Protein AF-0000000074131274 (afdb_homodimer)

Secondary structure (DSSP, 8-state):
---TTS----TTBSTT-S-TT-EE--SS--SSPPPHHHHHHHHHHHTT-----B---HHHHHHHHHHHHHHH-----GGGEEEES-HHHHHHHHHHHH--TT-EEEEEES--HHHHHHHBTTBEEEEEEPEEETTTTEEE--HHHHHHHHTT-SEEEEESSBTTTTBPPPHHHHHHHHHHHHHHT-EEEEE-TTTT-BSSS----GGGS-GGG-TTEEEEE-STTTTT-GGG--EEEE--SHHHHHHHHHHHHHTTTT---TTHHHHHHHHHHH-HHHHHHHHHHHHHHHHHHHHHHHHH-TT-EE----BSSEEEEE-GGG---HHHHHHHHHHHH-EE-EEGGGG-TTGGGEEEEE--S-HHHHHHHHHHHHHHHHHHHHHHHHHHHHHHT-/---TTS----TTBSTT-S-TT-EE--SS--SSPPPHHHHHHHHHHHTT-----BPPPHHHHHHHHHHHHHHH-----GGGEEEES-HHHHHHHHHHHH--TT-EEEEEES--HHHHHHHBTTBEEEEEEPEEETTTTEEE--HHHHHHHHTT-SEEEEESSBTTTTBPPPHHHHHHHHHHHHHHT-EEEEE-TTTT-BSSS----GGGS-GGG-TTEEEEE-STTTTT-GGG--EEEE--SHHHHHHHHHHHHHTTTT---TTHHHHHHHHHHH-HHHHHHHHHHHHHHHHHHHHHHHHH-TT-EE----BSSEEEEE-GGG---HHHHHHHHHHHH-EE-EEGGGG-TTGGGEEEEE--S-HHHHHHHHHHHHHHHHHHHHHHHHHHHHHHT-

Nearest PDB structures (foldseek):
  3dzz-assembly1_B  TM=9.775E-01  e=3.479E-48  Lactobacillus delbrueckii subsp. bulgaricus ATCC BAA-365
  9jwc-assembly1_A  TM=9.780E-01  e=1.658E-47  Lactobacillus delbrueckii subsp. lactis DSM 20072
  8y54-assembly1_B  TM=9.751E-01  e=2.514E-46  Lactobacillus delbrueckii subsp. lactis DSM 20072
  9k71-assembly1_A  TM=9.589E-01  e=5.764E-39  Bacillus cereus ATCC 14579
  8juj-assembly1_A  TM=9.642E-01  e=7.345E-38  Bacillus cereus ATCC 14579

Radius of gyration: 29.0 Å; Cα contacts (8 Å, |Δi|>4): 1614; chains: 2; bounding box: 60×97×66 Å

Structure (mmCIF, N/CA/C/O backbone):
data_AF-0000000074131274-model_v1
#
loop_
_entity.id
_entity.type
_entity.pdbx_description
1 polymer 'cysteine-S-conjugate beta-lyase'
#
loop_
_atom_site.group_PDB
_atom_site.id
_atom_site.type_symbol
_atom_site.label_atom_id
_atom_site.label_alt_id
_atom_site.label_comp_id
_atom_site.label_asym_id
_atom_site.label_entity_id
_atom_site.label_seq_id
_atom_site.pdbx_PDB_ins_code
_atom_site.Cartn_x
_atom_site.Cartn_y
_atom_site.Cartn_z
_atom_site.occupancy
_atom_site.B_iso_or_equiv
_atom_site.auth_seq_id
_atom_site.auth_comp_id
_atom_site.auth_asym_id
_atom_site.auth_atom_id
_atom_site.pdbx_PDB_model_num
ATOM 1 N N . MET A 1 1 ? 10.516 -29.219 14.75 1 77.88 1 MET A N 1
ATOM 2 C CA . MET A 1 1 ? 9.719 -29.672 13.609 1 77.88 1 MET A CA 1
ATOM 3 C C . MET A 1 1 ? 8.422 -28.891 13.5 1 77.88 1 MET A C 1
ATOM 5 O O . MET A 1 1 ? 7.723 -28.688 14.5 1 77.88 1 MET A O 1
ATOM 9 N N . TYR A 1 2 ? 8.242 -28.25 12.359 1 90.81 2 TYR A N 1
ATOM 10 C CA . TYR A 1 2 ? 7.035 -27.453 12.125 1 90.81 2 TYR A CA 1
ATOM 11 C C . TYR A 1 2 ? 5.871 -28.359 11.711 1 90.81 2 TYR A C 1
ATOM 13 O O . TYR A 1 2 ? 6.082 -29.453 11.188 1 90.81 2 TYR A O 1
ATOM 21 N N . ASN A 1 3 ? 4.707 -28 12.086 1 94.12 3 ASN A N 1
ATOM 22 C CA . ASN A 1 3 ? 3.543 -28.844 11.82 1 94.12 3 ASN A CA 1
ATOM 23 C C . ASN A 1 3 ? 2.754 -28.344 10.609 1 94.12 3 ASN A C 1
ATOM 25 O O . ASN A 1 3 ? 1.866 -27.5 10.75 1 94.12 3 ASN A O 1
ATOM 29 N N . PHE A 1 4 ? 2.924 -28.984 9.469 1 96.5 4 PHE A N 1
ATOM 30 C CA . PHE A 1 4 ? 2.252 -28.562 8.242 1 96.5 4 PHE A CA 1
ATOM 31 C C . PHE A 1 4 ? 0.988 -29.391 8.016 1 96.5 4 PHE A C 1
ATOM 33 O O . PHE A 1 4 ? 0.271 -29.172 7.035 1 96.5 4 PHE A O 1
ATOM 40 N N . ASP A 1 5 ? 0.711 -30.297 8.961 1 95.38 5 ASP A N 1
ATOM 41 C CA . ASP A 1 5 ? -0.532 -31.062 8.891 1 95.38 5 ASP A CA 1
ATOM 42 C C . ASP A 1 5 ? -1.709 -30.25 9.422 1 95.38 5 ASP A C 1
ATOM 44 O O . ASP A 1 5 ? -2.867 -30.562 9.141 1 95.38 5 ASP A O 1
ATOM 48 N N . LYS A 1 6 ? -1.356 -29.297 10.133 1 93.12 6 LYS A N 1
ATOM 49 C CA . LYS A 1 6 ? -2.389 -28.438 10.711 1 93.12 6 LYS A CA 1
ATOM 50 C C . LYS A 1 6 ? -2.758 -27.312 9.758 1 93.12 6 LYS A C 1
ATOM 52 O O . LYS A 1 6 ? -1.895 -26.531 9.336 1 93.12 6 LYS A O 1
ATOM 57 N N . VAL A 1 7 ? -4.047 -27.234 9.438 1 93.81 7 VAL A N 1
ATOM 58 C CA . VAL A 1 7 ? -4.547 -26.172 8.586 1 93.81 7 VAL A CA 1
ATOM 59 C C . VAL A 1 7 ? -4.805 -24.906 9.422 1 93.81 7 VAL A C 1
ATOM 61 O O . VAL A 1 7 ? -5.566 -24.953 10.383 1 93.81 7 VAL A O 1
ATOM 64 N N . ALA A 1 8 ? -4.184 -23.844 9.055 1 92.62 8 ALA A N 1
ATOM 65 C CA . ALA A 1 8 ? -4.32 -22.578 9.758 1 92.62 8 ALA A CA 1
ATOM 66 C C . ALA A 1 8 ? -5.234 -21.625 8.984 1 92.62 8 ALA A C 1
ATOM 68 O O . ALA A 1 8 ? -4.758 -20.797 8.203 1 92.62 8 ALA A O 1
ATOM 69 N N . LYS A 1 9 ? -6.496 -21.719 9.266 1 90.12 9 LYS A N 1
ATOM 70 C CA . LYS A 1 9 ? -7.449 -20.766 8.711 1 90.12 9 LYS A CA 1
ATOM 71 C C . LYS A 1 9 ? -7.535 -19.516 9.586 1 90.12 9 LYS A C 1
ATOM 73 O O . LYS A 1 9 ? -7.387 -19.594 10.812 1 90.12 9 LYS A O 1
ATOM 78 N N . PHE A 1 10 ? -7.602 -18.344 8.984 1 90.75 10 PHE A N 1
ATOM 79 C CA . PHE A 1 10 ? -7.715 -17.109 9.742 1 90.75 10 PHE A CA 1
ATOM 80 C C . PHE A 1 10 ? -8.953 -16.328 9.328 1 90.75 10 PHE A C 1
ATOM 82 O O . PHE A 1 10 ? -9.547 -16.609 8.281 1 90.75 10 PHE A O 1
ATOM 89 N N . GLN A 1 11 ? -9.281 -15.398 10.195 1 88.81 11 GLN A N 1
ATOM 90 C CA . GLN A 1 11 ? -10.477 -14.586 9.953 1 88.81 11 GLN A CA 1
ATOM 91 C C . GLN A 1 11 ? -10.328 -13.758 8.68 1 88.81 11 GLN A C 1
ATOM 93 O O . GLN A 1 11 ? -9.258 -13.195 8.422 1 88.81 11 GLN A O 1
ATOM 98 N N . ASN A 1 12 ? -11.297 -13.758 7.812 1 93.94 12 ASN A N 1
ATOM 99 C CA . ASN A 1 12 ? -11.391 -12.945 6.605 1 93.94 12 ASN A CA 1
ATOM 100 C C . ASN A 1 12 ? -10.461 -13.461 5.508 1 93.94 12 ASN A C 1
ATOM 102 O O . ASN A 1 12 ? -10.078 -12.711 4.609 1 93.94 12 ASN A O 1
ATOM 106 N N . SER A 1 13 ? -10.016 -14.711 5.617 1 96.31 13 SER A N 1
ATOM 107 C CA . SER A 1 13 ? -9.219 -15.297 4.547 1 96.31 13 SER A CA 1
ATOM 108 C C . SER A 1 13 ? -9.969 -15.273 3.221 1 96.31 13 SER A C 1
ATOM 110 O O . SER A 1 13 ? -11.078 -15.797 3.119 1 96.31 13 SER A O 1
ATOM 112 N N . LEU A 1 14 ? -9.352 -14.703 2.234 1 97.44 14 LEU A N 1
ATOM 113 C CA . LEU A 1 14 ? -9.969 -14.648 0.915 1 97.44 14 LEU A CA 1
ATOM 114 C C . LEU A 1 14 ? -10.07 -16.047 0.305 1 97.44 14 LEU A C 1
ATOM 116 O O . LEU A 1 14 ? -11.078 -16.391 -0.312 1 97.44 14 LEU A O 1
ATOM 120 N N . LYS A 1 15 ? -9.07 -16.859 0.461 1 97.12 15 LYS A N 1
ATOM 121 C CA . LYS A 1 15 ? -9.023 -18.219 -0.06 1 97.12 15 LYS A CA 1
ATOM 122 C C . LYS A 1 15 ? -10.18 -19.062 0.473 1 97.12 15 LYS A C 1
ATOM 124 O O . LYS A 1 15 ? -10.812 -19.812 -0.278 1 97.12 15 LYS A O 1
ATOM 129 N N . TRP A 1 16 ? -10.531 -18.891 1.694 1 97.19 16 TRP A N 1
ATOM 130 C CA . TRP A 1 16 ? -11.5 -19.75 2.367 1 97.19 16 TRP A CA 1
ATOM 131 C C . TRP A 1 16 ? -12.859 -19.078 2.455 1 97.19 16 TRP A C 1
ATOM 133 O O . TRP A 1 16 ? -13.734 -19.516 3.209 1 97.19 16 TRP A O 1
ATOM 143 N N . HIS A 1 17 ? -12.953 -17.938 1.712 1 96.88 17 HIS A N 1
ATOM 144 C CA . HIS A 1 17 ? -14.266 -17.312 1.594 1 96.88 17 HIS A CA 1
ATOM 145 C C . HIS A 1 17 ? -15.148 -18.062 0.608 1 96.88 17 HIS A C 1
ATOM 147 O O . HIS A 1 17 ? -15.484 -17.531 -0.456 1 96.88 17 HIS A O 1
ATOM 153 N N . VAL A 1 18 ? -15.492 -19.203 0.914 1 97.12 18 VAL A N 1
ATOM 154 C CA . VAL A 1 18 ? -16.266 -20.125 0.09 1 97.12 18 VAL A CA 1
ATOM 155 C C . VAL A 1 18 ? -17.391 -20.734 0.922 1 97.12 18 VAL A C 1
ATOM 157 O O . VAL A 1 18 ? -17.516 -20.453 2.115 1 97.12 18 VAL A O 1
ATOM 160 N N . ASN A 1 19 ? -18.266 -21.531 0.282 1 96.69 19 ASN A N 1
ATOM 161 C CA . ASN A 1 19 ? -19.344 -22.188 1.003 1 96.69 19 ASN A CA 1
ATOM 162 C C . ASN A 1 19 ? -18.812 -23.344 1.858 1 96.69 19 ASN A C 1
ATOM 164 O O . ASN A 1 19 ? -17.734 -23.875 1.605 1 96.69 19 ASN A O 1
ATOM 168 N N . ASP A 1 20 ? -19.516 -23.797 2.887 1 94.62 20 ASP A N 1
ATOM 169 C CA . ASP A 1 20 ? -19.109 -24.781 3.889 1 94.62 20 ASP A CA 1
ATOM 170 C C . ASP A 1 20 ? -18.703 -26.109 3.236 1 94.62 20 ASP A C 1
ATOM 172 O O . ASP A 1 20 ? -17.797 -26.781 3.711 1 94.62 20 ASP A O 1
ATOM 176 N N . ASN A 1 21 ? -19.25 -26.469 2.16 1 95.56 21 ASN A N 1
ATOM 177 C CA . ASN A 1 21 ? -19 -27.75 1.534 1 95.56 21 ASN A CA 1
ATOM 178 C C . ASN A 1 21 ? -17.953 -27.641 0.431 1 95.56 21 ASN A C 1
ATOM 180 O O . ASN A 1 21 ? -17.609 -28.625 -0.216 1 95.56 21 ASN A O 1
ATOM 184 N N . GLU A 1 22 ? -17.375 -26.453 0.36 1 98.25 22 GLU A N 1
ATOM 185 C CA . GLU A 1 22 ? -16.422 -26.234 -0.733 1 98.25 22 GLU A CA 1
ATOM 186 C C . GLU A 1 22 ? -14.984 -26.312 -0.238 1 98.25 22 GLU A C 1
ATOM 188 O O . GLU A 1 22 ? -14.711 -26.016 0.927 1 98.25 22 GLU A O 1
ATOM 193 N N . LEU A 1 23 ? -14.109 -26.781 -1.054 1 98.5 23 LEU A N 1
ATOM 194 C CA . LEU A 1 23 ? -12.68 -26.891 -0.795 1 98.5 23 LEU A CA 1
ATOM 195 C C . LEU A 1 23 ? -11.875 -26.078 -1.816 1 98.5 23 LEU A C 1
ATOM 197 O O . LEU A 1 23 ? -11.727 -26.5 -2.965 1 98.5 23 LEU A O 1
ATOM 201 N N . PRO A 1 24 ? -11.383 -24.906 -1.401 1 98.31 24 PRO A N 1
ATOM 202 C CA . PRO A 1 24 ? -10.633 -24.062 -2.344 1 98.31 24 PRO A CA 1
ATOM 203 C C . PRO A 1 24 ? -9.172 -24.484 -2.486 1 98.31 24 PRO A C 1
ATOM 205 O O . PRO A 1 24 ? -8.453 -24.578 -1.489 1 98.31 24 PRO A O 1
ATOM 208 N N . MET A 1 25 ? -8.742 -24.797 -3.674 1 98.44 25 MET A N 1
ATOM 209 C CA . MET A 1 25 ? -7.348 -25.047 -4.035 1 98.44 25 MET A CA 1
ATOM 210 C C . MET A 1 25 ? -6.871 -24.047 -5.078 1 98.44 25 MET A C 1
ATOM 212 O O . MET A 1 25 ? -6.316 -24.422 -6.109 1 98.44 25 MET A O 1
ATOM 216 N N . THR A 1 26 ? -7.09 -22.719 -4.801 1 96.44 26 THR A N 1
ATOM 217 C CA . THR A 1 26 ? -6.984 -21.734 -5.875 1 96.44 26 THR A CA 1
ATOM 218 C C . THR A 1 26 ? -5.926 -20.688 -5.543 1 96.44 26 THR A C 1
ATOM 220 O O . THR A 1 26 ? -4.82 -20.719 -6.094 1 96.44 26 THR A O 1
ATOM 223 N N . LEU A 1 27 ? -6.074 -19.797 -4.523 1 94.25 27 LEU A N 1
ATOM 224 C CA . LEU A 1 27 ? -5.305 -18.594 -4.246 1 94.25 27 LEU A CA 1
ATOM 225 C C . LEU A 1 27 ? -3.891 -18.938 -3.797 1 94.25 27 LEU A C 1
ATOM 227 O O . LEU A 1 27 ? -3.658 -20.016 -3.234 1 94.25 27 LEU A O 1
ATOM 231 N N . GLY A 1 28 ? -3.012 -17.953 -4.078 1 93.06 28 GLY A N 1
ATOM 232 C CA . GLY A 1 28 ? -1.587 -18.156 -3.865 1 93.06 28 GLY A CA 1
ATOM 233 C C . GLY A 1 28 ? -1.158 -17.922 -2.43 1 93.06 28 GLY A C 1
ATOM 234 O O . GLY A 1 28 ? -0.138 -17.281 -2.18 1 93.06 28 GLY A O 1
ATOM 235 N N . ASP A 1 29 ? -1.82 -18.328 -1.443 1 93.94 29 ASP A N 1
ATOM 236 C CA . ASP A 1 29 ? -1.374 -18.406 -0.056 1 93.94 29 ASP A CA 1
ATOM 237 C C . ASP A 1 29 ? -1.478 -19.844 0.468 1 93.94 29 ASP A C 1
ATOM 239 O O . ASP A 1 29 ? -2.072 -20.703 -0.182 1 93.94 29 ASP A O 1
ATOM 243 N N . MET A 1 30 ? -0.783 -20.109 1.493 1 97.81 30 MET A N 1
ATOM 244 C CA . MET A 1 30 ? -0.675 -21.438 2.066 1 97.81 30 MET A CA 1
ATOM 245 C C . MET A 1 30 ? -1.571 -21.578 3.293 1 97.81 30 MET A C 1
ATOM 247 O O . MET A 1 30 ? -1.964 -20.578 3.896 1 97.81 30 MET A O 1
ATOM 251 N N . ASP A 1 31 ? -1.888 -22.812 3.629 1 97.88 31 ASP A N 1
ATOM 252 C CA . ASP A 1 31 ? -2.754 -23.078 4.777 1 97.88 31 ASP A CA 1
ATOM 253 C C . ASP A 1 31 ? -1.932 -23.422 6.02 1 97.88 31 ASP A C 1
ATOM 255 O O . ASP A 1 31 ? -2.33 -24.266 6.82 1 97.88 31 ASP A O 1
ATOM 259 N N . PHE A 1 32 ? -0.758 -22.812 6.141 1 98.06 32 PHE A N 1
ATOM 260 C CA . PHE A 1 32 ? 0.133 -23.156 7.242 1 98.06 32 PHE A CA 1
ATOM 261 C C . PHE A 1 32 ? 0.371 -21.938 8.133 1 98.06 32 PHE A C 1
ATOM 263 O O . PHE A 1 32 ? 0.301 -20.797 7.668 1 98.06 32 PHE A O 1
ATOM 270 N N . GLU A 1 33 ? 0.65 -22.25 9.43 1 97.56 33 GLU A N 1
ATOM 271 C CA . GLU A 1 33 ? 1.215 -21.203 10.281 1 97.56 33 GLU A CA 1
ATOM 272 C C . GLU A 1 33 ? 2.592 -20.781 9.781 1 97.56 33 GLU A C 1
ATOM 274 O O . GLU A 1 33 ? 3.385 -21.609 9.336 1 97.56 33 GLU A O 1
ATOM 279 N N . VAL A 1 34 ? 2.832 -19.516 9.797 1 97.44 34 VAL A N 1
ATOM 280 C CA . VAL A 1 34 ? 4.148 -19.031 9.375 1 97.44 34 VAL A CA 1
ATOM 281 C C . VAL A 1 34 ? 5.191 -19.422 10.422 1 97.44 34 VAL A C 1
ATOM 283 O O . VAL A 1 34 ? 4.848 -19.844 11.523 1 97.44 34 VAL A O 1
ATOM 286 N N . ALA A 1 35 ? 6.445 -19.25 10.07 1 98 35 ALA A N 1
ATOM 287 C CA . ALA A 1 35 ? 7.547 -19.547 10.984 1 98 35 ALA A CA 1
ATOM 288 C C . ALA A 1 35 ? 7.375 -18.812 12.305 1 98 35 ALA A C 1
ATOM 290 O O . ALA A 1 35 ? 7.105 -17.609 12.32 1 98 35 ALA A O 1
ATOM 291 N N . PRO A 1 36 ? 7.52 -19.562 13.461 1 98.06 36 PRO A N 1
ATOM 292 C CA . PRO A 1 36 ? 7.363 -18.906 14.766 1 98.06 36 PRO A CA 1
ATOM 293 C C . PRO A 1 36 ? 8.32 -17.734 14.953 1 98.06 36 PRO A C 1
ATOM 295 O O . PRO A 1 36 ? 7.996 -16.781 15.672 1 98.06 36 PRO A O 1
ATOM 298 N N . GLU A 1 37 ? 9.5 -17.766 14.289 1 98.12 37 GLU A N 1
ATOM 299 C CA . GLU A 1 37 ? 10.461 -16.672 14.336 1 98.12 37 GLU A CA 1
ATOM 300 C C . GLU A 1 37 ? 9.852 -15.383 13.805 1 98.12 37 GLU A C 1
ATOM 302 O O . GLU A 1 37 ? 10.117 -14.297 14.336 1 98.12 37 GLU A O 1
ATOM 307 N N . ILE A 1 38 ? 9.07 -15.461 12.758 1 98.5 38 ILE A N 1
ATOM 308 C CA . ILE A 1 38 ? 8.383 -14.297 12.195 1 98.5 38 ILE A CA 1
ATOM 309 C C . ILE A 1 38 ? 7.348 -13.789 13.195 1 98.5 38 ILE A C 1
ATOM 311 O O . ILE A 1 38 ? 7.273 -12.586 13.461 1 98.5 38 ILE A O 1
ATOM 315 N N . ILE A 1 39 ? 6.57 -14.703 13.82 1 98.31 39 ILE A N 1
ATOM 316 C CA . ILE A 1 39 ? 5.531 -14.352 14.781 1 98.31 39 ILE A CA 1
ATOM 317 C C . ILE A 1 39 ? 6.148 -13.586 15.945 1 98.31 39 ILE A C 1
ATOM 319 O O . ILE A 1 39 ? 5.594 -12.578 16.391 1 98.31 39 ILE A O 1
ATOM 323 N N . THR A 1 40 ? 7.266 -14.023 16.422 1 98.44 40 THR A N 1
ATOM 324 C CA . THR A 1 40 ? 7.957 -13.398 17.547 1 98.44 40 THR A CA 1
ATOM 325 C C . THR A 1 40 ? 8.297 -11.945 17.219 1 98.44 40 THR A C 1
ATOM 327 O O . THR A 1 40 ? 8.047 -11.055 18.047 1 98.44 40 THR A O 1
ATOM 330 N N . GLU A 1 41 ? 8.836 -11.68 16.047 1 98.06 41 GLU A N 1
ATOM 331 C CA . GLU A 1 41 ? 9.234 -10.328 15.656 1 98.06 41 GLU A CA 1
ATOM 332 C C . GLU A 1 41 ? 8.016 -9.43 15.453 1 98.06 41 GLU A C 1
ATOM 334 O O . GLU A 1 41 ? 8.07 -8.227 15.719 1 98.06 41 GLU A O 1
ATOM 339 N N . LEU A 1 42 ? 6.945 -9.992 14.945 1 98.44 42 LEU A N 1
ATOM 340 C CA . LEU A 1 42 ? 5.723 -9.211 14.773 1 98.44 42 LEU A CA 1
ATOM 341 C C . LEU A 1 42 ? 5.145 -8.797 16.125 1 98.44 42 LEU A C 1
ATOM 343 O O . LEU A 1 42 ? 4.672 -7.672 16.281 1 98.44 42 LEU A O 1
ATOM 347 N N . HIS A 1 43 ? 5.125 -9.703 17.109 1 98.12 43 HIS A N 1
ATOM 348 C CA . HIS A 1 43 ? 4.676 -9.367 18.453 1 98.12 43 HIS A CA 1
ATOM 349 C C . HIS A 1 43 ? 5.527 -8.25 19.047 1 98.12 43 HIS A C 1
ATOM 351 O O . HIS A 1 43 ? 5 -7.324 19.672 1 98.12 43 HIS A O 1
ATOM 357 N N . LYS A 1 44 ? 6.828 -8.359 18.859 1 97.5 44 LYS A N 1
ATOM 358 C CA . LYS A 1 44 ? 7.727 -7.324 19.359 1 97.5 44 LYS A CA 1
ATOM 359 C C . LYS A 1 44 ? 7.371 -5.961 18.766 1 97.5 44 LYS A C 1
ATOM 361 O O . LYS A 1 44 ? 7.383 -4.953 19.469 1 97.5 44 LYS A O 1
ATOM 366 N N . ARG A 1 45 ? 7.062 -5.906 17.484 1 97.62 45 ARG A N 1
ATOM 367 C CA . ARG A 1 45 ? 6.715 -4.648 16.828 1 97.62 45 ARG A CA 1
ATOM 368 C C . ARG A 1 45 ? 5.445 -4.055 17.438 1 97.62 45 ARG A C 1
ATOM 370 O O . ARG A 1 45 ? 5.363 -2.846 17.656 1 97.62 45 ARG A O 1
ATOM 377 N N . ILE A 1 46 ? 4.426 -4.875 17.656 1 97.44 46 ILE A N 1
ATOM 378 C CA . ILE A 1 46 ? 3.15 -4.426 18.203 1 97.44 46 ILE A CA 1
ATOM 379 C C . ILE A 1 46 ? 3.348 -3.902 19.625 1 97.44 46 ILE A C 1
ATOM 381 O O . ILE A 1 46 ? 2.701 -2.934 20.031 1 97.44 46 ILE A O 1
ATOM 385 N N . GLU A 1 47 ? 4.312 -4.422 20.297 1 95.81 47 GLU A N 1
ATOM 386 C CA . GLU A 1 47 ? 4.586 -4.035 21.688 1 95.81 47 GLU A CA 1
ATOM 387 C C . GLU A 1 47 ? 5.168 -2.627 21.75 1 95.81 47 GLU A C 1
ATOM 389 O O . GLU A 1 47 ? 5.195 -2.016 22.828 1 95.81 47 GLU A O 1
ATOM 394 N N . GLY A 1 48 ? 5.578 -2.139 20.703 1 94.81 48 GLY A N 1
ATOM 395 C CA . GLY A 1 48 ? 6.02 -0.755 20.656 1 94.81 48 GLY A CA 1
ATOM 396 C C . GLY A 1 48 ? 4.887 0.24 20.828 1 94.81 48 GLY A C 1
ATOM 397 O O . GLY A 1 48 ? 5.117 1.388 21.219 1 94.81 48 GLY A O 1
ATOM 398 N N . LYS A 1 49 ? 3.678 -0.146 20.469 1 96.88 49 LYS A N 1
ATOM 399 C CA . LYS A 1 49 ? 2.414 0.528 20.75 1 96.88 49 LYS A CA 1
ATOM 400 C C . LYS A 1 49 ? 2.346 1.886 20.062 1 96.88 49 LYS A C 1
ATOM 402 O O . LYS A 1 49 ? 1.616 2.777 20.5 1 96.88 49 LYS A O 1
ATOM 407 N N . ASN A 1 50 ? 3.148 2.188 19.141 1 97.5 50 ASN A N 1
ATOM 408 C CA . ASN A 1 50 ? 3.141 3.359 18.266 1 97.5 50 ASN A CA 1
ATOM 409 C C . ASN A 1 50 ? 3.34 2.973 16.797 1 97.5 50 ASN A C 1
ATOM 411 O O . ASN A 1 50 ? 4.25 2.209 16.469 1 97.5 50 ASN A O 1
ATOM 415 N N . PHE A 1 51 ? 2.455 3.428 15.961 1 97.75 51 PHE A N 1
ATOM 416 C CA . PHE A 1 51 ? 2.428 2.986 14.57 1 97.75 51 PHE A CA 1
ATOM 417 C C . PHE A 1 51 ? 2.529 4.172 13.625 1 97.75 51 PHE A C 1
ATOM 419 O O . PHE A 1 51 ? 1.744 4.289 12.68 1 97.75 51 PHE A O 1
ATOM 426 N N . GLY A 1 52 ? 3.48 5.105 13.844 1 96.62 52 GLY A N 1
ATOM 427 C CA . GLY A 1 52 ? 3.77 6.23 12.969 1 96.62 52 GLY A CA 1
ATOM 428 C C . GLY A 1 52 ? 4.52 5.828 11.711 1 96.62 52 GLY A C 1
ATOM 429 O O . GLY A 1 52 ? 4.625 4.641 11.398 1 96.62 52 GLY A O 1
ATOM 430 N N . TYR A 1 53 ? 4.996 6.805 10.961 1 96.69 53 TYR A N 1
ATOM 431 C CA . TYR A 1 53 ? 5.742 6.578 9.727 1 96.69 53 TYR A CA 1
ATOM 432 C C . TYR A 1 53 ? 7.121 6.004 10.016 1 96.69 53 TYR A C 1
ATOM 434 O O . TYR A 1 53 ? 7.77 6.398 10.992 1 96.69 53 TYR A O 1
ATOM 442 N N . GLU A 1 54 ? 7.543 5.117 9.148 1 96.44 54 GLU A N 1
ATOM 443 C CA . GLU A 1 54 ? 8.82 4.449 9.352 1 96.44 54 GLU A CA 1
ATOM 444 C C . GLU A 1 54 ? 9.75 4.668 8.156 1 96.44 54 GLU A C 1
ATOM 446 O O . GLU A 1 54 ? 9.289 4.812 7.023 1 96.44 54 GLU A O 1
ATOM 451 N N . TYR A 1 55 ? 11.039 4.816 8.445 1 96.88 55 TYR A N 1
ATOM 452 C CA . TYR A 1 55 ? 12.023 4.684 7.383 1 96.88 55 TYR A CA 1
ATOM 453 C C . TYR A 1 55 ? 12.438 3.229 7.199 1 96.88 55 TYR A C 1
ATOM 455 O O . TYR A 1 55 ? 12.219 2.398 8.086 1 96.88 55 TYR A O 1
ATOM 463 N N . ILE A 1 56 ? 12.914 2.867 6.055 1 98.25 56 ILE A N 1
ATOM 464 C CA . ILE A 1 56 ? 13.438 1.528 5.816 1 98.25 56 ILE A CA 1
ATOM 465 C C . ILE A 1 56 ? 14.898 1.456 6.277 1 98.25 56 ILE A C 1
ATOM 467 O O . ILE A 1 56 ? 15.773 2.1 5.695 1 98.25 56 ILE A O 1
ATOM 471 N N . PRO A 1 57 ? 15.156 0.663 7.246 1 98 57 PRO A N 1
ATOM 472 C CA . PRO A 1 57 ? 16.531 0.626 7.77 1 98 57 PRO A CA 1
ATOM 473 C C . PRO A 1 57 ? 17.469 -0.199 6.898 1 98 57 PRO A C 1
ATOM 475 O O . PRO A 1 57 ? 17.016 -1.031 6.105 1 98 57 PRO A O 1
ATOM 478 N N . TYR A 1 58 ? 18.719 0.021 7.07 1 97.88 58 TYR A N 1
ATOM 479 C CA . TYR A 1 58 ? 19.766 -0.722 6.371 1 97.88 58 TYR A CA 1
ATOM 480 C C . TYR A 1 58 ? 19.594 -2.223 6.582 1 97.88 58 TYR A C 1
ATOM 482 O O . TYR A 1 58 ? 19.828 -3.014 5.664 1 97.88 58 TYR A O 1
ATOM 490 N N . GLU A 1 59 ? 19.188 -2.6 7.777 1 98.38 59 GLU A N 1
ATOM 491 C CA . GLU A 1 59 ? 19.047 -4 8.164 1 98.38 59 GLU A CA 1
ATOM 492 C C . GLU A 1 59 ? 18.047 -4.723 7.266 1 98.38 59 GLU A C 1
ATOM 494 O O . GLU A 1 59 ? 18.172 -5.926 7.031 1 98.38 59 GLU A O 1
ATOM 499 N N . TYR A 1 60 ? 17.062 -3.988 6.77 1 98.69 60 TYR A N 1
ATOM 500 C CA . TYR A 1 60 ? 16.109 -4.562 5.824 1 98.69 60 TYR A CA 1
ATOM 501 C C . TYR A 1 60 ? 16.812 -5.062 4.57 1 98.69 60 TYR A C 1
ATOM 503 O O . TYR A 1 60 ? 16.703 -6.238 4.211 1 98.69 60 TYR A O 1
ATOM 511 N N . TYR A 1 61 ? 17.562 -4.246 3.896 1 98.75 61 TYR A N 1
ATOM 512 C CA . TYR A 1 61 ? 18.25 -4.574 2.656 1 98.75 61 TYR A CA 1
ATOM 513 C C . TYR A 1 61 ? 19.359 -5.586 2.904 1 98.75 61 TYR A C 1
ATOM 515 O O . TYR A 1 61 ? 19.594 -6.48 2.086 1 98.75 61 TYR A O 1
ATOM 523 N N . ALA A 1 62 ? 20.031 -5.434 4.039 1 98.75 62 ALA A N 1
ATOM 524 C CA . ALA A 1 62 ? 21.094 -6.363 4.398 1 98.75 62 ALA A CA 1
ATOM 525 C C . ALA A 1 62 ? 20.562 -7.781 4.559 1 98.75 62 ALA A C 1
ATOM 527 O O . ALA A 1 62 ? 21.234 -8.758 4.207 1 98.75 62 ALA A O 1
ATOM 528 N N . SER A 1 63 ? 19.375 -7.906 5.133 1 98.81 63 SER A N 1
ATOM 529 C CA . SER A 1 63 ? 18.766 -9.219 5.305 1 98.81 63 SER A CA 1
ATOM 530 C C . SER A 1 63 ? 18.469 -9.875 3.957 1 98.81 63 SER A C 1
ATOM 532 O O . SER A 1 63 ? 18.672 -11.078 3.787 1 98.81 63 SER A O 1
ATOM 534 N N . VAL A 1 64 ? 18.062 -9.094 2.971 1 98.75 64 VAL A N 1
ATOM 535 C CA . VAL A 1 64 ? 17.797 -9.594 1.626 1 98.75 64 VAL A CA 1
ATOM 536 C C . VAL A 1 64 ? 19.094 -10.047 0.98 1 98.75 64 VAL A C 1
ATOM 538 O O . VAL A 1 64 ? 19.172 -11.148 0.43 1 98.75 64 VAL A O 1
ATOM 541 N N . ALA A 1 65 ? 20.078 -9.195 1.055 1 98.62 65 ALA A N 1
ATOM 542 C CA . ALA A 1 65 ? 21.375 -9.523 0.481 1 98.62 65 ALA A CA 1
ATOM 543 C C . ALA A 1 65 ? 21.953 -10.797 1.094 1 98.62 65 ALA A C 1
ATOM 545 O O . ALA A 1 65 ? 22.484 -11.656 0.381 1 98.62 65 ALA A O 1
ATOM 546 N N . LYS A 1 66 ? 21.875 -10.914 2.375 1 98.25 66 LYS A N 1
ATOM 547 C CA . LYS A 1 66 ? 22.391 -12.086 3.086 1 98.25 66 LYS A CA 1
ATOM 548 C C . LYS A 1 66 ? 21.672 -13.352 2.641 1 98.25 66 LYS A C 1
ATOM 550 O O . LYS A 1 66 ? 22.297 -14.391 2.441 1 98.25 66 LYS A O 1
ATOM 555 N N . TRP A 1 67 ? 20.422 -13.281 2.516 1 98.38 67 TRP A N 1
ATOM 556 C CA . TRP A 1 67 ? 19.625 -14.422 2.074 1 98.38 67 TRP A CA 1
ATOM 557 C C . TRP A 1 67 ? 20.125 -14.945 0.731 1 98.38 67 TRP A C 1
ATOM 559 O O . TRP A 1 67 ? 20.375 -16.141 0.579 1 98.38 67 TRP A O 1
ATOM 569 N N . TYR A 1 68 ? 20.281 -14.062 -0.24 1 98 68 TYR A N 1
ATOM 570 C CA . TYR A 1 68 ? 20.641 -14.492 -1.585 1 98 68 TYR A CA 1
ATOM 571 C C . TYR A 1 68 ? 22.094 -14.938 -1.637 1 98 68 TYR A C 1
ATOM 573 O O . TYR A 1 68 ? 22.453 -15.812 -2.432 1 98 68 TYR A O 1
ATOM 581 N N . LYS A 1 69 ? 22.906 -14.422 -0.782 1 97.88 69 LYS A N 1
ATOM 582 C CA . LYS A 1 69 ? 24.266 -14.93 -0.653 1 97.88 69 LYS A CA 1
ATOM 583 C C . LYS A 1 69 ? 24.266 -16.359 -0.121 1 97.88 69 LYS A C 1
ATOM 585 O O . LYS A 1 69 ? 24.938 -17.234 -0.678 1 97.88 69 LYS A O 1
ATOM 590 N N . GLU A 1 70 ? 23.562 -16.594 0.913 1 97.12 70 GLU A N 1
ATOM 591 C CA . GLU A 1 70 ? 23.547 -17.875 1.586 1 97.12 70 GLU A CA 1
ATOM 592 C C . GLU A 1 70 ? 22.844 -18.938 0.742 1 97.12 70 GLU A C 1
ATOM 594 O O . GLU A 1 70 ? 23.312 -20.078 0.642 1 97.12 70 GLU A O 1
ATOM 599 N N . MET A 1 71 ? 21.75 -18.578 0.128 1 96 71 MET A N 1
ATOM 600 C CA . MET A 1 71 ? 20.906 -19.562 -0.534 1 96 71 MET A CA 1
ATOM 601 C C . MET A 1 71 ? 21.344 -19.781 -1.977 1 96 71 MET A C 1
ATOM 603 O O . MET A 1 71 ? 21.203 -20.875 -2.514 1 96 71 MET A O 1
ATOM 607 N N . TYR A 1 72 ? 21.922 -18.688 -2.605 1 95.44 72 TYR A N 1
ATOM 608 C CA . TYR A 1 72 ? 22.156 -18.766 -4.043 1 95.44 72 TYR A CA 1
ATOM 609 C C . TYR A 1 72 ? 23.578 -18.359 -4.383 1 95.44 72 TYR A C 1
ATOM 611 O O . TYR A 1 72 ? 23.953 -18.281 -5.559 1 95.44 72 TYR A O 1
ATOM 619 N N . ASN A 1 73 ? 24.375 -18.094 -3.424 1 94.88 73 ASN A N 1
ATOM 620 C CA . ASN A 1 73 ? 25.75 -17.672 -3.6 1 94.88 73 ASN A CA 1
ATOM 621 C C . ASN A 1 73 ? 25.859 -16.453 -4.516 1 94.88 73 ASN A C 1
ATOM 623 O O . ASN A 1 73 ? 26.703 -16.422 -5.414 1 94.88 73 ASN A O 1
ATOM 627 N N . CYS A 1 74 ? 24.891 -15.602 -4.348 1 94.12 74 CYS A N 1
ATOM 628 C CA . CYS A 1 74 ? 24.812 -14.383 -5.141 1 94.12 74 CYS A CA 1
ATOM 629 C C . CYS A 1 74 ? 25.109 -13.156 -4.281 1 94.12 74 CYS A C 1
ATOM 631 O O . CYS A 1 74 ? 24.453 -12.945 -3.252 1 94.12 74 CYS A O 1
ATOM 633 N N . THR A 1 75 ? 26.125 -12.414 -4.688 1 93 75 THR A N 1
ATOM 634 C CA . THR A 1 75 ? 26.391 -11.156 -3.998 1 93 75 THR A CA 1
ATOM 635 C C . THR A 1 75 ? 25.547 -10.023 -4.59 1 93 75 THR A C 1
ATOM 637 O O . THR A 1 75 ? 25.719 -9.672 -5.758 1 93 75 THR A O 1
ATOM 640 N N . LEU A 1 76 ? 24.719 -9.508 -3.836 1 95.44 76 LEU A N 1
ATOM 641 C CA . LEU A 1 76 ? 23.797 -8.453 -4.246 1 95.44 76 LEU A CA 1
ATOM 642 C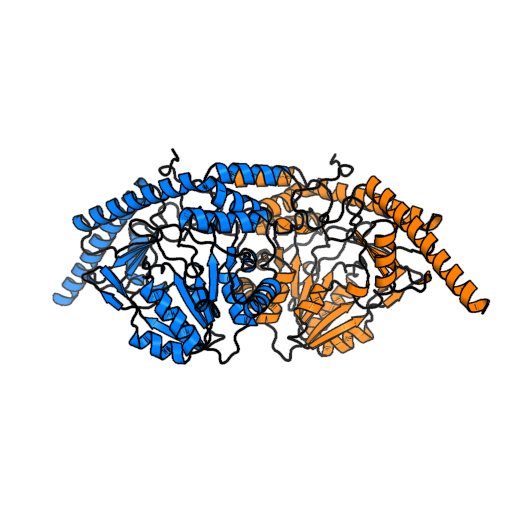 C . LEU A 1 76 ? 24.234 -7.105 -3.668 1 95.44 76 LEU A C 1
ATOM 644 O O . LEU A 1 76 ? 24.484 -6.992 -2.467 1 95.44 76 LEU A O 1
ATOM 648 N N . ASP A 1 77 ? 24.406 -6.105 -4.547 1 96.5 77 ASP A N 1
ATOM 649 C CA . ASP A 1 77 ? 24.703 -4.746 -4.098 1 96.5 77 ASP A CA 1
ATOM 650 C C . ASP A 1 77 ? 23.469 -4.09 -3.488 1 96.5 77 ASP A C 1
ATOM 652 O O . ASP A 1 77 ? 22.438 -3.949 -4.156 1 96.5 77 ASP A O 1
ATOM 656 N N . ILE A 1 78 ? 23.594 -3.676 -2.32 1 97.88 78 ILE A N 1
ATOM 657 C CA . ILE A 1 78 ? 22.484 -3.072 -1.595 1 97.88 78 ILE A CA 1
ATOM 658 C C . ILE A 1 78 ? 22.047 -1.791 -2.299 1 97.88 78 ILE A C 1
ATOM 660 O O . ILE A 1 78 ? 20.859 -1.458 -2.307 1 97.88 78 ILE A O 1
ATOM 664 N N . SER A 1 79 ? 22.938 -1.113 -2.979 1 97.94 79 SER A N 1
ATOM 665 C CA . SER A 1 79 ? 22.609 0.133 -3.664 1 97.94 79 SER A CA 1
ATOM 666 C C . SER A 1 79 ? 21.641 -0.106 -4.816 1 97.94 79 SER A C 1
ATOM 668 O O . SER A 1 79 ? 21.031 0.835 -5.328 1 97.94 79 SER A O 1
ATOM 670 N N . TRP A 1 80 ? 21.438 -1.381 -5.273 1 98.56 80 TRP A N 1
ATOM 671 C CA . TRP A 1 80 ? 20.5 -1.729 -6.34 1 98.56 80 TRP A CA 1
ATOM 672 C C . TRP A 1 80 ? 19.078 -1.82 -5.809 1 98.56 80 TRP A C 1
ATOM 674 O O . TRP A 1 80 ? 18.125 -1.85 -6.586 1 98.56 80 TRP A O 1
ATOM 684 N N . MET A 1 81 ? 18.953 -1.793 -4.457 1 98.81 81 MET A N 1
ATOM 685 C CA . MET A 1 81 ? 17.688 -2.246 -3.873 1 98.81 81 MET A CA 1
ATOM 686 C C . MET A 1 81 ? 16.812 -1.061 -3.488 1 98.81 81 MET A C 1
ATOM 688 O O . MET A 1 81 ? 17.312 -0.036 -3.021 1 98.81 81 MET A O 1
ATOM 692 N N . SER A 1 82 ? 15.508 -1.23 -3.715 1 98.81 82 SER A N 1
ATOM 693 C CA . SER A 1 82 ? 14.469 -0.323 -3.244 1 98.81 82 SER A CA 1
ATOM 694 C C . SER A 1 82 ? 13.289 -1.092 -2.658 1 98.81 82 SER A C 1
ATOM 696 O O . SER A 1 82 ? 12.969 -2.193 -3.113 1 98.81 82 SER A O 1
ATOM 698 N N . PHE A 1 83 ? 12.695 -0.514 -1.657 1 98.75 83 PHE A N 1
ATOM 699 C CA . PHE A 1 83 ? 11.492 -1.094 -1.069 1 98.75 83 PHE A CA 1
ATOM 700 C C . PHE A 1 83 ? 10.266 -0.766 -1.913 1 98.75 83 PHE A C 1
ATOM 702 O O . PHE A 1 83 ? 10.148 0.335 -2.455 1 98.75 83 PHE A O 1
ATOM 709 N N . SER A 1 84 ? 9.336 -1.7 -1.997 1 98.69 84 SER A N 1
ATOM 710 C CA . SER A 1 84 ? 7.992 -1.479 -2.525 1 98.69 84 SER A CA 1
ATOM 711 C C . SER A 1 84 ? 6.957 -2.316 -1.78 1 98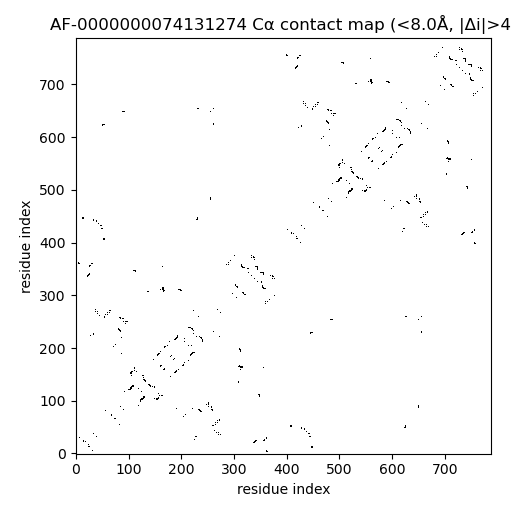.69 84 SER A C 1
ATOM 713 O O . SER A 1 84 ? 7.297 -3.334 -1.173 1 98.69 84 SER A O 1
ATOM 715 N N . GLN A 1 85 ? 5.727 -1.933 -1.845 1 97.75 85 GLN A N 1
ATOM 716 C CA . GLN A 1 85 ? 4.648 -2.609 -1.127 1 97.75 85 GLN A CA 1
ATOM 717 C C . GLN A 1 85 ? 4.219 -3.881 -1.852 1 97.75 85 GLN A C 1
ATOM 719 O O . GLN A 1 85 ? 3.557 -4.742 -1.268 1 97.75 85 GLN A O 1
ATOM 724 N N . GLY A 1 86 ? 4.562 -3.957 -3.17 1 97.19 86 GLY A N 1
ATOM 725 C CA . GLY A 1 86 ? 4.152 -5.137 -3.914 1 97.19 86 GLY A CA 1
ATOM 726 C C . GLY A 1 86 ? 4.754 -5.203 -5.305 1 97.19 86 GLY A C 1
ATOM 727 O O . GLY A 1 86 ? 5.133 -4.176 -5.871 1 97.19 86 GLY A O 1
ATOM 728 N N . VAL A 1 87 ? 4.73 -6.406 -5.852 1 97.5 87 VAL A N 1
ATOM 729 C CA . VAL A 1 87 ? 5.383 -6.656 -7.133 1 97.5 87 VAL A CA 1
ATOM 730 C C . VAL A 1 87 ? 4.488 -6.184 -8.273 1 97.5 87 VAL A C 1
ATOM 732 O O . VAL A 1 87 ? 4.922 -5.418 -9.141 1 97.5 87 VAL A O 1
ATOM 735 N N . VAL A 1 88 ? 3.232 -6.586 -8.305 1 96.75 88 VAL A N 1
ATOM 736 C CA . VAL A 1 88 ? 2.332 -6.234 -9.398 1 96.75 88 VAL A CA 1
ATOM 737 C C . VAL A 1 88 ? 2.037 -4.738 -9.367 1 96.75 88 VAL A C 1
ATOM 739 O O . VAL A 1 88 ? 1.946 -4.094 -10.414 1 96.75 88 VAL A O 1
ATOM 742 N N . ALA A 1 89 ? 1.875 -4.207 -8.164 1 96.81 89 ALA A N 1
ATOM 743 C CA . ALA A 1 89 ? 1.695 -2.764 -8.023 1 96.81 89 ALA A CA 1
ATOM 744 C C . ALA A 1 89 ? 2.887 -2.002 -8.594 1 96.81 89 ALA A C 1
ATOM 746 O O . ALA A 1 89 ? 2.717 -0.966 -9.242 1 96.81 89 ALA A O 1
ATOM 747 N N . THR A 1 90 ? 4.062 -2.494 -8.32 1 98.12 90 THR A N 1
ATOM 748 C CA . THR A 1 90 ? 5.281 -1.891 -8.859 1 98.12 90 THR A CA 1
ATOM 749 C C . THR A 1 90 ? 5.285 -1.939 -10.383 1 98.12 90 THR A C 1
ATOM 751 O O . THR A 1 90 ? 5.629 -0.955 -11.039 1 98.12 90 THR A O 1
ATOM 754 N N . LEU A 1 91 ? 4.918 -3.08 -10.938 1 98.06 91 LEU A N 1
ATOM 755 C CA . LEU A 1 91 ? 4.824 -3.207 -12.391 1 98.06 91 LEU A CA 1
ATOM 756 C C . LEU A 1 91 ? 3.854 -2.184 -12.961 1 98.06 91 LEU A C 1
ATOM 758 O O . LEU A 1 91 ? 4.148 -1.538 -13.969 1 98.06 91 LEU A O 1
ATOM 762 N N . SER A 1 92 ? 2.711 -2.025 -12.312 1 96.88 92 SER A N 1
ATOM 763 C CA . SER A 1 92 ? 1.729 -1.038 -12.742 1 96.88 92 SER A CA 1
ATOM 764 C C . SER A 1 92 ? 2.314 0.37 -12.734 1 96.88 92 SER A C 1
ATOM 766 O O . SER A 1 92 ? 2.096 1.149 -13.664 1 96.88 92 SER A O 1
ATOM 768 N N . ALA A 1 93 ? 3.016 0.696 -11.656 1 96.81 93 ALA A N 1
ATOM 769 C CA . ALA A 1 93 ? 3.633 2.012 -11.523 1 96.81 93 ALA A CA 1
ATOM 770 C C . ALA A 1 93 ? 4.668 2.25 -12.617 1 96.81 93 ALA A C 1
ATOM 772 O O . ALA A 1 93 ? 4.75 3.35 -13.172 1 96.81 93 ALA A O 1
ATOM 773 N N . ILE A 1 94 ? 5.43 1.234 -12.906 1 97.31 94 ILE A N 1
ATOM 774 C CA . ILE A 1 94 ? 6.48 1.325 -13.922 1 97.31 94 ILE A CA 1
ATOM 775 C C . ILE A 1 94 ? 5.852 1.539 -15.297 1 97.31 94 ILE A C 1
ATOM 777 O O . ILE A 1 94 ? 6.277 2.418 -16.047 1 97.31 94 ILE A O 1
ATOM 781 N N . ILE A 1 95 ? 4.852 0.789 -15.641 1 96.81 95 ILE A N 1
ATOM 782 C CA . ILE A 1 95 ? 4.203 0.891 -16.938 1 96.81 95 ILE A CA 1
ATOM 783 C C . ILE A 1 95 ? 3.586 2.279 -17.094 1 96.81 95 ILE A C 1
ATOM 785 O O . ILE A 1 95 ? 3.729 2.908 -18.156 1 96.81 95 ILE A O 1
ATOM 789 N N . THR A 1 96 ? 3.014 2.768 -16.078 1 93.94 96 THR A N 1
ATOM 790 C CA . THR A 1 96 ? 2.328 4.055 -16.094 1 93.94 96 THR A CA 1
ATOM 791 C C . THR A 1 96 ? 3.326 5.195 -16.281 1 93.94 96 THR A C 1
ATOM 793 O O . THR A 1 96 ? 3.043 6.168 -16.984 1 93.94 96 THR A O 1
ATOM 796 N N . ASN A 1 97 ? 4.48 5.098 -15.68 1 93.75 97 ASN A N 1
ATOM 797 C CA . ASN A 1 97 ? 5.379 6.246 -15.602 1 93.75 97 ASN A CA 1
ATOM 798 C C . ASN A 1 97 ? 6.484 6.16 -16.656 1 93.75 97 ASN A C 1
ATOM 800 O O . ASN A 1 97 ? 7.012 7.188 -17.094 1 93.75 97 ASN A O 1
ATOM 804 N N . LEU A 1 98 ? 6.832 4.949 -17.047 1 95.75 98 LEU A N 1
ATOM 805 C CA . LEU A 1 98 ? 8.016 4.801 -17.891 1 95.75 98 LEU A CA 1
ATOM 806 C C . LEU A 1 98 ? 7.625 4.426 -19.312 1 95.75 98 LEU A C 1
ATOM 808 O O . LEU A 1 98 ? 8.445 4.504 -20.234 1 95.75 98 LEU A O 1
ATOM 812 N N . MET A 1 99 ? 6.406 3.961 -19.578 1 94.69 99 MET A N 1
ATOM 813 C CA . MET A 1 99 ? 5.965 3.551 -20.906 1 94.69 99 MET A CA 1
ATOM 814 C C . MET A 1 99 ? 5.059 4.605 -21.531 1 94.69 99 MET A C 1
ATOM 816 O O . MET A 1 99 ? 4.254 5.227 -20.828 1 94.69 99 MET A O 1
ATOM 820 N N . SER A 1 100 ? 5.223 4.836 -22.781 1 93.06 100 SER A N 1
ATOM 821 C CA . SER A 1 100 ? 4.332 5.715 -23.531 1 93.06 100 SER A CA 1
ATOM 822 C C . SER A 1 100 ? 3.135 4.949 -24.078 1 93.06 100 SER A C 1
ATOM 824 O O . SER A 1 100 ? 3.086 3.721 -24 1 93.06 100 SER A O 1
ATOM 826 N N . GLU A 1 101 ? 2.225 5.641 -24.641 1 89.56 101 GLU A N 1
ATOM 827 C CA . GLU A 1 101 ? 1.033 5.023 -25.203 1 89.56 101 GLU A CA 1
ATOM 828 C C . GLU A 1 101 ? 1.393 4.109 -26.375 1 89.56 101 GLU A C 1
ATOM 830 O O . GLU A 1 101 ? 0.699 3.123 -26.625 1 89.56 101 GLU A O 1
ATOM 835 N N . ASP A 1 102 ? 2.506 4.352 -27.031 1 94.81 102 ASP A N 1
ATOM 836 C CA . ASP A 1 102 ? 2.906 3.584 -28.203 1 94.81 102 ASP A CA 1
ATOM 837 C C . ASP A 1 102 ? 3.838 2.438 -27.828 1 94.81 102 ASP A C 1
ATOM 839 O O . ASP A 1 102 ? 4.246 1.648 -28.672 1 94.81 102 ASP A O 1
ATOM 843 N N . SER A 1 103 ? 4.07 2.352 -26.531 1 96.94 103 SER A N 1
ATOM 844 C CA . SER A 1 103 ? 4.973 1.301 -26.078 1 96.94 103 SER A CA 1
ATOM 845 C C . SER A 1 103 ? 4.348 -0.079 -26.25 1 96.94 103 SER A C 1
ATOM 847 O O . SER A 1 103 ? 3.121 -0.211 -26.266 1 96.94 103 SER A O 1
ATOM 849 N N . VAL A 1 104 ? 5.25 -1.008 -26.453 1 98.19 104 VAL A N 1
ATOM 850 C CA . VAL A 1 104 ? 4.852 -2.402 -26.609 1 98.19 104 VAL A CA 1
ATOM 851 C C . VAL A 1 104 ? 5.344 -3.221 -25.422 1 98.19 104 VAL A C 1
ATOM 853 O O . VAL A 1 104 ? 6.523 -3.156 -25.062 1 98.19 104 VAL A O 1
ATOM 856 N N . ILE A 1 105 ? 4.41 -3.938 -24.812 1 98.31 105 ILE A N 1
ATOM 857 C CA . ILE A 1 105 ? 4.715 -4.848 -23.719 1 98.31 105 ILE A CA 1
ATOM 858 C C . ILE A 1 105 ? 4.578 -6.293 -24.188 1 98.31 105 ILE A C 1
ATOM 860 O O . ILE A 1 105 ? 3.611 -6.641 -24.859 1 98.31 105 ILE A O 1
ATOM 864 N N . THR A 1 106 ? 5.586 -7.145 -23.891 1 98.69 106 THR A N 1
ATOM 865 C CA . THR A 1 106 ? 5.531 -8.555 -24.266 1 98.69 106 THR A CA 1
ATOM 866 C C . THR A 1 106 ? 5.469 -9.445 -23.031 1 98.69 106 THR A C 1
ATOM 868 O O . THR A 1 106 ? 6.16 -9.188 -22.031 1 98.69 106 THR A O 1
ATOM 871 N N . VAL A 1 107 ? 4.641 -10.469 -23.031 1 98.38 107 VAL A N 1
ATOM 872 C CA . VAL A 1 107 ? 4.516 -11.453 -21.953 1 98.38 107 VAL A CA 1
ATOM 873 C C . VAL A 1 107 ? 4.566 -12.859 -22.531 1 98.38 107 VAL A C 1
ATOM 875 O O . VAL A 1 107 ? 4.41 -13.047 -23.75 1 98.38 107 VAL A O 1
ATOM 878 N N . LEU A 1 108 ? 4.887 -13.82 -21.672 1 98.56 108 LEU A N 1
ATOM 879 C CA . LEU A 1 108 ? 4.824 -15.234 -22.016 1 98.56 108 LEU A CA 1
ATOM 880 C C . LEU A 1 108 ? 3.535 -15.859 -21.484 1 98.56 108 LEU A C 1
ATOM 882 O O . LEU A 1 108 ? 3.086 -15.523 -20.391 1 98.56 108 LEU A O 1
ATOM 886 N N . THR A 1 109 ? 2.926 -16.766 -22.203 1 98 109 THR A N 1
ATOM 887 C CA . THR A 1 109 ? 1.735 -17.484 -21.75 1 98 109 THR A CA 1
ATOM 888 C C . THR A 1 109 ? 1.891 -18.984 -22 1 98 109 THR A C 1
ATOM 890 O O . THR A 1 109 ? 2.598 -19.406 -22.906 1 98 109 THR A O 1
ATOM 893 N N . PRO A 1 110 ? 1.195 -19.922 -21.266 1 98.06 110 PRO A N 1
ATOM 894 C CA . PRO A 1 110 ? 0.4 -19.547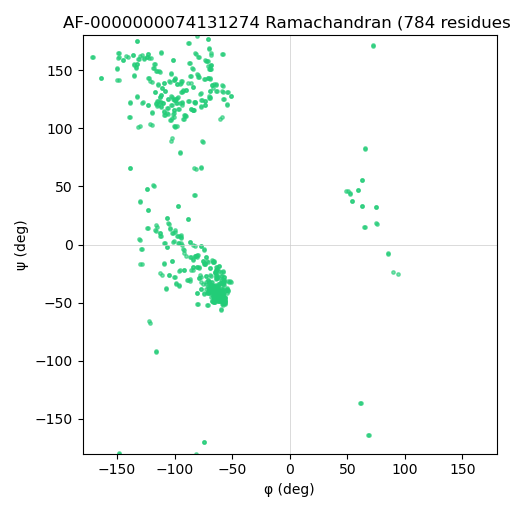 -20.094 1 98.06 110 PRO A CA 1
ATOM 895 C C . PRO A 1 110 ? 1.229 -18.844 -19.016 1 98.06 110 PRO A C 1
ATOM 897 O O . PRO A 1 110 ? 2.354 -19.266 -18.734 1 98.06 110 PRO A O 1
ATOM 900 N N . GLY A 1 111 ? 0.717 -17.719 -18.531 1 97.5 111 GLY A N 1
ATOM 901 C CA . GLY A 1 111 ? 1.407 -16.922 -17.531 1 97.5 111 GLY A CA 1
ATOM 902 C C . GLY A 1 111 ? 0.462 -16.188 -16.594 1 97.5 111 GLY A C 1
ATOM 903 O O . GLY A 1 111 ? -0.74 -16.109 -16.859 1 97.5 111 GLY A O 1
ATOM 904 N N . PHE A 1 112 ? 1.008 -15.742 -15.562 1 94.25 112 PHE A N 1
ATOM 905 C CA . PHE A 1 112 ? 0.221 -14.992 -14.594 1 94.25 112 PHE A CA 1
ATOM 906 C C . PHE A 1 112 ? -0.56 -13.875 -15.273 1 94.25 112 PHE A C 1
ATOM 908 O O . PHE A 1 112 ? 0.027 -13.016 -15.922 1 94.25 112 PHE A O 1
ATOM 915 N N . ASP A 1 113 ? -1.817 -13.797 -15.062 1 92.69 113 ASP A N 1
ATOM 916 C CA . ASP A 1 113 ? -2.742 -12.992 -15.852 1 92.69 113 ASP A CA 1
ATOM 917 C C . ASP A 1 113 ? -2.541 -11.5 -15.594 1 92.69 113 ASP A C 1
ATOM 919 O O . ASP A 1 113 ? -2.766 -10.68 -16.484 1 92.69 113 ASP A O 1
ATOM 923 N N . LYS A 1 114 ? -2.125 -11.195 -14.383 1 90.94 114 LYS A N 1
ATOM 924 C CA . LYS A 1 114 ? -1.982 -9.789 -14.016 1 90.94 114 LYS A CA 1
ATOM 925 C C . LYS A 1 114 ? -0.911 -9.102 -14.859 1 90.94 114 LYS A C 1
ATOM 927 O O . LYS A 1 114 ? -0.973 -7.895 -15.094 1 90.94 114 LYS A O 1
ATOM 932 N N . PHE A 1 115 ? 0.043 -9.781 -15.352 1 91.38 115 PHE A N 1
ATOM 933 C CA . PHE A 1 115 ? 1.12 -9.203 -16.156 1 91.38 115 PHE A CA 1
ATOM 934 C C . PHE A 1 115 ? 0.586 -8.656 -17.469 1 91.38 115 PHE A C 1
ATOM 936 O O . PHE A 1 115 ? 0.986 -7.578 -17.906 1 91.38 115 PHE A O 1
ATOM 943 N N . LYS A 1 116 ? -0.294 -9.422 -18.047 1 91.62 116 LYS A N 1
ATOM 944 C CA . LYS A 1 116 ? -0.944 -8.969 -19.266 1 91.62 116 LYS A CA 1
ATOM 945 C C . LYS A 1 116 ? -1.938 -7.848 -18.984 1 91.62 116 LYS A C 1
ATOM 947 O O . LYS A 1 116 ? -1.977 -6.848 -19.703 1 91.62 116 LYS A O 1
ATOM 952 N N . LYS A 1 117 ? -2.645 -7.992 -17.969 1 91.06 117 LYS A N 1
ATOM 953 C CA . LYS A 1 117 ? -3.75 -7.094 -17.641 1 91.06 117 LYS A CA 1
ATOM 954 C C . LYS A 1 117 ? -3.24 -5.691 -17.328 1 91.06 117 LYS A C 1
ATOM 956 O O . LYS A 1 117 ? -3.91 -4.699 -17.625 1 91.06 117 LYS A O 1
ATOM 961 N N . VAL A 1 118 ? -2.145 -5.602 -16.688 1 89.38 118 VAL A N 1
ATOM 962 C CA . VAL A 1 118 ? -1.581 -4.316 -16.297 1 89.38 118 VAL A CA 1
ATOM 963 C C . VAL A 1 118 ? -1.326 -3.459 -17.531 1 89.38 118 VAL A C 1
ATOM 965 O O . VAL A 1 118 ? -1.463 -2.234 -17.5 1 89.38 118 VAL A O 1
ATOM 968 N N . GLY A 1 119 ? -0.979 -4.059 -18.656 1 88.5 119 GLY A N 1
ATOM 969 C CA . GLY A 1 119 ? -0.675 -3.318 -19.875 1 88.5 119 GLY A CA 1
ATOM 970 C C . GLY A 1 119 ? -1.881 -3.127 -20.766 1 88.5 119 GLY A C 1
ATOM 971 O O . GLY A 1 119 ? -1.913 -2.205 -21.578 1 88.5 119 GLY A O 1
ATOM 972 N N . GLU A 1 120 ? -2.82 -4.027 -20.531 1 88.5 120 GLU A N 1
ATOM 973 C CA . GLU A 1 120 ? -3.957 -4.055 -21.453 1 88.5 120 GLU A CA 1
ATOM 974 C C . GLU A 1 120 ? -4.781 -2.775 -21.344 1 88.5 120 GLU A C 1
ATOM 976 O O . GLU A 1 120 ? -5.051 -2.295 -20.234 1 88.5 120 GLU A O 1
ATOM 981 N N . GLY A 1 121 ? -5.227 -2.211 -22.484 1 79.38 121 GLY A N 1
ATOM 982 C CA . GLY A 1 121 ? -6.031 -0.999 -22.547 1 79.38 121 GLY A CA 1
ATOM 983 C C . GLY A 1 121 ? -5.199 0.264 -22.641 1 79.38 121 GLY A C 1
ATOM 984 O O . GLY A 1 121 ? -5.695 1.311 -23.062 1 79.38 121 GLY A O 1
ATOM 985 N N . LYS A 1 122 ? -3.928 0.162 -22.156 1 82.62 122 LYS A N 1
ATOM 986 C CA . LYS A 1 122 ? -3.074 1.348 -22.156 1 82.62 122 LYS A CA 1
ATOM 987 C C . LYS A 1 122 ? -1.982 1.234 -23.219 1 82.62 122 LYS A C 1
ATOM 989 O O . LYS A 1 122 ? -1.597 2.232 -23.828 1 82.62 122 LYS A O 1
ATOM 994 N N . GLN A 1 123 ? -1.508 -0.033 -23.328 1 91.56 123 GLN A N 1
ATOM 995 C CA . GLN A 1 123 ? -0.435 -0.296 -24.281 1 91.56 123 GLN A CA 1
ATOM 996 C C . GLN A 1 123 ? -0.775 -1.481 -25.172 1 91.56 123 GLN A C 1
ATOM 998 O O . GLN A 1 123 ? -1.712 -2.232 -24.891 1 91.56 123 GLN A O 1
ATOM 1003 N N . LYS A 1 124 ? 0.042 -1.479 -26.328 1 95.06 124 LYS A N 1
ATOM 1004 C CA . LYS A 1 124 ? 0.011 -2.703 -27.125 1 95.06 124 LYS A CA 1
ATOM 1005 C C . LYS A 1 124 ? 0.687 -3.855 -26.391 1 95.06 124 LYS A C 1
ATOM 1007 O O . LYS A 1 124 ? 1.808 -3.711 -25.891 1 95.06 124 LYS A O 1
ATOM 1012 N N . VAL A 1 125 ? -0.027 -4.98 -26.266 1 96.88 125 VAL A N 1
ATOM 1013 C CA . VAL A 1 125 ? 0.512 -6.148 -25.578 1 96.88 125 VAL A CA 1
ATOM 1014 C C . VAL A 1 125 ? 0.682 -7.297 -26.578 1 96.88 125 VAL A C 1
ATOM 1016 O O . VAL A 1 125 ? -0.277 -7.699 -27.234 1 96.88 125 VAL A O 1
ATOM 1019 N N . LEU A 1 126 ? 1.937 -7.711 -26.688 1 97.5 126 LEU A N 1
ATOM 1020 C CA . LEU A 1 126 ? 2.24 -8.891 -27.5 1 97.5 126 LEU A CA 1
ATOM 1021 C C . LEU A 1 126 ? 2.377 -10.125 -26.609 1 97.5 126 LEU A C 1
ATOM 1023 O O . LEU A 1 126 ? 2.941 -10.055 -25.516 1 97.5 126 LEU A O 1
ATOM 1027 N N . VAL A 1 127 ? 1.812 -11.234 -27.094 1 97.56 127 VAL A N 1
ATOM 1028 C CA . VAL A 1 127 ? 1.828 -12.484 -26.344 1 97.56 127 VAL A CA 1
ATOM 1029 C C . VAL A 1 127 ? 2.633 -13.531 -27.094 1 97.56 127 VAL A C 1
ATOM 1031 O O . VAL A 1 127 ? 2.346 -13.828 -28.266 1 97.56 127 VAL A O 1
ATOM 1034 N N . SER A 1 128 ? 3.672 -14.047 -26.484 1 98.38 128 SER A N 1
ATOM 1035 C CA . SER A 1 128 ? 4.391 -15.211 -26.984 1 98.38 128 SER A CA 1
ATOM 1036 C C . SER A 1 128 ? 3.982 -16.484 -26.25 1 98.38 128 SER A C 1
ATOM 1038 O O . SER A 1 128 ? 4.109 -16.562 -25.031 1 98.38 128 SER A O 1
ATOM 1040 N N . GLU A 1 129 ? 3.551 -17.453 -26.953 1 98 129 GLU A N 1
ATOM 1041 C CA . GLU A 1 129 ? 3.078 -18.688 -26.328 1 98 129 GLU A CA 1
ATOM 1042 C C . GLU A 1 129 ? 4.211 -19.688 -26.172 1 98 129 GLU A C 1
ATOM 1044 O O . GLU A 1 129 ? 4.992 -19.906 -27.109 1 98 129 GLU A O 1
ATOM 1049 N N . LEU A 1 130 ? 4.309 -20.25 -25.031 1 98.44 130 LEU A N 1
ATOM 1050 C CA . LEU A 1 130 ? 5.27 -21.328 -24.766 1 98.44 130 LEU A CA 1
ATOM 1051 C C . LEU A 1 130 ? 4.887 -22.594 -25.531 1 98.44 130 LEU A C 1
ATOM 1053 O O . LEU A 1 130 ? 3.717 -22.797 -25.844 1 98.44 130 LEU A O 1
ATOM 1057 N N . ILE A 1 131 ? 5.926 -23.391 -25.781 1 98.06 131 ILE A N 1
ATOM 1058 C CA . ILE A 1 131 ? 5.707 -24.672 -26.438 1 98.06 131 ILE A CA 1
ATOM 1059 C C . ILE A 1 131 ? 5.547 -25.766 -25.375 1 98.06 131 ILE A C 1
ATOM 1061 O O . ILE A 1 131 ? 6.414 -25.938 -24.516 1 98.06 131 ILE A O 1
ATOM 1065 N N . TYR A 1 132 ? 4.422 -26.391 -25.453 1 97.62 132 TYR A N 1
ATOM 1066 C CA . TYR A 1 132 ? 4.176 -27.484 -24.531 1 97.62 132 TYR A CA 1
ATOM 1067 C C . TYR A 1 132 ? 4.562 -28.828 -25.141 1 97.62 132 TYR A C 1
ATOM 1069 O O . TYR A 1 132 ? 4.074 -29.188 -26.219 1 97.62 132 TYR A O 1
ATOM 1077 N N . ASP A 1 133 ? 5.492 -29.531 -24.5 1 97 133 ASP A N 1
ATOM 1078 C CA . ASP A 1 133 ? 5.832 -30.906 -24.859 1 97 133 ASP A CA 1
ATOM 1079 C C . ASP A 1 133 ? 5.004 -31.906 -24.062 1 97 133 ASP A C 1
ATOM 1081 O O . ASP A 1 133 ? 5.301 -32.188 -22.891 1 97 133 ASP A O 1
ATOM 1085 N N . LYS A 1 134 ? 4.105 -32.531 -24.672 1 94.38 134 LYS A N 1
ATOM 1086 C CA . LYS A 1 134 ? 3.17 -33.406 -23.984 1 94.38 134 LYS A CA 1
ATOM 1087 C C . LYS A 1 134 ? 3.887 -34.656 -23.422 1 94.38 134 LYS A C 1
ATOM 1089 O O . LYS A 1 134 ? 3.539 -35.125 -22.344 1 94.38 134 LYS A O 1
ATOM 1094 N N . GLU A 1 135 ? 4.816 -35.156 -24.109 1 94.56 135 GLU A N 1
ATOM 1095 C CA . GLU A 1 135 ? 5.539 -36.344 -23.672 1 94.56 135 GLU A CA 1
ATOM 1096 C C . GLU A 1 135 ? 6.379 -36.062 -22.438 1 94.56 135 GLU A C 1
ATOM 1098 O O . GLU A 1 135 ? 6.395 -36.844 -21.484 1 94.56 135 GLU A O 1
ATOM 1103 N N . LYS A 1 136 ? 6.977 -34.906 -22.406 1 95.5 136 LYS A N 1
ATOM 1104 C CA . LYS A 1 136 ? 7.816 -34.531 -21.281 1 95.5 136 LYS A CA 1
ATOM 1105 C C . LYS A 1 136 ? 7.008 -33.781 -20.219 1 95.5 136 LYS A C 1
ATOM 1107 O O . LYS A 1 136 ? 7.469 -33.594 -19.094 1 95.5 136 LYS A O 1
ATOM 1112 N N . ARG A 1 137 ? 5.797 -33.5 -20.578 1 96.25 137 ARG A N 1
ATOM 1113 C CA . ARG A 1 137 ? 4.91 -32.719 -19.719 1 96.25 137 ARG A CA 1
ATOM 1114 C C . ARG A 1 137 ? 5.598 -31.453 -19.219 1 96.25 137 ARG A C 1
ATOM 1116 O O . ARG A 1 137 ? 5.555 -31.141 -18.031 1 96.25 137 ARG A O 1
ATOM 1123 N N . ASP A 1 138 ? 6.238 -30.781 -20.141 1 96.38 138 ASP A N 1
ATOM 1124 C CA . ASP A 1 138 ? 7.074 -29.625 -19.828 1 96.38 138 ASP A CA 1
ATOM 1125 C C . ASP A 1 138 ? 6.922 -28.531 -20.875 1 96.38 138 ASP A C 1
ATOM 1127 O O . ASP A 1 138 ? 6.395 -28.766 -21.953 1 96.38 138 ASP A O 1
ATOM 1131 N N . TYR A 1 139 ? 7.324 -27.281 -20.516 1 97.56 139 TYR A N 1
ATOM 1132 C CA . TYR A 1 139 ? 7.207 -26.125 -21.391 1 97.56 139 TYR A CA 1
ATOM 1133 C C . TYR A 1 139 ? 8.578 -25.609 -21.797 1 97.56 139 TYR A C 1
ATOM 1135 O O . TYR A 1 139 ? 9.531 -25.688 -21.031 1 97.56 139 TYR A O 1
ATOM 1143 N N . ASP A 1 140 ? 8.641 -25.047 -22.984 1 97.44 140 ASP A N 1
ATOM 1144 C CA . ASP A 1 140 ? 9.828 -24.359 -23.453 1 97.44 140 ASP A CA 1
ATOM 1145 C C . ASP A 1 140 ? 9.461 -23.047 -24.141 1 97.44 140 ASP A C 1
ATOM 1147 O O . ASP A 1 140 ? 8.312 -22.859 -24.562 1 97.44 140 ASP A O 1
ATOM 1151 N N . ILE A 1 141 ? 10.453 -22.203 -24.281 1 98.5 141 ILE A N 1
ATOM 1152 C CA . ILE A 1 141 ? 10.258 -20.938 -24.969 1 98.5 141 ILE A CA 1
ATOM 1153 C C . ILE A 1 141 ? 10.242 -21.156 -26.484 1 98.5 141 ILE A C 1
ATOM 1155 O O . ILE A 1 141 ? 11.078 -21.891 -27 1 98.5 141 ILE A O 1
ATOM 1159 N N . ASN A 1 142 ? 9.234 -20.625 -27.141 1 98.44 142 ASN A N 1
ATOM 1160 C CA . ASN A 1 142 ? 9.273 -20.484 -28.594 1 98.44 142 ASN A CA 1
ATOM 1161 C C . ASN A 1 142 ? 10.172 -19.344 -29.031 1 98.44 142 ASN A C 1
ATOM 1163 O O . ASN A 1 142 ? 9.688 -18.234 -29.312 1 98.44 142 ASN A O 1
ATOM 1167 N N . TRP A 1 143 ? 11.422 -19.656 -29.203 1 98.69 143 TRP A N 1
ATOM 1168 C CA . TRP A 1 143 ? 12.438 -18.625 -29.359 1 98.69 143 TRP A CA 1
ATOM 1169 C C . TRP A 1 143 ? 12.203 -17.797 -30.625 1 98.69 143 TRP A C 1
ATOM 1171 O O . TRP A 1 143 ? 12.43 -16.594 -30.641 1 98.69 143 TRP A O 1
ATOM 1181 N N . LEU A 1 144 ? 11.867 -18.438 -31.703 1 98.25 144 LEU A N 1
ATOM 1182 C CA . LEU A 1 144 ? 11.609 -17.703 -32.938 1 98.25 144 LEU A CA 1
ATOM 1183 C C . LEU A 1 144 ? 10.477 -16.703 -32.75 1 98.25 144 LEU A C 1
ATOM 1185 O O . LEU A 1 144 ? 10.609 -15.531 -33.125 1 98.25 144 LEU A O 1
ATOM 1189 N N . ASP A 1 145 ? 9.406 -17.141 -32.188 1 98.56 145 ASP A N 1
ATOM 1190 C CA . ASP A 1 145 ? 8.258 -16.281 -31.938 1 98.56 145 ASP A CA 1
ATOM 1191 C C . ASP A 1 145 ? 8.602 -15.164 -30.953 1 98.56 145 ASP A C 1
ATOM 1193 O O . ASP A 1 145 ? 8.281 -14 -31.188 1 98.56 145 ASP A O 1
ATOM 1197 N N . LEU A 1 146 ? 9.258 -15.523 -29.859 1 98.75 146 LEU A N 1
ATOM 1198 C CA . LEU A 1 146 ? 9.594 -14.555 -28.828 1 98.75 146 LEU A CA 1
ATOM 1199 C C . LEU A 1 146 ? 10.531 -13.477 -29.375 1 98.75 146 LEU A C 1
ATOM 1201 O O . LEU A 1 146 ? 10.305 -12.289 -29.141 1 98.75 146 LEU A O 1
ATOM 1205 N N . GLU A 1 147 ? 11.547 -13.906 -30.031 1 98.62 147 GLU A N 1
ATOM 1206 C CA . GLU A 1 147 ? 12.508 -12.93 -30.531 1 98.62 147 GLU A CA 1
ATOM 1207 C C . GLU A 1 147 ? 11.859 -11.961 -31.516 1 98.62 147 GLU A C 1
ATOM 1209 O O . GLU A 1 147 ? 12.18 -10.773 -31.531 1 98.62 147 GLU A O 1
ATOM 1214 N N . ASP A 1 148 ? 11.047 -12.461 -32.406 1 98.56 148 ASP A N 1
ATOM 1215 C CA . ASP A 1 148 ? 10.336 -11.609 -33.344 1 98.56 148 ASP A CA 1
ATOM 1216 C C . ASP A 1 148 ? 9.539 -10.531 -32.625 1 98.56 148 ASP A C 1
ATOM 1218 O O . ASP A 1 148 ? 9.492 -9.383 -33.062 1 98.56 148 ASP A O 1
ATOM 1222 N N . LYS A 1 149 ? 8.953 -10.852 -31.562 1 98.56 149 LYS A N 1
ATOM 1223 C CA . LYS A 1 149 ? 8.148 -9.914 -30.781 1 98.56 149 LYS A CA 1
ATOM 1224 C C . LYS A 1 149 ? 9.031 -8.969 -29.969 1 98.56 149 LYS A C 1
ATOM 1226 O O . LYS A 1 149 ? 8.711 -7.789 -29.828 1 98.56 149 LYS A O 1
ATOM 1231 N N . LEU A 1 150 ? 10.117 -9.469 -29.438 1 98.62 150 LEU A N 1
ATOM 1232 C CA . LEU A 1 150 ? 11.016 -8.672 -28.609 1 98.62 150 LEU A CA 1
ATOM 1233 C C . LEU A 1 150 ? 11.664 -7.562 -29.422 1 98.62 150 LEU A C 1
ATOM 1235 O O . LEU A 1 150 ? 12.023 -6.512 -28.891 1 98.62 150 LEU A O 1
ATOM 1239 N N . LYS A 1 151 ? 11.75 -7.754 -30.781 1 98.38 151 LYS A N 1
ATOM 1240 C CA . LYS A 1 151 ? 12.297 -6.727 -31.656 1 98.38 151 LYS A CA 1
ATOM 1241 C C . LYS A 1 151 ? 11.484 -5.441 -31.594 1 98.38 151 LYS A C 1
ATOM 1243 O O . LYS A 1 151 ? 11.992 -4.355 -31.859 1 98.38 151 LYS A O 1
ATOM 1248 N N . LYS A 1 152 ? 10.266 -5.605 -31.188 1 97.62 152 LYS A N 1
ATOM 1249 C CA . LYS A 1 152 ? 9.352 -4.469 -31.172 1 97.62 152 LYS A CA 1
ATOM 1250 C C . LYS A 1 152 ? 8.969 -4.082 -29.75 1 97.62 152 LYS A C 1
ATOM 1252 O O . LYS A 1 152 ? 8.125 -3.207 -29.547 1 97.62 152 LYS A O 1
ATOM 1257 N N . THR A 1 153 ? 9.547 -4.637 -28.812 1 98.25 153 THR A N 1
ATOM 1258 C CA . THR A 1 153 ? 9.125 -4.543 -27.422 1 98.25 153 THR A CA 1
ATOM 1259 C C . THR A 1 153 ? 9.859 -3.408 -26.703 1 98.25 153 THR A C 1
ATOM 1261 O O . THR A 1 153 ? 11.047 -3.18 -26.953 1 98.25 153 THR A O 1
ATOM 1264 N N . ASN A 1 154 ? 9.094 -2.711 -25.859 1 98.56 154 ASN A N 1
ATOM 1265 C CA . ASN A 1 154 ? 9.711 -1.745 -24.953 1 98.56 154 ASN A CA 1
ATOM 1266 C C . ASN A 1 154 ? 9.906 -2.332 -23.562 1 98.56 154 ASN A C 1
ATOM 1268 O O . ASN A 1 154 ? 10.836 -1.956 -22.844 1 98.56 154 ASN A O 1
ATOM 1272 N N . LEU A 1 155 ? 9.039 -3.176 -23.141 1 98.75 155 LEU A N 1
ATOM 1273 C CA . LEU A 1 155 ? 9.109 -3.842 -21.844 1 98.75 155 LEU A CA 1
ATOM 1274 C C . LEU A 1 155 ? 8.719 -5.312 -21.969 1 98.75 155 LEU A C 1
ATOM 1276 O O . LEU A 1 155 ? 7.645 -5.633 -22.484 1 98.75 155 LEU A O 1
ATOM 1280 N N . PHE A 1 156 ? 9.609 -6.211 -21.578 1 98.81 156 PHE A N 1
ATOM 1281 C CA . PHE A 1 156 ? 9.336 -7.637 -21.484 1 98.81 156 PHE A CA 1
ATOM 1282 C C . PHE A 1 156 ? 9.109 -8.047 -20.031 1 98.81 156 PHE A C 1
ATOM 1284 O O . PHE A 1 156 ? 9.977 -7.844 -19.172 1 98.81 156 PHE A O 1
ATOM 1291 N N . VAL A 1 157 ? 7.949 -8.586 -19.672 1 98.69 157 VAL A N 1
ATOM 1292 C CA . VAL A 1 157 ? 7.66 -9.07 -18.328 1 98.69 157 VAL A CA 1
ATOM 1293 C C . VAL A 1 157 ? 8.023 -10.555 -18.219 1 98.69 157 VAL A C 1
ATOM 1295 O O . VAL A 1 157 ? 7.355 -11.406 -18.812 1 98.69 157 VAL A O 1
ATOM 1298 N N . LEU A 1 158 ? 9.039 -10.797 -17.484 1 98.69 158 LEU A N 1
ATOM 1299 C CA . LEU A 1 158 ? 9.562 -12.148 -17.281 1 98.69 158 LEU A CA 1
ATOM 1300 C C . LEU A 1 158 ? 9.148 -12.703 -15.922 1 98.69 158 LEU A C 1
ATOM 1302 O O . LEU A 1 158 ? 9.219 -12 -14.914 1 98.69 158 LEU A O 1
ATOM 1306 N N . CYS A 1 159 ? 8.57 -13.836 -15.906 1 98.44 159 CYS A N 1
ATOM 1307 C CA . CYS A 1 159 ? 8.289 -14.586 -14.688 1 98.44 159 CYS A CA 1
ATOM 1308 C C . CYS A 1 159 ? 9.312 -15.695 -14.477 1 98.44 159 CYS A C 1
ATOM 1310 O O . CYS A 1 159 ? 9.391 -16.625 -15.273 1 98.44 159 CYS A O 1
ATOM 1312 N N . ASN A 1 160 ? 10.109 -15.586 -13.383 1 98.5 160 ASN A N 1
ATOM 1313 C CA . ASN A 1 160 ? 11.234 -16.484 -13.148 1 98.5 160 ASN A CA 1
ATOM 1314 C C . ASN A 1 160 ? 11.32 -16.906 -11.68 1 98.5 160 ASN A C 1
ATOM 1316 O O . ASN A 1 160 ? 11.75 -16.109 -10.836 1 98.5 160 ASN A O 1
ATOM 1320 N N . PRO A 1 161 ? 11.016 -18.234 -11.375 1 98.12 161 PRO A N 1
ATOM 1321 C CA . PRO A 1 161 ? 10.453 -19.281 -12.219 1 98.12 161 PRO A CA 1
ATOM 1322 C C . PRO A 1 161 ? 9.094 -18.906 -12.805 1 98.12 161 PRO A C 1
ATOM 1324 O O . PRO A 1 161 ? 8.469 -17.953 -12.352 1 98.12 161 PRO A O 1
ATOM 1327 N N . HIS A 1 162 ? 8.719 -19.641 -13.789 1 98.25 162 HIS A N 1
ATOM 1328 C CA . HIS A 1 162 ? 7.535 -19.25 -14.555 1 98.25 162 HIS A CA 1
ATOM 1329 C C . HIS A 1 162 ? 6.277 -19.906 -13.984 1 98.25 162 HIS A C 1
ATOM 1331 O O . HIS A 1 162 ? 6.137 -21.125 -14.016 1 98.25 162 HIS A O 1
ATOM 1337 N N . SER A 1 163 ? 5.41 -19.203 -13.422 1 96.19 163 SER A N 1
ATOM 1338 C CA . SER A 1 163 ? 4.098 -19.609 -12.93 1 96.19 163 SER A CA 1
ATOM 1339 C C . SER A 1 163 ? 3.014 -19.344 -13.969 1 96.19 163 SER A C 1
ATOM 1341 O O . SER A 1 163 ? 3.047 -18.328 -14.664 1 96.19 163 SER A O 1
ATOM 1343 N N . PRO A 1 164 ? 2.143 -20.172 -14.141 1 96.38 164 PRO A N 1
ATOM 1344 C CA . PRO A 1 164 ? 1.753 -21.266 -13.234 1 96.38 164 PRO A CA 1
ATOM 1345 C C . PRO A 1 164 ? 2.338 -22.609 -13.648 1 96.38 164 PRO A C 1
ATOM 1347 O O . PRO A 1 164 ? 2.107 -23.625 -12.977 1 96.38 164 PRO A O 1
ATOM 1350 N N . VAL A 1 165 ? 3.145 -22.672 -14.688 1 97 165 VAL A N 1
ATOM 1351 C CA . VAL A 1 165 ? 3.49 -23.969 -15.25 1 97 165 VAL A CA 1
ATOM 1352 C C . VAL A 1 165 ? 4.625 -24.609 -14.445 1 97 165 VAL A C 1
ATOM 1354 O O . VAL A 1 165 ? 4.945 -25.781 -14.625 1 97 165 VAL A O 1
ATOM 1357 N N . GLY A 1 166 ? 5.199 -23.797 -13.562 1 96.56 166 GLY A N 1
ATOM 1358 C CA . GLY A 1 166 ? 6.199 -24.328 -12.648 1 96.56 166 GLY A CA 1
ATOM 1359 C C . GLY A 1 166 ? 7.535 -24.594 -13.32 1 96.56 166 GLY A C 1
ATOM 1360 O O . GLY A 1 166 ? 8.242 -25.531 -12.961 1 96.56 166 GLY A O 1
ATOM 1361 N N . LYS A 1 167 ? 7.875 -23.812 -14.289 1 97.44 167 LYS A N 1
ATOM 1362 C CA . LYS A 1 167 ? 9.102 -23.984 -15.062 1 97.44 167 LYS A CA 1
ATOM 1363 C C . LYS A 1 167 ? 10.242 -23.156 -14.492 1 97.44 167 LYS A C 1
ATOM 1365 O O . LYS A 1 167 ? 10.055 -21.969 -14.195 1 97.44 167 LYS A O 1
ATOM 1370 N N . ILE A 1 168 ? 11.406 -23.75 -14.297 1 98.25 168 ILE A N 1
ATOM 1371 C CA . ILE A 1 168 ? 12.641 -23.031 -14.008 1 98.25 168 ILE A CA 1
ATOM 1372 C C . ILE A 1 168 ? 13.438 -22.844 -15.297 1 98.25 168 ILE A C 1
ATOM 1374 O O . ILE A 1 168 ? 13.812 -23.812 -15.953 1 98.25 168 ILE A O 1
ATOM 1378 N N . TRP A 1 169 ? 13.633 -21.609 -15.695 1 98.25 169 TRP A N 1
ATOM 1379 C CA . TRP A 1 169 ? 14.422 -21.312 -16.891 1 98.25 169 TRP A CA 1
ATOM 1380 C C . TRP A 1 169 ? 15.891 -21.625 -16.672 1 98.25 169 TRP A C 1
ATOM 1382 O O . TRP A 1 169 ? 16.438 -21.391 -15.586 1 98.25 169 TRP A O 1
ATOM 1392 N N . SER A 1 170 ? 16.562 -22.141 -17.688 1 97.56 170 SER A N 1
ATOM 1393 C CA . SER A 1 170 ? 17.984 -22.391 -17.594 1 97.56 170 SER A CA 1
ATOM 1394 C C . SER A 1 170 ? 18.797 -21.094 -17.594 1 97.56 170 SER A C 1
ATOM 1396 O O . SER A 1 170 ? 18.312 -20.062 -18.062 1 97.56 170 SER A O 1
ATOM 1398 N N . GLN A 1 171 ? 19.969 -21.188 -17.078 1 97.75 171 GLN A N 1
ATOM 1399 C CA . GLN A 1 171 ? 20.875 -20.047 -17.156 1 97.75 171 GLN A CA 1
ATOM 1400 C C . GLN A 1 171 ? 21.062 -19.578 -18.594 1 97.75 171 GLN A C 1
ATOM 1402 O O . GLN A 1 171 ? 21.109 -18.375 -18.859 1 97.75 171 GLN A O 1
ATOM 1407 N N . LYS A 1 172 ? 21.188 -20.531 -19.484 1 98.12 172 LYS A N 1
ATOM 1408 C CA . LYS A 1 172 ? 21.375 -20.219 -20.891 1 98.12 172 LYS A CA 1
ATOM 1409 C C . LYS A 1 172 ? 20.172 -19.438 -21.453 1 98.12 172 LYS A C 1
ATOM 1411 O O . LYS A 1 172 ? 20.344 -18.484 -22.203 1 98.12 172 LYS A O 1
ATOM 1416 N N . ASP A 1 173 ? 18.969 -19.875 -21.125 1 98.44 173 ASP A N 1
ATOM 1417 C CA . ASP A 1 173 ? 17.766 -19.172 -21.547 1 98.44 173 ASP A CA 1
ATOM 1418 C C . ASP A 1 173 ? 17.734 -17.734 -21.031 1 98.44 173 ASP A C 1
ATOM 1420 O O . ASP A 1 173 ? 17.438 -16.812 -21.797 1 98.44 173 ASP A O 1
ATOM 1424 N N . LEU A 1 174 ? 18.062 -17.547 -19.781 1 98.75 174 LEU A N 1
ATOM 1425 C CA . LEU A 1 174 ? 18.047 -16.234 -19.141 1 98.75 174 LEU A CA 1
ATOM 1426 C C . LEU A 1 174 ? 19.094 -15.312 -19.75 1 98.75 174 LEU A C 1
ATOM 1428 O O . LEU A 1 174 ? 18.828 -14.133 -20 1 98.75 174 LEU A O 1
ATOM 1432 N N . GLU A 1 175 ? 20.266 -15.852 -19.984 1 98.75 175 GLU A N 1
ATOM 1433 C CA . GLU A 1 175 ? 21.328 -15.062 -20.609 1 98.75 175 GLU A CA 1
ATOM 1434 C C . GLU A 1 175 ? 20.938 -14.633 -22.031 1 98.75 175 GLU A C 1
ATOM 1436 O O . GLU A 1 175 ? 21.234 -13.508 -22.438 1 98.75 175 GLU A O 1
ATOM 1441 N N . LYS A 1 176 ? 20.328 -15.57 -22.734 1 98.81 176 LYS A N 1
ATOM 1442 C CA . LYS A 1 176 ? 19.875 -15.219 -24.062 1 98.81 176 LYS A CA 1
ATOM 1443 C C . LYS A 1 176 ? 18.859 -14.07 -24.016 1 98.81 176 LYS A C 1
ATOM 1445 O O . LYS A 1 176 ? 18.938 -13.141 -24.828 1 98.81 176 LYS A O 1
ATOM 1450 N N . ILE A 1 177 ? 17.938 -14.094 -23.094 1 98.88 177 ILE A N 1
ATOM 1451 C CA . ILE A 1 177 ? 16.938 -13.039 -22.938 1 98.88 177 ILE A CA 1
ATOM 1452 C C . ILE A 1 177 ? 17.641 -11.719 -22.625 1 98.88 177 ILE A C 1
ATOM 1454 O O . ILE A 1 177 ? 17.312 -10.68 -23.203 1 98.88 177 ILE A O 1
ATOM 1458 N N . LEU A 1 178 ? 18.609 -11.758 -21.719 1 98.81 178 LEU A N 1
ATOM 1459 C CA . LEU A 1 178 ? 19.344 -10.562 -21.328 1 98.81 178 LEU A CA 1
ATOM 1460 C C . LEU A 1 178 ? 20.094 -9.984 -22.531 1 98.81 178 LEU A C 1
ATOM 1462 O O . LEU A 1 178 ? 20.094 -8.773 -22.734 1 98.81 178 LEU A O 1
ATOM 1466 N N . LYS A 1 179 ? 20.734 -10.844 -23.297 1 98.81 179 LYS A N 1
ATOM 1467 C CA . LYS A 1 179 ? 21.469 -10.406 -24.484 1 98.81 179 LYS A CA 1
ATOM 1468 C C . LYS A 1 179 ? 20.531 -9.758 -25.484 1 98.81 179 LYS A C 1
ATOM 1470 O O . LYS A 1 179 ? 20.875 -8.75 -26.109 1 98.81 179 LYS A O 1
ATOM 1475 N N . LEU A 1 180 ? 19.375 -10.32 -25.672 1 98.81 180 LEU A N 1
ATOM 1476 C CA . LEU A 1 180 ? 18.375 -9.758 -26.578 1 98.81 180 LEU A CA 1
ATOM 1477 C C . LEU A 1 180 ? 17.906 -8.391 -26.094 1 98.81 180 LEU A C 1
ATOM 1479 O O . LEU A 1 180 ? 17.625 -7.504 -26.906 1 98.81 180 LEU A O 1
ATOM 1483 N N . SER A 1 181 ? 17.781 -8.227 -24.734 1 98.81 181 SER A N 1
ATOM 1484 C CA . SER A 1 181 ? 17.359 -6.938 -24.188 1 98.81 181 SER A CA 1
ATOM 1485 C C . SER A 1 181 ? 18.359 -5.836 -24.531 1 98.81 181 SER A C 1
ATOM 1487 O O . SER A 1 181 ? 17.969 -4.691 -24.781 1 98.81 181 SER A O 1
ATOM 1489 N N . LEU A 1 182 ? 19.641 -6.145 -24.562 1 98.56 182 LEU A N 1
ATOM 1490 C CA . LEU A 1 182 ? 20.672 -5.191 -24.938 1 98.56 182 LEU A CA 1
ATOM 1491 C C . LEU A 1 182 ? 20.672 -4.953 -26.453 1 98.56 182 LEU A C 1
ATOM 1493 O O . LEU A 1 182 ? 20.797 -3.814 -26.906 1 98.56 182 LEU A O 1
ATOM 1497 N N . LYS A 1 183 ? 20.516 -6.047 -27.188 1 98.56 183 LYS A N 1
ATOM 1498 C CA . LYS A 1 183 ? 20.547 -5.98 -28.656 1 98.56 183 LYS A CA 1
ATOM 1499 C C . LYS A 1 183 ? 19.406 -5.121 -29.188 1 98.56 183 LYS A C 1
ATOM 1501 O O . LYS A 1 183 ? 19.609 -4.309 -30.094 1 98.56 183 LYS A O 1
ATOM 1506 N N . TYR A 1 184 ? 18.234 -5.316 -28.625 1 98.56 184 TYR A N 1
ATOM 1507 C CA . TYR A 1 184 ? 17.062 -4.652 -29.188 1 98.56 184 TYR A CA 1
ATOM 1508 C C . TYR A 1 184 ? 16.609 -3.498 -28.297 1 98.56 184 TYR A C 1
ATOM 1510 O O . TYR A 1 184 ? 15.625 -2.824 -28.594 1 98.56 184 TYR A O 1
ATOM 1518 N N . ASP A 1 185 ? 17.266 -3.271 -27.156 1 98.12 185 ASP A N 1
ATOM 1519 C CA . ASP A 1 185 ? 17.109 -2.137 -26.25 1 98.12 185 ASP A CA 1
ATOM 1520 C C . ASP A 1 185 ? 15.711 -2.09 -25.656 1 98.12 185 ASP A C 1
ATOM 1522 O O . ASP A 1 185 ? 15.016 -1.076 -25.766 1 98.12 185 ASP A O 1
ATOM 1526 N N . PHE A 1 186 ? 15.289 -3.09 -25.047 1 98.56 186 PHE A N 1
ATOM 1527 C CA . PHE A 1 186 ? 14.055 -3.109 -24.266 1 98.56 186 PHE A CA 1
ATOM 1528 C C . PHE A 1 186 ? 14.344 -3.402 -22.812 1 98.56 186 PHE A C 1
ATOM 1530 O O . PHE A 1 186 ? 15.391 -3.967 -22.469 1 98.56 186 PHE A O 1
ATOM 1537 N N . LYS A 1 187 ? 13.477 -2.996 -21.875 1 98.75 187 LYS A N 1
ATOM 1538 C CA . LYS A 1 187 ? 13.594 -3.279 -20.453 1 98.75 187 LYS A CA 1
ATOM 1539 C C . LYS A 1 187 ? 12.992 -4.637 -20.109 1 98.75 187 LYS A C 1
ATOM 1541 O O . LYS A 1 187 ? 12.102 -5.125 -20.812 1 98.75 187 LYS A O 1
ATOM 1546 N N . ILE A 1 188 ? 13.523 -5.242 -19.062 1 98.94 188 ILE A N 1
ATOM 1547 C CA . ILE A 1 188 ? 12.984 -6.48 -18.5 1 98.94 188 ILE A CA 1
ATOM 1548 C C . ILE A 1 188 ? 12.477 -6.227 -17.094 1 98.94 188 ILE A C 1
ATOM 1550 O O . ILE A 1 188 ? 13.195 -5.668 -16.25 1 98.94 188 ILE A O 1
ATOM 1554 N N . PHE A 1 189 ? 11.258 -6.52 -16.844 1 98.88 189 PHE A N 1
ATOM 1555 C CA . PHE A 1 189 ? 10.75 -6.672 -15.484 1 98.88 189 PHE A CA 1
ATOM 1556 C C . PHE A 1 189 ? 10.633 -8.148 -15.117 1 98.88 189 PHE A C 1
ATOM 1558 O O . PHE A 1 189 ? 9.789 -8.859 -15.656 1 98.88 189 PHE A O 1
ATOM 1565 N N . SER A 1 190 ? 11.438 -8.594 -14.195 1 98.88 190 SER A N 1
ATOM 1566 C CA . SER A 1 190 ? 11.453 -10 -13.805 1 98.88 190 SER A CA 1
ATOM 1567 C C . SER A 1 190 ? 10.797 -10.203 -12.445 1 98.88 190 SER A C 1
ATOM 1569 O O . SER A 1 190 ? 11.289 -9.711 -11.43 1 98.88 190 SER A O 1
ATOM 1571 N N . ASP A 1 191 ? 9.695 -10.852 -12.43 1 98.62 191 ASP A N 1
ATOM 1572 C CA . ASP A 1 191 ? 9.047 -11.297 -11.195 1 98.62 191 ASP A CA 1
ATOM 1573 C C . ASP A 1 191 ? 9.641 -12.617 -10.711 1 98.62 191 ASP A C 1
ATOM 1575 O O . ASP A 1 191 ? 9.43 -13.664 -11.336 1 98.62 191 ASP A O 1
ATOM 1579 N N . GLU A 1 192 ? 10.281 -12.562 -9.531 1 98.5 192 GLU A N 1
ATOM 1580 C CA . GLU A 1 192 ? 10.984 -13.766 -9.094 1 98.5 192 GLU A CA 1
ATOM 1581 C C . GLU A 1 192 ? 10.492 -14.227 -7.727 1 98.5 192 GLU A C 1
ATOM 1583 O O . GLU A 1 192 ? 11.234 -14.859 -6.977 1 98.5 192 GLU A O 1
ATOM 1588 N N . ILE A 1 193 ? 9.234 -13.969 -7.406 1 97.38 193 ILE A N 1
ATOM 1589 C CA . ILE A 1 193 ? 8.719 -14.133 -6.051 1 97.38 193 ILE A CA 1
ATOM 1590 C C . ILE A 1 193 ? 8.539 -15.617 -5.742 1 97.38 193 ILE A C 1
ATOM 1592 O O . ILE A 1 193 ? 8.367 -16 -4.582 1 97.38 193 ILE A O 1
ATOM 1596 N N . HIS A 1 194 ? 8.531 -16.484 -6.746 1 97.44 194 HIS A N 1
ATOM 1597 C CA . HIS A 1 194 ? 8.422 -17.922 -6.523 1 97.44 194 HIS A CA 1
ATOM 1598 C C . HIS A 1 194 ? 9.805 -18.578 -6.488 1 97.44 194 HIS A C 1
ATOM 1600 O O . HIS A 1 194 ? 9.914 -19.797 -6.438 1 97.44 194 HIS A O 1
ATOM 1606 N N . GLY A 1 195 ? 10.812 -17.797 -6.5 1 97.62 195 GLY A N 1
ATOM 1607 C CA . GLY A 1 195 ? 12.18 -18.266 -6.648 1 97.62 195 GLY A CA 1
ATOM 1608 C C . GLY A 1 195 ? 12.625 -19.172 -5.512 1 97.62 195 GLY A C 1
ATOM 1609 O O . GLY A 1 195 ? 13.461 -20.047 -5.703 1 97.62 195 GLY A O 1
ATOM 1610 N N . GLU A 1 196 ? 12.078 -19.031 -4.324 1 97.19 196 GLU A N 1
ATOM 1611 C CA . GLU A 1 196 ? 12.5 -19.797 -3.162 1 97.19 196 GLU A CA 1
ATOM 1612 C C . GLU A 1 196 ? 11.805 -21.156 -3.119 1 97.19 196 GLU A C 1
ATOM 1614 O O . GLU A 1 196 ? 12.289 -22.078 -2.465 1 97.19 196 GLU A O 1
ATOM 1619 N N . ILE A 1 197 ? 10.711 -21.266 -3.771 1 97.56 197 ILE A N 1
ATOM 1620 C CA . ILE A 1 197 ? 9.945 -22.516 -3.729 1 97.56 197 ILE A CA 1
ATOM 1621 C C . ILE A 1 197 ? 10.312 -23.375 -4.93 1 97.56 197 ILE A C 1
ATOM 1623 O O . ILE A 1 197 ? 9.547 -23.453 -5.898 1 97.56 197 ILE A O 1
ATOM 1627 N N . THR A 1 198 ? 11.406 -24.016 -4.832 1 97.75 198 THR A N 1
ATOM 1628 C CA . THR A 1 198 ? 11.891 -24.953 -5.836 1 97.75 198 THR A CA 1
ATOM 1629 C C . THR A 1 198 ? 12.156 -26.328 -5.215 1 97.75 198 THR A C 1
ATOM 1631 O O . THR A 1 198 ? 12.305 -26.438 -3.996 1 97.75 198 THR A O 1
ATOM 1634 N N . PHE A 1 199 ? 12.234 -27.375 -5.965 1 95.56 199 PHE A N 1
ATOM 1635 C CA . PHE A 1 199 ? 12.336 -28.734 -5.461 1 95.56 199 PHE A CA 1
ATOM 1636 C C . PHE A 1 199 ? 13.664 -29.359 -5.855 1 95.56 199 PHE A C 1
ATOM 1638 O O . PHE A 1 199 ? 14.703 -29.031 -5.281 1 95.56 199 PHE A O 1
ATOM 1645 N N . GLU A 1 200 ? 13.703 -30.047 -6.977 1 93.62 200 GLU A N 1
ATOM 1646 C CA . GLU A 1 200 ? 14.914 -30.75 -7.359 1 93.62 200 GLU A CA 1
ATOM 1647 C C . GLU A 1 200 ? 15.969 -29.797 -7.922 1 93.62 200 GLU A C 1
ATOM 1649 O O . GLU A 1 200 ? 17.172 -30.047 -7.789 1 93.62 200 GLU A O 1
ATOM 1654 N N . LYS A 1 201 ? 15.492 -28.734 -8.477 1 93.88 201 LYS A N 1
ATOM 1655 C CA . LYS A 1 201 ? 16.344 -27.766 -9.148 1 93.88 201 LYS A CA 1
ATOM 1656 C C . LYS A 1 201 ? 16.234 -26.391 -8.492 1 93.88 201 LYS A C 1
ATOM 1658 O O . LYS A 1 201 ? 15.141 -25.969 -8.086 1 93.88 201 LYS A O 1
ATOM 1663 N N . LYS A 1 202 ? 17.406 -25.766 -8.391 1 94 202 LYS A N 1
ATOM 1664 C CA . LYS A 1 202 ? 17.391 -24.375 -7.965 1 94 202 LYS A CA 1
ATOM 1665 C C . LYS A 1 202 ? 17.172 -23.438 -9.156 1 94 202 LYS A C 1
ATOM 1667 O O . LYS A 1 202 ? 17.625 -23.734 -10.266 1 94 202 LYS A O 1
ATOM 1672 N N . TYR A 1 203 ? 16.453 -22.344 -8.898 1 96.62 203 TYR A N 1
ATOM 1673 C CA . TYR A 1 203 ? 16.344 -21.375 -9.977 1 96.62 203 TYR A CA 1
ATOM 1674 C C . TYR A 1 203 ? 17.562 -20.469 -10.023 1 96.62 203 TYR A C 1
ATOM 1676 O O . TYR A 1 203 ? 18.391 -20.5 -9.117 1 96.62 203 TYR A O 1
ATOM 1684 N N . THR A 1 204 ? 17.766 -19.781 -11.062 1 97.31 204 THR A N 1
ATOM 1685 C CA . THR A 1 204 ? 18.828 -18.797 -11.242 1 97.31 204 THR A CA 1
ATOM 1686 C C . THR A 1 204 ? 18.281 -17.391 -11.133 1 97.31 204 THR A C 1
ATOM 1688 O O . THR A 1 204 ? 17.578 -16.906 -12.031 1 97.31 204 THR A O 1
ATOM 1691 N N . PRO A 1 205 ? 18.625 -16.719 -9.953 1 97.81 205 PRO A N 1
ATOM 1692 C CA . PRO A 1 205 ? 18.219 -15.305 -9.938 1 97.81 205 PRO A CA 1
ATOM 1693 C C . PRO A 1 205 ? 18.844 -14.508 -11.086 1 97.81 205 PRO A C 1
ATOM 1695 O O . PRO A 1 205 ? 20.031 -14.656 -11.375 1 97.81 205 PRO A O 1
ATOM 1698 N N . LEU A 1 206 ? 18.062 -13.68 -11.711 1 97.94 206 LEU A N 1
ATOM 1699 C CA . LEU A 1 206 ? 18.547 -12.906 -12.852 1 97.94 206 LEU A CA 1
ATOM 1700 C C . LEU A 1 206 ? 19.734 -12.039 -12.453 1 97.94 206 LEU A C 1
ATOM 1702 O O . LEU A 1 206 ? 20.703 -11.914 -13.219 1 97.94 206 LEU A O 1
ATOM 1706 N N . PHE A 1 207 ? 19.672 -11.469 -11.234 1 96.81 207 PHE A N 1
ATOM 1707 C CA . PHE A 1 207 ? 20.703 -10.539 -10.781 1 96.81 207 PHE A CA 1
ATOM 1708 C C . PHE A 1 207 ? 21.984 -11.289 -10.414 1 96.81 207 PHE A C 1
ATOM 1710 O O . PHE A 1 207 ? 22.984 -10.672 -10.062 1 96.81 207 PHE A O 1
ATOM 1717 N N . SER A 1 208 ? 22.031 -12.633 -10.445 1 96.62 208 SER A N 1
ATOM 1718 C CA . SER A 1 208 ? 23.234 -13.414 -10.195 1 96.62 208 SER A CA 1
ATOM 1719 C C . SER A 1 208 ? 24.078 -13.539 -11.461 1 96.62 208 SER A C 1
ATOM 1721 O O . SER A 1 208 ? 25.234 -13.984 -11.398 1 96.62 208 SER A O 1
ATOM 1723 N N . LEU A 1 209 ? 23.578 -13.211 -12.625 1 97.5 209 LEU A N 1
ATOM 1724 C CA . LEU A 1 209 ? 24.266 -13.352 -13.906 1 97.5 209 LEU A CA 1
ATOM 1725 C C . LEU A 1 209 ? 25.219 -12.195 -14.133 1 97.5 209 LEU A C 1
ATOM 1727 O O . LEU A 1 209 ? 25.391 -11.344 -13.258 1 97.5 209 LEU A O 1
ATOM 1731 N N . ASP A 1 210 ? 25.922 -12.195 -15.281 1 96.75 210 ASP A N 1
ATOM 1732 C CA . ASP A 1 210 ? 26.922 -11.195 -15.609 1 96.75 210 ASP A CA 1
ATOM 1733 C C . ASP A 1 210 ? 26.344 -9.781 -15.516 1 96.75 210 ASP A C 1
ATOM 1735 O O . ASP A 1 210 ? 25.375 -9.461 -16.219 1 96.75 210 ASP A O 1
ATOM 1739 N N . GLU A 1 211 ? 26.953 -9.016 -14.656 1 96.5 211 GLU A N 1
ATOM 1740 C CA . GLU A 1 211 ? 26.484 -7.656 -14.406 1 96.5 211 GLU A CA 1
ATOM 1741 C C . GLU A 1 211 ? 26.359 -6.863 -15.703 1 96.5 211 GLU A C 1
ATOM 1743 O O . GLU A 1 211 ? 25.469 -6.02 -15.836 1 96.5 211 GLU A O 1
ATOM 1748 N N . LYS A 1 212 ? 27.188 -7.137 -16.656 1 97.25 212 LYS A N 1
ATOM 1749 C CA . LYS A 1 212 ? 27.188 -6.422 -17.922 1 97.25 212 LYS A CA 1
ATOM 1750 C C . LYS A 1 212 ? 25.875 -6.637 -18.688 1 97.25 212 LYS A C 1
ATOM 1752 O O . LYS A 1 212 ? 25.5 -5.82 -19.531 1 97.25 212 LYS A O 1
ATOM 1757 N N . LEU A 1 213 ? 25.203 -7.711 -18.359 1 98.19 213 LEU A N 1
ATOM 1758 C CA . LEU A 1 213 ? 23.984 -8.047 -19.062 1 98.19 213 LEU A CA 1
ATOM 1759 C C . LEU A 1 213 ? 22.766 -7.461 -18.359 1 98.19 213 LEU A C 1
ATOM 1761 O O . LEU A 1 213 ? 21.641 -7.516 -18.891 1 98.19 213 LEU A O 1
ATOM 1765 N N . LEU A 1 214 ? 22.922 -6.812 -17.172 1 98.38 214 LEU A N 1
ATOM 1766 C CA . LEU A 1 214 ? 21.797 -6.496 -16.312 1 98.38 214 LEU A CA 1
ATOM 1767 C C . LEU A 1 214 ? 21.375 -5.043 -16.484 1 98.38 214 LEU A C 1
ATOM 1769 O O . LEU A 1 214 ? 20.531 -4.547 -15.727 1 98.38 214 LEU A O 1
ATOM 1773 N N . LYS A 1 215 ? 21.828 -4.352 -17.453 1 98 215 LYS A N 1
ATOM 1774 C CA . LYS A 1 215 ? 21.672 -2.912 -17.625 1 98 215 LYS A CA 1
ATOM 1775 C C . LYS A 1 215 ? 20.188 -2.541 -17.766 1 98 215 LYS A C 1
ATOM 1777 O O . LYS A 1 215 ? 19.766 -1.475 -17.312 1 98 215 LYS A O 1
ATOM 1782 N N . ASN A 1 216 ? 19.406 -3.406 -18.375 1 98.62 216 ASN A N 1
ATOM 1783 C CA . ASN A 1 216 ? 18.016 -3.09 -18.688 1 98.62 216 ASN A CA 1
ATOM 1784 C C . ASN A 1 216 ? 17.047 -3.832 -17.781 1 98.62 216 ASN A C 1
ATOM 1786 O O . ASN A 1 216 ? 15.875 -3.988 -18.109 1 98.62 216 ASN A O 1
ATOM 1790 N N . THR A 1 217 ? 17.547 -4.242 -16.578 1 98.81 217 THR A N 1
ATOM 1791 C CA . THR A 1 217 ? 16.719 -5.16 -15.797 1 98.81 217 THR A CA 1
ATOM 1792 C C . THR A 1 217 ? 16.156 -4.461 -14.562 1 98.81 217 THR A C 1
ATOM 1794 O O . THR A 1 217 ? 16.828 -3.623 -13.961 1 98.81 217 THR A O 1
ATOM 1797 N N . ILE A 1 218 ? 14.906 -4.715 -14.234 1 98.94 218 ILE A N 1
ATOM 1798 C CA . ILE A 1 218 ? 14.188 -4.465 -12.992 1 98.94 218 ILE A CA 1
ATOM 1799 C C . ILE A 1 218 ? 13.68 -5.781 -12.414 1 98.94 218 ILE A C 1
ATOM 1801 O O . ILE A 1 218 ? 12.82 -6.438 -13.008 1 98.94 218 ILE A O 1
ATOM 1805 N N . ILE A 1 219 ? 14.195 -6.172 -11.273 1 98.88 219 ILE A N 1
ATOM 1806 C CA . ILE A 1 219 ? 13.914 -7.496 -10.734 1 98.88 219 ILE A CA 1
ATOM 1807 C C . ILE A 1 219 ? 13.18 -7.367 -9.398 1 98.88 219 ILE A C 1
ATOM 1809 O O . ILE A 1 219 ? 13.594 -6.59 -8.531 1 98.88 219 ILE A O 1
ATOM 1813 N N . ALA A 1 220 ? 12.125 -8.078 -9.242 1 98.88 220 ALA A N 1
ATOM 1814 C CA . ALA A 1 220 ? 11.344 -8.031 -8.008 1 98.88 220 ALA A CA 1
ATOM 1815 C C . ALA A 1 220 ? 11.445 -9.344 -7.238 1 98.88 220 ALA A C 1
ATOM 1817 O O . ALA A 1 220 ? 11.25 -10.422 -7.805 1 98.88 220 ALA A O 1
ATOM 1818 N N . VAL A 1 221 ? 11.781 -9.258 -5.969 1 98.69 221 VAL A N 1
ATOM 1819 C CA . VAL A 1 221 ? 11.766 -10.398 -5.055 1 98.69 221 VAL A CA 1
ATOM 1820 C C . VAL A 1 221 ? 10.938 -10.055 -3.82 1 98.69 221 VAL A C 1
ATOM 1822 O O . VAL A 1 221 ? 10.641 -8.891 -3.566 1 98.69 221 VAL A O 1
ATOM 1825 N N . SER A 1 222 ? 10.5 -11.055 -3.127 1 98.62 222 SER A N 1
ATOM 1826 C CA . SER A 1 222 ? 9.648 -10.883 -1.954 1 98.62 222 SER A CA 1
ATOM 1827 C C . SER A 1 222 ? 9.602 -12.156 -1.115 1 98.62 222 SER A C 1
ATOM 1829 O O . SER A 1 222 ? 9.625 -13.266 -1.656 1 98.62 222 SER A O 1
ATOM 1831 N N . PRO A 1 223 ? 9.555 -12 0.17 1 98.25 223 PRO A N 1
ATOM 1832 C CA . PRO A 1 223 ? 9.336 -13.188 1.003 1 98.25 223 PRO A CA 1
ATOM 1833 C C . PRO A 1 223 ? 7.879 -13.641 1.011 1 98.25 223 PRO A C 1
ATOM 1835 O O . PRO A 1 223 ? 7.543 -14.641 1.644 1 98.25 223 PRO A O 1
ATOM 1838 N N . SER A 1 224 ? 7 -12.992 0.354 1 97.56 224 SER A N 1
ATOM 1839 C CA . SER A 1 224 ? 5.555 -13.141 0.48 1 97.56 224 SER A CA 1
ATOM 1840 C C . SER A 1 224 ? 5.117 -14.57 0.203 1 97.56 224 SER A C 1
ATOM 1842 O O . SER A 1 224 ? 4.359 -15.156 0.983 1 97.56 224 SER A O 1
ATOM 1844 N N . LYS A 1 225 ? 5.59 -15.141 -0.943 1 98.19 225 LYS A N 1
ATOM 1845 C CA . LYS A 1 225 ? 5.141 -16.469 -1.34 1 98.19 225 LYS A CA 1
ATOM 1846 C C . LYS A 1 225 ? 5.891 -17.562 -0.574 1 98.19 225 LYS A C 1
ATOM 1848 O O . LYS A 1 225 ? 5.281 -18.484 -0.047 1 98.19 225 LYS A O 1
ATOM 1853 N N . ALA A 1 226 ? 7.164 -17.375 -0.426 1 97.88 226 ALA A N 1
ATOM 1854 C CA . ALA A 1 226 ? 8.008 -18.391 0.208 1 97.88 226 ALA A CA 1
ATOM 1855 C C . ALA A 1 226 ? 7.637 -18.578 1.676 1 97.88 226 ALA A C 1
ATOM 1857 O O . ALA A 1 226 ? 7.664 -19.688 2.193 1 97.88 226 ALA A O 1
ATOM 1858 N N . PHE A 1 227 ? 7.25 -17.516 2.344 1 98.44 227 PHE A N 1
ATOM 1859 C CA . PHE A 1 227 ? 7.09 -17.594 3.791 1 98.44 227 PHE A CA 1
ATOM 1860 C C . PHE A 1 227 ? 5.637 -17.359 4.188 1 98.44 227 PHE A C 1
ATOM 1862 O O . PHE A 1 227 ? 5.34 -17.125 5.359 1 98.44 227 PHE A O 1
ATOM 1869 N N . ASN A 1 228 ? 4.738 -17.375 3.209 1 97.94 228 ASN A N 1
ATOM 1870 C CA . ASN A 1 228 ? 3.299 -17.281 3.43 1 97.94 228 ASN A CA 1
ATOM 1871 C C . ASN A 1 228 ? 2.922 -15.984 4.148 1 97.94 228 ASN A C 1
ATOM 1873 O O . ASN A 1 228 ? 2.146 -16 5.105 1 97.94 228 ASN A O 1
ATOM 1877 N N . ILE A 1 229 ? 3.482 -14.852 3.668 1 98.12 229 ILE A N 1
ATOM 1878 C CA . ILE A 1 229 ? 3.191 -13.586 4.332 1 98.12 229 ILE A CA 1
ATOM 1879 C C . ILE A 1 229 ? 2.752 -12.547 3.299 1 98.12 229 ILE A C 1
ATOM 1881 O O . ILE A 1 229 ? 3.141 -11.383 3.379 1 98.12 229 ILE A O 1
ATOM 1885 N N . ALA A 1 230 ? 1.991 -12.977 2.266 1 97.25 230 ALA A N 1
ATOM 1886 C CA . ALA A 1 230 ? 1.523 -12.07 1.218 1 97.25 230 ALA A CA 1
ATOM 1887 C C . ALA A 1 230 ? 0.719 -10.914 1.808 1 97.25 230 ALA A C 1
ATOM 1889 O O . ALA A 1 230 ? 0.765 -9.797 1.297 1 97.25 230 ALA A O 1
ATOM 1890 N N . GLY A 1 231 ? -0.001 -11.141 2.906 1 97.38 231 GLY A N 1
ATOM 1891 C CA . GLY A 1 231 ? -0.824 -10.117 3.531 1 97.38 231 GLY A CA 1
ATOM 1892 C C . GLY A 1 231 ? -0.013 -9.055 4.254 1 97.38 231 GLY A C 1
ATOM 1893 O O . GLY A 1 231 ? -0.553 -8.031 4.664 1 97.38 231 GLY A O 1
ATOM 1894 N N . ILE A 1 232 ? 1.284 -9.281 4.418 1 97.81 232 ILE A N 1
ATOM 1895 C CA . ILE A 1 232 ? 2.158 -8.289 5.031 1 97.81 232 ILE A CA 1
ATOM 1896 C C . ILE A 1 232 ? 2.504 -7.199 4.016 1 97.81 232 ILE A C 1
ATOM 1898 O O . ILE A 1 232 ? 2.773 -6.055 4.387 1 97.81 232 ILE A O 1
ATOM 1902 N N . GLN A 1 233 ? 2.525 -7.543 2.68 1 97.69 233 GLN A N 1
ATOM 1903 C CA . GLN A 1 233 ? 2.703 -6.625 1.562 1 97.69 233 GLN A CA 1
ATOM 1904 C C . GLN A 1 233 ? 4.094 -5.996 1.579 1 97.69 233 GLN A C 1
ATOM 1906 O O . GLN A 1 233 ? 4.25 -4.832 1.944 1 97.69 233 GLN A O 1
ATOM 1911 N N . THR A 1 234 ? 5.062 -6.699 1.07 1 97.81 234 THR A N 1
ATOM 1912 C CA . THR A 1 234 ? 6.445 -6.242 0.989 1 97.81 234 THR A CA 1
ATOM 1913 C C . THR A 1 234 ? 7.137 -6.828 -0.24 1 97.81 234 THR A C 1
ATOM 1915 O O . THR A 1 234 ? 6.875 -7.969 -0.623 1 97.81 234 THR A O 1
ATOM 1918 N N . ALA A 1 235 ? 7.957 -6.016 -0.861 1 98.69 235 ALA A N 1
ATOM 1919 C CA . ALA A 1 235 ? 8.805 -6.453 -1.97 1 98.69 235 ALA A CA 1
ATOM 1920 C C . ALA A 1 235 ? 10.102 -5.652 -2.021 1 98.69 235 ALA A C 1
ATOM 1922 O O . ALA A 1 235 ? 10.172 -4.543 -1.481 1 98.69 235 ALA A O 1
ATOM 1923 N N . THR A 1 236 ? 11.109 -6.223 -2.504 1 98.94 236 THR A N 1
ATOM 1924 C CA . THR A 1 236 ? 12.375 -5.562 -2.816 1 98.94 236 THR A CA 1
ATOM 1925 C C . THR A 1 236 ? 12.609 -5.531 -4.324 1 98.94 236 THR A C 1
ATOM 1927 O O . THR A 1 236 ? 12.578 -6.57 -4.984 1 98.94 236 THR A O 1
ATOM 1930 N N . ILE A 1 237 ? 12.773 -4.297 -4.816 1 98.94 237 ILE A N 1
ATOM 1931 C CA . ILE A 1 237 ? 13.023 -4.102 -6.242 1 98.94 237 ILE A CA 1
ATOM 1932 C C . ILE A 1 237 ? 14.516 -3.881 -6.477 1 98.94 237 ILE A C 1
ATOM 1934 O O . ILE A 1 237 ? 15.133 -3.021 -5.84 1 98.94 237 ILE A O 1
ATOM 1938 N N . ILE A 1 238 ? 15.086 -4.684 -7.312 1 98.88 238 ILE A N 1
ATOM 1939 C CA . ILE A 1 238 ? 16.516 -4.672 -7.594 1 98.88 238 ILE A CA 1
ATOM 1940 C C . ILE A 1 238 ? 16.766 -4.137 -9 1 98.88 238 ILE A C 1
ATOM 1942 O O . ILE A 1 238 ? 16.375 -4.766 -9.992 1 98.88 238 ILE A O 1
ATOM 1946 N N . THR A 1 239 ? 17.391 -3.014 -9.133 1 98.88 239 THR A N 1
ATOM 1947 C CA . THR A 1 239 ? 17.688 -2.338 -10.391 1 98.88 239 THR A CA 1
ATOM 1948 C C . THR A 1 239 ? 19.156 -1.934 -10.461 1 98.88 239 THR A C 1
ATOM 1950 O O . THR A 1 239 ? 19.531 -0.853 -10 1 98.88 239 THR A O 1
ATOM 1953 N N . PRO A 1 240 ? 19.984 -2.662 -11.172 1 98.44 240 PRO A N 1
ATOM 1954 C CA . PRO A 1 240 ? 21.422 -2.438 -11.18 1 98.44 240 PRO A CA 1
ATOM 1955 C C . PRO A 1 240 ? 21.812 -1.122 -11.852 1 98.44 240 PRO A C 1
ATOM 1957 O O . PRO A 1 240 ? 22.766 -0.459 -11.414 1 98.44 240 PRO A O 1
ATOM 1960 N N . ASN A 1 241 ? 21.109 -0.73 -12.906 1 98.44 241 ASN A N 1
ATOM 1961 C CA . ASN A 1 241 ? 21.391 0.511 -13.617 1 98.44 241 ASN A CA 1
ATOM 1962 C C . ASN A 1 241 ? 20.938 1.73 -12.82 1 98.44 241 ASN A C 1
ATOM 1964 O O . ASN A 1 241 ? 19.75 1.905 -12.562 1 98.44 241 ASN A O 1
ATOM 1968 N N . LYS A 1 242 ? 21.859 2.615 -12.477 1 98.25 242 LYS A N 1
ATOM 1969 C CA . LYS A 1 242 ? 21.594 3.742 -11.586 1 98.25 242 LYS A CA 1
ATOM 1970 C C . LYS A 1 242 ? 20.516 4.66 -12.164 1 98.25 242 LYS A C 1
ATOM 1972 O O . LYS A 1 242 ? 19.625 5.098 -11.445 1 98.25 242 LYS A O 1
ATOM 1977 N N . GLU A 1 243 ? 20.641 4.98 -13.391 1 98.38 243 GLU A N 1
ATOM 1978 C CA . GLU A 1 243 ? 19.672 5.867 -14.031 1 98.38 243 GLU A CA 1
ATOM 1979 C C . GLU A 1 243 ? 18.281 5.234 -14.07 1 98.38 243 GLU A C 1
ATOM 1981 O O . GLU A 1 243 ? 17.281 5.898 -13.789 1 98.38 243 GLU A O 1
ATOM 1986 N N . LEU A 1 244 ? 18.266 3.973 -14.469 1 98.69 244 LEU A N 1
ATOM 1987 C CA . LEU A 1 244 ? 17 3.252 -14.484 1 98.69 244 LEU A CA 1
ATOM 1988 C C . LEU A 1 244 ? 16.406 3.146 -13.078 1 98.69 244 LEU A C 1
ATOM 1990 O O . LEU A 1 244 ? 15.195 3.254 -12.898 1 98.69 244 LEU A O 1
ATOM 1994 N N . LYS A 1 245 ? 17.219 2.943 -12.078 1 98.81 245 LYS A N 1
ATOM 1995 C CA . LYS A 1 245 ? 16.75 2.848 -10.695 1 98.81 245 LYS A CA 1
ATOM 1996 C C . LYS A 1 245 ? 16.062 4.133 -10.258 1 98.81 245 LYS A C 1
ATOM 1998 O O . LYS A 1 245 ? 15.047 4.09 -9.555 1 98.81 245 LYS A O 1
ATOM 2003 N N . GLU A 1 246 ? 16.641 5.227 -10.586 1 98.69 246 GLU A N 1
ATOM 2004 C CA . GLU A 1 246 ? 16.031 6.504 -10.242 1 98.69 246 GLU A CA 1
ATOM 2005 C C . GLU A 1 246 ? 14.633 6.629 -10.828 1 98.69 246 GLU A C 1
ATOM 2007 O O . GLU A 1 246 ? 13.711 7.102 -10.164 1 98.69 246 GLU A O 1
ATOM 2012 N N . GLN A 1 247 ? 14.5 6.223 -12.078 1 98.56 247 GLN A N 1
ATOM 2013 C CA . GLN A 1 247 ? 13.203 6.246 -12.734 1 98.56 247 GLN A CA 1
ATOM 2014 C C . GLN A 1 247 ? 12.211 5.312 -12.047 1 98.56 247 GLN A C 1
ATOM 2016 O O . GLN A 1 247 ? 11.055 5.676 -11.828 1 98.56 247 GLN A O 1
ATOM 2021 N N . VAL A 1 248 ? 12.711 4.148 -11.695 1 98.81 248 VAL A N 1
ATOM 2022 C CA . VAL A 1 248 ? 11.883 3.146 -11.031 1 98.81 248 VAL A CA 1
ATOM 2023 C C . VAL A 1 248 ? 11.469 3.652 -9.648 1 98.81 248 VAL A C 1
ATOM 2025 O O . VAL A 1 248 ? 10.297 3.537 -9.266 1 98.81 248 VAL A O 1
ATOM 2028 N N . ASP A 1 249 ? 12.383 4.207 -8.922 1 98.69 249 ASP A N 1
ATOM 2029 C CA . ASP A 1 249 ? 12.102 4.75 -7.594 1 98.69 249 ASP A CA 1
ATOM 2030 C C . ASP A 1 249 ? 11.047 5.85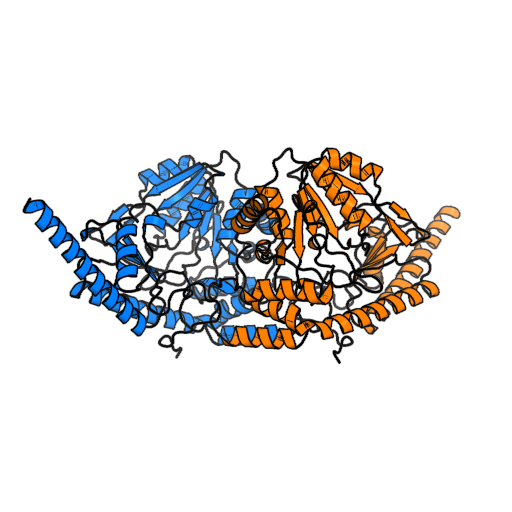2 -7.668 1 98.69 249 ASP A C 1
ATOM 2032 O O . ASP A 1 249 ? 10.156 5.918 -6.82 1 98.69 249 ASP A O 1
ATOM 2036 N N . ASN A 1 250 ? 11.18 6.699 -8.641 1 97.44 250 ASN A N 1
ATOM 2037 C CA . ASN A 1 250 ? 10.203 7.77 -8.812 1 97.44 250 ASN A CA 1
ATOM 2038 C C . ASN A 1 250 ? 8.82 7.219 -9.156 1 97.44 250 ASN A C 1
ATOM 2040 O O . ASN A 1 250 ? 7.809 7.734 -8.68 1 97.44 250 ASN A O 1
ATOM 2044 N N . ALA A 1 251 ? 8.805 6.188 -9.977 1 97.38 251 ALA A N 1
ATOM 2045 C CA . ALA A 1 251 ? 7.543 5.535 -10.312 1 97.38 251 ALA A CA 1
ATOM 2046 C C . ALA A 1 251 ? 6.883 4.945 -9.07 1 97.38 251 ALA A C 1
ATOM 2048 O O . ALA A 1 251 ? 5.684 5.137 -8.852 1 97.38 251 ALA A O 1
ATOM 2049 N N . ILE A 1 252 ? 7.672 4.273 -8.258 1 97.88 252 ILE A N 1
ATOM 2050 C CA . ILE A 1 252 ? 7.195 3.662 -7.023 1 97.88 252 ILE A CA 1
ATOM 2051 C C . ILE A 1 252 ? 6.664 4.742 -6.082 1 97.88 252 ILE A C 1
ATOM 2053 O O . ILE A 1 252 ? 5.59 4.59 -5.496 1 97.88 252 ILE A O 1
ATOM 2057 N N . LYS A 1 253 ? 7.332 5.789 -6.02 1 96.56 253 LYS A N 1
ATOM 2058 C CA . LYS A 1 253 ? 7 6.891 -5.121 1 96.56 253 LYS A CA 1
ATOM 2059 C C . LYS A 1 253 ? 5.719 7.598 -5.566 1 96.56 253 LYS A C 1
ATOM 2061 O O . LYS A 1 253 ? 4.953 8.086 -4.73 1 96.56 253 LYS A O 1
ATOM 2066 N N . SER A 1 254 ? 5.469 7.641 -6.836 1 94.19 254 SER A N 1
ATOM 2067 C CA . SER A 1 254 ? 4.352 8.391 -7.395 1 94.19 254 SER A CA 1
ATOM 2068 C C . SER A 1 254 ? 3.018 7.871 -6.875 1 94.19 254 SER A C 1
ATOM 2070 O O . SER A 1 254 ? 2.023 8.602 -6.855 1 94.19 254 SER A O 1
ATOM 2072 N N . PHE A 1 255 ? 3.004 6.664 -6.352 1 94.25 255 PHE A N 1
ATOM 2073 C CA . PHE A 1 255 ? 1.783 6.102 -5.789 1 94.25 255 PHE A CA 1
ATOM 2074 C C . PHE A 1 255 ? 1.996 5.684 -4.34 1 94.25 255 PHE A C 1
ATOM 2076 O O . PHE A 1 255 ? 1.263 4.844 -3.814 1 94.25 255 PHE A O 1
ATOM 2083 N N . HIS A 1 256 ? 3.072 6.156 -3.791 1 94.5 256 HIS A N 1
ATOM 2084 C CA . HIS A 1 256 ? 3.4 5.992 -2.379 1 94.5 256 HIS A CA 1
ATOM 2085 C C . HIS A 1 256 ? 3.578 4.52 -2.023 1 94.5 256 HIS A C 1
ATOM 2087 O O . HIS A 1 256 ? 3.242 4.102 -0.912 1 94.5 256 HIS A O 1
ATOM 2093 N N . LEU A 1 257 ? 4.066 3.789 -2.971 1 97.19 257 LEU A N 1
ATOM 2094 C CA . LEU A 1 257 ? 4.328 2.367 -2.777 1 97.19 257 LEU A CA 1
ATOM 2095 C C . LEU A 1 257 ? 5.641 2.152 -2.029 1 97.19 257 LEU A C 1
ATOM 2097 O O . LEU A 1 257 ? 5.922 1.044 -1.569 1 97.19 257 LEU A O 1
ATOM 2101 N N . ASN A 1 258 ? 6.426 3.193 -1.838 1 97.62 258 ASN A N 1
ATOM 2102 C CA . ASN A 1 258 ? 7.73 3.105 -1.194 1 97.62 258 ASN A CA 1
ATOM 2103 C C . ASN A 1 258 ? 7.617 3.209 0.324 1 97.62 258 ASN A C 1
ATOM 2105 O O . ASN A 1 258 ? 8.625 3.176 1.03 1 97.62 258 ASN A O 1
ATOM 2109 N N . GLU A 1 259 ? 6.426 3.324 0.88 1 96.38 259 GLU A N 1
ATOM 2110 C CA . GLU A 1 259 ? 6.207 3.434 2.318 1 96.38 259 GLU A CA 1
ATOM 2111 C C . GLU A 1 259 ? 5.809 2.09 2.922 1 96.38 259 GLU A C 1
ATOM 2113 O O . GLU A 1 259 ? 4.793 1.506 2.537 1 96.38 259 GLU A O 1
ATOM 2118 N N . ALA A 1 260 ? 6.555 1.686 3.904 1 97.12 260 ALA A N 1
ATOM 2119 C CA . ALA A 1 260 ? 6.305 0.393 4.535 1 97.12 260 ALA A CA 1
ATOM 2120 C C . ALA A 1 260 ? 5.211 0.505 5.598 1 97.12 260 ALA A C 1
ATOM 2122 O O . ALA A 1 260 ? 5.164 1.484 6.348 1 97.12 260 ALA A O 1
ATOM 2123 N N . ASN A 1 261 ? 4.293 -0.478 5.57 1 97.62 261 ASN A N 1
ATOM 2124 C CA . ASN A 1 261 ? 3.438 -0.602 6.75 1 97.62 261 ASN A CA 1
ATOM 2125 C C . ASN A 1 261 ? 4.211 -1.145 7.949 1 97.62 261 ASN A C 1
ATOM 2127 O O . ASN A 1 261 ? 5.336 -1.62 7.801 1 97.62 261 ASN A O 1
ATOM 2131 N N . SER A 1 262 ? 3.588 -1.241 9.07 1 97.75 262 SER A N 1
ATOM 2132 C CA . SER A 1 262 ? 4.281 -1.427 10.344 1 97.75 262 SER A CA 1
ATOM 2133 C C . SER A 1 262 ? 4.82 -2.846 10.477 1 97.75 262 SER A C 1
ATOM 2135 O O . SER A 1 262 ? 5.691 -3.109 11.305 1 97.75 262 SER A O 1
ATOM 2137 N N . LEU A 1 263 ? 4.344 -3.777 9.664 1 98.25 263 LEU A N 1
ATOM 2138 C CA . LEU A 1 263 ? 4.797 -5.156 9.82 1 98.25 263 LEU A CA 1
ATOM 2139 C C . LEU A 1 263 ? 5.828 -5.512 8.75 1 98.25 263 LEU A C 1
ATOM 2141 O O . LEU A 1 263 ? 6.516 -6.527 8.867 1 98.25 263 LEU A O 1
ATOM 2145 N N . ALA A 1 264 ? 5.961 -4.73 7.73 1 98.38 264 ALA A N 1
ATOM 2146 C CA . ALA A 1 264 ? 6.707 -5.086 6.523 1 98.38 264 ALA A CA 1
ATOM 2147 C C . ALA A 1 264 ? 8.172 -5.348 6.844 1 98.38 264 ALA A C 1
ATOM 2149 O O . ALA A 1 264 ? 8.719 -6.387 6.469 1 98.38 264 ALA A O 1
ATOM 2150 N N . VAL A 1 265 ? 8.812 -4.441 7.582 1 98.44 265 VAL A N 1
ATOM 2151 C CA . VAL A 1 265 ? 10.25 -4.488 7.812 1 98.44 265 VAL A CA 1
ATOM 2152 C C . VAL A 1 265 ? 10.586 -5.648 8.742 1 98.44 265 VAL A C 1
ATOM 2154 O O . VAL A 1 265 ? 11.383 -6.523 8.391 1 98.44 265 VAL A O 1
ATOM 2157 N N . PRO A 1 266 ? 9.914 -5.75 9.906 1 98.44 266 PRO A N 1
ATOM 2158 C CA . PRO A 1 266 ? 10.305 -6.848 10.797 1 98.44 266 PRO A CA 1
ATOM 2159 C C . PRO A 1 266 ? 9.961 -8.219 10.227 1 98.44 266 PRO A C 1
ATOM 2161 O O . PRO A 1 266 ? 10.711 -9.18 10.438 1 98.44 266 PRO A O 1
ATOM 2164 N N . ALA A 1 267 ? 8.883 -8.359 9.516 1 98.75 267 ALA A N 1
ATOM 2165 C CA . ALA A 1 267 ? 8.516 -9.648 8.922 1 98.75 267 ALA A CA 1
ATOM 2166 C C . ALA A 1 267 ? 9.555 -10.094 7.895 1 98.75 267 ALA A C 1
ATOM 2168 O O . ALA A 1 267 ? 9.945 -11.258 7.867 1 98.75 267 ALA A O 1
ATOM 2169 N N . THR A 1 268 ? 9.953 -9.156 7.047 1 98.75 268 THR A N 1
ATOM 2170 C CA . THR A 1 268 ? 10.914 -9.469 5.992 1 98.75 268 THR A CA 1
ATOM 2171 C C . THR A 1 268 ? 12.258 -9.875 6.586 1 98.75 268 THR A C 1
ATOM 2173 O O . THR A 1 268 ? 12.836 -10.883 6.18 1 98.75 268 THR A O 1
ATOM 2176 N N . ILE A 1 269 ? 12.734 -9.094 7.559 1 98.81 269 ILE A N 1
ATOM 2177 C CA . ILE A 1 269 ? 14.016 -9.398 8.188 1 98.81 269 ILE A CA 1
ATOM 2178 C C . ILE A 1 269 ? 13.953 -10.773 8.852 1 98.81 269 ILE A C 1
ATOM 2180 O O . ILE A 1 269 ? 14.844 -11.602 8.656 1 98.81 269 ILE A O 1
ATOM 2184 N N . ALA A 1 270 ? 12.891 -11.047 9.594 1 98.81 270 ALA A N 1
ATOM 2185 C CA . ALA A 1 270 ? 12.75 -12.32 10.289 1 98.81 270 ALA A CA 1
ATOM 2186 C C . ALA A 1 270 ? 12.68 -13.477 9.289 1 98.81 270 ALA A C 1
ATOM 2188 O O . ALA A 1 270 ? 13.281 -14.531 9.508 1 98.81 270 ALA A O 1
ATOM 2189 N N . ALA A 1 271 ? 11.945 -13.312 8.203 1 98.75 271 ALA A N 1
ATOM 2190 C CA . ALA A 1 271 ? 11.828 -14.352 7.184 1 98.75 271 ALA A CA 1
ATOM 2191 C C . ALA A 1 271 ? 13.188 -14.711 6.594 1 98.75 271 ALA A C 1
ATOM 2193 O O . ALA A 1 271 ? 13.562 -15.883 6.547 1 98.75 271 ALA A O 1
ATOM 2194 N N . TYR A 1 272 ? 13.969 -13.742 6.238 1 98.69 272 TYR A N 1
ATOM 2195 C CA . TYR A 1 272 ? 15.203 -13.953 5.484 1 98.69 272 TYR A CA 1
ATOM 2196 C C . TYR A 1 272 ? 16.359 -14.312 6.414 1 98.69 272 TYR A C 1
ATOM 2198 O O . TYR A 1 272 ? 17.359 -14.875 5.98 1 98.69 272 TYR A O 1
ATOM 2206 N N . THR A 1 273 ? 16.219 -14 7.688 1 98.62 273 THR A N 1
ATOM 2207 C CA . THR A 1 273 ? 17.344 -14.258 8.578 1 98.62 273 THR A CA 1
ATOM 2208 C C . THR A 1 273 ? 17.078 -15.477 9.453 1 98.62 273 THR A C 1
ATOM 2210 O O . THR A 1 273 ? 18.016 -16.156 9.891 1 98.62 273 THR A O 1
ATOM 2213 N N . GLU A 1 274 ? 15.805 -15.773 9.695 1 98.25 274 GLU A N 1
ATOM 2214 C CA . GLU A 1 274 ? 15.5 -16.812 10.672 1 98.25 274 GLU A CA 1
ATOM 2215 C C . GLU A 1 274 ? 14.539 -17.859 10.094 1 98.25 274 GLU A C 1
ATOM 2217 O O . GLU A 1 274 ? 14.25 -18.859 10.742 1 98.25 274 GLU A O 1
ATOM 2222 N N . GLY A 1 275 ? 14.062 -17.688 8.906 1 97.88 275 GLY A N 1
ATOM 2223 C CA . GLY A 1 275 ? 12.992 -18.5 8.383 1 97.88 275 GLY A CA 1
ATOM 2224 C C . GLY A 1 275 ? 13.484 -19.688 7.562 1 97.88 275 GLY A C 1
ATOM 2225 O O . GLY A 1 275 ? 12.688 -20.469 7.051 1 97.88 275 GLY A O 1
ATOM 2226 N N . ARG A 1 276 ? 14.805 -19.938 7.492 1 97.88 276 ARG A N 1
ATOM 2227 C CA . ARG A 1 276 ? 15.367 -20.906 6.551 1 97.88 276 ARG A CA 1
ATOM 2228 C C . ARG A 1 276 ? 14.898 -22.328 6.867 1 97.88 276 ARG A C 1
ATOM 2230 O O . ARG A 1 276 ? 14.484 -23.062 5.973 1 97.88 276 ARG A O 1
ATOM 2237 N N . VAL A 1 277 ? 14.984 -22.781 8.094 1 98.31 277 VAL A N 1
ATOM 2238 C CA . VAL A 1 277 ? 14.625 -24.141 8.469 1 98.31 277 VAL A CA 1
ATOM 2239 C C . VAL A 1 277 ? 13.148 -24.391 8.18 1 98.31 277 VAL A C 1
ATOM 2241 O O . VAL A 1 277 ? 12.781 -25.453 7.656 1 98.31 277 VAL A O 1
ATOM 2244 N N . TRP A 1 278 ? 12.312 -23.438 8.531 1 98.5 278 TRP A N 1
ATOM 2245 C CA . TRP A 1 278 ? 10.891 -23.531 8.242 1 98.5 278 TRP A CA 1
ATOM 2246 C C . TRP A 1 278 ? 10.648 -23.734 6.75 1 98.5 278 TRP A C 1
ATOM 2248 O O . TRP A 1 278 ? 9.867 -24.609 6.352 1 98.5 278 TRP A O 1
ATOM 2258 N N . LEU A 1 279 ? 11.328 -22.969 5.926 1 98.31 279 LEU A N 1
ATOM 2259 C CA . LEU A 1 279 ? 11.164 -23.016 4.477 1 98.31 279 LEU A CA 1
ATOM 2260 C C . LEU A 1 279 ? 11.602 -24.375 3.93 1 98.31 279 LEU A C 1
ATOM 2262 O O . LEU A 1 279 ? 10.938 -24.938 3.053 1 98.31 279 LEU A O 1
ATOM 2266 N N . GLU A 1 280 ? 12.711 -24.859 4.402 1 97.81 280 GLU A N 1
ATOM 2267 C CA . GLU A 1 280 ? 13.203 -26.156 3.938 1 97.81 280 GLU A CA 1
ATOM 2268 C C . GLU A 1 280 ? 12.234 -27.281 4.277 1 97.81 280 GLU A C 1
ATOM 2270 O O . GLU A 1 280 ? 11.977 -28.156 3.449 1 97.81 280 GLU A O 1
ATOM 2275 N N . GLU A 1 281 ? 11.727 -27.25 5.441 1 98.31 281 GLU A N 1
ATOM 2276 C CA . GLU A 1 281 ? 10.742 -28.266 5.82 1 98.31 281 GLU A CA 1
ATOM 2277 C C . GLU A 1 281 ? 9.453 -28.109 5.016 1 98.31 281 GLU A C 1
ATOM 2279 O O . GLU A 1 281 ? 8.805 -29.094 4.684 1 98.31 281 GLU A O 1
ATOM 2284 N N . LEU A 1 282 ? 9.062 -26.859 4.812 1 98.19 282 LEU A N 1
ATOM 2285 C CA . LEU A 1 282 ? 7.906 -26.625 3.955 1 98.19 282 LEU A CA 1
ATOM 2286 C C . LEU A 1 282 ? 8.102 -27.25 2.582 1 98.19 282 LEU A C 1
ATOM 2288 O O . LEU A 1 282 ? 7.211 -27.922 2.07 1 98.19 282 LEU A O 1
ATOM 2292 N N . LYS A 1 283 ? 9.242 -27.016 1.966 1 97.88 283 LYS A N 1
ATOM 2293 C CA . LYS A 1 283 ? 9.523 -27.547 0.637 1 97.88 283 LYS A CA 1
ATOM 2294 C C . LYS A 1 283 ? 9.469 -29.078 0.634 1 97.88 283 LYS A C 1
ATOM 2296 O O . LYS A 1 283 ? 8.977 -29.672 -0.319 1 97.88 283 LYS A O 1
ATOM 2301 N N . ASP A 1 284 ? 9.992 -29.656 1.687 1 97.94 284 ASP A N 1
ATOM 2302 C CA . ASP A 1 284 ? 9.914 -31.109 1.812 1 97.94 284 ASP A CA 1
ATOM 2303 C C . ASP A 1 284 ? 8.461 -31.578 1.848 1 97.94 284 ASP A C 1
ATOM 2305 O O . ASP A 1 284 ? 8.102 -32.562 1.187 1 97.94 284 ASP A O 1
ATOM 2309 N N . TYR A 1 285 ? 7.703 -30.891 2.631 1 98.12 285 TYR A N 1
ATOM 2310 C CA . TYR A 1 285 ? 6.293 -31.234 2.762 1 98.12 285 TYR A CA 1
ATOM 2311 C C . TYR A 1 285 ? 5.566 -31.078 1.429 1 98.12 285 TYR A C 1
ATOM 2313 O O . TYR A 1 285 ? 4.777 -31.953 1.042 1 98.12 285 TYR A O 1
ATOM 2321 N N . LEU A 1 286 ? 5.828 -29.984 0.729 1 98 286 LEU A N 1
ATOM 2322 C CA . LEU A 1 286 ? 5.223 -29.734 -0.574 1 98 286 LEU A CA 1
ATOM 2323 C C . LEU A 1 286 ? 5.629 -30.812 -1.579 1 98 286 LEU A C 1
ATOM 2325 O O . LEU A 1 286 ? 4.816 -31.234 -2.404 1 98 286 LEU A O 1
ATOM 2329 N N . ARG A 1 287 ? 6.863 -31.203 -1.542 1 97.19 287 ARG A N 1
ATOM 2330 C CA . ARG A 1 287 ? 7.348 -32.281 -2.41 1 97.19 287 ARG A CA 1
ATOM 2331 C C . ARG A 1 287 ? 6.586 -33.562 -2.162 1 97.19 287 ARG A C 1
ATOM 2333 O O . ARG A 1 287 ? 6.234 -34.281 -3.105 1 97.19 287 ARG A O 1
ATOM 2340 N N . GLU A 1 288 ? 6.363 -33.844 -0.958 1 97.31 288 GLU A N 1
ATOM 2341 C CA . GLU A 1 288 ? 5.605 -35.062 -0.607 1 97.31 288 GLU A CA 1
ATOM 2342 C C . GLU A 1 288 ? 4.172 -34.969 -1.124 1 97.31 288 GLU A C 1
ATOM 2344 O O . GLU A 1 288 ? 3.629 -35.938 -1.622 1 97.31 288 GLU A O 1
ATOM 2349 N N . ASN A 1 289 ? 3.578 -33.812 -0.914 1 97.88 289 ASN A N 1
ATOM 2350 C CA . ASN A 1 289 ? 2.244 -33.625 -1.463 1 97.88 289 ASN A CA 1
ATOM 2351 C C . ASN A 1 289 ? 2.221 -33.812 -2.975 1 97.88 289 ASN A C 1
ATOM 2353 O O . ASN A 1 289 ? 1.327 -34.469 -3.502 1 97.88 289 ASN A O 1
ATOM 2357 N N . ARG A 1 290 ? 3.162 -33.219 -3.641 1 97.5 290 ARG A N 1
ATOM 2358 C CA . ARG A 1 290 ? 3.27 -33.375 -5.09 1 97.5 290 ARG A CA 1
ATOM 2359 C C . ARG A 1 290 ? 3.387 -34.812 -5.508 1 97.5 290 ARG A C 1
ATOM 2361 O O . ARG A 1 290 ? 2.695 -35.281 -6.422 1 97.5 290 ARG A O 1
ATOM 2368 N N . ASN A 1 291 ? 4.234 -35.562 -4.816 1 97.19 291 ASN A N 1
ATOM 2369 C CA . ASN A 1 291 ? 4.43 -37 -5.109 1 97.19 291 ASN A CA 1
ATOM 2370 C C . ASN A 1 291 ? 3.15 -37.781 -4.879 1 97.19 291 ASN A C 1
ATOM 2372 O O . ASN A 1 291 ? 2.82 -38.688 -5.668 1 97.19 291 ASN A O 1
ATOM 2376 N N . PHE A 1 292 ? 2.541 -37.5 -3.832 1 98 292 PHE A N 1
ATOM 2377 C CA . PHE A 1 292 ? 1.285 -38.156 -3.512 1 98 292 PHE A CA 1
ATOM 2378 C C . PHE A 1 292 ? 0.251 -37.938 -4.605 1 98 292 PHE A C 1
ATOM 2380 O O . PHE A 1 292 ? -0.424 -38.875 -5.043 1 98 292 PHE A O 1
ATOM 2387 N N . ILE A 1 293 ? 0.131 -36.688 -5.012 1 98.44 293 ILE A N 1
ATOM 2388 C CA . ILE A 1 293 ? -0.83 -36.312 -6.043 1 98.44 293 ILE A CA 1
ATOM 2389 C C . ILE A 1 293 ? -0.514 -37.031 -7.34 1 98.44 293 ILE A C 1
ATOM 2391 O O . ILE A 1 293 ? -1.414 -37.594 -7.992 1 98.44 293 ILE A O 1
ATOM 2395 N N . GLU A 1 294 ? 0.715 -37.031 -7.719 1 97.31 294 GLU A N 1
ATOM 2396 C CA . GLU A 1 294 ? 1.126 -37.688 -8.953 1 97.31 294 GLU A CA 1
ATOM 2397 C C . GLU A 1 294 ? 0.757 -39.188 -8.945 1 97.31 294 GLU A C 1
ATOM 2399 O O . GLU A 1 294 ? 0.218 -39.688 -9.922 1 97.31 294 GLU A O 1
ATOM 2404 N N . ARG A 1 295 ? 1.026 -39.844 -7.883 1 97.81 295 ARG A N 1
ATOM 2405 C CA . ARG A 1 295 ? 0.717 -41.25 -7.762 1 97.81 295 ARG A CA 1
ATOM 2406 C C . ARG A 1 295 ? -0.789 -41.5 -7.797 1 97.81 295 ARG A C 1
ATOM 2408 O O . ARG A 1 295 ? -1.263 -42.406 -8.469 1 97.81 295 ARG A O 1
ATOM 2415 N N . PHE A 1 296 ? -1.459 -40.719 -7.059 1 98.38 296 PHE A N 1
ATOM 2416 C CA . PHE A 1 296 ? -2.908 -40.875 -7 1 98.38 296 PHE A CA 1
ATOM 2417 C C . PHE A 1 296 ? -3.527 -40.688 -8.383 1 98.38 296 PHE A C 1
ATOM 2419 O O . PHE A 1 296 ? -4.375 -41.5 -8.789 1 98.38 296 PHE A O 1
ATOM 2426 N N . LEU A 1 297 ? -3.154 -39.656 -9.086 1 98.25 297 LEU A N 1
ATOM 2427 C CA . LEU A 1 297 ? -3.73 -39.375 -10.398 1 98.25 297 LEU A CA 1
ATOM 2428 C C . LEU A 1 297 ? -3.393 -40.469 -11.398 1 98.25 297 LEU A C 1
ATOM 2430 O O . LEU A 1 297 ? -4.242 -40.875 -12.195 1 98.25 297 LEU A O 1
ATOM 2434 N N . GLU A 1 298 ? -2.18 -40.938 -11.359 1 97.12 298 GLU A N 1
ATOM 2435 C CA . GLU A 1 298 ? -1.75 -42 -12.273 1 97.12 298 GLU A CA 1
ATOM 2436 C C . GLU A 1 298 ? -2.625 -43.219 -12.125 1 97.12 298 GLU A C 1
ATOM 2438 O O . GLU A 1 298 ? -2.982 -43.875 -13.125 1 97.12 298 GLU A O 1
ATOM 2443 N N . HIS A 1 299 ? -3.078 -43.5 -10.992 1 97.44 299 HIS A N 1
ATOM 2444 C CA . HIS A 1 299 ? -3.787 -44.719 -10.719 1 97.44 299 HIS A CA 1
ATOM 2445 C C . HIS A 1 299 ? -5.297 -44.531 -10.797 1 97.44 299 HIS A C 1
ATOM 2447 O O . HIS A 1 299 ? -6.027 -45.438 -11.227 1 97.44 299 HIS A O 1
ATOM 2453 N N . ASN A 1 300 ? -5.723 -43.406 -10.375 1 97.38 300 ASN A N 1
ATOM 2454 C CA . ASN A 1 300 ? -7.152 -43.25 -10.133 1 97.38 300 ASN A CA 1
ATOM 2455 C C . ASN A 1 300 ? -7.801 -42.312 -11.141 1 97.38 300 ASN A C 1
ATOM 2457 O O . ASN A 1 300 ? -9.008 -42.375 -11.367 1 97.38 300 ASN A O 1
ATOM 2461 N N . VAL A 1 301 ? -6.984 -41.406 -11.672 1 97.88 301 VAL A N 1
ATOM 2462 C CA . VAL A 1 301 ? -7.523 -40.406 -12.617 1 97.88 301 VAL A CA 1
ATOM 2463 C C . VAL A 1 301 ? -6.535 -40.219 -13.758 1 97.88 301 VAL A C 1
ATOM 2465 O O . VAL A 1 301 ? -6.09 -39.094 -14 1 97.88 301 VAL A O 1
ATOM 2468 N N . PRO A 1 302 ? -6.32 -41.188 -14.547 1 96.5 302 PRO A N 1
ATOM 2469 C CA . PRO A 1 302 ? -5.242 -41.156 -15.539 1 96.5 302 PRO A CA 1
ATOM 2470 C C . PRO A 1 302 ? -5.48 -40.094 -16.625 1 96.5 302 PRO A C 1
ATOM 2472 O O . PRO A 1 302 ? -4.547 -39.719 -17.328 1 96.5 302 PRO A O 1
ATOM 2475 N N . ASP A 1 303 ? -6.711 -39.562 -16.75 1 96.56 303 ASP A N 1
ATOM 2476 C CA . ASP A 1 303 ? -7.043 -38.531 -17.75 1 96.56 303 ASP A CA 1
ATOM 2477 C C . ASP A 1 303 ? -6.496 -37.188 -17.344 1 96.56 303 ASP A C 1
ATOM 2479 O O . ASP A 1 303 ? -6.449 -36.25 -18.156 1 96.56 303 ASP A O 1
ATOM 2483 N N . VAL A 1 304 ? -6.102 -37.062 -16.109 1 97.94 304 VAL A N 1
ATOM 2484 C CA . VAL A 1 304 ? -5.527 -35.812 -15.586 1 97.94 304 VAL A CA 1
ATOM 2485 C C . VAL A 1 304 ? -4.043 -36.031 -15.281 1 97.94 304 VAL A C 1
ATOM 2487 O O . VAL A 1 304 ? -3.686 -36.844 -14.438 1 97.94 304 VAL A O 1
ATOM 2490 N N . LYS A 1 305 ? -3.219 -35.281 -15.953 1 97.44 305 LYS A N 1
ATOM 2491 C CA . LYS A 1 305 ? -1.778 -35.469 -15.82 1 97.44 305 LYS A CA 1
ATOM 2492 C C . LYS A 1 305 ? -1.092 -34.188 -15.375 1 97.44 305 LYS A C 1
ATOM 2494 O O . LYS A 1 305 ? -1.152 -33.156 -16.078 1 97.44 305 LYS A O 1
ATOM 2499 N N . PRO A 1 306 ? -0.423 -34.219 -14.234 1 96.88 306 PRO A N 1
ATOM 2500 C CA . PRO A 1 306 ? 0.34 -33.031 -13.836 1 96.88 306 PRO A CA 1
ATOM 2501 C C . PRO A 1 306 ? 1.536 -32.75 -14.75 1 96.88 306 PRO A C 1
ATOM 2503 O O . PRO A 1 306 ? 2.219 -33.719 -15.164 1 96.88 306 PRO A O 1
ATOM 2506 N N . SER A 1 307 ? 1.733 -31.469 -15.086 1 94 307 SER A N 1
ATOM 2507 C CA . SER A 1 307 ? 2.975 -31.094 -15.75 1 94 307 SER A CA 1
ATOM 2508 C C . SER A 1 307 ? 4.168 -31.219 -14.812 1 94 307 SER A C 1
ATOM 2510 O O . SER A 1 307 ? 3.998 -31.406 -13.609 1 94 307 SER A O 1
ATOM 2512 N N . LEU A 1 308 ? 5.367 -31.203 -15.469 1 90.5 308 LEU A N 1
ATOM 2513 C CA . LEU A 1 308 ? 6.578 -31.172 -14.664 1 90.5 308 LEU A CA 1
ATOM 2514 C C . LEU A 1 308 ? 6.617 -29.906 -13.797 1 90.5 308 LEU A C 1
ATOM 2516 O O . LEU A 1 308 ? 6.645 -28.797 -14.32 1 90.5 308 LEU A O 1
ATOM 2520 N N . ASN A 1 309 ? 6.422 -30.078 -12.578 1 92.12 309 ASN A N 1
ATOM 2521 C CA . ASN A 1 309 ? 6.395 -28.984 -11.625 1 92.12 309 ASN A CA 1
ATOM 2522 C C . ASN A 1 309 ? 7.734 -28.828 -10.906 1 92.12 309 ASN A C 1
ATOM 2524 O O . ASN A 1 309 ? 7.98 -29.484 -9.898 1 92.12 309 ASN A O 1
ATOM 2528 N N . GLU A 1 310 ? 8.5 -27.828 -11.367 1 96.5 310 GLU A N 1
ATOM 2529 C CA . GLU A 1 310 ? 9.828 -27.625 -10.797 1 96.5 310 GLU A CA 1
ATOM 2530 C C . GLU A 1 310 ? 9.805 -26.562 -9.695 1 96.5 310 GLU A C 1
ATOM 2532 O O . GLU A 1 310 ? 10.688 -26.531 -8.836 1 96.5 310 GLU A O 1
ATOM 2537 N N . ALA A 1 311 ? 8.812 -25.734 -9.758 1 97.19 311 ALA A N 1
ATOM 2538 C CA . ALA A 1 311 ? 8.781 -24.609 -8.82 1 97.19 311 ALA A CA 1
ATOM 2539 C C . ALA A 1 311 ? 7.348 -24.234 -8.461 1 97.19 311 ALA A C 1
ATOM 2541 O O . ALA A 1 311 ? 6.406 -24.625 -9.148 1 97.19 311 ALA A O 1
ATOM 2542 N N . SER A 1 312 ? 7.227 -23.516 -7.355 1 96.44 312 SER A N 1
ATOM 2543 C CA . SER A 1 312 ? 5.973 -23 -6.82 1 96.44 312 SER A CA 1
ATOM 2544 C C . SER A 1 312 ? 5.121 -24.125 -6.227 1 96.44 312 SER A C 1
ATOM 2546 O O . SER A 1 312 ? 5.492 -25.297 -6.305 1 96.44 312 SER A O 1
ATOM 2548 N N . TYR A 1 313 ? 4.094 -23.812 -5.582 1 97.88 313 TYR A N 1
ATOM 2549 C CA . TYR A 1 313 ? 3.18 -24.781 -5 1 97.88 313 TYR A CA 1
ATOM 2550 C C . TYR A 1 313 ? 1.897 -24.891 -5.816 1 97.88 313 TYR A C 1
ATOM 2552 O O . TYR A 1 313 ? 0.868 -25.344 -5.312 1 97.88 313 TYR A O 1
ATOM 2560 N N . PHE A 1 314 ? 1.938 -24.391 -7.098 1 97.88 314 PHE A N 1
ATOM 2561 C CA . PHE A 1 314 ? 0.838 -24.578 -8.039 1 97.88 314 PHE A CA 1
ATOM 2562 C C . PHE A 1 314 ? 1.11 -25.734 -8.977 1 97.88 314 PHE A C 1
ATOM 2564 O O . PHE A 1 314 ? 2.115 -25.75 -9.695 1 97.88 314 PHE A O 1
ATOM 2571 N N . LEU A 1 315 ? 0.219 -26.672 -8.945 1 97.94 315 LEU A N 1
ATOM 2572 C CA . LEU A 1 315 ? 0.31 -27.766 -9.906 1 97.94 315 LEU A CA 1
ATOM 2573 C C . LEU A 1 315 ? -0.521 -27.469 -11.148 1 97.94 315 LEU A C 1
ATOM 2575 O O . LEU A 1 315 ? -1.642 -26.953 -11.047 1 97.94 315 LEU A O 1
ATOM 2579 N N . TRP A 1 316 ? 0.055 -27.656 -12.273 1 98.06 316 TRP A N 1
ATOM 2580 C CA . TRP A 1 316 ? -0.539 -27.453 -13.594 1 98.06 316 TRP A CA 1
ATOM 2581 C C . TRP A 1 316 ? -0.971 -28.781 -14.203 1 98.06 316 TRP A C 1
ATOM 2583 O O . TRP A 1 316 ? -0.131 -29.609 -14.555 1 98.06 316 TRP A O 1
ATOM 2593 N N . LEU A 1 317 ? -2.291 -29 -14.305 1 98.38 317 LEU A N 1
ATOM 2594 C CA . LEU A 1 317 ? -2.854 -30.312 -14.617 1 98.38 317 LEU A CA 1
ATOM 2595 C C . LEU A 1 317 ? -3.385 -30.344 -16.047 1 98.38 317 LEU A C 1
ATOM 2597 O O . LEU A 1 317 ? -4.348 -29.656 -16.375 1 98.38 317 LEU A O 1
ATOM 2601 N N . ASP A 1 318 ? -2.828 -31.188 -16.875 1 98.19 318 ASP A N 1
ATOM 2602 C CA . ASP A 1 318 ? -3.246 -31.375 -18.25 1 98.19 318 ASP A CA 1
ATOM 2603 C C . ASP A 1 318 ? -4.523 -32.219 -18.328 1 98.19 318 ASP A C 1
ATOM 2605 O O . ASP A 1 318 ? -4.543 -33.375 -17.906 1 98.19 318 ASP A O 1
ATOM 2609 N N . ILE A 1 319 ? -5.551 -31.641 -18.875 1 98.12 319 ILE A N 1
ATOM 2610 C CA . ILE A 1 319 ? -6.824 -32.344 -18.984 1 98.12 319 ILE A CA 1
ATOM 2611 C C . ILE A 1 319 ? -7.176 -32.562 -20.453 1 98.12 319 ILE A C 1
ATOM 2613 O O . ILE A 1 319 ? -8.336 -32.781 -20.781 1 98.12 319 ILE A O 1
ATOM 2617 N N . SER A 1 320 ? -6.258 -32.406 -21.328 1 96.31 320 SER A N 1
ATOM 2618 C CA . SER A 1 320 ? -6.512 -32.438 -22.766 1 96.31 320 SER A CA 1
ATOM 2619 C C . SER A 1 320 ? -7.137 -33.781 -23.188 1 96.31 320 SER A C 1
ATOM 2621 O O . SER A 1 320 ? -7.91 -33.812 -24.141 1 96.31 320 SER A O 1
ATOM 2623 N N . SER A 1 321 ? -6.906 -34.812 -22.5 1 94.56 321 SER A N 1
ATOM 2624 C CA . SER A 1 321 ? -7.434 -36.156 -22.828 1 94.56 321 SER A CA 1
ATOM 2625 C C . SER A 1 321 ? -8.945 -36.219 -22.625 1 94.56 321 SER A C 1
ATOM 2627 O O . SER A 1 321 ? -9.617 -37.094 -23.172 1 94.56 321 SER A O 1
ATOM 2629 N N . LEU A 1 322 ? -9.422 -35.281 -21.844 1 96 322 LEU A N 1
ATOM 2630 C CA . LEU A 1 322 ? -10.844 -35.281 -21.547 1 96 322 LEU A CA 1
ATOM 2631 C C . LEU A 1 322 ? -11.625 -34.531 -22.625 1 96 322 LEU A C 1
ATOM 2633 O O . LEU A 1 322 ? -12.852 -34.594 -22.656 1 96 322 LEU A O 1
ATOM 2637 N N . ASN A 1 323 ? -10.938 -33.812 -23.531 1 94.31 323 ASN A N 1
ATOM 2638 C CA . ASN A 1 323 ? -11.547 -33.062 -24.625 1 94.31 323 ASN A CA 1
ATOM 2639 C C . ASN A 1 323 ? -12.641 -32.125 -24.125 1 94.31 323 ASN A C 1
ATOM 2641 O O . ASN A 1 323 ? -13.758 -32.156 -24.641 1 94.31 323 ASN A O 1
ATOM 2645 N N . VAL A 1 324 ? -12.391 -31.422 -23.047 1 94.88 324 VAL A N 1
ATOM 2646 C CA . VAL A 1 324 ? -13.297 -30.438 -22.469 1 94.88 324 VAL A CA 1
ATOM 2647 C C . VAL A 1 324 ? -12.531 -29.172 -22.125 1 94.88 324 VAL A C 1
ATOM 2649 O O . VAL A 1 324 ? -11.328 -29.219 -21.859 1 94.88 324 VAL A O 1
ATOM 2652 N N . ASP A 1 325 ? -13.234 -28.078 -22.141 1 95.25 325 ASP A N 1
ATOM 2653 C CA . ASP A 1 325 ? -12.656 -26.797 -21.766 1 95.25 325 ASP A CA 1
ATOM 2654 C C . ASP A 1 325 ? -12.469 -26.703 -20.25 1 95.25 325 ASP A C 1
ATOM 2656 O O . ASP A 1 325 ? -13.336 -27.125 -19.484 1 95.25 325 ASP A O 1
ATOM 2660 N N . ALA A 1 326 ? -11.359 -26.078 -19.906 1 98 326 ALA A N 1
ATOM 2661 C CA . ALA A 1 326 ? -11.016 -25.984 -18.484 1 98 326 ALA A CA 1
ATOM 2662 C C . ALA A 1 326 ? -12.117 -25.281 -17.703 1 98 326 ALA A C 1
ATOM 2664 O O . ALA A 1 326 ? -12.406 -25.656 -16.562 1 98 326 ALA A O 1
ATOM 2665 N N . GLN A 1 327 ? -12.672 -24.219 -18.25 1 98 327 GLN A N 1
ATOM 2666 C CA . GLN A 1 327 ? -13.734 -23.484 -17.578 1 98 327 GLN A CA 1
ATOM 2667 C C . GLN A 1 327 ? -14.953 -24.375 -17.328 1 98 327 GLN A C 1
ATOM 2669 O O . GLN A 1 327 ? -15.523 -24.359 -16.234 1 98 327 GLN A O 1
ATOM 2674 N N . GLU A 1 328 ? -15.367 -25.094 -18.344 1 97.31 328 GLU A N 1
ATOM 2675 C CA . GLU A 1 328 ? -16.5 -26 -18.219 1 97.31 328 GLU A CA 1
ATOM 2676 C C . GLU A 1 328 ? -16.25 -27.062 -17.172 1 97.31 328 GLU A C 1
ATOM 2678 O O . GLU A 1 328 ? -17.109 -27.328 -16.312 1 97.31 328 GLU A O 1
ATOM 2683 N N . LEU A 1 329 ? -15.094 -27.641 -17.25 1 97.88 329 LEU A N 1
ATOM 2684 C CA . LEU A 1 329 ? -14.781 -28.719 -16.312 1 97.88 329 LEU A CA 1
ATOM 2685 C C . LEU A 1 329 ? -14.719 -28.203 -14.883 1 97.88 329 LEU A C 1
ATOM 2687 O O . LEU A 1 329 ? -15.195 -28.875 -13.953 1 97.88 329 LEU A O 1
ATOM 2691 N N . THR A 1 330 ? -14.078 -27.078 -14.656 1 98.38 330 THR A N 1
ATOM 2692 C CA . THR A 1 330 ? -13.961 -26.516 -13.312 1 98.38 330 THR A CA 1
ATOM 2693 C C . THR A 1 330 ? -15.344 -26.25 -12.719 1 98.38 330 THR A C 1
ATOM 2695 O O . THR A 1 330 ? -15.594 -26.516 -11.547 1 98.38 330 THR A O 1
ATOM 2698 N N . LYS A 1 331 ? -16.266 -25.672 -13.523 1 98.12 331 LYS A N 1
ATOM 2699 C CA . LYS A 1 331 ? -17.625 -25.422 -13.07 1 98.12 331 LYS A CA 1
ATOM 2700 C C . LYS A 1 331 ? -18.328 -26.719 -12.68 1 98.12 331 LYS A C 1
ATOM 2702 O O . LYS A 1 331 ? -19.016 -26.781 -11.664 1 98.12 331 LYS A O 1
ATOM 2707 N N . PHE A 1 332 ? -18.156 -27.688 -13.539 1 97.81 332 PHE A N 1
ATOM 2708 C CA . PHE A 1 332 ? -18.75 -29 -13.281 1 97.81 332 PHE A CA 1
ATOM 2709 C C . PHE A 1 332 ? -18.219 -29.594 -11.984 1 97.81 332 PHE A C 1
ATOM 2711 O O . PHE A 1 332 ? -18.984 -30.078 -11.156 1 97.81 332 PHE A O 1
ATOM 2718 N N . ILE A 1 333 ? -16.891 -29.562 -11.781 1 98.56 333 ILE A N 1
ATOM 2719 C CA . ILE A 1 333 ? -16.234 -30.109 -10.594 1 98.56 333 ILE A CA 1
ATOM 2720 C C . ILE A 1 333 ? -16.797 -29.422 -9.344 1 98.56 333 ILE A C 1
ATOM 2722 O O . ILE A 1 333 ? -17.188 -30.094 -8.391 1 98.56 333 ILE A O 1
ATOM 2726 N N . ARG A 1 334 ? -16.797 -28.125 -9.352 1 98.69 334 ARG A N 1
ATOM 2727 C CA . ARG A 1 334 ? -17.266 -27.359 -8.195 1 98.69 334 ARG A CA 1
ATOM 2728 C C . ARG A 1 334 ? -18.734 -27.703 -7.879 1 98.69 334 ARG A C 1
ATOM 2730 O O . ARG A 1 334 ? -19.078 -27.906 -6.715 1 98.69 334 ARG A O 1
ATOM 2737 N N . LYS A 1 335 ? -19.578 -27.734 -8.891 1 97.75 335 LYS A N 1
ATOM 2738 C CA . LYS A 1 335 ? -21 -28 -8.719 1 97.75 335 LYS A CA 1
ATOM 2739 C C . LYS A 1 335 ? -21.219 -29.391 -8.117 1 97.75 335 LYS A C 1
ATOM 2741 O O . LYS A 1 335 ? -22.078 -29.562 -7.246 1 97.75 335 LYS A O 1
ATOM 2746 N N . LYS A 1 336 ? -20.484 -30.359 -8.562 1 97.38 336 LYS A N 1
ATOM 2747 C CA . LYS A 1 336 ? -20.75 -31.75 -8.211 1 97.38 336 LYS A CA 1
ATOM 2748 C C . LYS A 1 336 ? -20.078 -32.125 -6.898 1 97.38 336 LYS A C 1
ATOM 2750 O O . LYS A 1 336 ? -20.562 -33 -6.172 1 97.38 336 LYS A O 1
ATOM 2755 N N . THR A 1 337 ? -18.953 -31.5 -6.637 1 98.44 337 THR A N 1
ATOM 2756 C CA . THR A 1 337 ? -18.156 -32.031 -5.539 1 98.44 337 THR A CA 1
ATOM 2757 C C . THR A 1 337 ? -17.781 -30.953 -4.543 1 98.44 337 THR A C 1
ATOM 2759 O O . THR A 1 337 ? -17.328 -31.25 -3.436 1 98.44 337 THR A O 1
ATOM 2762 N N . GLY A 1 338 ? -17.875 -29.641 -4.883 1 98.62 338 GLY A N 1
ATOM 2763 C CA . GLY A 1 338 ? -17.469 -28.531 -4.027 1 98.62 338 GLY A CA 1
ATOM 2764 C C . GLY A 1 338 ? -16 -28.203 -4.148 1 98.62 338 GLY A C 1
ATOM 2765 O O . GLY A 1 338 ? -15.523 -27.219 -3.57 1 98.62 338 GLY A O 1
ATOM 2766 N N . LEU A 1 339 ? -15.211 -29.016 -4.875 1 98.88 339 LEU A N 1
ATOM 2767 C CA . LEU A 1 339 ? -13.805 -28.719 -5.105 1 98.88 339 LEU A CA 1
ATOM 2768 C C . LEU A 1 339 ? -13.656 -27.516 -6.039 1 98.88 339 LEU A C 1
ATOM 2770 O O . LEU A 1 339 ? -14.273 -27.484 -7.109 1 98.88 339 LEU A O 1
ATOM 2774 N N . ILE A 1 340 ? -12.922 -26.531 -5.633 1 98.81 340 ILE A N 1
ATOM 2775 C CA . ILE A 1 340 ? -12.719 -25.328 -6.434 1 98.81 340 ILE A CA 1
ATOM 2776 C C . ILE A 1 340 ? -11.281 -25.312 -6.961 1 98.81 340 ILE A C 1
ATOM 2778 O O . ILE A 1 340 ? -10.328 -25.234 -6.18 1 98.81 340 ILE A O 1
ATOM 2782 N N . LEU A 1 341 ? -11.102 -25.469 -8.234 1 98.75 341 LEU A N 1
ATOM 2783 C CA . LEU A 1 341 ? -9.836 -25.344 -8.953 1 98.75 341 LEU A CA 1
ATOM 2784 C C . LEU A 1 341 ? -9.844 -24.141 -9.867 1 98.75 341 LEU A C 1
ATOM 2786 O O . LEU A 1 341 ? -10.898 -23.531 -10.109 1 98.75 341 LEU A O 1
ATOM 2790 N N . THR A 1 342 ? -8.703 -23.734 -10.336 1 98.5 342 THR A N 1
ATOM 2791 C CA . THR A 1 342 ? -8.617 -22.609 -11.258 1 98.5 342 THR A CA 1
ATOM 2792 C C . THR A 1 342 ? -8.555 -23.109 -12.703 1 98.5 342 THR A C 1
ATOM 2794 O O . THR A 1 342 ? -7.707 -23.938 -13.039 1 98.5 342 THR A O 1
ATOM 2797 N N . ALA A 1 343 ? -9.484 -22.547 -13.5 1 98.56 343 ALA A N 1
ATOM 2798 C CA . ALA A 1 343 ? -9.422 -22.844 -14.93 1 98.56 343 ALA A CA 1
ATOM 2799 C C . ALA A 1 343 ? -8.203 -22.188 -15.57 1 98.56 343 ALA A C 1
ATOM 2801 O O . ALA A 1 343 ? -7.941 -21 -15.352 1 98.56 343 ALA A O 1
ATOM 2802 N N . GLY A 1 344 ? -7.473 -22.938 -16.328 1 98.19 344 GLY A N 1
ATOM 2803 C CA . GLY A 1 344 ? -6.246 -22.438 -16.922 1 98.19 344 GLY A CA 1
ATOM 2804 C C . GLY A 1 344 ? -6.48 -21.359 -17.953 1 98.19 344 GLY A C 1
ATOM 2805 O O . GLY A 1 344 ? -5.547 -20.656 -18.344 1 98.19 344 GLY A O 1
ATOM 2806 N N . ASP A 1 345 ? -7.754 -21.188 -18.391 1 96.56 345 ASP A N 1
ATOM 2807 C CA . ASP A 1 345 ? -8.125 -20.109 -19.312 1 96.56 345 ASP A CA 1
ATOM 2808 C C . ASP A 1 345 ? -7.613 -18.766 -18.812 1 96.56 345 ASP A C 1
ATOM 2810 O O . ASP A 1 345 ? -7.246 -17.891 -19.609 1 96.56 345 ASP A O 1
ATOM 2814 N N . LYS A 1 346 ? -7.566 -18.641 -17.578 1 95.94 346 LYS A N 1
ATOM 2815 C CA . LYS A 1 346 ? -7.168 -17.391 -16.922 1 95.94 346 LYS A CA 1
ATOM 2816 C C . LYS A 1 346 ? -5.727 -17.031 -17.266 1 95.94 346 LYS A C 1
ATOM 2818 O O . LYS A 1 346 ? -5.348 -15.859 -17.203 1 95.94 346 LYS A O 1
ATOM 2823 N N . PHE A 1 347 ? -4.93 -17.969 -17.672 1 97.69 347 PHE A N 1
ATOM 2824 C CA . PHE A 1 347 ? -3.498 -17.766 -17.844 1 97.69 347 PHE A CA 1
ATOM 2825 C C . PHE A 1 347 ? -3.135 -17.75 -19.328 1 97.69 347 PHE A C 1
ATOM 2827 O O . PHE A 1 347 ? -1.956 -17.688 -19.688 1 97.69 347 PHE A O 1
ATOM 2834 N N . ASP A 1 348 ? -4.145 -17.891 -20.25 1 96.62 348 ASP A N 1
ATOM 2835 C CA . ASP A 1 348 ? -4.012 -17.797 -21.703 1 96.62 348 ASP A CA 1
ATOM 2836 C C . ASP A 1 348 ? -3.211 -18.984 -22.25 1 96.62 348 ASP A C 1
ATOM 2838 O O . ASP A 1 348 ? -3.215 -20.062 -21.672 1 96.62 348 ASP A O 1
ATOM 2842 N N . GLY A 1 349 ? -2.74 -18.859 -23.469 1 96.19 349 GLY A N 1
ATOM 2843 C CA . GLY A 1 349 ? -2.051 -19.969 -24.094 1 96.19 349 GLY A CA 1
ATOM 2844 C C . GLY A 1 349 ? -2.922 -21.203 -24.25 1 96.19 349 GLY A C 1
ATOM 2845 O O . GLY A 1 349 ? -4.078 -21.109 -24.672 1 96.19 349 GLY A O 1
ATOM 2846 N N . ASN A 1 350 ? -2.262 -22.312 -23.906 1 96.88 350 ASN A N 1
ATOM 2847 C CA . ASN A 1 350 ? -3.029 -23.547 -23.953 1 96.88 350 ASN A CA 1
ATOM 2848 C C . ASN A 1 350 ? -3.746 -23.812 -22.641 1 96.88 350 ASN A C 1
ATOM 2850 O O . ASN A 1 350 ? -4.078 -24.953 -22.312 1 96.88 350 ASN A O 1
ATOM 2854 N N . GLY A 1 351 ? -3.971 -22.766 -21.859 1 97.44 351 GLY A N 1
ATOM 2855 C CA . GLY A 1 351 ? -4.566 -22.875 -20.531 1 97.44 351 GLY A CA 1
ATOM 2856 C C . GLY A 1 351 ? -5.934 -23.531 -20.547 1 97.44 351 GLY A C 1
ATOM 2857 O O . GLY A 1 351 ? -6.344 -24.125 -19.562 1 97.44 351 GLY A O 1
ATOM 2858 N N . LYS A 1 352 ? -6.625 -23.5 -21.656 1 97.5 352 LYS A N 1
ATOM 2859 C CA . LYS A 1 352 ? -7.961 -24.078 -21.766 1 97.5 352 LYS A CA 1
ATOM 2860 C C . LYS A 1 352 ? -7.922 -25.594 -21.547 1 97.5 352 LYS A C 1
ATOM 2862 O O . LYS A 1 352 ? -8.945 -26.203 -21.266 1 97.5 352 LYS A O 1
ATOM 2867 N N . GLN A 1 353 ? -6.789 -26.141 -21.688 1 97.88 353 GLN A N 1
ATOM 2868 C CA . GLN A 1 353 ? -6.641 -27.578 -21.531 1 97.88 353 GLN A CA 1
ATOM 2869 C C . GLN A 1 353 ? -5.992 -27.938 -20.203 1 97.88 353 GLN A C 1
ATOM 2871 O O . GLN A 1 353 ? -5.531 -29.062 -20 1 97.88 353 GLN A O 1
ATOM 2876 N N . PHE A 1 354 ? -5.949 -26.953 -19.312 1 98.44 354 PHE A N 1
ATOM 2877 C CA . PHE A 1 354 ? -5.258 -27.203 -18.062 1 98.44 354 PHE A CA 1
ATOM 2878 C C . PHE A 1 354 ? -6.078 -26.688 -16.891 1 98.44 354 PHE A C 1
ATOM 2880 O O . PHE A 1 354 ? -6.91 -25.781 -17.047 1 98.44 354 PHE A O 1
ATOM 2887 N N . LEU A 1 355 ? -5.887 -27.234 -15.727 1 98.62 355 LEU A N 1
ATOM 2888 C CA . LEU A 1 355 ? -6.324 -26.734 -14.422 1 98.62 355 LEU A CA 1
ATOM 2889 C C . LEU A 1 355 ? -5.125 -26.391 -13.539 1 98.62 355 LEU A C 1
ATOM 2891 O O . LEU A 1 355 ? -4.055 -26.984 -13.688 1 98.62 355 LEU A O 1
ATOM 2895 N N . ARG A 1 356 ? -5.27 -25.453 -12.703 1 98.62 356 ARG A N 1
ATOM 2896 C CA . ARG A 1 356 ? -4.258 -25.141 -11.703 1 98.62 356 ARG A CA 1
ATOM 2897 C C . ARG A 1 356 ? -4.754 -25.5 -10.305 1 98.62 356 ARG A C 1
ATOM 2899 O O . ARG A 1 356 ? -5.891 -25.188 -9.945 1 98.62 356 ARG A O 1
ATOM 2906 N N . MET A 1 357 ? -3.932 -26.125 -9.555 1 98.62 357 MET A N 1
ATOM 2907 C CA . MET A 1 357 ? -4.246 -26.562 -8.195 1 98.62 357 MET A CA 1
ATOM 2908 C C . MET A 1 357 ? -3.174 -26.094 -7.215 1 98.62 357 MET A C 1
ATOM 2910 O O . MET A 1 357 ? -1.992 -26.391 -7.391 1 98.62 357 MET A O 1
ATOM 2914 N N . ASN A 1 358 ? -3.541 -25.344 -6.227 1 98.44 358 ASN A N 1
ATOM 2915 C CA . ASN A 1 358 ? -2.645 -25.016 -5.121 1 98.44 358 ASN A CA 1
ATOM 2916 C C . ASN A 1 358 ? -2.484 -26.188 -4.156 1 98.44 358 ASN A C 1
ATOM 2918 O O . ASN A 1 358 ? -3.463 -26.656 -3.574 1 98.44 358 ASN A O 1
ATOM 2922 N N . ILE A 1 359 ? -1.265 -26.594 -3.92 1 98.12 359 ILE A N 1
ATOM 2923 C CA . ILE A 1 359 ? -1.082 -27.812 -3.154 1 98.12 359 ILE A CA 1
ATOM 2924 C C . ILE A 1 359 ? -0.453 -27.5 -1.802 1 98.12 359 ILE A C 1
ATOM 2926 O O . ILE A 1 359 ? 0.023 -28.391 -1.102 1 98.12 359 ILE A O 1
ATOM 2930 N N . ALA A 1 360 ? -0.363 -26.172 -1.458 1 98.12 360 ALA A N 1
ATOM 2931 C CA . ALA A 1 360 ? 0.197 -25.734 -0.18 1 98.12 360 ALA A CA 1
ATOM 2932 C C . ALA A 1 360 ? -0.844 -25.828 0.932 1 98.12 360 ALA A C 1
ATOM 2934 O O . ALA A 1 360 ? -1.223 -24.812 1.517 1 98.12 360 ALA A O 1
ATOM 2935 N N . THR A 1 361 ? -1.269 -27 1.242 1 98.25 361 THR A N 1
ATOM 2936 C CA . THR A 1 361 ? -2.215 -27.359 2.295 1 98.25 361 THR A CA 1
ATOM 2937 C C . THR A 1 361 ? -1.894 -28.734 2.869 1 98.25 361 THR A C 1
ATOM 2939 O O . THR A 1 361 ? -0.902 -29.359 2.484 1 98.25 361 THR A O 1
ATOM 2942 N N . SER A 1 362 ? -2.662 -29.219 3.832 1 98.12 362 SER A N 1
ATOM 2943 C CA . SER A 1 362 ? -2.377 -30.484 4.48 1 98.12 362 SER A CA 1
ATOM 2944 C C . SER A 1 362 ? -2.592 -31.656 3.523 1 98.12 362 SER A C 1
ATOM 2946 O O . SER A 1 362 ? -3.43 -31.578 2.621 1 98.12 362 SER A O 1
ATOM 2948 N N . THR A 1 363 ? -1.856 -32.688 3.76 1 98 363 THR A N 1
ATOM 2949 C CA . THR A 1 363 ? -1.996 -33.906 2.949 1 98 363 THR A CA 1
ATOM 2950 C C . THR A 1 363 ? -3.424 -34.438 3.014 1 98 363 THR A C 1
ATOM 2952 O O . THR A 1 363 ? -3.939 -34.969 2.025 1 98 363 THR A O 1
ATOM 2955 N N . ASP A 1 364 ? -4.055 -34.281 4.133 1 98 364 ASP A N 1
ATOM 2956 C CA . ASP A 1 364 ? -5.441 -34.688 4.289 1 98 364 ASP A CA 1
ATOM 2957 C C . ASP A 1 364 ? -6.359 -33.938 3.318 1 98 364 ASP A C 1
ATOM 2959 O O . ASP A 1 364 ? -7.227 -34.562 2.686 1 98 364 ASP A O 1
ATOM 2963 N N . LEU A 1 365 ? -6.184 -32.688 3.27 1 98 365 LEU A N 1
ATOM 2964 C CA . LEU A 1 365 ? -7.004 -31.906 2.357 1 98 365 LEU A CA 1
ATOM 2965 C C . LEU A 1 365 ? -6.664 -32.219 0.906 1 98 365 LEU A C 1
ATOM 2967 O O . LEU A 1 365 ? -7.539 -32.188 0.037 1 98 365 LEU A O 1
ATOM 2971 N N . ILE A 1 366 ? -5.41 -32.531 0.649 1 98.5 366 ILE A N 1
ATOM 2972 C CA . ILE A 1 366 ? -5.004 -32.938 -0.688 1 98.5 366 ILE A CA 1
ATOM 2973 C C . ILE A 1 366 ? -5.746 -34.219 -1.071 1 98.5 366 ILE A C 1
ATOM 2975 O O . ILE A 1 366 ? -6.285 -34.312 -2.176 1 98.5 366 ILE A O 1
ATOM 2979 N N . GLU A 1 367 ? -5.781 -35.156 -0.193 1 98.38 367 GLU A N 1
ATOM 2980 C CA . GLU A 1 367 ? -6.473 -36.406 -0.462 1 98.38 367 GLU A CA 1
ATOM 2981 C C . GLU A 1 367 ? -7.957 -36.188 -0.728 1 98.38 367 GLU A C 1
ATOM 2983 O O . GLU A 1 367 ? -8.523 -36.75 -1.655 1 98.38 367 GLU A O 1
ATOM 2988 N N . ASP A 1 368 ? -8.531 -35.375 0.1 1 98.56 368 ASP A N 1
ATOM 2989 C CA . ASP A 1 368 ? -9.938 -35.031 -0.105 1 98.56 368 ASP A CA 1
ATOM 2990 C C . ASP A 1 368 ? -10.148 -34.406 -1.482 1 98.56 368 ASP A C 1
ATOM 2992 O O . ASP A 1 368 ? -11.086 -34.781 -2.197 1 98.56 368 ASP A O 1
ATOM 2996 N N . ALA A 1 369 ? -9.312 -33.469 -1.846 1 98.81 369 ALA A N 1
ATOM 2997 C CA . ALA A 1 369 ? -9.398 -32.812 -3.143 1 98.81 369 ALA A CA 1
ATOM 2998 C C . ALA A 1 369 ? -9.297 -33.812 -4.285 1 98.81 369 ALA A C 1
ATOM 3000 O O . ALA A 1 369 ? -10.039 -33.719 -5.262 1 98.81 369 ALA A O 1
ATOM 3001 N N . LEU A 1 370 ? -8.398 -34.75 -4.129 1 98.75 370 LEU A N 1
ATOM 3002 C CA . LEU A 1 370 ? -8.164 -35.719 -5.188 1 98.75 370 LEU A CA 1
ATOM 3003 C C . LEU A 1 370 ? -9.344 -36.688 -5.316 1 98.75 370 LEU A C 1
ATOM 3005 O O . LEU A 1 370 ? -9.703 -37.062 -6.426 1 98.75 370 LEU A O 1
ATOM 3009 N N . ARG A 1 371 ? -9.922 -37.062 -4.234 1 98.69 371 ARG A N 1
ATOM 3010 C CA . ARG A 1 371 ? -11.109 -37.906 -4.273 1 98.69 371 ARG A CA 1
ATOM 3011 C C . ARG A 1 371 ? -12.273 -37.188 -4.941 1 98.69 371 ARG A C 1
ATOM 3013 O O . ARG A 1 371 ? -13.023 -37.781 -5.719 1 98.69 371 ARG A O 1
ATOM 3020 N N . ARG A 1 372 ? -12.406 -35.969 -4.613 1 98.62 372 ARG A N 1
ATOM 3021 C CA . ARG A 1 372 ? -13.43 -35.156 -5.258 1 98.62 372 ARG A CA 1
ATOM 3022 C C . ARG A 1 372 ? -13.18 -35.031 -6.758 1 98.62 372 ARG A C 1
ATOM 3024 O O . ARG A 1 372 ? -14.109 -35.156 -7.562 1 98.62 372 ARG A O 1
ATOM 3031 N N . LEU A 1 373 ? -11.953 -34.781 -7.105 1 98.69 373 LEU A N 1
ATOM 3032 C CA . LEU A 1 373 ? -11.586 -34.719 -8.516 1 98.69 373 LEU A CA 1
ATOM 3033 C C . LEU A 1 373 ? -11.891 -36 -9.242 1 98.69 373 LEU A C 1
ATOM 3035 O O . LEU A 1 373 ? -12.445 -36 -10.344 1 98.69 373 LEU A O 1
ATOM 3039 N N . GLN A 1 374 ? -11.539 -37.125 -8.617 1 98.44 374 GLN A N 1
ATOM 3040 C CA . GLN A 1 374 ? -11.805 -38.438 -9.18 1 98.44 374 GLN A CA 1
ATOM 3041 C C . GLN A 1 374 ? -13.297 -38.625 -9.445 1 98.44 374 GLN A C 1
ATOM 3043 O O . GLN A 1 374 ? -13.695 -39.062 -10.547 1 98.44 374 GLN A O 1
ATOM 3048 N N . ARG A 1 375 ? -14.039 -38.344 -8.453 1 97.94 375 ARG A N 1
ATOM 3049 C CA . ARG A 1 375 ? -15.484 -38.469 -8.578 1 97.94 375 ARG A CA 1
ATOM 3050 C C . ARG A 1 375 ? -16.031 -37.625 -9.711 1 97.94 375 ARG A C 1
ATOM 3052 O O . ARG A 1 375 ? -16.844 -38.062 -10.508 1 97.94 375 ARG A O 1
ATOM 3059 N N . ALA A 1 376 ? -15.617 -36.406 -9.758 1 97.81 376 ALA A N 1
ATOM 3060 C CA . ALA A 1 376 ? -16.109 -35.469 -10.773 1 97.81 376 ALA A CA 1
ATOM 3061 C C . ALA A 1 376 ? -15.742 -35.969 -12.18 1 97.81 376 ALA A C 1
ATOM 3063 O O . ALA A 1 376 ? -16.547 -35.844 -13.102 1 97.81 376 ALA A O 1
ATOM 3064 N N . VAL A 1 377 ? -14.523 -36.406 -12.359 1 97.44 377 VAL A N 1
ATOM 3065 C CA . VAL A 1 377 ? -14.062 -36.844 -13.672 1 97.44 377 VAL A CA 1
ATOM 3066 C C . VAL A 1 377 ? -14.859 -38.062 -14.117 1 97.44 377 VAL A C 1
ATOM 3068 O O . VAL A 1 377 ? -15.258 -38.188 -15.281 1 97.44 377 VAL A O 1
ATOM 3071 N N . VAL A 1 378 ? -15.125 -38.969 -13.219 1 96.25 378 VAL A N 1
ATOM 3072 C CA . VAL A 1 378 ? -15.914 -40.156 -13.523 1 96.25 378 VAL A CA 1
ATOM 3073 C C . VAL A 1 378 ? -17.312 -39.75 -13.953 1 96.25 378 VAL A C 1
ATOM 3075 O O . VAL A 1 378 ? -17.828 -40.25 -14.961 1 96.25 378 VAL A O 1
ATOM 3078 N N . LEU A 1 379 ? -17.859 -38.875 -13.18 1 95.75 379 LEU A N 1
ATOM 3079 C CA . LEU A 1 379 ? -19.203 -38.406 -13.492 1 95.75 379 LEU A CA 1
ATOM 3080 C C . LEU A 1 379 ? -19.234 -37.656 -14.828 1 95.75 379 LEU A C 1
ATOM 3082 O O . LEU A 1 379 ? -20.188 -37.781 -15.594 1 95.75 379 LEU A O 1
ATOM 3086 N N . PHE A 1 380 ? -18.25 -36.875 -15.055 1 95.19 380 PHE A N 1
ATOM 3087 C CA . PHE A 1 380 ? -18.188 -36.094 -16.297 1 95.19 380 PHE A CA 1
ATOM 3088 C C . PHE A 1 380 ? -18.109 -37 -17.5 1 95.19 380 PHE A C 1
ATOM 3090 O O . PHE A 1 380 ? -18.781 -36.781 -18.516 1 95.19 380 PHE A O 1
ATOM 3097 N N . LYS A 1 381 ? -17.328 -38 -17.438 1 92.81 381 LYS A N 1
ATOM 3098 C CA . LYS A 1 381 ? -17.172 -38.938 -18.531 1 92.81 381 LYS A CA 1
ATOM 3099 C C . LYS A 1 381 ? -18.469 -39.719 -18.781 1 92.81 381 LYS A C 1
ATOM 3101 O O . LYS A 1 381 ? -18.781 -40.062 -19.922 1 92.81 381 LYS A O 1
ATOM 3106 N N . ARG A 1 382 ? -19.172 -40.031 -17.766 1 87.75 382 ARG A N 1
ATOM 3107 C CA . ARG A 1 382 ? -20.453 -40.75 -17.891 1 87.75 382 ARG A CA 1
ATOM 3108 C C . ARG A 1 382 ? -21.5 -39.844 -18.547 1 87.75 382 ARG A C 1
ATOM 3110 O O . ARG A 1 382 ? -22.312 -40.312 -19.344 1 87.75 382 ARG A O 1
ATOM 3117 N N . LYS A 1 383 ? -21.562 -38.625 -18.109 1 80 383 LYS A N 1
ATOM 3118 C CA . LYS A 1 383 ? -22.453 -37.656 -18.734 1 80 383 LYS A CA 1
ATOM 3119 C C . LYS A 1 383 ? -22.219 -37.562 -20.234 1 80 383 LYS A C 1
ATOM 3121 O O . LYS A 1 383 ? -23.172 -37.5 -21.016 1 80 383 LYS A O 1
ATOM 3126 N N . ASP A 1 384 ? -21.016 -37.625 -20.578 1 69.44 384 ASP A N 1
ATOM 3127 C CA . ASP A 1 384 ? -20.625 -37.531 -21.984 1 69.44 384 ASP A CA 1
ATOM 3128 C C . ASP A 1 384 ? -20.984 -38.812 -22.734 1 69.44 384 ASP A C 1
ATOM 3130 O O . ASP A 1 384 ? -21.422 -38.75 -23.891 1 69.44 384 ASP A O 1
ATOM 3134 N N . ASP A 1 385 ? -20.906 -39.844 -22 1 68.94 385 ASP A N 1
ATOM 3135 C CA . ASP A 1 385 ? -21.281 -41.125 -22.594 1 68.94 385 ASP A CA 1
ATOM 3136 C C . ASP A 1 385 ? -22.781 -41.219 -22.828 1 68.94 385 ASP A C 1
ATOM 3138 O O . ASP A 1 385 ? -23.234 -41.719 -23.859 1 68.94 385 ASP A O 1
ATOM 3142 N N . ASP A 1 386 ? -23.375 -40.719 -21.797 1 68.19 386 ASP A N 1
ATOM 3143 C CA . ASP A 1 386 ? -24.828 -40.75 -21.906 1 68.19 386 ASP A CA 1
ATOM 3144 C C . ASP A 1 386 ? -25.312 -39.844 -23.031 1 68.19 386 ASP A C 1
ATOM 3146 O O . ASP A 1 386 ? -26.219 -40.188 -23.797 1 68.19 386 ASP A O 1
ATOM 3150 N N . LEU A 1 387 ? -24.656 -38.688 -23.141 1 65.81 387 LEU A N 1
ATOM 3151 C CA . LEU A 1 387 ? -25.016 -37.75 -24.203 1 65.81 387 LEU A CA 1
ATOM 3152 C C . LEU A 1 387 ? -24.641 -38.281 -25.562 1 65.81 387 LEU A C 1
ATOM 3154 O O . LEU A 1 387 ? -25.406 -38.156 -26.516 1 65.81 387 LEU A O 1
ATOM 3158 N N . MET A 1 388 ? -23.438 -38.906 -25.578 1 56.66 388 MET A N 1
ATOM 3159 C CA . MET A 1 388 ? -22.969 -39.469 -26.828 1 56.66 388 MET A CA 1
ATOM 3160 C C . MET A 1 388 ? -23.859 -40.656 -27.25 1 56.66 388 MET A C 1
ATOM 3162 O O . MET A 1 388 ? -24.172 -40.781 -28.422 1 56.66 388 MET A O 1
ATOM 3166 N N . SER A 1 389 ? -24.266 -41.438 -26.281 1 62.84 389 SER A N 1
ATOM 3167 C CA . SER A 1 389 ? -25.156 -42.562 -26.562 1 62.84 389 SER A CA 1
ATOM 3168 C C . SER A 1 389 ? -26.5 -42.062 -27.078 1 62.84 389 SER A C 1
ATOM 3170 O O . SER A 1 389 ? -27.094 -42.656 -27.984 1 62.84 389 SER A O 1
ATOM 3172 N N . LEU A 1 390 ? -26.891 -40.969 -26.5 1 60.5 390 LEU A N 1
ATOM 3173 C CA . LEU A 1 390 ? -28.172 -40.406 -26.938 1 60.5 390 LEU A CA 1
ATOM 3174 C C . LEU A 1 390 ? -28.078 -39.875 -28.359 1 60.5 390 LEU A C 1
ATOM 3176 O O . LEU A 1 390 ? -29.031 -40 -29.125 1 60.5 390 LEU A O 1
ATOM 3180 N N . ILE A 1 391 ? -26.953 -39.312 -28.625 1 58.62 391 ILE A N 1
ATOM 3181 C CA . ILE A 1 391 ? -26.75 -38.75 -29.969 1 58.62 391 ILE A CA 1
ATOM 3182 C C . ILE A 1 391 ? -26.609 -39.875 -30.984 1 58.62 391 ILE A C 1
ATOM 3184 O O . ILE A 1 391 ? -27.156 -39.812 -32.094 1 58.62 391 ILE A O 1
ATOM 3188 N N . LEU A 1 392 ? -26 -40.938 -30.625 1 59.22 392 LEU A N 1
ATOM 3189 C CA . LEU A 1 392 ? -25.797 -42.062 -31.531 1 59.22 392 LEU A CA 1
ATOM 3190 C C . LEU A 1 392 ? -27.062 -42.875 -31.688 1 59.22 392 LEU A C 1
ATOM 3192 O O . LEU A 1 392 ? -27.281 -43.5 -32.75 1 59.22 392 LEU A O 1
ATOM 3196 N N . ASN A 1 393 ? -27.797 -42.938 -30.75 1 59.22 393 ASN A N 1
ATOM 3197 C CA . ASN A 1 393 ? -29.047 -43.688 -30.875 1 59.22 393 ASN A CA 1
ATOM 3198 C C . ASN A 1 393 ? -30.156 -42.844 -31.5 1 59.22 393 ASN A C 1
ATOM 3200 O O . ASN A 1 393 ? -31.297 -43.312 -31.578 1 59.22 393 ASN A O 1
ATOM 3204 N N . LYS A 1 394 ? -29.812 -41.688 -31.781 1 52.25 394 LYS A N 1
ATOM 3205 C CA . LYS A 1 394 ? -30.734 -40.969 -32.625 1 52.25 394 LYS A CA 1
ATOM 3206 C C . LYS A 1 394 ? -30.328 -41.031 -34.094 1 52.25 394 LYS A C 1
ATOM 3208 O O . LYS A 1 394 ? -29.141 -40.938 -34.406 1 52.25 394 LYS A O 1
ATOM 3213 N N . MET B 1 1 ? -7.402 6.191 32.594 1 77.75 1 MET B N 1
ATOM 3214 C CA . MET B 1 1 ? -6.727 7.398 32.125 1 77.75 1 MET B CA 1
ATOM 3215 C C . MET B 1 1 ? -5.484 7.047 31.312 1 77.75 1 MET B C 1
ATOM 3217 O O . MET B 1 1 ? -4.691 6.199 31.719 1 77.75 1 MET B O 1
ATOM 3221 N N . TYR B 1 2 ? -5.473 7.527 30.078 1 90.81 2 TYR B N 1
ATOM 3222 C CA . TYR B 1 2 ? -4.332 7.277 29.203 1 90.81 2 TYR B CA 1
ATOM 3223 C C . TYR B 1 2 ? -3.18 8.219 29.516 1 90.81 2 TYR B C 1
ATOM 3225 O O . TYR B 1 2 ? -3.393 9.305 30.062 1 90.81 2 TYR B O 1
ATOM 3233 N N . ASN B 1 3 ? -2.004 7.758 29.375 1 94.19 3 ASN B N 1
ATOM 3234 C CA . ASN B 1 3 ? -0.835 8.547 29.75 1 94.19 3 ASN B CA 1
ATOM 3235 C C . ASN B 1 3 ? -0.189 9.195 28.516 1 94.19 3 ASN B C 1
ATOM 3237 O O . ASN B 1 3 ? 0.685 8.602 27.891 1 94.19 3 ASN B O 1
ATOM 3241 N N . PHE B 1 4 ? -0.452 10.477 28.297 1 96.5 4 PHE B N 1
ATOM 3242 C CA . PHE B 1 4 ? 0.077 11.188 27.141 1 96.5 4 PHE B CA 1
ATOM 3243 C C . PHE B 1 4 ? 1.35 11.945 27.5 1 96.5 4 PHE B C 1
ATOM 3245 O O . PHE B 1 4 ? 1.958 12.594 26.656 1 96.5 4 PHE B O 1
ATOM 3252 N N . ASP B 1 5 ? 1.761 11.805 28.781 1 95.31 5 ASP B N 1
ATOM 3253 C CA . ASP B 1 5 ? 3.023 12.406 29.203 1 95.31 5 ASP B CA 1
ATOM 3254 C C . ASP B 1 5 ? 4.207 11.539 28.797 1 95.31 5 ASP B C 1
ATOM 3256 O O . ASP B 1 5 ? 5.348 12.008 28.766 1 95.31 5 ASP B O 1
ATOM 3260 N N . LYS B 1 6 ? 3.881 10.359 28.547 1 93.12 6 LYS B N 1
ATOM 3261 C CA . LYS B 1 6 ? 4.926 9.414 28.156 1 93.12 6 LYS B CA 1
ATOM 3262 C C . LYS B 1 6 ? 5.145 9.445 26.641 1 93.12 6 LYS B C 1
ATOM 3264 O O . LYS B 1 6 ? 4.211 9.234 25.875 1 93.12 6 LYS B O 1
ATOM 3269 N N . VAL B 1 7 ? 6.391 9.719 26.266 1 93.81 7 VAL B N 1
ATOM 3270 C CA . VAL B 1 7 ? 6.754 9.719 24.859 1 93.81 7 VAL B CA 1
ATOM 3271 C C . VAL B 1 7 ? 7.027 8.289 24.391 1 93.81 7 VAL B C 1
ATOM 3273 O O . VAL B 1 7 ? 7.883 7.602 24.953 1 93.81 7 VAL B O 1
ATOM 3276 N N . ALA B 1 8 ? 6.32 7.863 23.406 1 92.62 8 ALA B N 1
ATOM 3277 C CA . ALA B 1 8 ? 6.477 6.523 22.844 1 92.62 8 ALA B CA 1
ATOM 3278 C C . ALA B 1 8 ? 7.266 6.566 21.547 1 92.62 8 ALA B C 1
ATOM 3280 O O . ALA B 1 8 ? 6.684 6.695 20.453 1 92.62 8 ALA B O 1
ATOM 3281 N N . LYS B 1 9 ? 8.547 6.418 21.656 1 90 9 LYS B N 1
ATOM 3282 C CA . LYS B 1 9 ? 9.398 6.277 20.469 1 90 9 LYS B CA 1
ATOM 3283 C C . LYS B 1 9 ? 9.508 4.812 20.047 1 90 9 LYS B C 1
ATOM 3285 O O . LYS B 1 9 ? 9.469 3.914 20.891 1 90 9 LYS B O 1
ATOM 3290 N N . PHE B 1 10 ? 9.461 4.551 18.766 1 90.56 10 PHE B N 1
ATOM 3291 C CA . PHE B 1 10 ? 9.594 3.186 18.281 1 90.56 10 PHE B CA 1
ATOM 3292 C C . PHE B 1 10 ? 10.758 3.074 17.297 1 90.56 10 PHE B C 1
ATOM 3294 O O . PHE B 1 10 ? 11.25 4.086 16.797 1 90.56 10 PHE B O 1
ATOM 3301 N N . GLN B 1 11 ? 11.125 1.83 17.094 1 88.69 11 GLN B N 1
ATOM 3302 C CA . GLN B 1 11 ? 12.25 1.56 16.219 1 88.69 11 GLN B CA 1
ATOM 3303 C C . GLN B 1 11 ? 11.945 2.006 14.781 1 88.69 11 GLN B C 1
ATOM 3305 O O . GLN B 1 11 ? 10.836 1.798 14.289 1 88.69 11 GLN B O 1
ATOM 3310 N N . ASN B 1 12 ? 12.836 2.727 14.148 1 94 12 ASN B N 1
ATOM 3311 C CA . ASN B 1 12 ? 12.773 3.139 12.75 1 94 12 ASN B CA 1
ATOM 3312 C C . ASN B 1 12 ? 11.773 4.27 12.539 1 94 12 ASN B C 1
ATOM 3314 O O . ASN B 1 12 ? 11.273 4.461 11.43 1 94 12 ASN B O 1
ATOM 3318 N N . SER B 1 13 ? 11.391 4.965 13.609 1 96.25 13 SER B N 1
ATOM 3319 C CA . SER B 1 13 ? 10.516 6.129 13.469 1 96.25 13 SER B CA 1
ATOM 3320 C C . SER B 1 13 ? 11.133 7.168 12.531 1 96.25 13 SER B C 1
ATOM 3322 O O . SER B 1 13 ? 12.25 7.637 12.766 1 96.25 13 SER B O 1
ATOM 3324 N N . LEU B 1 14 ? 10.391 7.531 11.531 1 97.44 14 LEU B N 1
ATOM 3325 C CA . LEU B 1 14 ? 10.875 8.539 10.602 1 97.44 14 LEU B CA 1
ATOM 3326 C C . LEU B 1 14 ? 10.969 9.906 11.281 1 97.44 14 LEU B C 1
ATOM 3328 O O . LEU B 1 14 ? 11.93 10.648 11.055 1 97.44 14 LEU B O 1
ATOM 3332 N N . LYS B 1 15 ? 10.031 10.266 12.102 1 97.12 15 LYS B N 1
ATOM 3333 C CA . LYS B 1 15 ? 9.992 11.531 12.828 1 97.12 15 LYS B CA 1
ATOM 3334 C C . LYS B 1 15 ? 11.234 11.703 13.695 1 97.12 15 LYS B C 1
ATOM 3336 O O . LYS B 1 15 ? 11.82 12.789 13.734 1 97.12 15 LYS B O 1
ATOM 3341 N N . TRP B 1 16 ? 11.695 10.672 14.305 1 97.19 16 TRP B N 1
ATOM 3342 C CA . TRP B 1 16 ? 12.766 10.742 15.297 1 97.19 16 TRP B CA 1
ATOM 3343 C C . TRP B 1 16 ? 14.094 10.312 14.703 1 97.19 16 TRP B C 1
ATOM 3345 O O . TRP B 1 16 ? 15.055 10.047 15.43 1 97.19 16 TRP B O 1
ATOM 3355 N N . HIS B 1 17 ? 14.07 10.164 13.344 1 96.94 17 HIS B N 1
ATOM 3356 C CA . HIS B 1 17 ? 15.328 9.914 12.656 1 96.94 17 HIS B CA 1
ATOM 3357 C C . HIS B 1 17 ? 16.141 11.195 12.531 1 96.94 17 HIS B C 1
ATOM 3359 O O . HIS B 1 17 ? 16.359 11.695 11.422 1 96.94 17 HIS B O 1
ATOM 3365 N N . VAL B 1 18 ? 16.562 11.695 13.57 1 97.12 18 VAL B N 1
ATOM 3366 C CA . VAL B 1 18 ? 17.297 12.953 13.68 1 97.12 18 VAL B CA 1
ATOM 3367 C C . VAL B 1 18 ? 18.516 12.766 14.57 1 97.12 18 VAL B C 1
ATOM 3369 O O . VAL B 1 18 ? 18.75 11.672 15.102 1 97.12 18 VAL B O 1
ATOM 3372 N N . ASN B 1 19 ? 19.359 13.805 14.688 1 96.75 19 ASN B N 1
ATOM 3373 C CA . ASN B 1 19 ? 20.547 13.727 15.547 1 96.75 19 ASN B CA 1
ATOM 3374 C C . ASN B 1 19 ? 20.156 13.773 17.016 1 96.75 19 ASN B C 1
ATOM 3376 O O . ASN B 1 19 ? 19.078 14.25 17.375 1 96.75 19 ASN B O 1
ATOM 3380 N N . ASP B 1 20 ? 20.969 13.297 17.953 1 94.69 20 ASP B N 1
ATOM 3381 C CA . ASP B 1 20 ? 20.719 13.125 19.375 1 94.69 20 ASP B CA 1
ATOM 3382 C C . ASP B 1 20 ? 20.312 14.453 20.031 1 94.69 20 ASP B C 1
ATOM 3384 O O . ASP B 1 20 ? 19.484 14.477 20.938 1 94.69 20 ASP B O 1
ATOM 3388 N N . ASN B 1 21 ? 20.766 15.539 19.562 1 95.56 21 ASN B N 1
ATOM 3389 C CA . ASN B 1 21 ? 20.516 16.828 20.188 1 95.56 21 ASN B CA 1
ATOM 3390 C C . ASN B 1 21 ? 19.359 17.562 19.516 1 95.56 21 ASN B C 1
ATOM 3392 O O . ASN B 1 21 ? 19.016 18.672 19.891 1 95.56 21 ASN B O 1
ATOM 3396 N N . GLU B 1 22 ? 18.703 16.828 18.609 1 98.25 22 GLU B N 1
ATOM 3397 C CA . GLU B 1 22 ? 17.641 17.484 17.844 1 98.25 22 GLU B CA 1
ATOM 3398 C C . GLU B 1 22 ? 16.266 17.078 18.359 1 98.25 22 GLU B C 1
ATOM 3400 O O . GLU B 1 22 ? 16.094 15.984 18.891 1 98.25 22 GLU B O 1
ATOM 3405 N N . LEU B 1 23 ? 15.336 17.969 18.281 1 98.5 23 LEU B N 1
ATOM 3406 C CA . LEU B 1 23 ? 13.945 17.766 18.672 1 98.5 23 LEU B CA 1
ATOM 3407 C C . LEU B 1 23 ? 13.016 18.016 17.484 1 98.5 23 LEU B C 1
ATOM 3409 O O . LEU B 1 23 ? 12.773 19.156 17.109 1 98.5 23 LEU B O 1
ATOM 3413 N N . PRO B 1 24 ? 12.508 16.906 16.891 1 98.31 24 PRO B N 1
ATOM 3414 C CA . PRO B 1 24 ? 11.633 17.062 15.727 1 98.31 24 PRO B CA 1
ATOM 3415 C C . PRO B 1 24 ? 10.188 17.375 16.109 1 98.31 24 PRO B C 1
ATOM 3417 O O . PRO B 1 24 ? 9.57 16.625 16.859 1 98.31 24 PRO B O 1
ATOM 3420 N N . MET B 1 25 ? 9.648 18.469 15.648 1 98.44 25 MET B N 1
ATOM 3421 C CA . MET B 1 25 ? 8.242 18.844 15.75 1 98.44 25 MET B CA 1
ATOM 3422 C C . MET B 1 25 ? 7.617 18.984 14.359 1 98.44 25 MET B C 1
ATOM 3424 O O . MET B 1 25 ? 6.98 20 14.062 1 98.44 25 MET B O 1
ATOM 3428 N N . THR B 1 26 ? 7.801 17.938 13.492 1 96.44 26 THR B N 1
ATOM 3429 C CA . THR B 1 26 ? 7.547 18.141 12.07 1 96.44 26 THR B CA 1
ATOM 3430 C C . THR B 1 26 ? 6.48 17.156 11.57 1 96.44 26 THR B C 1
ATOM 3432 O O . THR B 1 26 ? 5.328 17.547 11.359 1 96.44 26 THR B O 1
ATOM 3435 N N . LEU B 1 27 ? 6.684 15.812 11.523 1 94.44 27 LEU B N 1
ATOM 3436 C CA . LEU B 1 27 ? 5.895 14.797 10.836 1 94.44 27 LEU B CA 1
ATOM 3437 C C . LEU B 1 27 ? 4.547 14.602 11.531 1 94.44 27 LEU B C 1
ATOM 3439 O O . LEU B 1 27 ? 4.422 14.844 12.734 1 94.44 27 LEU B O 1
ATOM 3443 N N . GLY B 1 28 ? 3.6 14.156 10.688 1 93.12 28 GLY B N 1
ATOM 3444 C CA . GLY B 1 28 ? 2.215 14.047 11.117 1 93.12 28 GLY B CA 1
ATOM 3445 C C . GLY B 1 28 ? 1.927 12.766 11.883 1 93.12 28 GLY B C 1
ATOM 3446 O O . GLY B 1 28 ? 0.912 12.109 11.641 1 93.12 28 GLY B O 1
ATOM 3447 N N . ASP B 1 29 ? 2.709 12.305 12.766 1 93.88 29 ASP B N 1
ATOM 3448 C CA . ASP B 1 29 ? 2.424 11.266 13.758 1 93.88 29 ASP B CA 1
ATOM 3449 C C . ASP B 1 29 ? 2.605 11.797 15.18 1 93.88 29 ASP B C 1
ATOM 3451 O O . ASP B 1 29 ? 3.156 12.883 15.375 1 93.88 29 ASP B O 1
ATOM 3455 N N . MET B 1 30 ? 2.035 11.133 16.078 1 97.81 30 MET B N 1
ATOM 3456 C CA . MET B 1 30 ? 2.039 11.539 17.484 1 97.81 30 MET B CA 1
ATOM 3457 C C . MET B 1 30 ? 3.059 10.727 18.281 1 97.81 30 MET B C 1
ATOM 3459 O O . MET B 1 30 ? 3.463 9.641 17.859 1 97.81 30 MET B O 1
ATOM 3463 N N . ASP B 1 31 ? 3.467 11.273 19.406 1 97.88 31 ASP B N 1
ATOM 3464 C CA . ASP B 1 31 ? 4.449 10.602 20.25 1 97.88 31 ASP B CA 1
ATOM 3465 C C . ASP B 1 31 ? 3.77 9.82 21.375 1 97.88 31 ASP B C 1
ATOM 3467 O O . ASP B 1 31 ? 4.277 9.773 22.5 1 97.88 31 ASP B O 1
ATOM 3471 N N . PHE B 1 32 ? 2.594 9.281 21.094 1 98.06 32 PHE B N 1
ATOM 3472 C CA . PHE B 1 32 ? 1.83 8.602 22.141 1 98.06 32 PHE B CA 1
ATOM 3473 C C . PHE B 1 32 ? 1.623 7.137 21.781 1 98.06 32 PHE B C 1
ATOM 3475 O O . PHE B 1 32 ? 1.599 6.77 20.609 1 98.06 32 PHE B O 1
ATOM 3482 N N . GLU B 1 33 ? 1.485 6.32 22.875 1 97.56 33 GLU B N 1
ATOM 3483 C CA . GLU B 1 33 ? 0.961 4.973 22.672 1 97.56 33 GLU B CA 1
ATOM 3484 C C . GLU B 1 33 ? -0.476 5.02 22.156 1 97.56 33 GLU B C 1
ATOM 3486 O O . GLU B 1 33 ? -1.271 5.852 22.594 1 97.56 33 GLU B O 1
ATOM 3491 N N . VAL B 1 34 ? -0.768 4.188 21.203 1 97.38 34 VAL B N 1
ATOM 3492 C CA . VAL B 1 34 ? -2.137 4.145 20.703 1 97.38 34 VAL B CA 1
ATOM 3493 C C . VAL B 1 34 ? -3.059 3.537 21.75 1 97.38 34 VAL B C 1
ATOM 3495 O O . VAL B 1 34 ? -2.59 2.973 22.75 1 97.38 34 VAL B O 1
ATOM 3498 N N . ALA B 1 35 ? -4.34 3.648 21.531 1 98 35 ALA B N 1
ATOM 3499 C CA . ALA B 1 35 ? -5.336 3.086 22.453 1 98 35 ALA B CA 1
ATOM 3500 C C . ALA B 1 35 ? -5.078 1.602 22.688 1 98 35 ALA B C 1
ATOM 3502 O O . ALA B 1 35 ? -4.867 0.836 21.75 1 98 35 ALA B O 1
ATOM 3503 N N . PRO B 1 36 ? -5.074 1.189 24 1 98.06 36 PRO B N 1
ATOM 3504 C CA . PRO B 1 36 ? -4.824 -0.221 24.312 1 98.06 36 PRO B CA 1
ATOM 3505 C C . PRO B 1 36 ? -5.809 -1.159 23.625 1 98.06 36 PRO B C 1
ATOM 3507 O O . PRO B 1 36 ? -5.465 -2.303 23.312 1 98.06 36 PRO B O 1
ATOM 3510 N N . GLU B 1 37 ? -7.043 -0.676 23.344 1 98.06 37 GLU B N 1
ATOM 3511 C CA . GLU B 1 37 ? -8.047 -1.455 22.625 1 98.06 37 GLU B CA 1
ATOM 3512 C C . GLU B 1 37 ? -7.555 -1.84 21.234 1 98.06 37 GLU B C 1
ATOM 3514 O O . GLU B 1 37 ? -7.816 -2.949 20.766 1 98.06 37 GLU B O 1
ATOM 3519 N N . ILE B 1 38 ? -6.875 -0.947 20.562 1 98.5 38 ILE B N 1
ATOM 3520 C CA . ILE B 1 38 ? -6.305 -1.227 19.25 1 98.5 38 ILE B CA 1
ATOM 3521 C C . ILE B 1 38 ? -5.199 -2.271 19.375 1 98.5 38 ILE B C 1
ATOM 3523 O O . ILE B 1 38 ? -5.152 -3.236 18.609 1 98.5 38 ILE B O 1
ATOM 3527 N N . ILE B 1 39 ? -4.32 -2.127 20.406 1 98.25 39 ILE B N 1
ATOM 3528 C CA . ILE B 1 39 ? -3.207 -3.041 20.641 1 98.25 39 ILE B CA 1
ATOM 3529 C C . ILE B 1 39 ? -3.738 -4.461 20.844 1 98.25 39 ILE B C 1
ATOM 3531 O O . ILE B 1 39 ? -3.188 -5.418 20.297 1 98.25 39 ILE B O 1
ATOM 3535 N N . THR B 1 40 ? -4.785 -4.598 21.594 1 98.44 40 THR B N 1
ATOM 3536 C CA . THR B 1 40 ? -5.391 -5.891 21.875 1 98.44 40 THR B CA 1
ATOM 3537 C C . THR B 1 40 ? -5.816 -6.59 20.594 1 98.44 40 THR B C 1
ATOM 3539 O O . THR B 1 40 ? -5.527 -7.773 20.391 1 98.44 40 THR B O 1
ATOM 3542 N N . GLU B 1 41 ? -6.484 -5.879 19.703 1 98.12 41 GLU B N 1
ATOM 3543 C CA . GLU B 1 41 ? -6.977 -6.465 18.453 1 98.12 41 GLU B CA 1
ATOM 3544 C C . GLU B 1 41 ? -5.828 -6.812 17.516 1 98.12 41 GLU B C 1
ATOM 3546 O O . GLU B 1 41 ? -5.906 -7.789 16.766 1 98.12 41 GLU B O 1
ATOM 3551 N N . LEU B 1 42 ? -4.789 -6.016 17.516 1 98.44 42 LEU B N 1
ATOM 3552 C CA . LEU B 1 42 ? -3.627 -6.32 16.688 1 98.44 42 LEU B CA 1
ATOM 3553 C C . LEU B 1 42 ? -2.936 -7.594 17.172 1 98.44 42 LEU B C 1
ATOM 3555 O O . LEU B 1 42 ? -2.5 -8.414 16.359 1 98.44 42 LEU B O 1
ATOM 3559 N N . HIS B 1 43 ? -2.785 -7.777 18.5 1 98.12 43 HIS B N 1
ATOM 3560 C CA . HIS B 1 43 ? -2.223 -9.008 19.031 1 98.12 43 HIS B CA 1
ATOM 3561 C C . HIS B 1 43 ? -3.062 -10.219 18.641 1 98.12 43 HIS B C 1
ATOM 3563 O O . HIS B 1 43 ? -2.52 -11.258 18.266 1 98.12 43 HIS B O 1
ATOM 3569 N N . LYS B 1 44 ? -4.363 -10.047 18.719 1 97.56 44 LYS B N 1
ATOM 3570 C CA . LYS B 1 44 ? -5.258 -11.133 18.328 1 97.56 44 LYS B CA 1
ATOM 3571 C C . LYS B 1 44 ? -5.023 -11.531 16.875 1 97.56 44 LYS B C 1
ATOM 3573 O O . LYS B 1 44 ? -5.012 -12.719 16.547 1 97.56 44 LYS B O 1
ATOM 3578 N N . ARG B 1 45 ? -4.852 -10.578 15.984 1 97.62 45 ARG B N 1
ATOM 3579 C CA . ARG B 1 45 ? -4.625 -10.867 14.57 1 97.62 45 ARG B CA 1
ATOM 3580 C C . ARG B 1 45 ? -3.33 -11.648 14.375 1 97.62 45 ARG B C 1
ATOM 3582 O O . ARG B 1 45 ? -3.285 -12.586 13.578 1 97.62 45 ARG B O 1
ATOM 3589 N N . ILE B 1 46 ? -2.258 -11.25 15.047 1 97.5 46 ILE B N 1
ATOM 3590 C CA . ILE B 1 46 ? -0.956 -11.891 14.922 1 97.5 46 ILE B CA 1
ATOM 3591 C C . ILE B 1 46 ? -1.038 -13.328 15.43 1 97.5 46 ILE B C 1
ATOM 3593 O O . ILE B 1 46 ? -0.4 -14.227 14.883 1 97.5 46 ILE B O 1
ATOM 3597 N N . GLU B 1 47 ? -1.903 -13.562 16.359 1 95.88 47 GLU B N 1
ATOM 3598 C CA . GLU B 1 47 ? -2.059 -14.883 16.969 1 95.88 47 GLU B CA 1
ATOM 3599 C C . GLU B 1 47 ? -2.697 -15.859 15.984 1 95.88 47 GLU B C 1
ATOM 3601 O O . GLU B 1 47 ? -2.648 -17.078 16.188 1 95.88 47 GLU B O 1
ATOM 3606 N N . GLY B 1 48 ? -3.229 -15.383 14.984 1 94.88 48 GLY B N 1
ATOM 3607 C CA . GLY B 1 48 ? -3.736 -16.25 13.93 1 94.88 48 GLY B CA 1
ATOM 3608 C C . GLY B 1 48 ? -2.641 -16.969 13.164 1 94.88 48 GLY B C 1
ATOM 3609 O O . GLY B 1 48 ? -2.883 -18 12.547 1 94.88 48 GLY B O 1
ATOM 3610 N N . LYS B 1 49 ? -1.454 -16.375 13.109 1 96.94 49 LYS B N 1
ATOM 3611 C CA . LYS B 1 49 ? -0.2 -16.969 12.641 1 96.94 49 LYS B CA 1
ATOM 3612 C C . LYS B 1 49 ? -0.261 -17.297 11.156 1 96.94 49 LYS B C 1
ATOM 3614 O O . LYS B 1 49 ? 0.477 -18.156 10.672 1 96.94 49 LYS B O 1
ATOM 3619 N N . ASN B 1 50 ? -1.169 -16.812 10.414 1 97.56 50 ASN B N 1
ATOM 3620 C CA . ASN B 1 50 ? -1.299 -16.891 8.961 1 97.56 50 ASN B CA 1
ATOM 3621 C C . ASN B 1 50 ? -1.618 -15.531 8.359 1 97.56 50 ASN B C 1
ATOM 3623 O O . ASN B 1 50 ? -2.52 -14.828 8.828 1 97.56 50 ASN B O 1
ATOM 3627 N N . PHE B 1 51 ? -0.842 -15.141 7.391 1 97.81 51 PHE B N 1
ATOM 3628 C CA . PHE B 1 51 ? -0.928 -13.789 6.848 1 97.81 51 PHE B CA 1
ATOM 3629 C C . PHE B 1 51 ? -1.176 -13.828 5.344 1 97.81 51 PHE B C 1
ATOM 3631 O O . PHE B 1 51 ? -0.491 -13.141 4.582 1 97.81 51 PHE B O 1
ATOM 3638 N N . GLY B 1 52 ? -2.139 -14.633 4.867 1 96.69 52 GLY B N 1
ATOM 3639 C CA . GLY B 1 52 ? -2.57 -14.688 3.479 1 96.69 52 GLY B CA 1
ATOM 3640 C C . GLY B 1 52 ? -3.416 -13.492 3.072 1 96.69 52 GLY B C 1
ATOM 3641 O O . GLY B 1 52 ? -3.492 -12.5 3.801 1 96.69 52 GLY B O 1
ATOM 3642 N N . TYR B 1 53 ? -4.012 -13.555 1.898 1 96.75 53 TYR B N 1
ATOM 3643 C CA . TYR B 1 53 ? -4.855 -12.492 1.369 1 96.75 53 TYR B CA 1
ATOM 3644 C C . TYR B 1 53 ? -6.172 -12.414 2.129 1 96.75 53 TYR B C 1
ATOM 3646 O O . TYR B 1 53 ? -6.746 -13.438 2.506 1 96.75 53 TYR B O 1
ATOM 3654 N N . GLU B 1 54 ? -6.629 -11.203 2.303 1 96.56 54 GLU B N 1
ATOM 3655 C CA . GLU B 1 54 ? -7.852 -10.984 3.07 1 96.56 54 GLU B CA 1
ATOM 3656 C C . GLU B 1 54 ? -8.906 -10.258 2.238 1 96.56 54 GLU B C 1
ATOM 3658 O O . GLU B 1 54 ? -8.562 -9.453 1.365 1 96.56 54 GLU B O 1
ATOM 3663 N N . TYR B 1 55 ? -10.156 -10.625 2.434 1 96.94 55 TYR B N 1
ATOM 3664 C CA . TYR B 1 55 ? -11.242 -9.773 1.957 1 96.94 55 TYR B CA 1
ATOM 3665 C C . TYR B 1 55 ? -11.609 -8.727 3 1 96.94 55 TYR B C 1
ATOM 3667 O O . TYR B 1 55 ? -11.273 -8.867 4.176 1 96.94 55 TYR B O 1
ATOM 3675 N N . ILE B 1 56 ? -12.18 -7.637 2.6 1 98.25 56 ILE B N 1
ATOM 3676 C CA . ILE B 1 56 ? -12.672 -6.625 3.531 1 98.25 56 ILE B CA 1
ATOM 3677 C C . ILE B 1 56 ? -14.07 -7.004 4.02 1 98.25 56 ILE B C 1
ATOM 3679 O O . ILE B 1 56 ? -15.023 -7.012 3.238 1 98.25 56 ILE B O 1
ATOM 3683 N N . PRO B 1 57 ? -14.195 -7.25 5.262 1 98 57 PRO B N 1
ATOM 3684 C CA . PRO B 1 57 ? -15.5 -7.695 5.754 1 98 57 PRO B CA 1
ATOM 3685 C C . PRO B 1 57 ? -16.484 -6.543 5.934 1 98 57 PRO B C 1
ATOM 3687 O O . PRO B 1 57 ? -16.078 -5.383 6.027 1 98 57 PRO B O 1
ATOM 3690 N N . TYR B 1 58 ? -17.719 -6.879 6 1 97.94 58 TYR B N 1
ATOM 3691 C CA . TYR B 1 58 ? -18.797 -5.918 6.238 1 97.94 58 TYR B CA 1
ATOM 3692 C C . TYR B 1 58 ? -18.531 -5.117 7.508 1 97.94 58 TYR B C 1
ATOM 3694 O O . TYR B 1 58 ? -18.828 -3.918 7.562 1 97.94 58 TYR B O 1
ATOM 3702 N N . GLU B 1 59 ? -18 -5.781 8.516 1 98.38 59 GLU B N 1
ATOM 3703 C CA . GLU B 1 59 ? -17.75 -5.18 9.82 1 98.38 59 GLU B CA 1
ATOM 3704 C C . GLU B 1 59 ? -16.812 -3.979 9.711 1 98.38 59 GLU B C 1
ATOM 3706 O O . GLU B 1 59 ? -16.906 -3.037 10.5 1 98.38 59 GLU B O 1
ATOM 3711 N N . TYR B 1 60 ? -15.922 -4.016 8.734 1 98.69 60 TYR B N 1
ATOM 3712 C CA . TYR B 1 60 ? -15.039 -2.879 8.484 1 98.69 60 TYR B CA 1
ATOM 3713 C C . TYR B 1 60 ? -15.852 -1.63 8.156 1 98.69 60 TYR B C 1
ATOM 3715 O O . TYR B 1 60 ? -15.719 -0.6 8.82 1 98.69 60 TYR B O 1
ATOM 3723 N N . TYR B 1 61 ? -16.688 -1.669 7.176 1 98.75 61 TYR B N 1
ATOM 3724 C CA . TYR B 1 61 ? -17.5 -0.538 6.715 1 98.75 61 TYR B CA 1
ATOM 3725 C C . TYR B 1 61 ? -18.531 -0.139 7.758 1 98.75 61 TYR B C 1
ATOM 3727 O O . TYR B 1 61 ? -18.797 1.05 7.957 1 98.75 61 TYR B O 1
ATOM 3735 N N . ALA B 1 62 ? -19.078 -1.139 8.422 1 98.75 62 ALA B N 1
ATOM 3736 C CA . ALA B 1 62 ? -20.062 -0.875 9.477 1 98.75 62 ALA B CA 1
ATOM 3737 C C . ALA B 1 62 ? -19.438 -0.07 10.609 1 98.75 62 ALA B C 1
ATOM 3739 O O . ALA B 1 62 ? -20.094 0.79 11.203 1 98.75 62 ALA B O 1
ATOM 3740 N N . SER B 1 63 ? -18.203 -0.369 10.953 1 98.81 63 SER B N 1
ATOM 3741 C CA . SER B 1 63 ? -17.516 0.367 12.016 1 98.81 63 SER B CA 1
ATOM 3742 C C . SER B 1 63 ? -17.328 1.832 11.633 1 98.81 63 SER B C 1
ATOM 3744 O O . SER B 1 63 ? -17.484 2.721 12.477 1 98.81 63 SER B O 1
ATOM 3746 N N . VAL B 1 64 ? -17.047 2.111 10.375 1 98.75 64 VAL B N 1
ATOM 3747 C CA . VAL B 1 64 ? -16.891 3.479 9.891 1 98.75 64 VAL B CA 1
ATOM 3748 C C . VAL B 1 64 ? -18.234 4.203 9.953 1 98.75 64 VAL B C 1
ATOM 3750 O O . VAL B 1 64 ? -18.328 5.324 10.461 1 98.75 64 VAL B O 1
ATOM 3753 N N . ALA B 1 65 ? -19.234 3.555 9.445 1 98.62 65 ALA B N 1
ATOM 3754 C CA . ALA B 1 65 ? -20.578 4.141 9.461 1 98.62 65 ALA B CA 1
ATOM 3755 C C . ALA B 1 65 ? -21.016 4.453 10.883 1 98.62 65 ALA B C 1
ATOM 3757 O O . ALA B 1 65 ? -21.578 5.523 11.141 1 98.62 65 ALA B O 1
ATOM 3758 N N . LYS B 1 66 ? -20.812 3.553 11.773 1 98.25 66 LYS B N 1
ATOM 3759 C CA . LYS B 1 66 ? -21.203 3.725 13.172 1 98.25 66 LYS B CA 1
ATOM 3760 C C . LYS B 1 66 ? -20.484 4.91 13.797 1 98.25 66 LYS B C 1
ATOM 3762 O O . LYS B 1 66 ? -21.078 5.695 14.531 1 98.25 66 LYS B O 1
ATOM 3767 N N . TRP B 1 67 ? -19.266 5.023 13.539 1 98.38 67 TRP B N 1
ATOM 3768 C CA . TRP B 1 67 ? -18.453 6.129 14.055 1 98.38 67 TRP B CA 1
ATOM 3769 C C . TRP B 1 67 ? -19.062 7.473 13.656 1 98.38 67 TRP B C 1
ATOM 3771 O O . TRP B 1 67 ? -19.266 8.344 14.508 1 98.38 67 TRP B O 1
ATOM 3781 N N . TYR B 1 68 ? -19.359 7.641 12.383 1 98 68 TYR B N 1
ATOM 3782 C CA . TYR B 1 68 ? -19.828 8.93 11.898 1 98 68 TYR B CA 1
ATOM 3783 C C . TYR B 1 68 ? -21.266 9.195 12.359 1 98 68 TYR B C 1
ATOM 3785 O O . TYR B 1 68 ? -21.656 10.344 12.562 1 98 68 TYR B O 1
ATOM 3793 N N . LYS B 1 69 ? -21.984 8.164 12.57 1 97.88 69 LYS B N 1
ATOM 3794 C CA . LYS B 1 69 ? -23.312 8.328 13.18 1 97.88 69 LYS B CA 1
ATOM 3795 C C . LYS B 1 69 ? -23.188 8.828 14.617 1 97.88 69 LYS B C 1
ATOM 3797 O O . LYS B 1 69 ? -23.875 9.773 15.008 1 97.88 69 LYS B O 1
ATOM 3802 N N . GLU B 1 70 ? -22.375 8.211 15.375 1 97.12 70 GLU B N 1
ATOM 3803 C CA . GLU B 1 70 ? -22.25 8.516 16.797 1 97.12 70 GLU B CA 1
ATOM 3804 C C . GLU B 1 70 ? -21.578 9.875 17.016 1 97.12 70 GLU B C 1
ATOM 3806 O O . GLU B 1 70 ? -22 10.648 17.875 1 97.12 70 GLU B O 1
ATOM 3811 N N . MET B 1 71 ? -20.578 10.164 16.234 1 96 71 MET B N 1
ATOM 3812 C CA . MET B 1 71 ? -19.75 11.336 16.484 1 96 71 MET B CA 1
ATOM 3813 C C . MET B 1 71 ? -20.312 12.562 15.789 1 96 71 MET B C 1
ATOM 3815 O O . MET B 1 71 ? -20.172 13.688 16.281 1 96 71 MET B O 1
ATOM 3819 N N . TYR B 1 72 ? -21 12.328 14.609 1 95.38 72 TYR B N 1
ATOM 3820 C CA . TYR B 1 72 ? -21.375 13.477 13.789 1 95.38 72 TYR B CA 1
ATOM 3821 C C . TYR B 1 72 ? -22.844 13.414 13.398 1 95.38 72 TYR B C 1
ATOM 3823 O O . TYR B 1 72 ? -23.328 14.25 12.641 1 95.38 72 TYR B O 1
ATOM 3831 N N . ASN B 1 73 ? -23.547 12.461 13.891 1 94.81 73 ASN B N 1
ATOM 3832 C CA . ASN B 1 73 ? -24.969 12.266 13.594 1 94.81 73 ASN B CA 1
ATOM 3833 C C . ASN B 1 73 ? -25.219 12.188 12.094 1 94.81 73 ASN B C 1
ATOM 3835 O O . ASN B 1 73 ? -26.141 12.82 11.586 1 94.81 73 ASN B O 1
ATOM 3839 N N . CYS B 1 74 ? -24.281 11.562 11.438 1 94.19 74 CYS B N 1
ATOM 3840 C CA . CYS B 1 74 ? -24.344 11.398 9.992 1 94.19 74 CYS B CA 1
ATOM 3841 C C . CYS B 1 74 ? -24.594 9.938 9.617 1 94.19 74 CYS B C 1
ATOM 3843 O O . CYS B 1 74 ? -23.859 9.047 10.031 1 94.19 74 CYS B O 1
ATOM 3845 N N . THR B 1 75 ? -25.688 9.742 8.898 1 93 75 THR B N 1
ATOM 3846 C CA . THR B 1 75 ? -25.938 8.398 8.391 1 93 75 THR B CA 1
ATOM 3847 C C . THR B 1 75 ? -25.219 8.172 7.059 1 93 75 THR B C 1
ATOM 3849 O O . THR B 1 75 ? -25.516 8.844 6.066 1 93 75 THR B O 1
ATOM 3852 N N . LEU B 1 76 ? -24.344 7.301 7.055 1 95.38 76 LEU B N 1
ATOM 3853 C CA . LEU B 1 76 ? -23.516 6.988 5.895 1 95.38 76 LEU B CA 1
ATOM 3854 C C . LEU B 1 76 ? -23.953 5.668 5.262 1 95.38 76 LEU B C 1
ATOM 3856 O O . LEU B 1 76 ? -24.094 4.66 5.961 1 95.38 76 LEU B O 1
ATOM 3860 N N . ASP B 1 77 ? -24.25 5.699 3.953 1 96.44 77 ASP B N 1
ATOM 3861 C CA . ASP B 1 77 ? -24.562 4.477 3.221 1 96.44 77 ASP B CA 1
ATOM 3862 C C . ASP B 1 77 ? -23.297 3.648 2.979 1 96.44 77 ASP B C 1
ATOM 3864 O O . ASP B 1 77 ? -22.359 4.117 2.338 1 96.44 77 ASP B O 1
ATOM 3868 N N . ILE B 1 78 ? -23.328 2.484 3.406 1 97.88 78 ILE B N 1
ATOM 3869 C CA . ILE B 1 78 ? -22.188 1.595 3.293 1 97.88 78 ILE B CA 1
ATOM 3870 C C . ILE B 1 78 ? -21.875 1.338 1.82 1 97.88 78 ILE B C 1
ATOM 3872 O O . ILE B 1 78 ? -20.703 1.185 1.442 1 97.88 78 ILE B O 1
ATOM 3876 N N . SER B 1 79 ? -22.859 1.389 0.961 1 97.94 79 SER B N 1
ATOM 3877 C CA . SER B 1 79 ? -22.672 1.135 -0.462 1 97.94 79 SER B CA 1
ATOM 3878 C C . SER B 1 79 ? -21.797 2.217 -1.104 1 97.94 79 SER B C 1
ATOM 3880 O O . SER B 1 79 ? -21.297 2.035 -2.211 1 97.94 79 SER B O 1
ATOM 3882 N N . TRP B 1 80 ? -21.578 3.387 -0.427 1 98.56 80 TRP B N 1
ATOM 3883 C CA . TRP B 1 80 ? -20.734 4.473 -0.927 1 98.56 80 TRP B CA 1
ATOM 3884 C C . TRP B 1 80 ? -19.266 4.184 -0.663 1 98.56 80 TRP B C 1
ATOM 3886 O O . TRP B 1 80 ? -18.391 4.84 -1.229 1 98.56 80 TRP B O 1
ATOM 3896 N N . MET B 1 81 ? -19.016 3.135 0.148 1 98.81 81 MET B N 1
ATOM 3897 C CA . MET B 1 81 ? -17.688 3.031 0.742 1 98.81 81 MET B CA 1
ATOM 3898 C C . MET B 1 81 ? -16.828 2.023 -0.016 1 98.81 81 MET B C 1
ATOM 3900 O O . MET B 1 81 ? -17.328 0.989 -0.463 1 98.81 81 MET B O 1
ATOM 3904 N N . SER B 1 82 ? -15.539 2.367 -0.156 1 98.81 82 SER B N 1
ATOM 3905 C CA . SER B 1 82 ? -14.5 1.477 -0.66 1 98.81 82 SER B CA 1
ATOM 3906 C C . SER B 1 82 ? -13.234 1.569 0.188 1 98.81 82 SER B C 1
ATOM 3908 O O . SER B 1 82 ? -12.914 2.637 0.71 1 98.81 82 SER B O 1
ATOM 3910 N N . PHE B 1 83 ? -12.578 0.447 0.327 1 98.75 83 PHE B N 1
ATOM 3911 C CA . PHE B 1 83 ? -11.297 0.42 1.023 1 98.75 83 PHE B CA 1
ATOM 3912 C C . PHE B 1 83 ? -10.18 0.922 0.118 1 98.75 83 PHE B C 1
ATOM 3914 O O . PHE B 1 83 ? -10.18 0.65 -1.084 1 98.75 83 PHE B O 1
ATOM 3921 N N . SER B 1 84 ? -9.219 1.621 0.686 1 98.69 84 SER B N 1
ATOM 3922 C CA . SER B 1 84 ? -7.949 1.952 0.049 1 98.69 84 SER B CA 1
ATOM 3923 C C . SER B 1 84 ? -6.809 1.961 1.062 1 98.69 84 SER B C 1
ATOM 3925 O O . SER B 1 84 ? -7.039 2.125 2.262 1 98.69 84 SER B O 1
ATOM 3927 N N . GLN B 1 85 ? -5.609 1.827 0.609 1 97.75 85 GLN B N 1
ATOM 3928 C CA . GLN B 1 85 ? -4.438 1.754 1.476 1 97.75 85 GLN B CA 1
ATOM 3929 C C . GLN B 1 85 ? -4.02 3.141 1.959 1 97.75 85 GLN B C 1
ATOM 3931 O O . GLN B 1 85 ? -3.268 3.266 2.926 1 97.75 85 GLN B O 1
ATOM 3936 N N . GLY B 1 86 ? -4.48 4.191 1.209 1 97.25 86 GLY B N 1
ATOM 3937 C CA . GLY B 1 86 ? -4.09 5.535 1.605 1 97.25 86 GLY B CA 1
ATOM 3938 C C . GLY B 1 86 ? -4.82 6.621 0.839 1 97.25 86 GLY B C 1
ATOM 3939 O O . GLY B 1 86 ? -5.309 6.387 -0.269 1 97.25 86 GLY B O 1
ATOM 3940 N N . VAL B 1 87 ? -4.797 7.805 1.421 1 97.56 87 VAL B N 1
ATOM 3941 C CA . VAL B 1 87 ? -5.562 8.914 0.871 1 97.56 87 VAL B CA 1
ATOM 3942 C C . VAL B 1 87 ? -4.809 9.531 -0.302 1 97.56 87 VAL B C 1
ATOM 3944 O O . VAL B 1 87 ? -5.363 9.688 -1.393 1 97.56 87 VAL B O 1
ATOM 3947 N N . VAL B 1 88 ? -3.539 9.875 -0.138 1 96.81 88 VAL B N 1
ATOM 3948 C CA . VAL B 1 88 ? -2.771 10.539 -1.187 1 96.81 88 VAL B CA 1
ATOM 3949 C C . VAL B 1 88 ? -2.545 9.578 -2.35 1 96.81 88 VAL B C 1
ATOM 3951 O O . VAL B 1 88 ? -2.592 9.977 -3.514 1 96.81 88 VAL B O 1
ATOM 3954 N N . ALA B 1 89 ? -2.291 8.328 -2.021 1 96.81 89 ALA B N 1
ATOM 3955 C CA . ALA B 1 89 ? -2.164 7.309 -3.059 1 96.81 89 ALA B CA 1
ATOM 3956 C C . ALA B 1 89 ? -3.441 7.207 -3.887 1 96.81 89 ALA B C 1
ATOM 3958 O O . ALA B 1 89 ? -3.387 7.051 -5.109 1 96.81 89 ALA B O 1
ATOM 3959 N N . THR B 1 90 ? -4.559 7.246 -3.221 1 98.12 90 THR B N 1
ATOM 3960 C CA . THR B 1 90 ? -5.852 7.211 -3.898 1 98.12 90 THR B CA 1
ATOM 3961 C C . THR B 1 90 ? -6.012 8.414 -4.82 1 98.12 90 THR B C 1
ATOM 3963 O O . THR B 1 90 ? -6.465 8.273 -5.957 1 98.12 90 THR B O 1
ATOM 3966 N N . LEU B 1 91 ? -5.645 9.594 -4.324 1 98.06 91 LEU B N 1
ATOM 3967 C CA . LEU B 1 91 ? -5.695 10.789 -5.148 1 98.06 91 LEU B CA 1
ATOM 3968 C C . LEU B 1 91 ? -4.836 10.633 -6.398 1 98.06 91 LEU B C 1
ATOM 3970 O O . LEU B 1 91 ? -5.266 10.977 -7.504 1 98.06 91 LEU B O 1
ATOM 3974 N N . SER B 1 92 ? -3.643 10.086 -6.227 1 96.88 92 SER B N 1
ATOM 3975 C CA . SER B 1 92 ? -2.754 9.836 -7.359 1 96.88 92 SER B CA 1
ATOM 3976 C C . SER B 1 92 ? -3.4 8.898 -8.375 1 96.88 92 SER B C 1
ATOM 3978 O O . SER B 1 92 ? -3.314 9.133 -9.586 1 96.88 92 SER B O 1
ATOM 3980 N N . ALA B 1 93 ? -4.004 7.832 -7.879 1 96.75 93 ALA B N 1
ATOM 3981 C CA . ALA B 1 93 ? -4.66 6.855 -8.742 1 96.75 93 ALA B CA 1
ATOM 3982 C C . ALA B 1 93 ? -5.812 7.496 -9.516 1 96.75 93 ALA B C 1
ATOM 3984 O O . ALA B 1 93 ? -6 7.223 -10.703 1 96.75 93 ALA B O 1
ATOM 3985 N N . ILE B 1 94 ? -6.559 8.328 -8.836 1 97.31 94 ILE B N 1
ATOM 3986 C CA . ILE B 1 94 ? -7.707 9 -9.445 1 97.31 94 ILE B CA 1
ATOM 3987 C C . ILE B 1 94 ? -7.23 9.953 -10.539 1 97.31 94 ILE B C 1
ATOM 3989 O O . ILE B 1 94 ? -7.77 9.945 -11.648 1 97.31 94 ILE B O 1
ATOM 3993 N N . ILE B 1 95 ? -6.238 10.742 -10.273 1 96.75 95 ILE B N 1
ATOM 3994 C CA . ILE B 1 95 ? -5.727 11.711 -11.234 1 96.75 95 ILE B CA 1
ATOM 3995 C C . ILE B 1 95 ? -5.195 10.984 -12.469 1 96.75 95 ILE B C 1
ATOM 3997 O O . ILE B 1 95 ? -5.473 11.375 -13.602 1 96.75 95 ILE B O 1
ATOM 4001 N N . THR B 1 96 ? -4.539 9.906 -12.258 1 93.94 96 THR B N 1
ATOM 4002 C CA . THR B 1 96 ? -3.92 9.133 -13.328 1 93.94 96 THR B CA 1
ATOM 4003 C C . THR B 1 96 ? -4.98 8.5 -14.227 1 93.94 96 THR B C 1
ATOM 4005 O O . THR B 1 96 ? -4.812 8.438 -15.445 1 93.94 96 THR B O 1
ATOM 4008 N N . ASN B 1 97 ? -6.066 8.055 -13.664 1 93.75 97 ASN B N 1
ATOM 4009 C CA . ASN B 1 97 ? -7.008 7.223 -14.406 1 93.75 97 ASN B CA 1
ATOM 4010 C C . ASN B 1 97 ? -8.203 8.031 -14.898 1 93.75 97 ASN B C 1
ATOM 4012 O O . ASN B 1 97 ? -8.82 7.688 -15.906 1 93.75 97 ASN B O 1
ATOM 4016 N N . LEU B 1 98 ? -8.531 9.094 -14.172 1 95.75 98 LEU B N 1
ATOM 4017 C CA . LEU B 1 98 ? -9.781 9.773 -14.477 1 95.75 98 LEU B CA 1
ATOM 4018 C C . LEU B 1 98 ? -9.516 11.133 -15.125 1 95.75 98 LEU B C 1
ATOM 4020 O O . LEU B 1 98 ? -10.43 11.75 -15.68 1 95.75 98 LEU B O 1
ATOM 4024 N N . MET B 1 99 ? -8.305 11.68 -15.055 1 94.69 99 MET B N 1
ATOM 4025 C CA . MET B 1 99 ? -7.973 12.984 -15.617 1 94.69 99 MET B CA 1
ATOM 4026 C C . MET B 1 99 ? -7.164 12.836 -16.906 1 94.69 99 MET B C 1
ATOM 4028 O O . MET B 1 99 ? -6.324 11.945 -17.016 1 94.69 99 MET B O 1
ATOM 4032 N N . SER B 1 100 ? -7.445 13.656 -17.859 1 93.12 100 SER B N 1
ATOM 4033 C CA . SER B 1 100 ? -6.656 13.719 -19.078 1 93.12 100 SER B CA 1
ATOM 4034 C C . SER B 1 100 ? -5.496 14.695 -18.938 1 93.12 100 SER B C 1
ATOM 4036 O O . SER B 1 100 ? -5.406 15.422 -17.953 1 93.12 100 SER B O 1
ATOM 4038 N N . GLU B 1 101 ? -4.664 14.719 -19.906 1 89.75 101 GLU B N 1
ATOM 4039 C CA . GLU B 1 101 ? -3.52 15.625 -19.891 1 89.75 101 GLU B CA 1
ATOM 4040 C C . GLU B 1 101 ? -3.971 17.078 -19.906 1 89.75 101 GLU B C 1
ATOM 4042 O O . GLU B 1 101 ? -3.279 17.953 -19.391 1 89.75 101 GLU B O 1
ATOM 4047 N N . ASP B 1 102 ? -5.137 17.359 -20.406 1 94.88 102 ASP B N 1
ATOM 4048 C CA . ASP B 1 102 ? -5.637 18.719 -20.547 1 94.88 102 ASP B CA 1
ATOM 4049 C C . ASP B 1 102 ? -6.48 19.125 -19.328 1 94.88 102 ASP B C 1
ATOM 4051 O O . ASP B 1 102 ? -6.938 20.25 -19.234 1 94.88 102 ASP B O 1
ATOM 4055 N N . SER B 1 103 ? -6.578 18.172 -18.422 1 96.88 103 SER B N 1
ATOM 4056 C CA . SER B 1 103 ? -7.387 18.453 -17.25 1 96.88 103 SER B CA 1
ATOM 4057 C C . SER B 1 103 ? -6.719 19.5 -16.344 1 96.88 103 SER B C 1
ATOM 4059 O O . SER B 1 103 ? -5.5 19.656 -16.391 1 96.88 103 SER B O 1
ATOM 4061 N N . VAL B 1 104 ? -7.598 20.203 -15.672 1 98.19 104 VAL B N 1
ATOM 4062 C CA . VAL B 1 104 ? -7.152 21.234 -14.734 1 98.19 104 VAL B CA 1
ATOM 4063 C C . VAL B 1 104 ? -7.488 20.812 -13.305 1 98.19 104 VAL B C 1
ATOM 4065 O O . VAL B 1 104 ? -8.625 20.438 -13.016 1 98.19 104 VAL B O 1
ATOM 4068 N N . ILE B 1 105 ? -6.469 20.844 -12.461 1 98.25 105 ILE B N 1
ATOM 4069 C CA . ILE B 1 105 ? -6.621 20.562 -11.039 1 98.25 105 ILE B CA 1
ATOM 4070 C C . ILE B 1 105 ? -6.465 21.844 -10.242 1 98.25 105 ILE B C 1
ATOM 4072 O O . ILE B 1 105 ? -5.555 22.641 -10.5 1 98.25 105 ILE B O 1
ATOM 4076 N N . THR B 1 106 ? -7.395 22.109 -9.297 1 98.62 106 THR B N 1
ATOM 4077 C CA . THR B 1 106 ? -7.312 23.297 -8.461 1 98.62 106 THR B CA 1
ATOM 4078 C C . THR B 1 106 ? -7.086 22.906 -7 1 98.62 106 THR B C 1
ATOM 4080 O O . THR B 1 106 ? -7.691 21.953 -6.5 1 98.62 106 THR B O 1
ATOM 4083 N N . VAL B 1 107 ? -6.227 23.609 -6.289 1 98.38 107 VAL B N 1
ATOM 4084 C CA . VAL B 1 107 ? -5.953 23.422 -4.867 1 98.38 107 VAL B CA 1
ATOM 4085 C C . VAL B 1 107 ? -5.996 24.766 -4.145 1 98.38 107 VAL B C 1
ATOM 4087 O O . VAL B 1 107 ? -5.953 25.812 -4.777 1 98.38 107 VAL B O 1
ATOM 4090 N N . LEU B 1 108 ? -6.176 24.703 -2.834 1 98.56 108 LEU B N 1
ATOM 4091 C CA . LEU B 1 108 ? -6.078 25.859 -1.96 1 98.56 108 LEU B CA 1
ATOM 4092 C C . LEU B 1 108 ? -4.715 25.906 -1.273 1 98.56 108 LEU B C 1
ATOM 4094 O O . LEU B 1 108 ? -4.176 24.875 -0.883 1 98.56 108 LEU B O 1
ATOM 4098 N N . THR B 1 109 ? -4.145 27.062 -1.088 1 98 109 THR B N 1
ATOM 4099 C CA . THR B 1 109 ? -2.887 27.234 -0.372 1 98 109 THR B CA 1
ATOM 4100 C C . THR B 1 109 ? -2.992 28.375 0.646 1 98 109 THR B C 1
ATOM 4102 O O . THR B 1 109 ? -3.764 29.312 0.458 1 98 109 THR B O 1
ATOM 4105 N N . PRO B 1 110 ? -2.191 28.438 1.765 1 98.06 110 PRO B N 1
ATOM 4106 C CA . PRO B 1 110 ? -1.303 27.328 2.133 1 98.06 110 PRO B CA 1
ATOM 4107 C C . PRO B 1 110 ? -2.053 26.016 2.357 1 98.06 110 PRO B C 1
ATOM 4109 O O . PRO B 1 110 ? -3.125 26.016 2.969 1 98.06 110 PRO B O 1
ATOM 4112 N N . GLY B 1 111 ? -1.539 24.953 1.747 1 97.5 111 GLY B N 1
ATOM 4113 C CA . GLY B 1 111 ? -2.164 23.641 1.837 1 97.5 111 GLY B CA 1
ATOM 4114 C C . GLY B 1 111 ? -1.166 22.5 1.766 1 97.5 111 GLY B C 1
ATOM 4115 O O . GLY B 1 111 ? 0.001 22.703 1.427 1 97.5 111 GLY B O 1
ATOM 4116 N N . PHE B 1 112 ? -1.633 21.391 2.131 1 94.12 112 PHE B N 1
ATOM 4117 C CA . PHE B 1 112 ? -0.79 20.203 2.094 1 94.12 112 PHE B CA 1
ATOM 4118 C C . PHE B 1 112 ? -0.129 20.047 0.73 1 94.12 112 PHE B C 1
ATOM 4120 O O . PHE B 1 112 ? -0.813 19.984 -0.294 1 94.12 112 PHE B O 1
ATOM 4127 N N . ASP B 1 113 ? 1.147 19.891 0.69 1 92.56 113 ASP B N 1
ATOM 4128 C CA . ASP B 1 113 ? 1.957 20.031 -0.516 1 92.56 113 ASP B CA 1
ATOM 4129 C C . ASP B 1 113 ? 1.717 18.875 -1.48 1 92.56 113 ASP B C 1
ATOM 4131 O O . ASP B 1 113 ? 1.819 19.031 -2.697 1 92.56 113 ASP B O 1
ATOM 4135 N N . LYS B 1 114 ? 1.395 17.734 -0.926 1 90.81 114 LYS B N 1
ATOM 4136 C CA . LYS B 1 114 ? 1.227 16.547 -1.765 1 90.81 114 LYS B CA 1
ATOM 4137 C C . LYS B 1 114 ? 0.051 16.719 -2.723 1 90.81 114 LYS B C 1
ATOM 4139 O O . LYS B 1 114 ? 0.038 16.125 -3.807 1 90.81 114 LYS B O 1
ATOM 4144 N N . PHE B 1 115 ? -0.913 17.484 -2.416 1 91.44 115 PHE B N 1
ATOM 4145 C CA . PHE B 1 115 ? -2.084 17.672 -3.262 1 91.44 115 PHE B CA 1
ATOM 4146 C C . PHE B 1 115 ? -1.702 18.359 -4.566 1 91.44 115 PHE B C 1
ATOM 4148 O O . PHE B 1 115 ? -2.172 17.984 -5.637 1 91.44 115 PHE B O 1
ATOM 4155 N N . LYS B 1 116 ? -0.859 19.344 -4.426 1 91.38 116 LYS B N 1
ATOM 4156 C CA . LYS B 1 116 ? -0.354 20.031 -5.605 1 91.38 116 LYS B CA 1
ATOM 4157 C C . LYS B 1 116 ? 0.611 19.141 -6.391 1 91.38 116 LYS B C 1
ATOM 4159 O O . LYS B 1 116 ? 0.538 19.078 -7.621 1 91.38 116 LYS B O 1
ATOM 4164 N N . LYS B 1 117 ? 1.409 18.469 -5.707 1 90.56 117 LYS B N 1
ATOM 4165 C CA . LYS B 1 117 ? 2.496 17.703 -6.305 1 90.56 117 LYS B CA 1
ATOM 4166 C C . LYS B 1 117 ? 1.955 16.531 -7.137 1 90.56 117 LYS B C 1
ATOM 4168 O O . LYS B 1 117 ? 2.545 16.172 -8.156 1 90.56 117 LYS B O 1
ATOM 4173 N N . VAL B 1 118 ? 0.923 15.945 -6.711 1 89 118 VAL B N 1
ATOM 4174 C CA . VAL B 1 118 ? 0.343 14.797 -7.395 1 89 118 VAL B CA 1
ATOM 4175 C C . VAL B 1 118 ? -0.066 15.195 -8.812 1 89 118 VAL B C 1
ATOM 4177 O O . VAL B 1 118 ? 0.018 14.383 -9.742 1 89 118 VAL B O 1
ATOM 4180 N N . GLY B 1 119 ? -0.492 16.422 -9.008 1 87.62 119 GLY B N 1
ATOM 4181 C CA . GLY B 1 119 ? -0.94 16.875 -10.312 1 87.62 119 GLY B CA 1
ATOM 4182 C C . GLY B 1 119 ? 0.168 17.5 -11.141 1 87.62 119 GLY B C 1
ATOM 4183 O O . GLY B 1 119 ? 0.09 17.516 -12.375 1 87.62 119 GLY B O 1
ATOM 4184 N N . GLU B 1 120 ? 1.162 17.922 -10.367 1 87.12 120 GLU B N 1
ATOM 4185 C CA . GLU B 1 120 ? 2.201 18.703 -11.023 1 87.12 120 GLU B CA 1
ATOM 4186 C C . GLU B 1 120 ? 2.986 17.859 -12.023 1 87.12 120 GLU B C 1
ATOM 4188 O O . GLU B 1 120 ? 3.361 16.719 -11.719 1 87.12 120 GLU B O 1
ATOM 4193 N N . GLY B 1 121 ? 3.256 18.344 -13.242 1 78.19 121 GLY B N 1
ATOM 4194 C CA . GLY B 1 121 ? 3.996 17.656 -14.289 1 78.19 121 GLY B CA 1
ATOM 4195 C C . GLY B 1 121 ? 3.104 16.906 -15.266 1 78.19 121 GLY B C 1
ATOM 4196 O O . GLY B 1 121 ? 3.523 16.578 -16.375 1 78.19 121 GLY B O 1
ATOM 4197 N N . LYS B 1 122 ? 1.881 16.547 -14.719 1 81.88 122 LYS B N 1
ATOM 4198 C CA . LYS B 1 122 ? 0.981 15.773 -15.57 1 81.88 122 LYS B CA 1
ATOM 4199 C C . LYS B 1 122 ? -0.19 16.625 -16.047 1 81.88 122 LYS B C 1
ATOM 4201 O O . LYS B 1 122 ? -0.633 16.5 -17.203 1 81.88 122 LYS B O 1
ATOM 4206 N N . GLN B 1 123 ? -0.633 17.469 -15.102 1 91.19 123 GLN B N 1
ATOM 4207 C CA . GLN B 1 123 ? -1.774 18.312 -15.406 1 91.19 123 GLN B CA 1
ATOM 4208 C C . GLN B 1 123 ? -1.469 19.781 -15.094 1 91.19 123 GLN B C 1
ATOM 4210 O O . GLN B 1 123 ? -0.472 20.078 -14.438 1 91.19 123 GLN B O 1
ATOM 4215 N N . LYS B 1 124 ? -2.391 20.625 -15.734 1 95.06 124 LYS B N 1
ATOM 4216 C CA . LYS B 1 124 ? -2.379 22.031 -15.297 1 95.06 124 LYS B CA 1
ATOM 4217 C C . LYS B 1 124 ? -2.926 22.156 -13.883 1 95.06 124 LYS B C 1
ATOM 4219 O O . LYS B 1 124 ? -3.996 21.641 -13.57 1 95.06 124 LYS B O 1
ATOM 4224 N N . VAL B 1 125 ? -2.146 22.828 -13.008 1 96.88 125 VAL B N 1
ATOM 4225 C CA . VAL B 1 125 ? -2.561 23.031 -11.625 1 96.88 125 VAL B CA 1
ATOM 4226 C C . VAL B 1 125 ? -2.775 24.516 -11.352 1 96.88 125 VAL B C 1
ATOM 4228 O O . VAL B 1 125 ? -1.868 25.328 -11.555 1 96.88 125 VAL B O 1
ATOM 4231 N N . LEU B 1 126 ? -4.02 24.812 -10.984 1 97.56 126 LEU B N 1
ATOM 4232 C CA . LEU B 1 126 ? -4.352 26.172 -10.547 1 97.56 126 LEU B CA 1
ATOM 4233 C C . LEU B 1 126 ? -4.344 26.266 -9.031 1 97.56 126 LEU B C 1
ATOM 4235 O O . LEU B 1 126 ? -4.805 25.359 -8.336 1 97.56 126 LEU B O 1
ATOM 4239 N N . VAL B 1 127 ? -3.781 27.375 -8.539 1 97.56 127 VAL B N 1
ATOM 4240 C CA . VAL B 1 127 ? -3.668 27.578 -7.102 1 97.56 127 VAL B CA 1
ATOM 4241 C C . VAL B 1 127 ? -4.496 28.797 -6.691 1 97.56 127 VAL B C 1
ATOM 4243 O O . VAL B 1 127 ? -4.312 29.891 -7.23 1 97.56 127 VAL B O 1
ATOM 4246 N N . SER B 1 128 ? -5.441 28.594 -5.805 1 98.38 128 SER B N 1
ATOM 4247 C CA . SER B 1 128 ? -6.148 29.703 -5.16 1 98.38 128 SER B CA 1
ATOM 4248 C C . SER B 1 128 ? -5.613 29.953 -3.756 1 98.38 128 SER B C 1
ATOM 4250 O O . SER B 1 128 ? -5.621 29.062 -2.91 1 98.38 128 SER B O 1
ATOM 4252 N N . GLU B 1 129 ? -5.211 31.141 -3.5 1 98 129 GLU B N 1
ATOM 4253 C CA . GLU B 1 129 ? -4.625 31.469 -2.205 1 98 129 GLU B CA 1
ATOM 4254 C C . GLU B 1 129 ? -5.691 31.922 -1.217 1 98 129 GLU B C 1
ATOM 4256 O O . GLU B 1 129 ? -6.551 32.75 -1.56 1 98 129 GLU B O 1
ATOM 4261 N N . LEU B 1 130 ? -5.641 31.391 -0.05 1 98.44 130 LEU B N 1
ATOM 4262 C CA . LEU B 1 130 ? -6.52 31.828 1.031 1 98.44 130 LEU B CA 1
ATOM 4263 C C . LEU B 1 130 ? -6.156 33.25 1.492 1 98.44 130 LEU B C 1
ATOM 4265 O O . LEU B 1 130 ? -5.012 33.688 1.332 1 98.44 130 LEU B O 1
ATOM 4269 N N . ILE B 1 131 ? -7.172 33.906 2.053 1 98.12 131 ILE B N 1
ATOM 4270 C CA . ILE B 1 131 ? -6.957 35.219 2.615 1 98.12 131 ILE B CA 1
ATOM 4271 C C . ILE B 1 131 ? -6.648 35.094 4.105 1 98.12 131 ILE B C 1
ATOM 4273 O O . ILE B 1 131 ? -7.418 34.5 4.863 1 98.12 131 ILE B O 1
ATOM 4277 N N . TYR B 1 132 ? -5.52 35.625 4.43 1 97.69 132 TYR B N 1
ATOM 4278 C CA . TYR B 1 132 ? -5.133 35.625 5.836 1 97.69 132 TYR B CA 1
ATOM 4279 C C . TYR B 1 132 ? -5.516 36.938 6.512 1 97.69 132 TYR B C 1
ATOM 4281 O O . TYR B 1 132 ? -5.113 38 6.066 1 97.69 132 TYR B O 1
ATOM 4289 N N . ASP B 1 133 ? -6.328 36.844 7.555 1 97.06 133 ASP B N 1
ATOM 4290 C CA . ASP B 1 133 ? -6.641 38 8.414 1 97.06 133 ASP B CA 1
ATOM 4291 C C . ASP B 1 133 ? -5.695 38.062 9.609 1 97.06 133 ASP B C 1
ATOM 4293 O O . ASP B 1 133 ? -5.867 37.312 10.578 1 97.06 133 ASP B O 1
ATOM 4297 N N . LYS B 1 134 ? -4.844 38.938 9.617 1 94.5 134 LYS B N 1
ATOM 4298 C CA . LYS B 1 134 ? -3.805 39.031 10.641 1 94.5 134 LYS B CA 1
ATOM 4299 C C . LYS B 1 134 ? -4.406 39.344 12.008 1 94.5 134 LYS B C 1
ATOM 4301 O O . LYS B 1 134 ? -3.934 38.844 13.031 1 94.5 134 LYS B O 1
ATOM 4306 N N . GLU B 1 135 ? -5.375 40.156 12.062 1 94.62 135 GLU B N 1
ATOM 4307 C CA . GLU B 1 135 ? -5.996 40.531 13.328 1 94.62 135 GLU B CA 1
ATOM 4308 C C . GLU B 1 135 ? -6.727 39.375 13.961 1 94.62 135 GLU B C 1
ATOM 4310 O O . GLU B 1 135 ? -6.613 39.125 15.164 1 94.62 135 GLU B O 1
ATOM 4315 N N . LYS B 1 136 ? -7.359 38.594 13.164 1 95.56 136 LYS B N 1
ATOM 4316 C CA . LYS B 1 136 ? -8.102 37.406 13.648 1 95.56 136 LYS B CA 1
ATOM 4317 C C . LYS B 1 136 ? -7.227 36.188 13.672 1 95.56 136 LYS B C 1
ATOM 4319 O O . LYS B 1 136 ? -7.582 35.156 14.289 1 95.56 136 LYS B O 1
ATOM 4324 N N . ARG B 1 137 ? -6.082 36.312 13.102 1 96.31 137 ARG B N 1
ATOM 4325 C CA . ARG B 1 137 ? -5.152 35.219 12.969 1 96.31 137 ARG B CA 1
ATOM 4326 C C . ARG B 1 137 ? -5.844 34 12.367 1 96.31 137 ARG B C 1
ATOM 4328 O O . ARG B 1 137 ? -5.699 32.875 12.875 1 96.31 137 ARG B O 1
ATOM 4335 N N . ASP B 1 138 ? -6.59 34.25 11.32 1 96.44 138 ASP B N 1
ATOM 4336 C CA . ASP B 1 138 ? -7.441 33.219 10.719 1 96.44 138 ASP B CA 1
ATOM 4337 C C . ASP B 1 138 ? -7.445 33.344 9.195 1 96.44 138 ASP B C 1
ATOM 4339 O O . ASP B 1 138 ? -7.02 34.344 8.641 1 96.44 138 ASP B O 1
ATOM 4343 N N . TYR B 1 139 ? -7.867 32.25 8.508 1 97.62 139 TYR B N 1
ATOM 4344 C CA . TYR B 1 139 ? -7.887 32.188 7.051 1 97.62 139 TYR B CA 1
ATOM 4345 C C . TYR B 1 139 ? -9.32 32.125 6.527 1 97.62 139 TYR B C 1
ATOM 4347 O O . TYR B 1 139 ? -10.188 31.516 7.176 1 97.62 139 TYR B O 1
ATOM 4355 N N . ASP B 1 140 ? -9.523 32.688 5.363 1 97.5 140 ASP B N 1
ATOM 4356 C CA . ASP B 1 140 ? -10.781 32.531 4.641 1 97.5 140 ASP B CA 1
ATOM 4357 C C . ASP B 1 140 ? -10.547 32.25 3.162 1 97.5 140 ASP B C 1
ATOM 4359 O O . ASP B 1 140 ? -9.453 32.5 2.645 1 97.5 140 ASP B O 1
ATOM 4363 N N . ILE B 1 141 ? -11.578 31.766 2.527 1 98.5 141 ILE B N 1
ATOM 4364 C CA . ILE B 1 141 ? -11.516 31.5 1.094 1 98.5 141 ILE B CA 1
ATOM 4365 C C . ILE B 1 141 ? -11.641 32.812 0.32 1 98.5 141 ILE B C 1
ATOM 4367 O O . ILE B 1 141 ? -12.492 33.656 0.634 1 98.5 141 ILE B O 1
ATOM 4371 N N . ASN B 1 142 ? -10.727 33.031 -0.625 1 98.44 142 ASN B N 1
ATOM 4372 C CA . ASN B 1 142 ? -10.914 34.062 -1.637 1 98.44 142 ASN B CA 1
ATOM 4373 C C . ASN B 1 142 ? -11.906 33.625 -2.713 1 98.44 142 ASN B C 1
ATOM 4375 O O . ASN B 1 142 ? -11.5 33.156 -3.783 1 98.44 142 ASN B O 1
ATOM 4379 N N . TRP B 1 143 ? -13.148 33.906 -2.449 1 98.62 143 TRP B N 1
ATOM 4380 C CA . TRP B 1 143 ? -14.219 33.312 -3.24 1 98.62 143 TRP B CA 1
ATOM 4381 C C . TRP B 1 143 ? -14.148 33.781 -4.691 1 98.62 143 TRP B C 1
ATOM 4383 O O . TRP B 1 143 ? -14.438 33 -5.609 1 98.62 143 TRP B O 1
ATOM 4393 N N . LEU B 1 144 ? -13.898 35.031 -4.918 1 98.25 144 LEU B N 1
ATOM 4394 C CA . LEU B 1 144 ? -13.805 35.531 -6.285 1 98.25 144 LEU B CA 1
ATOM 4395 C C . LEU B 1 144 ? -12.711 34.781 -7.055 1 98.25 144 LEU B C 1
ATOM 4397 O O . LEU B 1 144 ? -12.938 34.344 -8.18 1 98.25 144 LEU B O 1
ATOM 4401 N N . ASP B 1 145 ? -11.578 34.688 -6.465 1 98.56 145 ASP B N 1
ATOM 4402 C CA . ASP B 1 145 ? -10.445 34 -7.086 1 98.56 145 ASP B CA 1
ATOM 4403 C C . ASP B 1 145 ? -10.742 32.531 -7.281 1 98.56 145 ASP B C 1
ATOM 4405 O O . ASP B 1 145 ? -10.5 31.969 -8.359 1 98.56 145 ASP B O 1
ATOM 4409 N N . LEU B 1 146 ? -11.258 31.875 -6.262 1 98.81 146 LEU B N 1
ATOM 4410 C CA . LEU B 1 146 ? -11.539 30.438 -6.312 1 98.81 146 LEU B CA 1
ATOM 4411 C C . LEU B 1 146 ? -12.57 30.125 -7.391 1 98.81 146 LEU B C 1
ATOM 4413 O O . LEU B 1 146 ? -12.383 29.203 -8.188 1 98.81 146 LEU B O 1
ATOM 4417 N N . GLU B 1 147 ? -13.633 30.875 -7.383 1 98.62 147 GLU B N 1
ATOM 4418 C CA . GLU B 1 147 ? -14.688 30.578 -8.352 1 98.62 147 GLU B CA 1
ATOM 4419 C C . GLU B 1 147 ? -14.18 30.75 -9.781 1 98.62 147 GLU B C 1
ATOM 4421 O O . GLU B 1 147 ? -14.555 30 -10.672 1 98.62 147 GLU B O 1
ATOM 4426 N N . ASP B 1 148 ? -13.43 31.797 -10.031 1 98.56 148 ASP B N 1
ATOM 4427 C CA . ASP B 1 148 ? -12.859 32 -11.352 1 98.56 148 ASP B CA 1
ATOM 4428 C C . ASP B 1 148 ? -12.039 30.797 -11.812 1 98.56 148 ASP B C 1
ATOM 4430 O O . ASP B 1 148 ? -12.102 30.406 -12.977 1 98.56 148 ASP B O 1
ATOM 4434 N N . LYS B 1 149 ? -11.328 30.219 -10.953 1 98.56 149 LYS B N 1
ATOM 4435 C CA . LYS B 1 149 ? -10.492 29.062 -11.266 1 98.56 149 LYS B CA 1
ATOM 4436 C C . LYS B 1 149 ? -11.328 27.797 -11.391 1 98.56 149 LYS B C 1
ATOM 4438 O O . LYS B 1 149 ? -11.055 26.953 -12.242 1 98.56 149 LYS B O 1
ATOM 4443 N N . LEU B 1 150 ? -12.336 27.656 -10.555 1 98.62 150 LEU B N 1
ATOM 4444 C CA . LEU B 1 150 ? -13.18 26.469 -10.562 1 98.62 150 LEU B CA 1
ATOM 4445 C C . LEU B 1 150 ? -13.961 26.359 -11.867 1 98.62 150 LEU B C 1
ATOM 4447 O O . LEU B 1 150 ? -14.297 25.25 -12.297 1 98.62 150 LEU B O 1
ATOM 4451 N N . LYS B 1 151 ? -14.18 27.516 -12.562 1 98.38 151 LYS B N 1
ATOM 4452 C CA . LYS B 1 151 ? -14.852 27.516 -13.852 1 98.38 151 LYS B CA 1
ATOM 4453 C C . LYS B 1 151 ? -14.086 26.672 -14.875 1 98.38 151 LYS B C 1
ATOM 4455 O O . LYS B 1 151 ? -14.672 26.172 -15.836 1 98.38 151 LYS B O 1
ATOM 4460 N N . LYS B 1 152 ? -12.828 26.531 -14.617 1 97.62 152 LYS B N 1
ATOM 4461 C CA . LYS B 1 152 ? -11.961 25.844 -15.57 1 97.62 152 LYS B CA 1
ATOM 4462 C C . LYS B 1 152 ? -11.469 24.516 -15.008 1 97.62 152 LYS B C 1
ATOM 4464 O O . LYS B 1 152 ? -10.648 23.844 -15.633 1 97.62 152 LYS B O 1
ATOM 4469 N N . THR B 1 153 ? -11.93 24.125 -13.945 1 98.31 153 THR B N 1
ATOM 4470 C CA . THR B 1 153 ? -11.375 23.016 -13.18 1 98.31 153 THR B CA 1
ATOM 4471 C C . THR B 1 153 ? -12.094 21.719 -13.531 1 98.31 153 THR B C 1
ATOM 4473 O O . THR B 1 153 ? -13.305 21.703 -13.742 1 98.31 153 THR B O 1
ATOM 4476 N N . ASN B 1 154 ? -11.281 20.656 -13.602 1 98.56 154 ASN B N 1
ATOM 4477 C CA . ASN B 1 154 ? -11.844 19.312 -13.719 1 98.56 154 ASN B CA 1
ATOM 4478 C C . ASN B 1 154 ? -11.883 18.609 -12.367 1 98.56 154 ASN B C 1
ATOM 4480 O O . ASN B 1 154 ? -12.75 17.766 -12.117 1 98.56 154 ASN B O 1
ATOM 4484 N N . LEU B 1 155 ? -10.945 18.859 -11.531 1 98.75 155 LEU B N 1
ATOM 4485 C CA . LEU B 1 155 ? -10.852 18.281 -10.195 1 98.75 155 LEU B CA 1
ATOM 4486 C C . LEU B 1 155 ? -10.406 19.328 -9.18 1 98.75 155 LEU B C 1
ATOM 4488 O O . LEU B 1 155 ? -9.375 19.969 -9.359 1 98.75 155 LEU B O 1
ATOM 4492 N N . PHE B 1 156 ? -11.211 19.547 -8.156 1 98.81 156 PHE B N 1
ATOM 4493 C CA . PHE B 1 156 ? -10.852 20.406 -7.027 1 98.81 156 PHE B CA 1
ATOM 4494 C C . PHE B 1 156 ? -10.469 19.547 -5.816 1 98.81 156 PHE B C 1
ATOM 4496 O O . PHE B 1 156 ? -11.258 18.719 -5.355 1 98.81 156 PHE B O 1
ATOM 4503 N N . VAL B 1 157 ? -9.266 19.656 -5.297 1 98.69 157 VAL B N 1
ATOM 4504 C CA . VAL B 1 157 ? -8.82 18.953 -4.098 1 98.69 157 VAL B CA 1
ATOM 4505 C C . VAL B 1 157 ? -9.102 19.812 -2.861 1 98.69 157 VAL B C 1
ATOM 4507 O O . VAL B 1 157 ? -8.453 20.828 -2.645 1 98.69 157 VAL B O 1
ATOM 4510 N N . LEU B 1 158 ? -10.031 19.344 -2.102 1 98.69 158 LEU B N 1
ATOM 4511 C CA . LEU B 1 158 ? -10.469 20.031 -0.89 1 98.69 158 LEU B CA 1
ATOM 4512 C C . LEU B 1 158 ? -9.891 19.359 0.352 1 98.69 158 LEU B C 1
ATOM 4514 O O . LEU B 1 158 ? -9.898 18.125 0.459 1 98.69 158 LEU B O 1
ATOM 4518 N N . CYS B 1 159 ? -9.273 20.094 1.183 1 98.44 159 CYS B N 1
ATOM 4519 C CA . CYS B 1 159 ? -8.836 19.656 2.502 1 98.44 159 CYS B CA 1
ATOM 4520 C C . CYS B 1 159 ? -9.789 20.141 3.586 1 98.44 159 CYS B C 1
ATOM 4522 O O . CYS B 1 159 ? -9.906 21.344 3.812 1 98.44 159 CYS B O 1
ATOM 4524 N N . ASN B 1 160 ? -10.469 19.203 4.281 1 98.56 160 ASN B N 1
ATOM 4525 C CA . ASN B 1 160 ? -11.523 19.547 5.23 1 98.56 160 ASN B CA 1
ATOM 4526 C C . ASN B 1 160 ? -11.453 18.672 6.48 1 98.56 160 ASN B C 1
ATOM 4528 O O . ASN B 1 160 ? -11.836 17.5 6.449 1 98.56 160 ASN B O 1
ATOM 4532 N N . PRO B 1 161 ? -11.055 19.281 7.668 1 98.12 161 PRO B N 1
ATOM 4533 C CA . PRO B 1 161 ? -10.531 20.625 7.895 1 98.12 161 PRO B CA 1
ATOM 4534 C C . PRO B 1 161 ? -9.258 20.906 7.105 1 98.12 161 PRO B C 1
ATOM 4536 O O . PRO B 1 161 ? -8.625 19.969 6.602 1 98.12 161 PRO B O 1
ATOM 4539 N N . HIS B 1 162 ? -8.945 22.141 7.004 1 98.31 162 HIS B N 1
ATOM 4540 C CA . HIS B 1 162 ? -7.867 22.547 6.113 1 98.31 162 HIS B CA 1
ATOM 4541 C C . HIS B 1 162 ? -6.531 22.578 6.848 1 98.31 162 HIS B C 1
ATOM 4543 O O . HIS B 1 162 ? -6.344 23.391 7.762 1 98.31 162 HIS B O 1
ATOM 4549 N N . SER B 1 163 ? -5.641 21.734 6.57 1 96.25 163 SER B N 1
ATOM 4550 C CA . SER B 1 163 ? -4.27 21.688 7.062 1 96.25 163 SER B CA 1
ATOM 4551 C C . SER B 1 163 ? -3.307 22.359 6.094 1 96.25 163 SER B C 1
ATOM 4553 O O . SER B 1 163 ? -3.459 22.25 4.875 1 96.25 163 SER B O 1
ATOM 4555 N N . PRO B 1 164 ? -2.42 23.078 6.555 1 96.44 164 PRO B N 1
ATOM 4556 C CA . PRO B 1 164 ? -1.891 23.094 7.918 1 96.44 164 PRO B CA 1
ATOM 4557 C C . PRO B 1 164 ? -2.449 24.234 8.758 1 96.44 164 PRO B C 1
ATOM 4559 O O . PRO B 1 164 ? -2.109 24.375 9.93 1 96.44 164 PRO B O 1
ATOM 4562 N N . VAL B 1 165 ? -3.352 25.047 8.227 1 97.06 165 VAL B N 1
ATOM 4563 C CA . VAL B 1 165 ? -3.691 26.281 8.906 1 97.06 165 VAL B CA 1
ATOM 4564 C C . VAL B 1 165 ? -4.711 26.016 10.008 1 97.06 165 VAL B C 1
ATOM 4566 O O . VAL B 1 165 ? -4.996 26.891 10.828 1 97.06 165 VAL B O 1
ATOM 4569 N N . GLY B 1 166 ? -5.23 24.797 10 1 96.69 166 GLY B N 1
ATOM 4570 C CA . GLY B 1 166 ? -6.109 24.375 11.086 1 96.69 166 GLY B CA 1
ATOM 4571 C C . GLY B 1 166 ? -7.492 25 11 1 96.69 166 GLY B C 1
ATOM 4572 O O . GLY B 1 166 ? -8.109 25.297 12.023 1 96.69 166 GLY B O 1
ATOM 4573 N N . LYS B 1 167 ? -7.961 25.234 9.82 1 97.5 167 LYS B N 1
ATOM 4574 C CA . LYS B 1 167 ? -9.25 25.891 9.586 1 97.5 167 LYS B CA 1
ATOM 4575 C C . LYS B 1 167 ? -10.359 24.859 9.406 1 97.5 167 LYS B C 1
ATOM 4577 O O . LYS B 1 167 ? -10.203 23.891 8.664 1 97.5 167 LYS B O 1
ATOM 4582 N N . ILE B 1 168 ? -11.469 25.031 10.102 1 98.25 168 ILE B N 1
ATOM 4583 C CA . ILE B 1 168 ? -12.703 24.297 9.852 1 98.25 168 ILE B CA 1
ATOM 4584 C C . ILE B 1 168 ? -13.633 25.125 8.961 1 98.25 168 ILE B C 1
ATOM 4586 O O . ILE B 1 168 ? -14.031 26.234 9.336 1 98.25 168 ILE B O 1
ATOM 4590 N N . TRP B 1 169 ? -13.922 24.641 7.785 1 98.25 169 TRP B N 1
ATOM 4591 C CA . TRP B 1 169 ? -14.836 25.344 6.883 1 98.25 169 TRP B CA 1
ATOM 4592 C C . TRP B 1 169 ? -16.266 25.297 7.414 1 98.25 169 TRP B C 1
ATOM 4594 O O . TRP B 1 169 ? -16.703 24.281 7.965 1 98.25 169 TRP B O 1
ATOM 4604 N N . SER B 1 170 ? -17 26.375 7.223 1 97.56 170 SER B N 1
ATOM 4605 C CA . SER B 1 170 ? -18.406 26.391 7.629 1 97.56 170 SER B CA 1
ATOM 4606 C C . SER B 1 170 ? -19.266 25.531 6.707 1 97.56 170 SER B C 1
ATOM 4608 O O . SER B 1 170 ? -18.875 25.266 5.566 1 97.56 170 SER B O 1
ATOM 4610 N N . GLN B 1 171 ? -20.375 25.141 7.215 1 97.75 171 GLN B N 1
ATOM 4611 C CA . GLN B 1 171 ? -21.328 24.422 6.379 1 97.75 171 GLN B CA 1
ATOM 4612 C C . GLN B 1 171 ? -21.688 25.234 5.133 1 97.75 171 GLN B C 1
ATOM 4614 O O . GLN B 1 171 ? -21.828 24.672 4.043 1 97.75 171 GLN B O 1
ATOM 4619 N N . LYS B 1 172 ? -21.844 26.516 5.312 1 98.19 172 LYS B N 1
ATOM 4620 C CA . LYS B 1 172 ? -22.188 27.391 4.199 1 98.19 172 LYS B CA 1
ATOM 4621 C C . LYS B 1 172 ? -21.094 27.391 3.141 1 98.19 172 LYS B C 1
ATOM 4623 O O . LYS B 1 172 ? -21.375 27.344 1.942 1 98.19 172 LYS B O 1
ATOM 4628 N N . ASP B 1 173 ? -19.844 27.453 3.557 1 98.44 173 ASP B N 1
ATOM 4629 C CA . ASP B 1 173 ? -18.719 27.406 2.635 1 98.44 173 ASP B CA 1
ATOM 4630 C C . ASP B 1 173 ? -18.719 26.094 1.849 1 98.44 173 ASP B C 1
ATOM 4632 O O . ASP B 1 173 ? -18.531 26.094 0.63 1 98.44 173 ASP B O 1
ATOM 4636 N N . LEU B 1 174 ? -18.922 24.984 2.518 1 98.75 174 LEU B N 1
ATOM 4637 C CA . LEU B 1 174 ? -18.891 23.656 1.902 1 98.75 174 LEU B CA 1
ATOM 4638 C C . LEU B 1 174 ? -20.047 23.5 0.912 1 98.75 174 LEU B C 1
ATOM 4640 O O . LEU B 1 174 ? -19.859 22.953 -0.18 1 98.75 174 LEU B O 1
ATOM 4644 N N . GLU B 1 175 ? -21.219 23.969 1.305 1 98.75 175 GLU B N 1
ATOM 4645 C CA . GLU B 1 175 ? -22.359 23.906 0.407 1 98.75 175 GLU B CA 1
ATOM 4646 C C . GLU B 1 175 ? -22.125 24.734 -0.854 1 98.75 175 GLU B C 1
ATOM 4648 O O . GLU B 1 175 ? -22.516 24.328 -1.95 1 98.75 175 GLU B O 1
ATOM 4653 N N . LYS B 1 176 ? -21.562 25.891 -0.638 1 98.81 176 LYS B N 1
ATOM 4654 C CA . LYS B 1 176 ? -21.25 26.719 -1.798 1 98.81 176 LYS B CA 1
ATOM 4655 C C . LYS B 1 176 ? -20.297 26 -2.748 1 98.81 176 LYS B C 1
ATOM 4657 O O . LYS B 1 176 ? -20.484 26.031 -3.965 1 98.81 176 LYS B O 1
ATOM 4662 N N . ILE B 1 177 ? -19.281 25.344 -2.244 1 98.88 177 ILE B N 1
ATOM 4663 C CA . ILE B 1 177 ? -18.328 24.594 -3.049 1 98.88 177 ILE B CA 1
ATOM 4664 C C . ILE B 1 177 ? -19.047 23.469 -3.797 1 98.88 177 ILE B C 1
ATOM 4666 O O . ILE B 1 177 ? -18.828 23.266 -4.992 1 98.88 177 ILE B O 1
ATOM 4670 N N . LEU B 1 178 ? -19.906 22.766 -3.096 1 98.88 178 LEU B N 1
ATOM 4671 C CA . LEU B 1 178 ? -20.656 21.688 -3.705 1 98.88 178 LEU B CA 1
ATOM 4672 C C . LEU B 1 178 ? -21.562 22.203 -4.828 1 98.88 178 LEU B C 1
ATOM 4674 O O . LEU B 1 178 ? -21.641 21.578 -5.895 1 98.88 178 LEU B O 1
ATOM 4678 N N . LYS B 1 179 ? -22.234 23.312 -4.586 1 98.81 179 LYS B N 1
ATOM 4679 C CA . LYS B 1 179 ? -23.094 23.906 -5.605 1 98.81 179 LYS B CA 1
ATOM 4680 C C . LYS B 1 179 ? -22.281 24.312 -6.832 1 98.81 179 LYS B C 1
ATOM 4682 O O . LYS B 1 179 ? -22.734 24.125 -7.965 1 98.81 179 LYS B O 1
ATOM 4687 N N . LEU B 1 180 ? -21.125 24.875 -6.629 1 98.81 180 LEU B N 1
ATOM 4688 C CA . LEU B 1 180 ? -20.266 25.25 -7.734 1 98.81 180 LEU B CA 1
ATOM 4689 C C . LEU B 1 180 ? -19.812 24.031 -8.523 1 98.81 180 LEU B C 1
ATOM 4691 O O . LEU B 1 180 ? -19.641 24.109 -9.742 1 98.81 180 LEU B O 1
ATOM 4695 N N . SER B 1 181 ? -19.562 22.875 -7.809 1 98.81 181 SER B N 1
ATOM 4696 C CA . SER B 1 181 ? -19.141 21.656 -8.492 1 98.81 181 SER B CA 1
ATOM 4697 C C . SER B 1 181 ? -20.219 21.172 -9.469 1 98.81 181 SER B C 1
ATOM 4699 O O . SER B 1 181 ? -19.906 20.641 -10.531 1 98.81 181 SER B O 1
ATOM 4701 N N . LEU B 1 182 ? -21.469 21.344 -9.117 1 98.56 182 LEU B N 1
ATOM 4702 C CA . LEU B 1 182 ? -22.578 20.984 -9.984 1 98.56 182 LEU B CA 1
ATOM 4703 C C . LEU B 1 182 ? -22.734 21.984 -11.125 1 98.56 182 LEU B C 1
ATOM 4705 O O . LEU B 1 182 ? -22.953 21.594 -12.273 1 98.56 182 LEU B O 1
ATOM 4709 N N . LYS B 1 183 ? -22.609 23.25 -10.758 1 98.56 183 LYS B N 1
ATOM 4710 C CA . LYS B 1 183 ? -22.797 24.328 -11.727 1 98.56 183 LYS B CA 1
ATOM 4711 C C . LYS B 1 183 ? -21.75 24.25 -12.836 1 98.56 183 LYS B C 1
ATOM 4713 O O . LYS B 1 183 ? -22.078 24.422 -14.016 1 98.56 183 LYS B O 1
ATOM 4718 N N . TYR B 1 184 ? -20.516 24 -12.453 1 98.62 184 TYR B N 1
ATOM 4719 C CA . TYR B 1 184 ? -19.438 24.062 -13.43 1 98.62 184 TYR B CA 1
ATOM 4720 C C . TYR B 1 184 ? -18.953 22.656 -13.789 1 98.62 184 TYR B C 1
ATOM 4722 O O . TYR B 1 184 ? -18.031 22.5 -14.594 1 98.62 184 TYR B O 1
ATOM 4730 N N . ASP B 1 185 ? -19.5 21.609 -13.188 1 98.19 185 ASP B N 1
ATOM 4731 C CA . ASP B 1 185 ? -19.312 20.188 -13.5 1 98.19 185 ASP B CA 1
ATOM 4732 C C . ASP B 1 185 ? -17.859 19.766 -13.297 1 98.19 185 ASP B C 1
ATOM 4734 O O . ASP B 1 185 ? -17.234 19.234 -14.211 1 98.19 185 ASP B O 1
ATOM 4738 N N . PHE B 1 186 ? -17.344 19.969 -12.195 1 98.62 186 PHE B N 1
ATOM 4739 C CA . PHE B 1 186 ? -16.031 19.438 -11.812 1 98.62 186 PHE B CA 1
ATOM 4740 C C . PHE B 1 186 ? -16.172 18.484 -10.633 1 98.62 186 PHE B C 1
ATOM 4742 O O . PHE B 1 186 ? -17.141 18.547 -9.883 1 98.62 186 PHE B O 1
ATOM 4749 N N . LYS B 1 187 ? -15.234 17.531 -10.445 1 98.75 187 LYS B N 1
ATOM 4750 C CA . LYS B 1 187 ? -15.195 16.609 -9.312 1 98.75 187 LYS B CA 1
ATOM 4751 C C . LYS B 1 187 ? -14.5 17.25 -8.109 1 98.75 187 LYS B C 1
ATOM 4753 O O . LYS B 1 187 ? -13.672 18.141 -8.273 1 98.75 187 LYS B O 1
ATOM 4758 N N . ILE B 1 188 ? -14.898 16.828 -6.938 1 98.94 188 ILE B N 1
ATOM 4759 C CA . ILE B 1 188 ? -14.25 17.203 -5.688 1 98.94 188 ILE B CA 1
ATOM 4760 C C . ILE B 1 188 ? -13.617 15.984 -5.035 1 98.94 188 ILE B C 1
ATOM 4762 O O . ILE B 1 188 ? -14.273 14.953 -4.871 1 98.94 188 ILE B O 1
ATOM 4766 N N . PHE B 1 189 ? -12.375 16.031 -4.773 1 98.88 189 PHE B N 1
ATOM 4767 C CA . PHE B 1 189 ? -11.727 15.109 -3.846 1 98.88 189 PHE B CA 1
ATOM 4768 C C . PHE B 1 189 ? -11.516 15.773 -2.49 1 98.88 189 PHE B C 1
ATOM 4770 O O . PHE B 1 189 ? -10.688 16.688 -2.361 1 98.88 189 PHE B O 1
ATOM 4777 N N . SER B 1 190 ? -12.195 15.312 -1.49 1 98.88 190 SER B N 1
ATOM 4778 C CA . SER B 1 190 ? -12.102 15.906 -0.162 1 98.88 190 SER B CA 1
ATOM 4779 C C . SER B 1 190 ? -11.305 15.023 0.79 1 98.88 190 SER B C 1
ATOM 4781 O O . SER B 1 190 ? -11.719 13.906 1.102 1 98.88 190 SER B O 1
ATOM 4783 N N . ASP B 1 191 ? -10.18 15.477 1.191 1 98.62 191 ASP B N 1
ATOM 4784 C CA . ASP B 1 191 ? -9.398 14.836 2.244 1 98.62 191 ASP B CA 1
ATOM 4785 C C . ASP B 1 191 ? -9.875 15.273 3.627 1 98.62 191 ASP B C 1
ATOM 4787 O O . ASP B 1 191 ? -9.68 16.422 4.023 1 98.62 191 ASP B O 1
ATOM 4791 N N . GLU B 1 192 ? -10.391 14.305 4.391 1 98.5 192 GLU B N 1
ATOM 4792 C CA . GLU B 1 192 ? -11 14.703 5.66 1 98.5 192 GLU B CA 1
ATOM 4793 C C . GLU B 1 192 ? -10.352 13.969 6.832 1 98.5 192 GLU B C 1
ATOM 4795 O O . GLU B 1 192 ? -10.984 13.75 7.867 1 98.5 192 GLU B O 1
ATOM 4800 N N . ILE B 1 193 ? -9.078 13.609 6.719 1 97.44 193 ILE B N 1
ATOM 4801 C CA . ILE B 1 193 ? -8.422 12.695 7.648 1 97.44 193 ILE B CA 1
ATOM 4802 C C . ILE B 1 193 ? -8.148 13.414 8.969 1 97.44 193 ILE B C 1
ATOM 4804 O O . ILE B 1 193 ? -7.855 12.773 9.984 1 97.44 193 ILE B O 1
ATOM 4808 N N . HIS B 1 194 ? -8.203 14.742 8.992 1 97.5 194 HIS B N 1
ATOM 4809 C CA . HIS B 1 194 ? -8.016 15.492 10.227 1 97.5 194 HIS B CA 1
ATOM 4810 C C . HIS B 1 194 ? -9.352 15.812 10.891 1 97.5 194 HIS B C 1
ATOM 4812 O O . HIS B 1 194 ? -9.398 16.547 11.883 1 97.5 194 HIS B O 1
ATOM 4818 N N . GLY B 1 195 ? -10.398 15.266 10.383 1 97.69 195 GLY B N 1
ATOM 4819 C CA . GLY B 1 195 ? -11.75 15.617 10.789 1 97.69 195 GLY B CA 1
ATOM 4820 C C . GLY B 1 195 ? -12.039 15.289 12.242 1 97.69 195 GLY B C 1
ATOM 4821 O O . GLY B 1 195 ? -12.852 15.961 12.883 1 97.69 195 GLY B O 1
ATOM 4822 N N . GLU B 1 196 ? -11.367 14.32 12.836 1 97.19 196 GLU B N 1
ATOM 4823 C CA . GLU B 1 196 ? -11.641 13.898 14.203 1 97.19 196 GLU B CA 1
ATOM 4824 C C . GLU B 1 196 ? -10.883 14.766 15.211 1 97.19 196 GLU B C 1
ATOM 4826 O O . GLU B 1 196 ? -11.258 14.844 16.375 1 97.19 196 GLU B O 1
ATOM 4831 N N . ILE B 1 197 ? -9.844 15.383 14.766 1 97.56 197 ILE B N 1
ATOM 4832 C CA . ILE B 1 197 ? -9.031 16.172 15.68 1 97.56 197 ILE B CA 1
ATOM 4833 C C . ILE B 1 197 ? -9.469 17.641 15.617 1 97.56 197 ILE B C 1
ATOM 4835 O O . ILE B 1 197 ? -8.805 18.469 15 1 97.56 197 ILE B O 1
ATOM 4839 N N . THR B 1 198 ? -10.523 17.906 16.281 1 97.81 198 THR B N 1
ATOM 4840 C CA . THR B 1 198 ? -11.062 19.266 16.422 1 97.81 198 THR B CA 1
ATOM 4841 C C . THR B 1 198 ? -11.211 19.641 17.891 1 97.81 198 THR B C 1
ATOM 4843 O O . THR B 1 198 ? -11.219 18.766 18.766 1 97.81 198 THR B O 1
ATOM 4846 N N . PHE B 1 199 ? -11.312 20.891 18.234 1 95.62 199 PHE B N 1
ATOM 4847 C CA . PHE B 1 199 ? -11.297 21.359 19.625 1 95.62 199 PHE B CA 1
ATOM 4848 C C . PHE B 1 199 ? -12.633 22 19.984 1 95.62 199 PHE B C 1
ATOM 4850 O O . PHE B 1 199 ? -13.625 21.297 20.188 1 95.62 199 PHE B O 1
ATOM 4857 N N . GLU B 1 200 ? -12.75 23.297 19.797 1 93.75 200 GLU B N 1
ATOM 4858 C CA . GLU B 1 200 ? -13.961 23.984 20.219 1 93.75 200 GLU B CA 1
ATOM 4859 C C . GLU B 1 200 ? -15.102 23.766 19.234 1 93.75 200 GLU B C 1
ATOM 4861 O O . GLU B 1 200 ? -16.281 23.75 19.625 1 93.75 200 GLU B O 1
ATOM 4866 N N . LYS B 1 201 ? -14.734 23.516 18.016 1 94 201 LYS B N 1
ATOM 4867 C CA . LYS B 1 201 ? -15.703 23.375 16.938 1 94 201 LYS B CA 1
ATOM 4868 C C . LYS B 1 201 ? -15.578 22 16.281 1 94 201 LYS B C 1
ATOM 4870 O O . LYS B 1 201 ? -14.477 21.469 16.125 1 94 201 LYS B O 1
ATOM 4875 N N . LYS B 1 202 ? -16.766 21.469 15.961 1 94 202 LYS B N 1
ATOM 4876 C CA . LYS B 1 202 ? -16.766 20.266 15.148 1 94 202 LYS B CA 1
ATOM 4877 C C . LYS B 1 202 ? -16.719 20.594 13.664 1 94 202 LYS B C 1
ATOM 4879 O O . LYS B 1 202 ? -17.266 21.609 13.227 1 94 202 LYS B O 1
ATOM 4884 N N . TYR B 1 203 ? -16.016 19.734 12.922 1 96.62 203 TYR B N 1
ATOM 4885 C CA . TYR B 1 203 ? -16.062 19.953 11.477 1 96.62 203 TYR B CA 1
ATOM 4886 C C . TYR B 1 203 ? -17.328 19.359 10.875 1 96.62 203 TYR B C 1
ATOM 4888 O O . TYR B 1 203 ? -18.062 18.641 11.547 1 96.62 203 TYR B O 1
ATOM 4896 N N . THR B 1 204 ? -17.656 19.734 9.703 1 97.31 204 THR B N 1
ATOM 4897 C CA . THR B 1 204 ? -18.781 19.188 8.945 1 97.31 204 THR B CA 1
ATOM 4898 C C . THR B 1 204 ? -18.297 18.219 7.867 1 97.31 204 THR B C 1
ATOM 4900 O O . THR B 1 204 ? -17.703 18.641 6.871 1 97.31 204 THR B O 1
ATOM 4903 N N . PRO B 1 205 ? -18.547 16.875 8.133 1 97.81 205 PRO B N 1
ATOM 4904 C CA . PRO B 1 205 ? -18.219 15.984 7.02 1 97.81 205 PRO B CA 1
ATOM 4905 C C . PRO B 1 205 ? -18.984 16.328 5.742 1 97.81 205 PRO B C 1
ATOM 4907 O O . PRO B 1 205 ? -20.188 16.594 5.789 1 97.81 205 PRO B O 1
ATOM 4910 N N . LEU B 1 206 ? -18.297 16.312 4.637 1 97.94 206 LEU B N 1
ATOM 4911 C CA . LEU B 1 206 ? -18.938 16.688 3.373 1 97.94 206 LEU B CA 1
ATOM 4912 C C . LEU B 1 206 ? -20.109 15.773 3.076 1 97.94 206 LEU B C 1
ATOM 4914 O O . LEU B 1 206 ? -21.156 16.234 2.588 1 97.94 206 LEU B O 1
ATOM 4918 N N . PHE B 1 207 ? -19.969 14.477 3.396 1 96.88 207 PHE B N 1
ATOM 4919 C CA . PHE B 1 207 ? -20.984 13.484 3.068 1 96.88 207 PHE B CA 1
ATOM 4920 C C . PHE B 1 207 ? -22.188 13.617 3.998 1 96.88 207 PHE B C 1
ATOM 4922 O O . PHE B 1 207 ? -23.188 12.906 3.846 1 96.88 207 PHE B O 1
ATOM 4929 N N . SER B 1 208 ? -22.172 14.492 5.016 1 96.62 208 SER B N 1
ATOM 4930 C CA . SER B 1 208 ? -23.312 14.734 5.891 1 96.62 208 SER B CA 1
ATOM 4931 C C . SER B 1 208 ? -24.266 15.75 5.281 1 96.62 208 SER B C 1
ATOM 4933 O O . SER B 1 208 ? -25.391 15.93 5.77 1 96.62 208 SER B O 1
ATOM 4935 N N . LEU B 1 209 ? -23.891 16.469 4.234 1 97.5 209 LEU B N 1
ATOM 4936 C CA . LEU B 1 209 ? -24.688 17.5 3.605 1 97.5 209 LEU B CA 1
ATOM 4937 C C . LEU B 1 209 ? -25.719 16.906 2.656 1 97.5 209 LEU B C 1
ATOM 4939 O O . LEU B 1 209 ? -25.859 15.68 2.578 1 97.5 209 LEU B O 1
ATOM 4943 N N . ASP B 1 210 ? -26.531 17.75 2.014 1 96.75 210 ASP B N 1
ATOM 4944 C CA . ASP B 1 210 ? -27.609 17.312 1.125 1 96.75 210 ASP B CA 1
ATOM 4945 C C . ASP B 1 210 ? -27.078 16.375 0.042 1 96.75 210 ASP B C 1
ATOM 4947 O O . ASP B 1 210 ? -26.203 16.75 -0.744 1 96.75 210 ASP B O 1
ATOM 4951 N N . GLU B 1 211 ? -27.641 15.195 0.06 1 96.5 211 GLU B N 1
ATOM 4952 C CA . GLU B 1 211 ? -27.203 14.156 -0.87 1 96.5 211 GLU B CA 1
ATOM 4953 C C . GLU B 1 211 ? -27.25 14.656 -2.312 1 96.5 211 GLU B C 1
ATOM 4955 O O . GLU B 1 211 ? -26.422 14.258 -3.135 1 96.5 211 GLU B O 1
ATOM 4960 N N . LYS B 1 212 ? -28.156 15.516 -2.611 1 97.19 212 LYS B N 1
ATOM 4961 C CA . LYS B 1 212 ? -28.328 16.031 -3.967 1 97.19 212 LYS B CA 1
ATOM 4962 C C . LYS B 1 212 ? -27.094 16.812 -4.41 1 97.19 212 LYS B C 1
ATOM 4964 O O . LYS B 1 212 ? -26.844 16.969 -5.609 1 97.19 212 LYS B O 1
ATOM 4969 N N . LEU B 1 213 ? -26.328 17.281 -3.447 1 98.25 213 LEU B N 1
ATOM 4970 C CA . LEU B 1 213 ? -25.172 18.109 -3.76 1 98.25 213 LEU B CA 1
ATOM 4971 C C . LEU B 1 213 ? -23.922 17.25 -3.883 1 98.25 213 LEU B C 1
ATOM 4973 O O . LEU B 1 213 ? -22.859 17.75 -4.277 1 98.25 213 LEU B O 1
ATOM 4977 N N . LEU 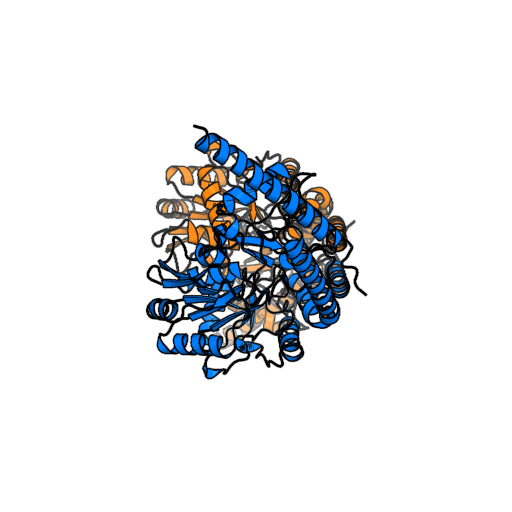B 1 214 ? -23.984 15.93 -3.627 1 98.38 214 LEU B N 1
ATOM 4978 C CA . LEU B 1 214 ? -22.797 15.109 -3.43 1 98.38 214 LEU B CA 1
ATOM 4979 C C . LEU B 1 214 ? -22.453 14.336 -4.699 1 98.38 214 LEU B C 1
ATOM 4981 O O . LEU B 1 214 ? -21.562 13.477 -4.688 1 98.38 214 LEU B O 1
ATOM 4985 N N . LYS B 1 215 ? -23.047 14.625 -5.801 1 98 215 LYS B N 1
ATOM 4986 C CA . LYS B 1 215 ? -22.953 13.844 -7.027 1 98 215 LYS B CA 1
ATOM 4987 C C . LYS B 1 215 ? -21.516 13.781 -7.547 1 98 215 LYS B C 1
ATOM 4989 O O . LYS B 1 215 ? -21.109 12.781 -8.125 1 98 215 LYS B O 1
ATOM 4994 N N . ASN B 1 216 ? -20.766 14.844 -7.348 1 98.62 216 ASN B N 1
ATOM 4995 C CA . ASN B 1 216 ? -19.422 14.953 -7.93 1 98.62 216 ASN B CA 1
ATOM 4996 C C . ASN B 1 216 ? -18.344 14.773 -6.875 1 98.62 216 ASN B C 1
ATOM 4998 O O . ASN B 1 216 ? -17.203 15.18 -7.078 1 98.62 216 ASN B O 1
ATOM 5002 N N . THR B 1 217 ? -18.688 14.094 -5.758 1 98.81 217 THR B N 1
ATOM 5003 C CA . THR B 1 217 ? -17.766 14.117 -4.633 1 98.81 217 THR B CA 1
ATOM 5004 C C . THR B 1 217 ? -17.109 12.75 -4.449 1 98.81 217 THR B C 1
ATOM 5006 O O . THR B 1 217 ? -17.75 11.711 -4.645 1 98.81 217 THR B O 1
ATOM 5009 N N . ILE B 1 218 ? -15.828 12.711 -4.164 1 98.94 218 ILE B N 1
ATOM 5010 C CA . ILE B 1 218 ? -14.992 11.633 -3.648 1 98.94 218 ILE B CA 1
ATOM 5011 C C . ILE B 1 218 ? -14.375 12.047 -2.314 1 98.94 218 ILE B C 1
ATOM 5013 O O . ILE B 1 218 ? -13.547 12.953 -2.264 1 98.94 218 ILE B O 1
ATOM 5017 N N . ILE B 1 219 ? -14.758 11.398 -1.245 1 98.88 219 ILE B N 1
ATOM 5018 C CA . ILE B 1 219 ? -14.367 11.836 0.088 1 98.88 219 ILE B CA 1
ATOM 5019 C C . ILE B 1 219 ? -13.516 10.758 0.758 1 98.88 219 ILE B C 1
ATOM 5021 O O . ILE B 1 219 ? -13.875 9.578 0.749 1 98.88 219 ILE B O 1
ATOM 5025 N N . ALA B 1 220 ? -12.414 11.141 1.303 1 98.88 220 ALA B N 1
ATOM 5026 C CA . ALA B 1 220 ? -11.516 10.195 1.963 1 98.88 220 ALA B CA 1
ATOM 5027 C C . ALA B 1 220 ? -11.484 10.43 3.469 1 98.88 220 ALA B C 1
ATOM 5029 O O . ALA B 1 220 ? -11.289 11.562 3.922 1 98.88 220 ALA B O 1
ATOM 5030 N N . VAL B 1 221 ? -11.688 9.391 4.242 1 98.69 221 VAL B N 1
ATOM 5031 C CA . VAL B 1 221 ? -11.531 9.414 5.691 1 98.69 221 VAL B CA 1
ATOM 5032 C C . VAL B 1 221 ? -10.594 8.289 6.125 1 98.69 221 VAL B C 1
ATOM 5034 O O . VAL B 1 221 ? -10.336 7.355 5.359 1 98.69 221 VAL B O 1
ATOM 5037 N N . SER B 1 222 ? -10.047 8.406 7.281 1 98.62 222 SER B N 1
ATOM 5038 C CA . SER B 1 222 ? -9.086 7.441 7.805 1 98.62 222 SER B CA 1
ATOM 5039 C C . SER B 1 222 ? -8.898 7.605 9.312 1 98.62 222 SER B C 1
ATOM 5041 O O . SER B 1 222 ? -8.93 8.727 9.828 1 98.62 222 SER B O 1
ATOM 5043 N N . PRO B 1 223 ? -8.727 6.523 10 1 98.31 223 PRO B N 1
ATOM 5044 C CA . PRO B 1 223 ? -8.383 6.645 11.414 1 98.31 223 PRO B CA 1
ATOM 5045 C C . PRO B 1 223 ? -6.91 7.004 11.633 1 98.31 223 PRO B C 1
ATOM 5047 O O . PRO B 1 223 ? -6.477 7.18 12.773 1 98.31 223 PRO B O 1
ATOM 5050 N N . SER B 1 224 ? -6.125 7.133 10.648 1 97.62 224 SER B N 1
ATOM 5051 C CA . SER B 1 224 ? -4.668 7.195 10.695 1 97.62 224 SER B CA 1
ATOM 5052 C C . SER B 1 224 ? -4.199 8.344 11.586 1 97.62 224 SER B C 1
ATOM 5054 O O . SER B 1 224 ? -3.348 8.156 12.453 1 97.62 224 SER B O 1
ATOM 5056 N N . LYS B 1 225 ? -4.766 9.57 11.344 1 98.19 225 LYS B N 1
ATOM 5057 C CA . LYS B 1 225 ? -4.297 10.742 12.07 1 98.19 225 LYS B CA 1
ATOM 5058 C C . LYS B 1 225 ? -4.918 10.812 13.461 1 98.19 225 LYS B C 1
ATOM 5060 O O . LYS B 1 225 ? -4.219 11.039 14.453 1 98.19 225 LYS B O 1
ATOM 5065 N N . ALA B 1 226 ? -6.172 10.508 13.531 1 97.88 226 ALA B N 1
ATOM 5066 C CA . ALA B 1 226 ? -6.906 10.617 14.789 1 97.88 226 ALA B CA 1
ATOM 5067 C C . ALA B 1 226 ? -6.379 9.625 15.82 1 97.88 226 ALA B C 1
ATOM 5069 O O . ALA B 1 226 ? -6.309 9.938 17.016 1 97.88 226 ALA B O 1
ATOM 5070 N N . PHE B 1 227 ? -5.98 8.453 15.398 1 98.44 227 PHE B N 1
ATOM 5071 C CA . PHE B 1 227 ? -5.676 7.398 16.359 1 98.44 227 PHE B CA 1
ATOM 5072 C C . PHE B 1 227 ? -4.203 7.008 16.281 1 98.44 227 PHE B C 1
ATOM 5074 O O . PHE B 1 227 ? -3.803 5.973 16.812 1 98.44 227 PHE B O 1
ATOM 5081 N N . ASN B 1 228 ? -3.404 7.805 15.594 1 97.94 228 ASN B N 1
ATOM 5082 C CA . ASN B 1 228 ? -1.955 7.648 15.523 1 97.94 228 ASN B CA 1
ATOM 5083 C C . ASN B 1 228 ? -1.568 6.289 14.945 1 97.94 228 ASN B C 1
ATOM 5085 O O . ASN B 1 228 ? -0.704 5.602 15.492 1 97.94 228 ASN B O 1
ATOM 5089 N N . ILE B 1 229 ? -2.219 5.918 13.82 1 98.12 229 ILE B N 1
ATOM 5090 C CA . ILE B 1 229 ? -1.92 4.613 13.234 1 98.12 229 ILE B CA 1
ATOM 5091 C C . ILE B 1 229 ? -1.634 4.773 11.742 1 98.12 229 ILE B C 1
ATOM 5093 O O . ILE B 1 229 ? -2.07 3.953 10.93 1 98.12 229 ILE B O 1
ATOM 5097 N N . ALA B 1 230 ? -0.958 5.867 11.344 1 97.25 230 ALA B N 1
ATOM 5098 C CA . ALA B 1 230 ? -0.642 6.121 9.938 1 97.25 230 ALA B CA 1
ATOM 5099 C C . ALA B 1 230 ? 0.16 4.973 9.336 1 97.25 230 ALA B C 1
ATOM 5101 O O . ALA B 1 230 ? 0.012 4.652 8.156 1 97.25 230 ALA B O 1
ATOM 5102 N N . GLY B 1 231 ? 0.994 4.301 10.133 1 97.31 231 GLY B N 1
ATOM 5103 C CA . GLY B 1 231 ? 1.824 3.205 9.656 1 97.31 231 GLY B CA 1
ATOM 5104 C C . GLY B 1 231 ? 1.038 1.938 9.375 1 97.31 231 GLY B C 1
ATOM 5105 O O . GLY B 1 231 ? 1.564 0.993 8.781 1 97.31 231 GLY B O 1
ATOM 5106 N N . ILE B 1 232 ? -0.226 1.896 9.781 1 97.81 232 ILE B N 1
ATOM 5107 C CA . ILE B 1 232 ? -1.081 0.75 9.492 1 97.81 232 ILE B CA 1
ATOM 5108 C C . ILE B 1 232 ? -1.576 0.826 8.047 1 97.81 232 ILE B C 1
ATOM 5110 O O . ILE B 1 232 ? -1.856 -0.202 7.426 1 97.81 232 ILE B O 1
ATOM 5114 N N . GLN B 1 233 ? -1.714 2.07 7.477 1 97.69 233 GLN B N 1
ATOM 5115 C CA . GLN B 1 233 ? -2.043 2.34 6.078 1 97.69 233 GLN B CA 1
ATOM 5116 C C . GLN B 1 233 ? -3.453 1.86 5.746 1 97.69 233 GLN B C 1
ATOM 5118 O O . GLN B 1 233 ? -3.627 0.821 5.105 1 97.69 233 GLN B O 1
ATOM 5123 N N . THR B 1 234 ? -4.434 2.658 6.039 1 97.81 234 THR B N 1
ATOM 5124 C CA . THR B 1 234 ? -5.836 2.365 5.766 1 97.81 234 THR B CA 1
ATOM 5125 C C . THR B 1 234 ? -6.617 3.65 5.512 1 97.81 234 THR B C 1
ATOM 5127 O O . THR B 1 234 ? -6.34 4.684 6.125 1 97.81 234 THR B O 1
ATOM 5130 N N . ALA B 1 235 ? -7.531 3.574 4.578 1 98.69 235 ALA B N 1
ATOM 5131 C CA . ALA B 1 235 ? -8.461 4.664 4.305 1 98.69 235 ALA B CA 1
ATOM 5132 C C . ALA B 1 235 ? -9.797 4.129 3.783 1 98.69 235 ALA B C 1
ATOM 5134 O O . ALA B 1 235 ? -9.867 3.008 3.277 1 98.69 235 ALA B O 1
ATOM 5135 N N . THR B 1 236 ? -10.82 4.816 4.02 1 98.94 236 THR B N 1
ATOM 5136 C CA . THR B 1 236 ? -12.133 4.578 3.438 1 98.94 236 THR B CA 1
ATOM 5137 C C . THR B 1 236 ? -12.516 5.707 2.486 1 98.94 236 THR B C 1
ATOM 5139 O O . THR B 1 236 ? -12.516 6.879 2.869 1 98.94 236 THR B O 1
ATOM 5142 N N . ILE B 1 237 ? -12.789 5.293 1.244 1 98.94 237 ILE B N 1
ATOM 5143 C CA . ILE B 1 237 ? -13.188 6.25 0.219 1 98.94 237 ILE B CA 1
ATOM 5144 C C . ILE B 1 237 ? -14.711 6.219 0.048 1 98.94 237 ILE B C 1
ATOM 5146 O O . ILE B 1 237 ? -15.297 5.152 -0.154 1 98.94 237 ILE B O 1
ATOM 5150 N N . ILE B 1 238 ? -15.312 7.355 0.2 1 98.88 238 ILE B N 1
ATOM 5151 C CA . ILE B 1 238 ? -16.766 7.496 0.154 1 98.88 238 ILE B CA 1
ATOM 5152 C C . ILE B 1 238 ? -17.172 8.227 -1.124 1 98.88 238 ILE B C 1
ATOM 5154 O O . ILE B 1 238 ? -16.859 9.398 -1.303 1 98.88 238 ILE B O 1
ATOM 5158 N N . THR B 1 239 ? -17.875 7.574 -2.008 1 98.88 239 THR B N 1
ATOM 5159 C CA . THR B 1 239 ? -18.312 8.102 -3.295 1 98.88 239 THR B CA 1
ATOM 5160 C C . THR B 1 239 ? -19.797 7.832 -3.508 1 98.88 239 THR B C 1
ATOM 5162 O O . THR B 1 239 ? -20.172 6.773 -4.012 1 98.88 239 THR B O 1
ATOM 5165 N N . PRO B 1 240 ? -20.656 8.812 -3.301 1 98.44 240 PRO B N 1
ATOM 5166 C CA . PRO B 1 240 ? -22.094 8.617 -3.338 1 98.44 240 PRO B CA 1
ATOM 5167 C C . PRO B 1 240 ? -22.609 8.266 -4.734 1 98.44 240 PRO B C 1
ATOM 5169 O O . PRO B 1 240 ? -23.547 7.473 -4.871 1 98.44 240 PRO B O 1
ATOM 5172 N N . ASN B 1 241 ? -22.031 8.852 -5.773 1 98.44 241 ASN B N 1
ATOM 5173 C CA . ASN B 1 241 ? -22.438 8.594 -7.152 1 98.44 241 ASN B CA 1
ATOM 5174 C C . ASN B 1 241 ? -21.969 7.227 -7.629 1 98.44 241 ASN B C 1
ATOM 5176 O O . ASN B 1 241 ? -20.766 6.973 -7.715 1 98.44 241 ASN B O 1
ATOM 5180 N N . LYS B 1 242 ? -22.891 6.359 -8.008 1 98.25 242 LYS B N 1
ATOM 5181 C CA . LYS B 1 242 ? -22.609 4.969 -8.336 1 98.25 242 LYS B CA 1
ATOM 5182 C C . LYS B 1 242 ? -21.625 4.879 -9.516 1 98.25 242 LYS B C 1
ATOM 5184 O O . LYS B 1 242 ? -20.688 4.086 -9.484 1 98.25 242 LYS B O 1
ATOM 5189 N N . GLU B 1 243 ? -21.875 5.605 -10.523 1 98.38 243 GLU B N 1
ATOM 5190 C CA . GLU B 1 243 ? -21.031 5.582 -11.711 1 98.38 243 GLU B CA 1
ATOM 5191 C C . GLU B 1 243 ? -19.625 6.078 -11.383 1 98.38 243 GLU B C 1
ATOM 5193 O O . GLU B 1 243 ? -18.625 5.48 -11.812 1 98.38 243 GLU B O 1
ATOM 5198 N N . LEU B 1 244 ? -19.594 7.188 -10.656 1 98.69 244 LEU B N 1
ATOM 5199 C CA . LEU B 1 244 ? -18.297 7.719 -10.234 1 98.69 244 LEU B CA 1
ATOM 5200 C C . LEU B 1 244 ? -17.578 6.734 -9.328 1 98.69 244 LEU B C 1
ATOM 5202 O O . LEU B 1 244 ? -16.344 6.582 -9.414 1 98.69 244 LEU B O 1
ATOM 5206 N N . LYS B 1 245 ? -18.266 6.055 -8.461 1 98.81 245 LYS B N 1
ATOM 5207 C CA . LYS B 1 245 ? -17.656 5.074 -7.559 1 98.81 245 LYS B CA 1
ATOM 5208 C C . LYS B 1 245 ? -16.984 3.949 -8.344 1 98.81 245 LYS B C 1
ATOM 5210 O O . LYS B 1 245 ? -15.906 3.484 -7.969 1 98.81 245 LYS B O 1
ATOM 5215 N N . GLU B 1 246 ? -17.656 3.486 -9.336 1 98.69 246 GLU B N 1
ATOM 5216 C CA . GLU B 1 246 ? -17.078 2.432 -10.156 1 98.69 246 GLU B CA 1
ATOM 5217 C C . GLU B 1 246 ? -15.75 2.873 -10.766 1 98.69 246 GLU B C 1
ATOM 5219 O O . GLU B 1 246 ? -14.789 2.102 -10.797 1 98.69 246 GLU B O 1
ATOM 5224 N N . GLN B 1 247 ? -15.719 4.094 -11.25 1 98.56 247 GLN B N 1
ATOM 5225 C CA . GLN B 1 247 ? -14.492 4.645 -11.82 1 98.56 247 GLN B CA 1
ATOM 5226 C C . GLN B 1 247 ? -13.398 4.754 -10.758 1 98.56 247 GLN B C 1
ATOM 5228 O O . GLN B 1 247 ? -12.242 4.406 -11.016 1 98.56 247 GLN B O 1
ATOM 5233 N N . VAL B 1 248 ? -13.805 5.203 -9.594 1 98.81 248 VAL B N 1
ATOM 5234 C CA . VAL B 1 248 ? -12.867 5.367 -8.484 1 98.81 248 VAL B CA 1
ATOM 5235 C C . VAL B 1 248 ? -12.344 4.004 -8.047 1 98.81 248 VAL B C 1
ATOM 5237 O O . VAL B 1 248 ? -11.141 3.834 -7.832 1 98.81 248 VAL B O 1
ATOM 5240 N N . ASP B 1 249 ? -13.211 3.045 -7.922 1 98.69 249 ASP B N 1
ATOM 5241 C CA . ASP B 1 249 ? -12.82 1.691 -7.535 1 98.69 249 ASP B CA 1
ATOM 5242 C C . ASP B 1 249 ? -11.828 1.097 -8.539 1 98.69 249 ASP B C 1
ATOM 5244 O O . ASP B 1 249 ? -10.867 0.442 -8.141 1 98.69 249 ASP B O 1
ATOM 5248 N N . ASN B 1 250 ? -12.102 1.301 -9.781 1 97.5 250 ASN B N 1
ATOM 5249 C CA . ASN B 1 250 ? -11.195 0.802 -10.812 1 97.5 250 ASN B CA 1
ATOM 5250 C C . ASN B 1 250 ? -9.828 1.479 -10.734 1 97.5 250 ASN B C 1
ATOM 5252 O O . ASN B 1 250 ? -8.805 0.833 -10.938 1 97.5 250 ASN B O 1
ATOM 5256 N N . ALA B 1 251 ? -9.844 2.773 -10.469 1 97.38 251 ALA B N 1
ATOM 5257 C CA . ALA B 1 251 ? -8.594 3.504 -10.297 1 97.38 251 ALA B CA 1
ATOM 5258 C C . ALA B 1 251 ? -7.789 2.949 -9.125 1 97.38 251 ALA B C 1
ATOM 5260 O O . ALA B 1 251 ? -6.586 2.709 -9.25 1 97.38 251 ALA B O 1
ATOM 5261 N N . ILE B 1 252 ? -8.461 2.715 -8.023 1 97.94 252 ILE B N 1
ATOM 5262 C CA . ILE B 1 252 ? -7.836 2.174 -6.82 1 97.94 252 ILE B CA 1
ATOM 5263 C C . ILE B 1 252 ? -7.27 0.787 -7.113 1 97.94 252 ILE B C 1
ATOM 5265 O O . ILE B 1 252 ? -6.133 0.482 -6.734 1 97.94 252 ILE B O 1
ATOM 5269 N N . LYS B 1 253 ? -7.969 0.043 -7.816 1 96.69 253 LYS B N 1
ATOM 5270 C CA . LYS B 1 253 ? -7.598 -1.334 -8.133 1 96.69 253 LYS B CA 1
ATOM 5271 C C . LYS B 1 253 ? -6.406 -1.378 -9.086 1 96.69 253 LYS B C 1
ATOM 5273 O O . LYS B 1 253 ? -5.582 -2.291 -9.008 1 96.69 253 LYS B O 1
ATOM 5278 N N . SER B 1 254 ? -6.293 -0.417 -9.938 1 94.31 254 SER B N 1
ATOM 5279 C CA . SER B 1 254 ? -5.273 -0.412 -10.984 1 94.31 254 SER B CA 1
ATOM 5280 C C . SER B 1 254 ? -3.871 -0.409 -10.383 1 94.31 254 SER B C 1
ATOM 5282 O O . SER B 1 254 ? -2.914 -0.839 -11.031 1 94.31 254 SER B O 1
ATOM 5284 N N . PHE B 1 255 ? -3.76 -0.041 -9.133 1 94.31 255 PHE B N 1
ATOM 5285 C CA . PHE B 1 255 ? -2.463 -0.049 -8.469 1 94.31 255 PHE B CA 1
ATOM 5286 C C . PHE B 1 255 ? -2.504 -0.914 -7.215 1 94.31 255 PHE B C 1
ATOM 5288 O O . PHE B 1 255 ? -1.684 -0.745 -6.309 1 94.31 255 PHE B O 1
ATOM 5295 N N . HIS B 1 256 ? -3.539 -1.693 -7.125 1 94.62 256 HIS B N 1
ATOM 5296 C CA . HIS B 1 256 ? -3.709 -2.691 -6.074 1 94.62 256 HIS B CA 1
ATOM 5297 C C . HIS B 1 256 ? -3.779 -2.039 -4.699 1 94.62 256 HIS B C 1
ATOM 5299 O O . HIS B 1 256 ? -3.305 -2.607 -3.713 1 94.62 256 HIS B O 1
ATOM 5305 N N . LEU B 1 257 ? -4.336 -0.875 -4.684 1 97.31 257 LEU B N 1
ATOM 5306 C CA . LEU B 1 257 ? -4.512 -0.134 -3.439 1 97.31 257 LEU B CA 1
ATOM 5307 C C . LEU B 1 257 ? -5.73 -0.637 -2.674 1 97.31 257 LEU B C 1
ATOM 5309 O O . LEU B 1 257 ? -5.922 -0.293 -1.505 1 97.31 257 LEU B O 1
ATOM 5313 N N . ASN B 1 258 ? -6.527 -1.49 -3.271 1 97.69 258 ASN B N 1
ATOM 5314 C CA . ASN B 1 258 ? -7.758 -1.99 -2.672 1 97.69 258 ASN B CA 1
ATOM 5315 C C . ASN B 1 258 ? -7.5 -3.217 -1.801 1 97.69 258 ASN B C 1
ATOM 5317 O O . ASN B 1 258 ? -8.438 -3.791 -1.237 1 97.69 258 ASN B O 1
ATOM 5321 N N . GLU B 1 259 ? -6.273 -3.656 -1.65 1 96.44 259 GLU B N 1
ATOM 5322 C CA . GLU B 1 259 ? -5.918 -4.82 -0.846 1 96.44 259 GLU B CA 1
ATOM 5323 C C . GLU B 1 259 ? -5.402 -4.406 0.528 1 96.44 259 GLU B C 1
ATOM 5325 O O . GLU B 1 259 ? -4.406 -3.688 0.631 1 96.44 259 GLU B O 1
ATOM 5330 N N . ALA B 1 260 ? -6.023 -4.941 1.533 1 97.19 260 ALA B N 1
ATOM 5331 C CA . ALA B 1 260 ? -5.648 -4.59 2.9 1 97.19 260 ALA B CA 1
ATOM 5332 C C . ALA B 1 260 ? -4.465 -5.43 3.377 1 97.19 260 ALA B C 1
ATOM 5334 O O . ALA B 1 260 ? -4.395 -6.629 3.094 1 97.19 260 ALA B O 1
ATOM 5335 N N . ASN B 1 261 ? -3.502 -4.738 4.027 1 97.69 261 ASN B N 1
ATOM 5336 C CA . ASN B 1 261 ? -2.535 -5.527 4.781 1 97.69 261 ASN B CA 1
ATOM 5337 C C . ASN B 1 261 ? -3.162 -6.141 6.031 1 97.69 261 ASN B C 1
ATOM 5339 O O . ASN B 1 261 ? -4.273 -5.773 6.414 1 97.69 261 ASN B O 1
ATOM 5343 N N . SER B 1 262 ? -2.43 -6.91 6.758 1 97.81 262 SER B N 1
ATOM 5344 C CA . SER B 1 262 ? -2.986 -7.801 7.77 1 97.81 262 SER B CA 1
ATOM 5345 C C . SER B 1 262 ? -3.445 -7.027 9 1 97.81 262 SER B C 1
ATOM 5347 O O . SER B 1 262 ? -4.223 -7.535 9.812 1 97.81 262 SER B O 1
ATOM 5349 N N . LEU B 1 263 ? -3 -5.785 9.164 1 98.25 263 LEU B N 1
ATOM 5350 C CA . LEU B 1 263 ? -3.371 -5.047 10.359 1 98.25 263 LEU B CA 1
ATOM 5351 C C . LEU B 1 263 ? -4.484 -4.047 10.062 1 98.25 263 LEU B C 1
ATOM 5353 O O . LEU B 1 263 ? -5.113 -3.518 10.984 1 98.25 263 LEU B O 1
ATOM 5357 N N . ALA B 1 264 ? -4.758 -3.76 8.828 1 98.38 264 ALA B N 1
ATOM 5358 C CA . ALA B 1 264 ? -5.602 -2.641 8.414 1 98.38 264 ALA B CA 1
ATOM 5359 C C . ALA B 1 264 ? -7.02 -2.791 8.953 1 98.38 264 ALA B C 1
ATOM 5361 O O . ALA B 1 264 ? -7.555 -1.865 9.57 1 98.38 264 ALA B O 1
ATOM 5362 N N . VAL B 1 265 ? -7.609 -3.965 8.797 1 98.5 265 VAL B N 1
ATOM 5363 C CA . VAL B 1 265 ? -9.016 -4.184 9.109 1 98.5 265 VAL B CA 1
ATOM 5364 C C . VAL B 1 265 ? -9.211 -4.18 10.625 1 98.5 265 VAL B C 1
ATOM 5366 O O . VAL B 1 265 ? -10 -3.391 11.156 1 98.5 265 VAL B O 1
ATOM 5369 N N . PRO B 1 266 ? -8.43 -4.977 11.375 1 98.44 266 PRO B N 1
ATOM 5370 C CA . PRO B 1 266 ? -8.68 -4.984 12.82 1 98.44 266 PRO B CA 1
ATOM 5371 C C . PRO B 1 266 ? -8.336 -3.654 13.484 1 98.44 266 PRO B C 1
ATOM 5373 O O . PRO B 1 266 ? -9.016 -3.236 14.422 1 98.44 266 PRO B O 1
ATOM 5376 N N . ALA B 1 267 ? -7.324 -2.969 13.031 1 98.75 267 ALA B N 1
ATOM 5377 C CA . ALA B 1 267 ? -6.961 -1.677 13.609 1 98.75 267 ALA B CA 1
ATOM 5378 C C . ALA B 1 267 ? -8.07 -0.65 13.406 1 98.75 267 ALA B C 1
ATOM 5380 O O . ALA B 1 267 ? -8.414 0.096 14.32 1 98.75 267 ALA B O 1
ATOM 5381 N N . THR B 1 268 ? -8.594 -0.611 12.195 1 98.75 268 THR B N 1
ATOM 5382 C CA . THR B 1 268 ? -9.641 0.355 11.859 1 98.75 268 THR B CA 1
ATOM 5383 C C . THR B 1 268 ? -10.898 0.098 12.68 1 98.75 268 THR B C 1
ATOM 5385 O O . THR B 1 268 ? -11.477 1.026 13.25 1 98.75 268 THR B O 1
ATOM 5388 N N . ILE B 1 269 ? -11.305 -1.171 12.742 1 98.81 269 ILE B N 1
ATOM 5389 C CA . ILE B 1 269 ? -12.508 -1.522 13.492 1 98.81 269 ILE B CA 1
ATOM 5390 C C . ILE B 1 269 ? -12.32 -1.15 14.961 1 98.81 269 ILE B C 1
ATOM 5392 O O . ILE B 1 269 ? -13.188 -0.51 15.562 1 98.81 269 ILE B O 1
ATOM 5396 N N . ALA B 1 270 ? -11.18 -1.502 15.539 1 98.81 270 ALA B N 1
ATOM 5397 C CA . ALA B 1 270 ? -10.914 -1.211 16.953 1 98.81 270 ALA B CA 1
ATOM 5398 C C . ALA B 1 270 ? -10.891 0.293 17.203 1 98.81 270 ALA B C 1
ATOM 5400 O O . ALA B 1 270 ? -11.422 0.768 18.203 1 98.81 270 ALA B O 1
ATOM 5401 N N . ALA B 1 271 ? -10.273 1.051 16.312 1 98.75 271 ALA B N 1
ATOM 5402 C CA . ALA B 1 271 ? -10.203 2.502 16.453 1 98.75 271 ALA B CA 1
ATOM 5403 C C . ALA B 1 271 ? -11.594 3.121 16.5 1 98.75 271 ALA B C 1
ATOM 5405 O O . ALA B 1 271 ? -11.914 3.891 17.406 1 98.75 271 ALA B O 1
ATOM 5406 N N . TYR B 1 272 ? -12.453 2.74 15.602 1 98.69 272 TYR B N 1
ATOM 5407 C CA . TYR B 1 272 ? -13.742 3.402 15.414 1 98.69 272 TYR B CA 1
ATOM 5408 C C . TYR B 1 272 ? -14.781 2.854 16.391 1 98.69 272 TYR B C 1
ATOM 5410 O O . TYR B 1 272 ? -15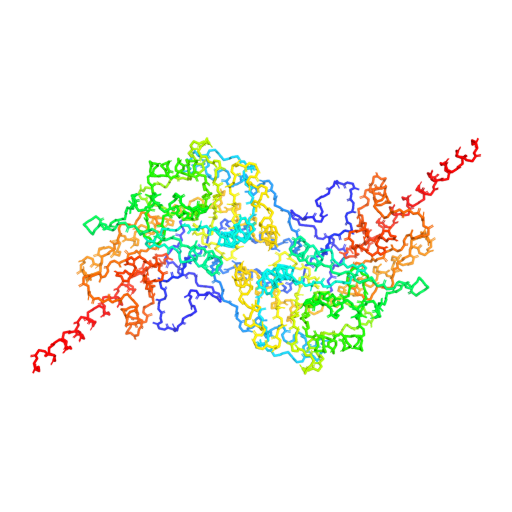.805 3.5 16.641 1 98.69 272 TYR B O 1
ATOM 5418 N N . THR B 1 273 ? -14.539 1.688 16.938 1 98.62 273 THR B N 1
ATOM 5419 C CA . THR B 1 273 ? -15.555 1.108 17.812 1 98.62 273 THR B CA 1
ATOM 5420 C C . THR B 1 273 ? -15.148 1.224 19.266 1 98.62 273 THR B C 1
ATOM 5422 O O . THR B 1 273 ? -16 1.276 20.156 1 98.62 273 THR B O 1
ATOM 5425 N N . GLU B 1 274 ? -13.852 1.295 19.531 1 98.25 274 GLU B N 1
ATOM 5426 C CA . GLU B 1 274 ? -13.406 1.213 20.922 1 98.25 274 GLU B CA 1
ATOM 5427 C C . GLU B 1 274 ? -12.461 2.361 21.266 1 98.25 274 GLU B C 1
ATOM 5429 O O . GLU B 1 274 ? -12.062 2.521 22.422 1 98.25 274 GLU B O 1
ATOM 5434 N N . GLY B 1 275 ? -12.109 3.186 20.328 1 97.88 275 GLY B N 1
ATOM 5435 C CA . GLY B 1 275 ? -11.055 4.164 20.531 1 97.88 275 GLY B CA 1
ATOM 5436 C C . GLY B 1 275 ? -11.57 5.52 20.969 1 97.88 275 GLY B C 1
ATOM 5437 O O . GLY B 1 275 ? -10.789 6.453 21.172 1 97.88 275 GLY B O 1
ATOM 5438 N N . ARG B 1 276 ? -12.883 5.68 21.266 1 97.88 276 ARG B N 1
ATOM 5439 C CA . ARG B 1 276 ? -13.484 6.992 21.469 1 97.88 276 ARG B CA 1
ATOM 5440 C C . ARG B 1 276 ? -12.922 7.672 22.703 1 97.88 276 ARG B C 1
ATOM 5442 O O . ARG B 1 276 ? -12.562 8.852 22.672 1 97.88 276 ARG B O 1
ATOM 5449 N N . VAL B 1 277 ? -12.859 7.023 23.844 1 98.31 277 VAL B N 1
ATOM 5450 C CA . VAL B 1 277 ? -12.406 7.617 25.094 1 98.31 277 VAL B CA 1
ATOM 5451 C C . VAL B 1 277 ? -10.953 8.07 24.953 1 98.31 277 VAL B C 1
ATOM 5453 O O . VAL B 1 277 ? -10.586 9.156 25.406 1 98.31 277 VAL B O 1
ATOM 5456 N N . TRP B 1 278 ? -10.133 7.227 24.359 1 98.5 278 TRP B N 1
ATOM 5457 C CA . TRP B 1 278 ? -8.734 7.578 24.109 1 98.5 278 TRP B CA 1
ATOM 5458 C C . TRP B 1 278 ? -8.641 8.867 23.297 1 98.5 278 TRP B C 1
ATOM 5460 O O . TRP B 1 278 ? -7.855 9.758 23.641 1 98.5 278 TRP B O 1
ATOM 5470 N N . LEU B 1 279 ? -9.438 8.977 22.25 1 98.38 279 LEU B N 1
ATOM 5471 C CA . LEU B 1 279 ? -9.414 10.133 21.359 1 98.38 279 LEU B CA 1
ATOM 5472 C C . LEU B 1 279 ? -9.844 11.398 22.109 1 98.38 279 LEU B C 1
ATOM 5474 O O . LEU B 1 279 ? -9.242 12.461 21.922 1 98.38 279 LEU B O 1
ATOM 5478 N N . GLU B 1 280 ? -10.867 11.297 22.891 1 97.81 280 GLU B N 1
ATOM 5479 C CA . GLU B 1 280 ? -11.352 12.453 23.625 1 97.81 280 GLU B CA 1
ATOM 5480 C C . GLU B 1 280 ? -10.297 12.953 24.609 1 97.81 280 GLU B C 1
ATOM 5482 O O . GLU B 1 280 ? -10.086 14.156 24.75 1 97.81 280 GLU B O 1
ATOM 5487 N N . GLU B 1 281 ? -9.68 12.055 25.281 1 98.31 281 GLU B N 1
ATOM 5488 C CA . GLU B 1 281 ? -8.625 12.445 26.203 1 98.31 281 GLU B CA 1
ATOM 5489 C C . GLU B 1 281 ? -7.426 13.031 25.453 1 98.31 281 GLU B C 1
ATOM 5491 O O . GLU B 1 281 ? -6.77 13.953 25.938 1 98.31 281 GLU B O 1
ATOM 5496 N N . LEU B 1 282 ? -7.117 12.422 24.328 1 98.19 282 LEU B N 1
ATOM 5497 C CA . LEU B 1 282 ? -6.062 12.977 23.484 1 98.19 282 LEU B CA 1
ATOM 5498 C C . LEU B 1 282 ? -6.363 14.422 23.125 1 98.19 282 LEU B C 1
ATOM 5500 O O . LEU B 1 282 ? -5.492 15.289 23.234 1 98.19 282 LEU B O 1
ATOM 5504 N N . LYS B 1 283 ? -7.57 14.703 22.672 1 97.94 283 LYS B N 1
ATOM 5505 C CA . LYS B 1 283 ? -7.953 16.047 22.266 1 97.94 283 LYS B CA 1
ATOM 5506 C C . LYS B 1 283 ? -7.828 17.031 23.438 1 97.94 283 LYS B C 1
ATOM 5508 O O . LYS B 1 283 ? -7.406 18.172 23.25 1 97.94 283 LYS B O 1
ATOM 5513 N N . ASP B 1 284 ? -8.211 16.562 24.594 1 97.94 284 ASP B N 1
ATOM 5514 C CA . ASP B 1 284 ? -8.055 17.391 25.797 1 97.94 284 ASP B CA 1
ATOM 5515 C C . ASP B 1 284 ? -6.59 17.734 26.031 1 97.94 284 ASP B C 1
ATOM 5517 O O . ASP B 1 284 ? -6.254 18.891 26.328 1 97.94 284 ASP B O 1
ATOM 5521 N N . TYR B 1 285 ? -5.789 16.734 25.922 1 98.12 285 TYR B N 1
ATOM 5522 C CA . TYR B 1 285 ? -4.355 16.922 26.125 1 98.12 285 TYR B CA 1
ATOM 5523 C C . TYR B 1 285 ? -3.775 17.875 25.094 1 98.12 285 TYR B C 1
ATOM 5525 O O . TYR B 1 285 ? -2.986 18.766 25.438 1 98.12 285 TYR B O 1
ATOM 5533 N N . LEU B 1 286 ? -4.16 17.703 23.844 1 98.06 286 LEU B N 1
ATOM 5534 C CA . LEU B 1 286 ? -3.699 18.578 22.766 1 98.06 286 LEU B CA 1
ATOM 5535 C C . LEU B 1 286 ? -4.152 20.016 23 1 98.06 286 LEU B C 1
ATOM 5537 O O . LEU B 1 286 ? -3.406 20.953 22.719 1 98.06 286 LEU B O 1
ATOM 5541 N N . ARG B 1 287 ? -5.352 20.188 23.453 1 97.25 287 ARG B N 1
ATOM 5542 C CA . ARG B 1 287 ? -5.867 21.516 23.766 1 97.25 287 ARG B CA 1
ATOM 5543 C C . ARG B 1 287 ? -5.027 22.188 24.844 1 97.25 287 ARG B C 1
ATOM 5545 O O . ARG B 1 287 ? -4.738 23.375 24.766 1 97.25 287 ARG B O 1
ATOM 5552 N N . GLU B 1 288 ? -4.68 21.438 25.797 1 97.38 288 GLU B N 1
ATOM 5553 C CA . GLU B 1 288 ? -3.834 21.969 26.875 1 97.38 288 GLU B CA 1
ATOM 5554 C C . GLU B 1 288 ? -2.465 22.375 26.344 1 97.38 288 GLU B C 1
ATOM 5556 O O . GLU B 1 288 ? -1.929 23.422 26.734 1 97.38 288 GLU B O 1
ATOM 5561 N N . ASN B 1 289 ? -1.901 21.516 25.531 1 97.94 289 ASN B N 1
ATOM 5562 C CA . ASN B 1 289 ? -0.638 21.875 24.891 1 97.94 289 ASN B CA 1
ATOM 5563 C C . ASN B 1 289 ? -0.756 23.156 24.094 1 97.94 289 ASN B C 1
ATOM 5565 O O . ASN B 1 289 ? 0.112 24.031 24.188 1 97.94 289 ASN B O 1
ATOM 5569 N N . ARG B 1 290 ? -1.791 23.266 23.328 1 97.62 290 ARG B N 1
ATOM 5570 C CA . ARG B 1 290 ? -2.035 24.453 22.516 1 97.62 290 ARG B CA 1
ATOM 5571 C C . ARG B 1 290 ? -2.125 25.703 23.391 1 97.62 290 ARG B C 1
ATOM 5573 O O . ARG B 1 290 ? -1.509 26.719 23.078 1 97.62 290 ARG B O 1
ATOM 5580 N N . ASN B 1 291 ? -2.855 25.594 24.484 1 97.31 291 ASN B N 1
ATOM 5581 C CA . ASN B 1 291 ? -3.012 26.719 25.406 1 97.31 291 ASN B CA 1
ATOM 5582 C C . ASN B 1 291 ? -1.682 27.109 26.031 1 97.31 291 ASN B C 1
ATOM 5584 O O . ASN B 1 291 ? -1.388 28.297 26.188 1 97.31 291 ASN B O 1
ATOM 5588 N N . PHE B 1 292 ? -0.993 26.141 26.422 1 98.06 292 PHE B N 1
ATOM 5589 C CA . PHE B 1 292 ? 0.318 26.375 27.016 1 98.06 292 PHE B CA 1
ATOM 5590 C C . PHE B 1 292 ? 1.229 27.109 26.031 1 98.06 292 PHE B C 1
ATOM 5592 O O . PHE B 1 292 ? 1.903 28.062 26.406 1 98.06 292 PHE B O 1
ATOM 5599 N N . ILE B 1 293 ? 1.246 26.656 24.812 1 98.5 293 ILE B N 1
ATOM 5600 C CA . ILE B 1 293 ? 2.082 27.25 23.766 1 98.5 293 ILE B CA 1
ATOM 5601 C C . ILE B 1 293 ? 1.676 28.703 23.547 1 98.5 293 ILE B C 1
ATOM 5603 O O . ILE B 1 293 ? 2.533 29.594 23.453 1 98.5 293 ILE B O 1
ATOM 5607 N N . GLU B 1 294 ? 0.423 28.938 23.438 1 97.38 294 GLU B N 1
ATOM 5608 C CA . GLU B 1 294 ? -0.076 30.297 23.203 1 97.38 294 GLU B CA 1
ATOM 5609 C C . GLU B 1 294 ? 0.36 31.234 24.312 1 97.38 294 GLU B C 1
ATOM 5611 O O . GLU B 1 294 ? 0.823 32.344 24.031 1 97.38 294 GLU B O 1
ATOM 5616 N N . ARG B 1 295 ? 0.222 30.828 25.516 1 97.88 295 ARG B N 1
ATOM 5617 C CA . ARG B 1 295 ? 0.605 31.656 26.656 1 97.88 295 ARG B CA 1
ATOM 5618 C C . ARG B 1 295 ? 2.109 31.906 26.672 1 97.88 295 ARG B C 1
ATOM 5620 O O . ARG B 1 295 ? 2.557 33.031 26.891 1 97.88 295 ARG B O 1
ATOM 5627 N N . PHE B 1 296 ? 2.816 30.875 26.453 1 98.44 296 PHE B N 1
ATOM 5628 C CA . PHE B 1 296 ? 4.27 30.984 26.469 1 98.44 296 PHE B CA 1
ATOM 5629 C C . PHE B 1 296 ? 4.742 31.969 25.406 1 98.44 296 PHE B C 1
ATOM 5631 O O . PHE B 1 296 ? 5.582 32.844 25.672 1 98.44 296 PHE B O 1
ATOM 5638 N N . LEU B 1 297 ? 4.25 31.828 24.203 1 98.25 297 LEU B N 1
ATOM 5639 C CA . LEU B 1 297 ? 4.68 32.688 23.094 1 98.25 297 LEU B CA 1
ATOM 5640 C C . LEU B 1 297 ? 4.297 34.125 23.344 1 98.25 297 LEU B C 1
ATOM 5642 O O . LEU B 1 297 ? 5.078 35.031 23.062 1 98.25 297 LEU B O 1
ATOM 5646 N N . GLU B 1 298 ? 3.117 34.344 23.844 1 97.19 298 GLU B N 1
ATOM 5647 C CA . GLU B 1 298 ? 2.648 35.688 24.125 1 97.19 298 GLU B CA 1
ATOM 5648 C C . GLU B 1 298 ? 3.59 36.438 25.078 1 97.19 298 GLU B C 1
ATOM 5650 O O . GLU B 1 298 ? 3.881 37.594 24.906 1 97.19 298 GLU B O 1
ATOM 5655 N N . HIS B 1 299 ? 4.156 35.719 25.969 1 97.44 299 HIS B N 1
ATOM 5656 C CA . HIS B 1 299 ? 4.945 36.344 27.016 1 97.44 299 HIS B CA 1
ATOM 5657 C C . HIS B 1 299 ? 6.43 36.344 26.672 1 97.44 299 HIS B C 1
ATOM 5659 O O . HIS B 1 299 ? 7.148 37.281 27.016 1 97.44 299 HIS B O 1
ATOM 5665 N N . ASN B 1 300 ? 6.844 35.312 26.016 1 97.38 300 ASN B N 1
ATOM 5666 C CA . ASN B 1 300 ? 8.281 35.125 25.922 1 97.38 300 ASN B CA 1
ATOM 5667 C C . ASN B 1 300 ? 8.789 35.312 24.5 1 97.38 300 ASN B C 1
ATOM 5669 O O . ASN B 1 300 ? 9.969 35.594 24.281 1 97.38 300 ASN B O 1
ATOM 5673 N N . VAL B 1 301 ? 7.879 35.094 23.531 1 97.88 301 VAL B N 1
ATOM 5674 C CA . VAL B 1 301 ? 8.281 35.219 22.125 1 97.88 301 VAL B CA 1
ATOM 5675 C C . VAL B 1 301 ? 7.176 35.938 21.344 1 97.88 301 VAL B C 1
ATOM 5677 O O . VAL B 1 301 ? 6.656 35.375 20.359 1 97.88 301 VAL B O 1
ATOM 5680 N N . PRO B 1 302 ? 6.938 37.156 21.625 1 96.5 302 PRO B N 1
ATOM 5681 C CA . PRO B 1 302 ? 5.766 37.844 21.062 1 96.5 302 PRO B CA 1
ATOM 5682 C C . PRO B 1 302 ? 5.844 38.031 19.547 1 96.5 302 PRO B C 1
ATOM 5684 O O . PRO B 1 302 ? 4.828 38.281 18.906 1 96.5 302 PRO B O 1
ATOM 5687 N N . ASP B 1 303 ? 7.031 37.844 18.938 1 96.62 303 ASP B N 1
ATOM 5688 C CA . ASP B 1 303 ? 7.215 37.969 17.5 1 96.62 303 ASP B CA 1
ATOM 5689 C C . ASP B 1 303 ? 6.645 36.75 16.766 1 96.62 303 ASP B C 1
ATOM 5691 O O . ASP B 1 303 ? 6.469 36.781 15.547 1 96.62 303 ASP B O 1
ATOM 5695 N N . VAL B 1 304 ? 6.363 35.719 17.5 1 97.94 304 VAL B N 1
ATOM 5696 C CA . VAL B 1 304 ? 5.785 34.5 16.938 1 97.94 304 VAL B CA 1
ATOM 5697 C C . VAL B 1 304 ? 4.352 34.344 17.438 1 97.94 304 VAL B C 1
ATOM 5699 O O . VAL B 1 304 ? 4.117 34.188 18.641 1 97.94 304 VAL B O 1
ATOM 5702 N N . LYS B 1 305 ? 3.432 34.344 16.5 1 97.44 305 LYS B N 1
ATOM 5703 C CA . LYS B 1 305 ? 2.021 34.281 16.875 1 97.44 305 LYS B CA 1
ATOM 5704 C C . LYS B 1 305 ? 1.323 33.094 16.234 1 97.44 305 LYS B C 1
ATOM 5706 O O . LYS B 1 305 ? 1.268 33 15.008 1 97.44 305 LYS B O 1
ATOM 5711 N N . PRO B 1 306 ? 0.771 32.188 17.047 1 96.94 306 PRO B N 1
ATOM 5712 C CA . PRO B 1 306 ? -0.004 31.109 16.453 1 96.94 306 PRO B CA 1
ATOM 5713 C C . PRO B 1 306 ? -1.295 31.578 15.797 1 96.94 306 PRO B C 1
ATOM 5715 O O . PRO B 1 306 ? -1.974 32.469 16.328 1 96.94 306 PRO B O 1
ATOM 5718 N N . SER B 1 307 ? -1.573 31.016 14.602 1 94.19 307 SER B N 1
ATOM 5719 C CA . SER B 1 307 ? -2.891 31.219 14.016 1 94.19 307 SER B CA 1
ATOM 5720 C C . SER B 1 307 ? -3.977 30.516 14.812 1 94.19 307 SER B C 1
ATOM 5722 O O . SER B 1 307 ? -3.676 29.703 15.695 1 94.19 307 SER B O 1
ATOM 5724 N N . LEU B 1 308 ? -5.234 30.969 14.531 1 90.94 308 LEU B N 1
ATOM 5725 C CA . LEU B 1 308 ? -6.355 30.25 15.125 1 90.94 308 LEU B CA 1
ATOM 5726 C C . LEU B 1 308 ? -6.359 28.781 14.695 1 90.94 308 LEU B C 1
ATOM 5728 O O . LEU B 1 308 ? -6.488 28.484 13.508 1 90.94 308 LEU B O 1
ATOM 5732 N N . ASN B 1 309 ? -6.07 27.969 15.586 1 92.5 309 ASN B N 1
ATOM 5733 C CA . ASN B 1 309 ? -5.996 26.531 15.328 1 92.5 309 ASN B CA 1
ATOM 5734 C C . ASN B 1 309 ? -7.266 25.812 15.789 1 92.5 309 ASN B C 1
ATOM 5736 O O . ASN B 1 309 ? -7.383 25.438 16.953 1 92.5 309 ASN B O 1
ATOM 5740 N N . GLU B 1 310 ? -8.117 25.5 14.812 1 96.62 310 GLU B N 1
ATOM 5741 C CA . GLU B 1 310 ? -9.391 24.875 15.141 1 96.62 310 GLU B CA 1
ATOM 5742 C C . GLU B 1 310 ? -9.305 23.359 15.016 1 96.62 310 GLU B C 1
ATOM 5744 O O . GLU B 1 310 ? -10.109 22.625 15.609 1 96.62 310 GLU B O 1
ATOM 5749 N N . ALA B 1 311 ? -8.352 22.906 14.242 1 97.31 311 ALA B N 1
ATOM 5750 C CA . ALA B 1 311 ? -8.281 21.484 13.961 1 97.31 311 ALA B CA 1
ATOM 5751 C C . ALA B 1 311 ? -6.836 21.031 13.75 1 97.31 311 ALA B C 1
ATOM 5753 O O . ALA B 1 311 ? -5.949 21.859 13.531 1 97.31 311 ALA B O 1
ATOM 5754 N N . SER B 1 312 ? -6.637 19.734 13.891 1 96.56 312 SER B N 1
ATOM 5755 C CA . SER B 1 312 ? -5.355 19.047 13.711 1 96.56 312 SER B CA 1
ATOM 5756 C C . SER B 1 312 ? -4.406 19.344 14.859 1 96.56 312 SER B C 1
ATOM 5758 O O . SER B 1 312 ? -4.723 20.141 15.75 1 96.56 312 SER B O 1
ATOM 5760 N N . TYR B 1 313 ? -3.342 18.703 14.922 1 97.94 313 TYR B N 1
ATOM 5761 C CA . TYR B 1 313 ? -2.334 18.922 15.961 1 97.94 313 TYR B CA 1
ATOM 5762 C C . TYR B 1 313 ? -1.135 19.672 15.398 1 97.94 313 TYR B C 1
ATOM 5764 O O . TYR B 1 313 ? -0.043 19.625 15.969 1 97.94 313 TYR B O 1
ATOM 5772 N N . PHE B 1 314 ? -1.329 20.344 14.219 1 97.94 314 PHE B N 1
ATOM 5773 C CA . PHE B 1 314 ? -0.321 21.234 13.648 1 97.94 314 PHE B CA 1
ATOM 5774 C C . PHE B 1 314 ? -0.632 22.688 13.984 1 97.94 314 PHE B C 1
ATOM 5776 O O . PHE B 1 314 ? -1.704 23.188 13.648 1 97.94 314 PHE B O 1
ATOM 5783 N N . LEU B 1 315 ? 0.304 23.297 14.633 1 98 315 LEU B N 1
ATOM 5784 C CA . LEU B 1 315 ? 0.167 24.734 14.867 1 98 315 LEU B CA 1
ATOM 5785 C C . LEU B 1 315 ? 0.855 25.531 13.773 1 98 315 LEU B C 1
ATOM 5787 O O . LEU B 1 315 ? 1.954 25.188 13.336 1 98 315 LEU B O 1
ATOM 5791 N N . TRP B 1 316 ? 0.186 26.5 13.273 1 98.12 316 TRP B N 1
ATOM 5792 C CA . TRP B 1 316 ? 0.635 27.406 12.227 1 98.12 316 TRP B CA 1
ATOM 5793 C C . TRP B 1 316 ? 1.065 28.75 12.82 1 98.12 316 TRP B C 1
ATOM 5795 O O . TRP B 1 316 ? 0.234 29.516 13.32 1 98.12 316 TRP B O 1
ATOM 5805 N N . LEU B 1 317 ? 2.381 29.016 12.805 1 98.44 317 LEU B N 1
ATOM 5806 C CA . LEU B 1 317 ? 2.971 30.109 13.555 1 98.44 317 LEU B CA 1
ATOM 5807 C C . LEU B 1 317 ? 3.359 31.266 12.633 1 98.44 317 LEU B C 1
ATOM 5809 O O . LEU B 1 317 ? 4.246 31.109 11.789 1 98.44 317 LEU B O 1
ATOM 5813 N N . ASP B 1 318 ? 2.766 32.406 12.812 1 98.19 318 ASP B N 1
ATOM 5814 C CA . ASP B 1 318 ? 3.053 33.625 12.047 1 98.19 318 ASP B CA 1
ATOM 5815 C C . ASP B 1 318 ? 4.355 34.281 12.516 1 98.19 318 ASP B C 1
ATOM 5817 O O . ASP B 1 318 ? 4.473 34.688 13.672 1 98.19 318 ASP B O 1
ATOM 5821 N N . ILE B 1 319 ? 5.293 34.375 11.633 1 98.12 319 ILE B N 1
ATOM 5822 C CA . ILE B 1 319 ? 6.578 34.969 11.977 1 98.12 319 ILE B CA 1
ATOM 5823 C C . ILE B 1 319 ? 6.793 36.25 11.164 1 98.12 319 ILE B C 1
ATOM 5825 O O . ILE B 1 319 ? 7.926 36.719 11.016 1 98.12 319 ILE B O 1
ATOM 5829 N N . SER B 1 320 ? 5.789 36.781 10.602 1 96.44 320 SER B N 1
ATOM 5830 C CA . SER B 1 320 ? 5.898 37.906 9.695 1 96.44 320 SER B CA 1
ATOM 5831 C C . SER B 1 320 ? 6.543 39.125 10.383 1 96.44 320 SER B C 1
ATOM 5833 O O . SER B 1 320 ? 7.215 39.938 9.734 1 96.44 320 SER B O 1
ATOM 5835 N N . SER B 1 321 ? 6.426 39.25 11.633 1 94.69 321 SER B N 1
ATOM 5836 C CA . SER B 1 321 ? 6.977 40.375 12.383 1 94.69 321 SER B CA 1
ATOM 5837 C C . SER B 1 321 ? 8.5 40.344 12.414 1 94.69 321 SER B C 1
ATOM 5839 O O . SER B 1 321 ? 9.148 41.344 12.68 1 94.69 321 SER B O 1
ATOM 5841 N N . LEU B 1 322 ? 9.016 39.188 12.156 1 96.06 322 LEU B N 1
ATOM 5842 C CA . LEU B 1 322 ? 10.461 39 12.195 1 96.06 322 LEU B CA 1
ATOM 5843 C C . LEU B 1 322 ? 11.094 39.375 10.859 1 96.06 322 LEU B C 1
ATOM 5845 O O . LEU B 1 322 ? 12.312 39.5 10.758 1 96.06 322 LEU B O 1
ATOM 5849 N N . ASN B 1 323 ? 10.289 39.594 9.805 1 94.31 323 ASN B N 1
ATOM 5850 C CA . ASN B 1 323 ? 10.75 40 8.477 1 94.31 323 ASN B CA 1
ATOM 5851 C C . ASN B 1 323 ? 11.844 39.062 7.965 1 94.31 323 ASN B C 1
ATOM 5853 O O . ASN B 1 323 ? 12.906 39.5 7.547 1 94.31 323 ASN B O 1
ATOM 5857 N N . VAL B 1 324 ? 11.664 37.781 8.133 1 94.94 324 VAL B N 1
ATOM 5858 C CA . VAL B 1 324 ? 12.578 36.75 7.66 1 94.94 324 VAL B CA 1
ATOM 5859 C C . VAL B 1 324 ? 11.789 35.625 6.961 1 94.94 324 VAL B C 1
ATOM 5861 O O . VAL B 1 324 ? 10.617 35.406 7.281 1 94.94 324 VAL B O 1
ATOM 5864 N N . ASP B 1 325 ? 12.438 35 6.055 1 95.38 325 ASP B N 1
ATOM 5865 C CA . ASP B 1 325 ? 11.836 33.844 5.363 1 95.38 325 ASP B CA 1
ATOM 5866 C C . ASP B 1 325 ? 11.797 32.625 6.266 1 95.38 325 ASP B C 1
ATOM 5868 O O . ASP B 1 325 ? 12.758 32.344 6.992 1 95.38 325 ASP B O 1
ATOM 5872 N N . ALA B 1 326 ? 10.711 31.891 6.125 1 98 326 ALA B N 1
ATOM 5873 C CA . ALA B 1 326 ? 10.5 30.734 6.977 1 98 326 ALA B CA 1
ATOM 5874 C C . ALA B 1 326 ? 11.641 29.719 6.82 1 98 326 ALA B C 1
ATOM 5876 O O . ALA B 1 326 ? 12.062 29.094 7.801 1 98 326 ALA B O 1
ATOM 5877 N N . GLN B 1 327 ? 12.094 29.516 5.609 1 98 327 GLN B N 1
ATOM 5878 C CA . GLN B 1 327 ? 13.18 28.562 5.363 1 98 327 GLN B CA 1
ATOM 5879 C C . GLN B 1 327 ? 14.453 29 6.082 1 98 327 GLN B C 1
ATOM 5881 O O . GLN B 1 327 ? 15.133 28.172 6.703 1 98 327 GLN B O 1
ATOM 5886 N N . GLU B 1 328 ? 14.797 30.25 5.957 1 97.31 328 GLU B N 1
ATOM 5887 C CA . GLU B 1 328 ? 15.984 30.797 6.621 1 97.31 328 GLU B CA 1
ATOM 5888 C C . GLU B 1 328 ? 15.883 30.641 8.133 1 97.31 328 GLU B C 1
ATOM 5890 O O . GLU B 1 328 ? 16.828 30.203 8.781 1 97.31 328 GLU B O 1
ATOM 5895 N N . LEU B 1 329 ? 14.758 31.031 8.648 1 97.88 329 LEU B N 1
ATOM 5896 C CA . LEU B 1 329 ? 14.586 30.984 10.094 1 97.88 329 LEU B CA 1
ATOM 5897 C C . LEU B 1 329 ? 14.641 29.547 10.602 1 97.88 329 LEU B C 1
ATOM 5899 O O . LEU B 1 329 ? 15.234 29.281 11.648 1 97.88 329 LEU B O 1
ATOM 5903 N N . THR B 1 330 ? 13.969 28.625 9.93 1 98.38 330 THR B N 1
ATOM 5904 C CA . THR B 1 330 ? 13.969 27.219 10.359 1 98.38 330 THR B CA 1
ATOM 5905 C C . THR B 1 330 ? 15.391 26.672 10.391 1 98.38 330 THR B C 1
ATOM 5907 O O . THR B 1 330 ? 15.766 25.953 11.32 1 98.38 330 THR B O 1
ATOM 5910 N N . LYS B 1 331 ? 16.188 26.969 9.344 1 98.12 331 LYS B N 1
ATOM 5911 C CA . LYS B 1 331 ? 17.578 26.516 9.305 1 98.12 331 LYS B CA 1
ATOM 5912 C C . LYS B 1 331 ? 18.375 27.078 10.484 1 98.12 331 LYS B C 1
ATOM 5914 O O . LYS B 1 331 ? 19.172 26.375 11.094 1 98.12 331 LYS B O 1
ATOM 5919 N N . PHE B 1 332 ? 18.156 28.359 10.711 1 97.75 332 PHE B N 1
ATOM 5920 C CA . PHE B 1 332 ? 18.844 29.016 11.82 1 97.75 332 PHE B CA 1
ATOM 5921 C C . PHE B 1 332 ? 18.469 28.391 13.148 1 97.75 332 PHE B C 1
ATOM 5923 O O . PHE B 1 332 ? 19.328 28.094 13.969 1 97.75 332 PHE B O 1
ATOM 5930 N N . ILE B 1 333 ? 17.172 28.125 13.391 1 98.56 333 ILE B N 1
ATOM 5931 C CA . ILE B 1 333 ? 16.672 27.516 14.617 1 98.56 333 ILE B CA 1
ATOM 5932 C C . ILE B 1 333 ? 17.312 26.156 14.82 1 98.56 333 ILE B C 1
ATOM 5934 O O . ILE B 1 333 ? 17.828 25.859 15.898 1 98.56 333 ILE B O 1
ATOM 5938 N N . ARG B 1 334 ? 17.25 25.344 13.805 1 98.69 334 ARG B N 1
ATOM 5939 C CA . ARG B 1 334 ? 17.812 23.984 13.906 1 98.69 334 ARG B CA 1
ATOM 5940 C C . ARG B 1 334 ? 19.297 24.031 14.219 1 98.69 334 ARG B C 1
ATOM 5942 O O . ARG B 1 334 ? 19.781 23.281 15.07 1 98.69 334 ARG B O 1
ATOM 5949 N N . LYS B 1 335 ? 20.031 24.891 13.523 1 97.81 335 LYS B N 1
ATOM 5950 C CA . LYS B 1 335 ? 21.469 25 13.703 1 97.81 335 LYS B CA 1
ATOM 5951 C C . LYS B 1 335 ? 21.828 25.438 15.125 1 97.81 335 LYS B C 1
ATOM 5953 O O . LYS B 1 335 ? 22.766 24.922 15.719 1 97.81 335 LYS B O 1
ATOM 5958 N N . LYS B 1 336 ? 21.094 26.344 15.672 1 97.38 336 LYS B N 1
ATOM 5959 C CA . LYS B 1 336 ? 21.453 26.969 16.938 1 97.38 336 LYS B CA 1
ATOM 5960 C C . LYS B 1 336 ? 20.938 26.172 18.125 1 97.38 336 LYS B C 1
ATOM 5962 O O . LYS B 1 336 ? 21.531 26.188 19.203 1 97.38 336 LYS B O 1
ATOM 5967 N N . THR B 1 337 ? 19.828 25.5 17.906 1 98.44 337 THR B N 1
ATOM 5968 C CA . THR B 1 337 ? 19.172 24.969 19.094 1 98.44 337 THR B CA 1
ATOM 5969 C C . THR B 1 337 ? 18.844 23.5 18.922 1 98.44 337 THR B C 1
ATOM 5971 O O . THR B 1 337 ? 18.516 22.812 19.891 1 98.44 337 THR B O 1
ATOM 5974 N N . GLY B 1 338 ? 18.844 22.922 17.703 1 98.62 338 GLY B N 1
ATOM 5975 C CA . GLY B 1 338 ? 18.469 21.547 17.438 1 98.62 338 GLY B CA 1
ATOM 5976 C C . GLY B 1 338 ? 16.984 21.344 17.25 1 98.62 338 GLY B C 1
ATOM 5977 O O . GLY B 1 338 ? 16.516 20.266 16.891 1 98.62 338 GLY B O 1
ATOM 5978 N N . LEU B 1 339 ? 16.156 22.391 17.5 1 98.88 339 LEU B N 1
ATOM 5979 C CA . LEU B 1 339 ? 14.719 22.312 17.25 1 98.88 339 LEU B CA 1
ATOM 5980 C C . LEU B 1 339 ? 14.422 22.25 15.758 1 98.88 339 LEU B C 1
ATOM 5982 O O . LEU B 1 339 ? 14.93 23.078 14.992 1 98.88 339 LEU B O 1
ATOM 5986 N N . ILE B 1 340 ? 13.695 21.281 15.32 1 98.81 340 ILE B N 1
ATOM 5987 C CA . ILE B 1 340 ? 13.352 21.125 13.914 1 98.81 340 ILE B CA 1
ATOM 5988 C C . ILE B 1 340 ? 11.875 21.453 13.703 1 98.81 340 ILE B C 1
ATOM 5990 O O . ILE B 1 340 ? 11 20.75 14.234 1 98.81 340 ILE B O 1
ATOM 5994 N N . LEU B 1 341 ? 11.578 22.516 13.047 1 98.75 341 LEU B N 1
ATOM 5995 C CA . LEU B 1 341 ? 10.242 22.938 12.625 1 98.75 341 LEU B CA 1
ATOM 5996 C C . LEU B 1 341 ? 10.102 22.859 11.109 1 98.75 341 LEU B C 1
ATOM 5998 O O . LEU B 1 341 ? 11.102 22.719 10.398 1 98.75 341 LEU B O 1
ATOM 6002 N N . THR B 1 342 ? 8.906 22.922 10.633 1 98.5 342 THR B N 1
ATOM 6003 C CA . THR B 1 342 ? 8.672 22.906 9.195 1 98.5 342 THR B CA 1
ATOM 6004 C C . THR B 1 342 ? 8.484 24.328 8.664 1 98.5 342 THR B C 1
ATOM 6006 O O . THR B 1 342 ? 7.652 25.078 9.172 1 98.5 342 THR B O 1
ATOM 6009 N N . ALA B 1 343 ? 9.312 24.625 7.637 1 98.56 343 ALA B N 1
ATOM 6010 C CA . ALA B 1 343 ? 9.125 25.922 6.965 1 98.56 343 ALA B CA 1
ATOM 6011 C C . ALA B 1 343 ? 7.816 25.938 6.18 1 98.56 343 ALA B C 1
ATOM 6013 O O . 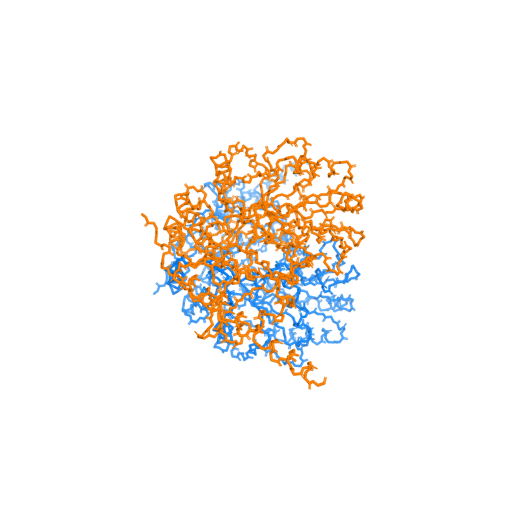ALA B 1 343 ? 7.516 25 5.438 1 98.56 343 ALA B O 1
ATOM 6014 N N . GLY B 1 344 ? 7.055 26.969 6.352 1 98.19 344 GLY B N 1
ATOM 6015 C CA . GLY B 1 344 ? 5.754 27.062 5.715 1 98.19 344 GLY B CA 1
ATOM 6016 C C . GLY B 1 344 ? 5.836 27.156 4.203 1 98.19 344 GLY B C 1
ATOM 6017 O O . GLY B 1 344 ? 4.84 26.969 3.506 1 98.19 344 GLY B O 1
ATOM 6018 N N . ASP B 1 345 ? 7.051 27.438 3.662 1 96.56 345 ASP B N 1
ATOM 6019 C CA . ASP B 1 345 ? 7.277 27.484 2.221 1 96.56 345 ASP B CA 1
ATOM 6020 C C . ASP B 1 345 ? 6.762 26.203 1.551 1 96.56 345 ASP B C 1
ATOM 6022 O O . ASP B 1 345 ? 6.281 26.25 0.417 1 96.56 345 ASP B O 1
ATOM 6026 N N . LYS B 1 346 ? 6.828 25.188 2.248 1 95.94 346 LYS B N 1
ATOM 6027 C CA . LYS B 1 346 ? 6.441 23.875 1.741 1 95.94 346 LYS B CA 1
ATOM 6028 C C . LYS B 1 346 ? 4.961 23.828 1.383 1 95.94 346 LYS B C 1
ATOM 6030 O O . LYS B 1 346 ? 4.535 23.016 0.564 1 95.94 346 LYS B O 1
ATOM 6035 N N . PHE B 1 347 ? 4.172 24.719 1.928 1 97.69 347 PHE B N 1
ATOM 6036 C CA . PHE B 1 347 ? 2.721 24.656 1.797 1 97.69 347 PHE B CA 1
ATOM 6037 C C . PHE B 1 347 ? 2.213 25.766 0.887 1 97.69 347 PHE B C 1
ATOM 6039 O O . PHE B 1 347 ? 1.003 25.938 0.717 1 97.69 347 PHE B O 1
ATOM 6046 N N . ASP B 1 348 ? 3.139 26.609 0.321 1 96.56 348 ASP B N 1
ATOM 6047 C CA . ASP B 1 348 ? 2.855 27.672 -0.651 1 96.56 348 ASP B CA 1
ATOM 6048 C C . ASP B 1 348 ? 2.055 28.797 -0.016 1 96.56 348 ASP B C 1
ATOM 6050 O O . ASP B 1 348 ? 2.158 29.047 1.188 1 96.56 348 ASP B O 1
ATOM 6054 N N . GLY B 1 349 ? 1.462 29.641 -0.827 1 96.19 349 GLY B N 1
ATOM 6055 C CA . GLY B 1 349 ? 0.767 30.797 -0.302 1 96.19 349 GLY B CA 1
ATOM 6056 C C . GLY B 1 349 ? 1.675 31.75 0.464 1 96.19 349 GLY B C 1
ATOM 6057 O O . GLY B 1 349 ? 2.779 32.062 0.012 1 96.19 349 GLY B O 1
ATOM 6058 N N . ASN B 1 350 ? 1.104 32.156 1.589 1 96.94 350 ASN B N 1
ATOM 6059 C CA . ASN B 1 350 ? 1.919 33.031 2.439 1 96.94 350 ASN B CA 1
ATOM 6060 C C . ASN B 1 350 ? 2.775 32.219 3.404 1 96.94 350 ASN B C 1
ATOM 6062 O O . ASN B 1 350 ? 3.195 32.719 4.445 1 96.94 350 ASN B O 1
ATOM 6066 N N . GLY B 1 351 ? 3.027 30.953 3.064 1 97.44 351 GLY B N 1
ATOM 6067 C CA . GLY B 1 351 ? 3.756 30.031 3.918 1 97.44 351 GLY B CA 1
ATOM 6068 C C . GLY B 1 351 ? 5.145 30.516 4.281 1 97.44 351 GLY B C 1
ATOM 6069 O O . GLY B 1 351 ? 5.68 30.156 5.336 1 97.44 351 GLY B O 1
ATOM 6070 N N . LYS B 1 352 ? 5.715 31.391 3.492 1 97.5 352 LYS B N 1
ATOM 6071 C CA . LYS B 1 352 ? 7.059 31.906 3.744 1 97.5 352 LYS B CA 1
ATOM 6072 C C . LYS B 1 352 ? 7.109 32.688 5.047 1 97.5 352 LYS B C 1
ATOM 6074 O O . LYS B 1 352 ? 8.188 32.906 5.605 1 97.5 352 LYS B O 1
ATOM 6079 N N . GLN B 1 353 ? 6 33.094 5.492 1 97.88 353 GLN B N 1
ATOM 6080 C CA . GLN B 1 353 ? 5.934 33.906 6.711 1 97.88 353 GLN B CA 1
ATOM 6081 C C . GLN B 1 353 ? 5.438 33.062 7.891 1 97.88 353 GLN B C 1
ATOM 6083 O O . GLN B 1 353 ? 5.055 33.594 8.922 1 97.88 353 GLN B O 1
ATOM 6088 N N . PHE B 1 354 ? 5.434 31.75 7.699 1 98.5 354 PHE B N 1
ATOM 6089 C CA . PHE B 1 354 ? 4.883 30.906 8.75 1 98.5 354 PHE B CA 1
ATOM 6090 C C . PHE B 1 354 ? 5.789 29.703 9.008 1 98.5 354 PHE B C 1
ATOM 6092 O O . PHE B 1 354 ? 6.559 29.312 8.133 1 98.5 354 PHE B O 1
ATOM 6099 N N . LEU B 1 355 ? 5.727 29.172 10.188 1 98.62 355 LEU B N 1
ATOM 6100 C CA . LEU B 1 355 ? 6.27 27.875 10.578 1 98.62 355 LEU B CA 1
ATOM 6101 C C . LEU B 1 355 ? 5.152 26.922 10.992 1 98.62 355 LEU B C 1
ATOM 6103 O O . LEU B 1 355 ? 4.098 27.359 11.453 1 98.62 355 LEU B O 1
ATOM 6107 N N . ARG B 1 356 ? 5.344 25.672 10.781 1 98.62 356 ARG B N 1
ATOM 6108 C CA . ARG B 1 356 ? 4.422 24.656 11.281 1 98.62 356 ARG B CA 1
ATOM 6109 C C . ARG B 1 356 ? 5.066 23.828 12.391 1 98.62 356 ARG B C 1
ATOM 6111 O O . ARG B 1 356 ? 6.223 23.422 12.273 1 98.62 356 ARG B O 1
ATOM 6118 N N . MET B 1 357 ? 4.344 23.625 13.422 1 98.62 357 MET B N 1
ATOM 6119 C CA . MET B 1 357 ? 4.809 22.859 14.586 1 98.62 357 MET B CA 1
ATOM 6120 C C . MET B 1 357 ? 3.822 21.766 14.945 1 98.62 357 MET B C 1
ATOM 6122 O O . MET B 1 357 ? 2.643 22.031 15.188 1 98.62 357 MET B O 1
ATOM 6126 N N . ASN B 1 358 ? 4.258 20.547 14.969 1 98.44 358 ASN B N 1
ATOM 6127 C CA . ASN B 1 358 ? 3.463 19.438 15.492 1 98.44 358 ASN B CA 1
ATOM 6128 C C . ASN B 1 358 ? 3.449 19.438 17.016 1 98.44 358 ASN B C 1
ATOM 6130 O O . ASN B 1 358 ? 4.5 19.328 17.656 1 98.44 358 ASN B O 1
ATOM 6134 N N . ILE B 1 359 ? 2.275 19.453 17.594 1 98.19 359 ILE B N 1
ATOM 6135 C CA . ILE B 1 359 ? 2.223 19.641 19.047 1 98.19 359 ILE B CA 1
ATOM 6136 C C . ILE B 1 359 ? 1.716 18.359 19.703 1 98.19 359 ILE B C 1
ATOM 6138 O O . ILE B 1 359 ? 1.354 18.359 20.891 1 98.19 359 ILE B O 1
ATOM 6142 N N . ALA B 1 360 ? 1.604 17.234 18.922 1 98.12 360 ALA B N 1
ATOM 6143 C CA . ALA B 1 360 ? 1.154 15.953 19.453 1 98.12 360 ALA B CA 1
ATOM 6144 C C . ALA B 1 360 ? 2.303 15.203 20.109 1 98.12 360 ALA B C 1
ATOM 6146 O O . ALA B 1 360 ? 2.691 14.125 19.672 1 98.12 360 ALA B O 1
ATOM 6147 N N . THR B 1 361 ? 2.811 15.75 21.188 1 98.25 361 THR B N 1
ATOM 6148 C CA . THR B 1 361 ? 3.873 15.211 22.031 1 98.25 361 THR B CA 1
ATOM 6149 C C . THR B 1 361 ? 3.67 15.633 23.484 1 98.25 361 THR B C 1
ATOM 6151 O O . THR B 1 361 ? 2.676 16.281 23.812 1 98.25 361 THR B O 1
ATOM 6154 N N . SER B 1 362 ? 4.551 15.227 24.375 1 98.12 362 SER B N 1
ATOM 6155 C CA . SER B 1 362 ? 4.395 15.523 25.797 1 98.12 362 SER B CA 1
ATOM 6156 C C . SER B 1 362 ? 4.566 17.016 26.062 1 98.12 362 SER B C 1
ATOM 6158 O O . SER B 1 362 ? 5.309 17.703 25.359 1 98.12 362 SER B O 1
ATOM 6160 N N . THR B 1 363 ? 3.902 17.469 27.094 1 98 363 THR B N 1
ATOM 6161 C CA . THR B 1 363 ? 4.016 18.859 27.5 1 98 363 THR B CA 1
ATOM 6162 C C . THR B 1 363 ? 5.469 19.219 27.812 1 98 363 THR B C 1
ATOM 6164 O O . THR B 1 363 ? 5.906 20.344 27.531 1 98 363 THR B O 1
ATOM 6167 N N . ASP B 1 364 ? 6.199 18.266 28.312 1 98 364 ASP B N 1
ATOM 6168 C CA . ASP B 1 364 ? 7.613 18.484 28.609 1 98 364 ASP B CA 1
ATOM 6169 C C . ASP B 1 364 ? 8.398 18.797 27.328 1 98 364 ASP B C 1
ATOM 6171 O O . ASP B 1 364 ? 9.219 19.719 27.312 1 98 364 ASP B O 1
ATOM 6175 N N . LEU B 1 365 ? 8.156 18.031 26.344 1 98 365 LEU B N 1
ATOM 6176 C CA . LEU B 1 365 ? 8.844 18.266 25.078 1 98 365 LEU B CA 1
ATOM 6177 C C . LEU B 1 365 ? 8.375 19.562 24.438 1 98 365 LEU B C 1
ATOM 6179 O O . LEU B 1 365 ? 9.156 20.266 23.797 1 98 365 LEU B O 1
ATOM 6183 N N . ILE B 1 366 ? 7.117 19.906 24.641 1 98.5 366 ILE B N 1
ATOM 6184 C CA . ILE B 1 366 ? 6.605 21.188 24.172 1 98.5 366 ILE B CA 1
ATOM 6185 C C . ILE B 1 366 ? 7.363 22.328 24.844 1 98.5 366 ILE B C 1
ATOM 6187 O O . ILE B 1 366 ? 7.797 23.281 24.172 1 98.5 366 ILE B O 1
ATOM 6191 N N . GLU B 1 367 ? 7.527 22.25 26.094 1 98.44 367 GLU B N 1
ATOM 6192 C CA . GLU B 1 367 ? 8.242 23.281 26.828 1 98.44 367 GLU B CA 1
ATOM 6193 C C . GLU B 1 367 ? 9.688 23.406 26.328 1 98.44 367 GLU B C 1
ATOM 6195 O O . GLU B 1 367 ? 10.188 24.516 26.141 1 98.44 367 GLU B O 1
ATOM 6200 N N . ASP B 1 368 ? 10.312 22.281 26.188 1 98.56 368 ASP B N 1
ATOM 6201 C CA . ASP B 1 368 ? 11.672 22.281 25.641 1 98.56 368 ASP B CA 1
ATOM 6202 C C . ASP B 1 368 ? 11.719 22.969 24.281 1 98.56 368 ASP B C 1
ATOM 6204 O O . ASP B 1 368 ? 12.594 23.797 24.016 1 98.56 368 ASP B O 1
ATOM 6208 N N . ALA B 1 369 ? 10.797 22.609 23.406 1 98.81 369 ALA B N 1
ATOM 6209 C CA . ALA B 1 369 ? 10.727 23.188 22.078 1 98.81 369 ALA B CA 1
ATOM 6210 C C . ALA B 1 369 ? 10.555 24.703 22.141 1 98.81 369 ALA B C 1
ATOM 6212 O O . ALA B 1 369 ? 11.203 25.453 21.391 1 98.81 369 ALA B O 1
ATOM 6213 N N . LEU B 1 370 ? 9.727 25.141 23.047 1 98.75 370 LEU B N 1
ATOM 6214 C CA . LEU B 1 370 ? 9.43 26.562 23.156 1 98.75 370 LEU B CA 1
ATOM 6215 C C . LEU B 1 370 ? 10.633 27.328 23.688 1 98.75 370 LEU B C 1
ATOM 6217 O O . LEU B 1 370 ? 10.898 28.453 23.266 1 98.75 370 LEU B O 1
ATOM 6221 N N . ARG B 1 371 ? 11.336 26.75 24.609 1 98.75 371 ARG B N 1
ATOM 6222 C CA . ARG B 1 371 ? 12.547 27.391 25.109 1 98.75 371 ARG B CA 1
ATOM 6223 C C . ARG B 1 371 ? 13.609 27.5 24.031 1 98.75 371 ARG B C 1
ATOM 6225 O O . ARG B 1 371 ? 14.305 28.516 23.922 1 98.75 371 ARG B O 1
ATOM 6232 N N . ARG B 1 372 ? 13.719 26.469 23.281 1 98.62 372 ARG B N 1
ATOM 6233 C CA . ARG B 1 372 ? 14.633 26.5 22.141 1 98.62 372 ARG B CA 1
ATOM 6234 C C . ARG B 1 372 ? 14.227 27.578 21.141 1 98.62 372 ARG B C 1
ATOM 6236 O O . ARG B 1 372 ? 15.078 28.312 20.625 1 98.62 372 ARG B O 1
ATOM 6243 N N . LEU B 1 373 ? 12.969 27.641 20.859 1 98.69 373 LEU B N 1
ATOM 6244 C CA . LEU B 1 373 ? 12.461 28.641 19.938 1 98.69 373 LEU B CA 1
ATOM 6245 C C . LEU B 1 373 ? 12.75 30.047 20.453 1 98.69 373 LEU B C 1
ATOM 6247 O O . LEU B 1 373 ? 13.188 30.922 19.688 1 98.69 373 LEU B O 1
ATOM 6251 N N . GLN B 1 374 ? 12.508 30.266 21.734 1 98.44 374 GLN B N 1
ATOM 6252 C CA . GLN B 1 374 ? 12.781 31.547 22.375 1 98.44 374 GLN B CA 1
ATOM 6253 C C . GLN B 1 374 ? 14.242 31.953 22.203 1 98.44 374 GLN B C 1
ATOM 6255 O O . GLN B 1 374 ? 14.547 33.062 21.781 1 98.44 374 GLN B O 1
ATOM 6260 N N . ARG B 1 375 ? 15.07 31.031 22.516 1 97.94 375 ARG B N 1
ATOM 6261 C CA . ARG B 1 375 ? 16.5 31.281 22.406 1 97.94 375 ARG B CA 1
ATOM 6262 C C . ARG B 1 375 ? 16.891 31.625 20.969 1 97.94 375 ARG B C 1
ATOM 6264 O O . ARG B 1 375 ? 17.641 32.562 20.734 1 97.94 375 ARG B O 1
ATOM 6271 N N . ALA B 1 376 ? 16.422 30.875 20.047 1 97.81 376 ALA B N 1
ATOM 6272 C CA . ALA B 1 376 ? 16.766 31.094 18.641 1 97.81 376 ALA B CA 1
ATOM 6273 C C . ALA B 1 376 ? 16.281 32.438 18.156 1 97.81 376 ALA B C 1
ATOM 6275 O O . ALA B 1 376 ? 16.984 33.125 17.422 1 97.81 376 ALA B O 1
ATOM 6276 N N . VAL B 1 377 ? 15.078 32.812 18.516 1 97.44 377 VAL B N 1
ATOM 6277 C CA . VAL B 1 377 ? 14.508 34.094 18.062 1 97.44 377 VAL B CA 1
ATOM 6278 C C . VAL B 1 377 ? 15.305 35.25 18.641 1 97.44 377 VAL B C 1
ATOM 6280 O O . VAL B 1 377 ? 15.586 36.219 17.953 1 97.44 377 VAL B O 1
ATOM 6283 N N . VAL B 1 378 ? 15.695 35.156 19.891 1 96.25 378 VAL B N 1
ATOM 6284 C CA . VAL B 1 378 ? 16.5 36.188 20.531 1 96.25 378 VAL B CA 1
ATOM 6285 C C . VAL B 1 378 ? 17.844 36.312 19.797 1 96.25 378 VAL B C 1
ATOM 6287 O O . VAL B 1 378 ? 18.281 37.438 19.5 1 96.25 378 VAL B O 1
ATOM 6290 N N . LEU B 1 379 ? 18.406 35.188 19.547 1 95.75 379 LEU B N 1
ATOM 6291 C CA . LEU B 1 379 ? 19.688 35.188 18.859 1 95.75 379 LEU B CA 1
ATOM 6292 C C . LEU B 1 379 ? 19.547 35.75 17.453 1 95.75 379 LEU B C 1
ATOM 6294 O O . LEU B 1 379 ? 20.438 36.469 16.969 1 95.75 379 LEU B O 1
ATOM 6298 N N . PHE B 1 380 ? 18.516 35.375 16.812 1 95.19 380 PHE B N 1
ATOM 6299 C CA . PHE B 1 380 ? 18.281 35.844 15.438 1 95.19 380 PHE B CA 1
ATOM 6300 C C . PHE B 1 380 ? 18.141 37.344 15.383 1 95.19 380 PHE B C 1
ATOM 6302 O O . PHE B 1 380 ? 18.688 38 14.5 1 95.19 380 PHE B O 1
ATOM 6309 N N . LYS B 1 381 ? 17.422 37.875 16.25 1 93 381 LYS B N 1
ATOM 6310 C CA . LYS B 1 381 ? 17.188 39.312 16.312 1 93 381 LYS B CA 1
ATOM 6311 C C . LYS B 1 381 ? 18.484 40.062 16.625 1 93 381 LYS B C 1
ATOM 6313 O O . LYS B 1 381 ? 18.703 41.188 16.141 1 93 381 LYS B O 1
ATOM 6318 N N . ARG B 1 382 ? 19.312 39.531 17.438 1 87.69 382 ARG B N 1
ATOM 6319 C CA . ARG B 1 382 ? 20.594 40.125 17.766 1 87.69 382 ARG B CA 1
ATOM 6320 C C . ARG B 1 382 ? 21.531 40.125 16.562 1 87.69 382 ARG B C 1
ATOM 6322 O O . ARG B 1 382 ? 22.281 41.062 16.344 1 87.69 382 ARG B O 1
ATOM 6329 N N . LYS B 1 383 ? 21.562 39 15.898 1 79.75 383 LYS B N 1
ATOM 6330 C CA . LYS B 1 383 ? 22.344 38.906 14.672 1 79.75 383 LYS B CA 1
ATOM 6331 C C . LYS B 1 383 ? 21.953 40.031 13.688 1 79.75 383 LYS B C 1
ATOM 6333 O O . LYS B 1 383 ? 22.828 40.625 13.039 1 79.75 383 LYS B O 1
ATOM 6338 N N . ASP B 1 384 ? 20.75 40.281 13.633 1 69.88 384 ASP B N 1
ATOM 6339 C CA . ASP B 1 384 ? 20.219 41.281 12.719 1 69.88 384 ASP B CA 1
ATOM 6340 C C . ASP B 1 384 ? 20.562 42.688 13.188 1 69.88 384 ASP B C 1
ATOM 6342 O O . ASP B 1 384 ? 20.875 43.562 12.383 1 69.88 384 ASP B O 1
ATOM 6346 N N . ASP B 1 385 ? 20.578 42.781 14.461 1 68.81 385 ASP B N 1
ATOM 6347 C CA . ASP B 1 385 ? 20.938 44.062 15.039 1 68.81 385 ASP B CA 1
ATOM 6348 C C . ASP B 1 385 ? 22.422 44.375 14.805 1 68.81 385 ASP B C 1
ATOM 6350 O O . ASP B 1 385 ? 22.781 45.531 14.508 1 68.81 385 ASP B O 1
ATOM 6354 N N . ASP B 1 386 ? 23.094 43.281 15.008 1 68.12 386 ASP B N 1
ATOM 6355 C CA . ASP B 1 386 ? 24.531 43.5 14.82 1 68.12 386 ASP B CA 1
ATOM 6356 C C . ASP B 1 386 ? 24.844 43.781 13.359 1 68.12 386 ASP B C 1
ATOM 6358 O O . ASP B 1 386 ? 25.688 44.656 13.07 1 68.12 386 ASP B O 1
ATOM 6362 N N . LEU B 1 387 ? 24.141 43.125 12.477 1 66.12 387 LEU B N 1
ATOM 6363 C CA . LEU B 1 387 ? 24.359 43.344 11.055 1 66.12 387 LEU B CA 1
ATOM 6364 C C . LEU B 1 387 ? 23.859 44.719 10.641 1 66.12 387 LEU B C 1
ATOM 6366 O O . LEU B 1 387 ? 24.516 45.438 9.875 1 66.12 387 LEU B O 1
ATOM 6370 N N . MET B 1 388 ? 22.703 45.062 11.234 1 56.59 388 MET B N 1
ATOM 6371 C CA . MET B 1 388 ? 22.125 46.375 10.945 1 56.59 388 MET B CA 1
ATOM 6372 C C . MET B 1 388 ? 23.016 47.5 11.492 1 56.59 388 MET B C 1
ATOM 6374 O O . MET B 1 388 ? 23.219 48.5 10.828 1 56.59 388 MET B O 1
ATOM 6378 N N . SER B 1 389 ? 23.547 47.281 12.672 1 62.62 389 SER B N 1
ATOM 6379 C CA . SER B 1 389 ? 24.469 48.25 13.266 1 62.62 389 SER B CA 1
ATOM 6380 C C . SER B 1 389 ? 25.719 48.406 12.43 1 62.62 389 SER B C 1
ATOM 6382 O O . SER B 1 389 ? 26.234 49.531 12.266 1 62.62 389 SER B O 1
ATOM 6384 N N . LEU B 1 390 ? 26.125 47.281 11.883 1 60.47 390 LEU B N 1
ATOM 6385 C CA . LEU B 1 390 ? 27.328 47.312 11.055 1 60.47 390 LEU B CA 1
ATOM 6386 C C . LEU B 1 390 ? 27.062 48.094 9.758 1 60.47 390 LEU B C 1
ATOM 6388 O O . LEU B 1 390 ? 27.953 48.812 9.273 1 60.47 390 LEU B O 1
ATOM 6392 N N . ILE B 1 391 ? 25.891 47.938 9.258 1 59.5 391 ILE B N 1
ATOM 6393 C CA . ILE B 1 391 ? 25.531 48.594 8.008 1 59.5 391 ILE B CA 1
ATOM 6394 C C . ILE B 1 391 ? 25.344 50.094 8.258 1 59.5 391 ILE B C 1
ATOM 6396 O O . ILE B 1 391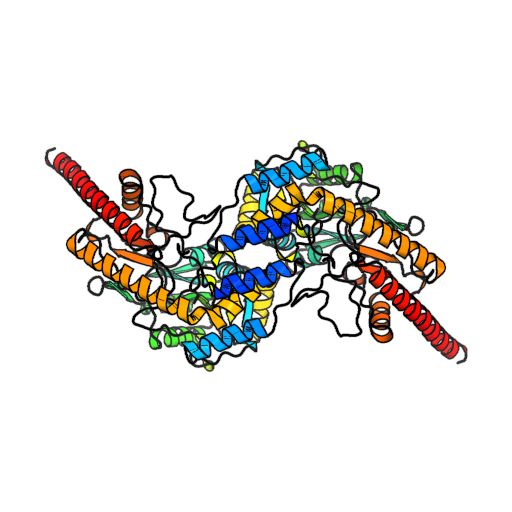 ? 25.766 50.906 7.449 1 59.5 391 ILE B O 1
ATOM 6400 N N . LEU B 1 392 ? 24.781 50.438 9.352 1 58.19 392 LEU B N 1
ATOM 6401 C CA . LEU B 1 392 ? 24.516 51.844 9.672 1 58.19 392 LEU B CA 1
ATOM 6402 C C . LEU B 1 392 ? 25.812 52.531 10.07 1 58.19 392 LEU B C 1
ATOM 6404 O O . LEU B 1 392 ? 25.938 53.75 9.867 1 58.19 392 LEU B O 1
ATOM 6408 N N . ASN B 1 393 ? 26.641 51.938 10.656 1 58.31 393 ASN B N 1
ATOM 6409 C CA . ASN B 1 393 ? 27.906 52.562 11.047 1 58.31 393 ASN B CA 1
ATOM 6410 C C . ASN B 1 393 ? 28.906 52.562 9.898 1 58.31 393 ASN B C 1
ATOM 6412 O O . ASN B 1 393 ? 30.047 53 10.07 1 58.31 393 ASN B O 1
ATOM 6416 N N . LYS B 1 394 ? 28.469 52.031 8.891 1 52.06 394 LYS B N 1
ATOM 6417 C CA . LYS B 1 394 ? 29.281 52.25 7.695 1 52.06 394 LYS B CA 1
ATOM 6418 C C . LYS B 1 394 ? 28.719 53.406 6.863 1 52.06 394 LYS B C 1
ATOM 6420 O O . LYS B 1 394 ? 27.5 53.531 6.695 1 52.06 394 LYS B O 1
#

Organism: Ligilactobacillus salivarius (strain UCC118) (NCBI:txid362948)

Solvent-accessible surface area (backbone atoms only — not comparable to full-atom values): 39822 Å² total; per-residue (Å²): 136,84,70,59,70,48,69,34,79,48,90,52,32,46,64,71,68,61,60,93,72,42,47,69,24,56,56,91,50,49,30,36,60,41,48,66,60,30,52,53,42,48,51,55,53,58,69,43,38,44,31,41,56,51,52,85,54,70,62,46,53,50,24,53,33,50,33,39,32,74,76,64,72,25,86,57,64,62,89,27,54,42,64,30,36,35,62,68,36,40,51,33,30,39,49,67,67,75,45,55,66,84,32,24,36,34,41,57,21,52,18,59,44,64,70,56,52,65,39,51,93,61,30,49,69,46,79,34,55,50,42,73,39,75,91,71,27,40,75,42,79,39,58,72,61,40,52,63,51,48,64,64,23,45,34,37,52,41,55,44,41,28,44,53,57,6,41,61,66,49,68,66,57,53,51,51,53,34,50,48,28,65,74,48,64,22,35,36,41,34,45,28,41,45,43,75,36,38,66,95,49,80,60,68,63,74,83,62,48,65,70,86,51,37,61,47,38,38,35,33,37,37,60,21,60,58,53,35,32,51,10,49,35,44,24,42,38,38,20,71,26,65,70,59,32,54,54,49,50,50,25,33,46,64,49,55,31,54,56,58,39,72,54,25,56,49,39,50,30,28,43,48,70,60,28,60,68,53,43,53,51,46,46,53,52,44,51,49,44,52,51,52,50,52,52,48,26,63,74,68,31,65,56,45,40,69,39,50,64,41,24,53,56,37,42,30,29,37,31,57,79,65,75,53,49,18,59,60,50,35,53,51,30,27,73,74,50,23,40,36,54,34,39,18,51,66,25,38,62,70,14,39,32,18,36,35,37,39,54,48,51,22,62,67,57,49,52,52,49,51,53,38,49,39,52,37,52,52,51,50,54,48,52,48,47,52,51,48,50,52,55,65,74,91,134,85,68,59,70,46,70,35,76,47,88,52,32,45,64,71,68,63,60,92,72,43,47,69,24,55,56,91,49,49,30,37,58,41,48,66,58,30,52,53,42,48,53,55,52,56,70,44,38,44,31,40,55,50,52,87,55,70,63,46,51,50,24,54,33,48,34,38,31,74,76,65,72,24,85,58,65,62,89,27,54,41,66,30,37,34,62,67,35,42,50,32,30,38,50,67,67,74,44,56,66,84,32,24,36,33,39,56,22,53,17,59,46,64,69,58,52,66,39,52,95,59,30,49,71,47,78,34,54,48,42,73,39,76,91,72,27,41,76,44,81,39,58,70,60,39,51,63,52,46,64,64,24,45,34,37,51,42,53,45,39,27,45,53,55,7,42,61,66,49,68,67,56,52,50,51,52,32,51,46,28,64,74,48,62,21,35,36,40,33,44,28,39,44,43,76,35,38,67,95,47,82,60,68,64,75,83,63,49,66,70,88,51,36,61,47,38,38,35,33,39,36,60,21,60,57,53,34,33,50,9,49,36,46,22,42,38,40,20,71,26,66,72,60,32,54,54,47,52,49,24,32,45,64,48,54,30,55,56,57,40,72,53,24,56,50,38,49,30,26,44,48,69,60,27,60,68,54,43,53,51,47,46,52,51,44,50,48,41,52,51,51,50,54,55,47,25,63,74,68,31,66,58,44,39,67,38,50,64,40,25,52,55,38,43,30,29,38,31,57,78,63,75,52,49,18,58,59,49,35,53,50,30,27,72,74,51,23,39,36,55,34,38,19,52,65,26,36,64,70,15,37,31,18,36,35,37,38,52,47,51,20,63,68,57,48,51,52,49,49,51,39,50,38,52,37,52,55,50,50,54,48,54,48,45,52,51,48,50,54,56,66,74,91

Sequence (788 aa):
MYNFDKVAKFQNSLKWHVNDNELPMTLGDMDFEVAPEIITELHKRIEGKNFGYEYIPYEYYASVAKWYKEMYNCTLDISWMSFSQGVVATLSAIITNLMSEDSVITVLTPGFDKFKKVGEGKQKVLVSELIYDKEKRDYDINWLDLEDKLKKTNLFVLCNPHSPVGKIWSQKDLEKILKLSLKYDFKIFSDEIHGEITFEKKYTPLFSLDEKLLKNTIIAVSPSKAFNIAGIQTATIITPNKELKEQVDNAIKSFHLNEANSLAVPATIAAYTEGRVWLEELKDYLRENRNFIERFLEHNVPDVKPSLNEASYFLWLDISSLNVDAQELTKFIRKKTGLILTAGDKFDGNGKQFLRMNIATSTDLIEDALRRLQRAVVLFKRKDDDLMSLILNKMYNFDKVAKFQNSLKWHVNDNELPMTLGDMDFEVAPEIITELHKRIEGKNFGYEYIPYEYYASVAKWYKEMYNCTLDISWMSFSQGVVATLSAIITNLMSEDSVITVLTPGFDKFKKVGEGKQKVLVSELIYDKEKRDYDINWLDLEDKLKKTNLFVLCNPHSPVGKIWSQKDLEKILKLSLKYDFKIFSDEIHGEITFEKKYTPLFSLDEKLLKNTIIAVSPSKAFNIAGIQTATIITPNKELKEQVDNAIKSFHLNEANSLAVPATIAAYTEGRVWLEELKDYLRENRNFIERFLEHNVPDVKPSLNEASYFLWLDISSLNVDAQELTKFIRKKTGLILTAGDKFDGNGKQFLRMNIATSTDLIEDALRRLQRAVVLFKRKDDDLMSLILNK

pLDDT: mean 96.03, std 6.43, range [52.06, 98.94]

Foldseek 3Di:
DFDQQDFADDPPDPQPPADPQADGQADLFFRGDFDVLLVVLLVVLVVVVDWDFDDFDPLLLVLVQVLCCVPPVFHADSLQKAKFLAQLVLVLLCCVQPPQQAAEEEEEPLADLSSQVSQPPRHHYHYFYWDADPVQLDTHGPCVRVLVRLLRHQEYEAEAVTPDLQHADDPVRLLVVLVSCVVSVHAYEYEDAQQLFFAPDHHDDSNRDDLVSQQRYKYKYDCCNLRRPVVQRIIMIGRSHPVVSVSSVVSSPVVPRRTGGSSHRSSSSSCSPPVVVVSVVLSVQLVVLVVVLQVLCVPQPVLWHWGPNGTGQKTKIFNVSLVFFQVVLQVQLCVPRSYHWAQLVSSDHVSRRIIIGRRSHRSVSSVSNSVSVSVSSVVSVVVVVVVVVVVVVD/DFDQQDFADDPPDPQPPADPQADGQADLFFRGDFDVLLVVLLVVLVVVVDFDFDDFDPLLLVLVQVLCCVPPVFHADSLQKAKFLAQLVLVLLCCVQPPQQAAEEEEEPLADLSSQVSQPPRHHYHYFYWDADPVQLDTHGPCVRVLVRLLRHQEYEAEAVTPDLQHADDPVRLLVVLVSCVVSVHAYEYEDQQQLQFAPDHHDDSNRDDLVSQQRYKYKYDCCNLRRPVVQRIIMIGRSHPVVSVSSVVSSPVVPRRTGGSSHRSSSSSCSPPVVVVSVVLSVQLVVLVVVLQVLCVPQPVLWHWGPNGTGQKTKIFNVSLVFFQVVLQVQLCVPRSYHWAQLVSSDHVSRRIIIGRRSHRSVSSVSNSVSSSVSSVVSVVVVVVVVVVVVVD

InterPro domains:
  IPR004839 Aminotransferase, class I/classII, large domain [PF00155] (25-373)
  IPR015421 Pyridoxal phosphate-dependent transferase, major domain [G3DSA:3.40.640.10] (59-281)
  IPR015422 Pyridoxal phosphate-dependent transferase, small domain [G3DSA:3.90.1150.10] (11-373)
  IPR015424 Pyridoxal phosphate-dependent transferase [SSF53383] (3-376)
  IPR051798 Class-II Pyridoxal-Phosphate-Dependent Aminotransferase [PTHR43525] (2-377)